Protein AF-A0A2U1NQT6-F1 (afdb_monomer)

pLDDT: mean 77.53, std 23.48, range [19.69, 98.75]

Nearest PDB structures (foldseek):
  3s27-assembly1_D  TM=9.593E-01  e=7.863E-44  Arabidopsis thaliana
  3s29-assembly1_B  TM=9.330E-01  e=1.779E-44  Arabidopsis thaliana
  1xg2-assembly1_A  TM=9.316E-01  e=9.799E-38  Solanum lycopersicum
  1gq8-assembly1_A  TM=9.457E-01  e=2.973E-36  Daucus carota
  4rbn-assembly1_B  TM=9.212E-01  e=1.684E-32  Nitrosomonas europaea

Structure (mmCIF, N/CA/C/O backbone):
data_AF-A0A2U1NQT6-F1
#
_entry.id   AF-A0A2U1NQT6-F1
#
loop_
_atom_site.group_PDB
_atom_site.id
_atom_site.type_symbol
_atom_site.label_atom_id
_atom_site.label_alt_id
_atom_site.label_comp_id
_atom_site.label_asym_id
_atom_site.label_entity_id
_atom_site.label_seq_id
_atom_site.pdbx_PDB_ins_code
_atom_site.Cartn_x
_atom_site.Cartn_y
_atom_site.Cartn_z
_atom_site.occupancy
_atom_site.B_iso_or_equiv
_atom_site.auth_seq_id
_atom_site.auth_comp_id
_atom_site.auth_asym_id
_atom_site.auth_atom_id
_atom_site.pdbx_PDB_model_num
ATOM 1 N N . MET A 1 1 ? 14.968 -29.527 42.000 1.00 35.34 1 MET A N 1
ATOM 2 C CA . MET A 1 1 ? 13.803 -28.907 41.319 1.00 35.34 1 MET A CA 1
ATOM 3 C C . MET A 1 1 ? 13.444 -27.503 41.826 1.00 35.34 1 MET A C 1
ATOM 5 O O . MET A 1 1 ? 13.201 -26.685 40.947 1.00 35.34 1 MET A O 1
ATOM 9 N N . PRO A 1 2 ? 13.442 -27.173 43.140 1.00 28.55 2 PRO A N 1
ATOM 10 C CA . PRO A 1 2 ? 12.952 -25.871 43.633 1.00 28.55 2 PRO A CA 1
ATOM 11 C C . PRO A 1 2 ? 13.546 -24.625 42.952 1.00 28.55 2 PRO A C 1
ATOM 13 O O . PRO A 1 2 ? 12.808 -23.712 42.595 1.00 28.55 2 PRO A O 1
ATOM 16 N N . GLU A 1 3 ? 14.855 -24.604 42.687 1.00 28.64 3 GLU A N 1
ATOM 17 C CA . GLU A 1 3 ? 15.552 -23.441 42.106 1.00 28.64 3 GLU A CA 1
ATOM 18 C C . GLU A 1 3 ? 15.001 -22.993 40.742 1.00 28.64 3 GLU A C 1
ATOM 20 O O . GLU A 1 3 ? 14.979 -21.797 40.454 1.00 28.64 3 GLU A O 1
ATOM 25 N N . ARG A 1 4 ? 14.514 -23.927 39.907 1.00 31.50 4 ARG A N 1
ATOM 26 C CA . ARG A 1 4 ? 13.898 -23.600 38.604 1.00 31.50 4 ARG A CA 1
ATOM 27 C C . ARG A 1 4 ? 12.522 -22.948 38.739 1.00 31.50 4 ARG A C 1
ATOM 29 O O . ARG A 1 4 ? 12.111 -22.231 37.832 1.00 31.50 4 ARG A O 1
ATOM 36 N N . VAL A 1 5 ? 11.824 -23.189 39.849 1.00 32.16 5 VAL A N 1
ATOM 37 C CA . VAL A 1 5 ? 10.565 -22.505 40.172 1.00 32.16 5 VAL A CA 1
ATOM 38 C C . VAL A 1 5 ? 10.881 -21.111 40.709 1.00 32.16 5 VAL A C 1
ATOM 40 O O . VAL A 1 5 ? 10.362 -20.135 40.188 1.00 32.16 5 VAL A O 1
ATOM 43 N N . LEU A 1 6 ? 11.825 -20.989 41.650 1.00 29.97 6 LEU A N 1
ATOM 44 C CA . LEU A 1 6 ? 12.269 -19.695 42.189 1.00 29.97 6 LEU A CA 1
ATOM 45 C C . LEU A 1 6 ? 12.824 -18.740 41.117 1.00 29.97 6 LEU A C 1
ATOM 47 O O . LEU A 1 6 ? 12.464 -17.565 41.115 1.00 29.97 6 LEU A O 1
ATOM 51 N N . THR A 1 7 ? 13.631 -19.223 40.164 1.00 37.00 7 THR A N 1
ATOM 52 C CA . THR A 1 7 ? 14.097 -18.385 39.035 1.00 37.00 7 THR A CA 1
ATOM 53 C C . THR A 1 7 ? 12.967 -17.979 38.090 1.00 37.00 7 THR A C 1
ATOM 55 O O . THR A 1 7 ? 12.980 -16.852 37.596 1.00 37.00 7 THR A O 1
ATOM 58 N N . ARG A 1 8 ? 11.957 -18.835 37.871 1.00 39.25 8 ARG A N 1
ATOM 59 C CA . ARG A 1 8 ? 10.746 -18.445 37.133 1.00 39.25 8 ARG A CA 1
ATOM 60 C C . ARG A 1 8 ? 9.930 -17.398 37.882 1.00 39.25 8 ARG A C 1
ATOM 62 O O . ARG A 1 8 ? 9.587 -16.400 37.269 1.00 39.25 8 ARG A O 1
ATOM 69 N N . VAL A 1 9 ? 9.677 -17.575 39.179 1.00 40.47 9 VAL A N 1
ATOM 70 C CA . VAL A 1 9 ? 8.894 -16.632 39.999 1.00 40.47 9 VAL A CA 1
ATOM 71 C C . VAL A 1 9 ? 9.579 -15.265 40.090 1.00 40.47 9 VAL A C 1
ATOM 73 O O . VAL A 1 9 ? 8.907 -14.249 39.936 1.00 40.47 9 VAL A O 1
ATOM 76 N N . HIS A 1 10 ? 10.908 -15.208 40.243 1.00 43.28 10 HIS A N 1
ATOM 77 C CA . HIS A 1 10 ? 11.642 -13.938 40.158 1.00 43.28 10 HIS A CA 1
ATOM 78 C C . HIS A 1 10 ? 11.542 -13.300 38.765 1.00 43.28 10 HIS A C 1
ATOM 80 O O . HIS A 1 10 ? 11.212 -12.121 38.669 1.00 43.28 10 HIS A O 1
ATOM 86 N N . SER A 1 11 ? 11.737 -14.072 37.690 1.00 47.19 11 SER A N 1
ATOM 87 C CA . SER A 1 11 ? 11.611 -13.559 36.318 1.00 47.19 11 SER A CA 1
ATOM 88 C C . SER A 1 11 ? 10.186 -13.089 35.988 1.00 47.19 11 SER A C 1
ATOM 90 O O . SER A 1 11 ? 10.019 -12.073 35.315 1.00 47.19 11 SER A O 1
ATOM 92 N N . LEU A 1 12 ? 9.159 -13.781 36.491 1.00 46.00 12 LEU A N 1
ATOM 93 C CA . LEU A 1 12 ? 7.757 -13.371 36.404 1.00 46.00 12 LEU A CA 1
ATOM 94 C C . LEU A 1 12 ? 7.505 -12.094 37.201 1.00 46.00 12 LEU A C 1
ATOM 96 O O . LEU A 1 12 ? 6.856 -11.200 36.676 1.00 46.00 12 LEU A O 1
ATOM 100 N N . ARG A 1 13 ? 8.051 -11.959 38.415 1.00 47.66 13 ARG A N 1
ATOM 101 C CA . ARG A 1 13 ? 7.907 -10.742 39.226 1.00 47.66 13 ARG A CA 1
ATOM 102 C C . ARG A 1 13 ? 8.559 -9.530 38.562 1.00 47.66 13 ARG A C 1
ATOM 104 O O . ARG A 1 13 ? 7.894 -8.517 38.397 1.00 47.66 13 ARG A O 1
ATOM 111 N N . GLU A 1 14 ? 9.802 -9.648 38.094 1.00 50.91 14 GLU A N 1
ATOM 112 C CA . GLU A 1 14 ? 10.485 -8.571 37.359 1.00 50.91 14 GLU A CA 1
ATOM 113 C C . GLU A 1 14 ? 9.750 -8.205 36.060 1.00 50.91 14 GLU A C 1
ATOM 115 O O . GLU A 1 14 ? 9.621 -7.025 35.723 1.00 50.91 14 GLU A O 1
ATOM 120 N N . ARG A 1 15 ? 9.206 -9.199 35.343 1.00 47.16 15 ARG A N 1
ATOM 121 C CA . ARG A 1 15 ? 8.334 -8.973 34.180 1.00 47.16 15 ARG A CA 1
ATOM 122 C C . ARG A 1 15 ? 7.023 -8.292 34.558 1.00 47.16 15 ARG A C 1
ATOM 124 O O . ARG A 1 15 ? 6.614 -7.385 33.847 1.00 47.16 15 ARG A O 1
ATOM 131 N N . LEU A 1 16 ? 6.369 -8.690 35.644 1.00 49.03 16 LEU A N 1
ATOM 132 C CA . LEU A 1 16 ? 5.108 -8.104 36.096 1.00 49.03 16 LEU A CA 1
ATOM 133 C C . LEU A 1 16 ? 5.315 -6.663 36.567 1.00 49.03 16 LEU A C 1
ATOM 135 O O . LEU A 1 16 ? 4.614 -5.784 36.079 1.00 49.03 16 LEU A O 1
ATOM 139 N N . ASP A 1 17 ? 6.318 -6.388 37.403 1.00 51.41 17 ASP A N 1
ATOM 140 C CA . ASP A 1 17 ? 6.624 -5.030 37.871 1.00 51.41 17 ASP A CA 1
ATOM 141 C C . ASP A 1 17 ? 7.023 -4.102 36.703 1.00 51.41 17 ASP A C 1
ATOM 143 O O . ASP A 1 17 ? 6.570 -2.960 36.636 1.00 51.41 17 ASP A O 1
ATOM 147 N N . SER A 1 18 ? 7.788 -4.583 35.713 1.00 44.28 18 SER A N 1
ATOM 148 C CA . SER A 1 18 ? 8.143 -3.776 34.530 1.00 44.28 18 SER A CA 1
ATOM 149 C C . SER A 1 18 ? 7.015 -3.641 33.493 1.00 44.28 18 SER A C 1
ATOM 151 O O . SER A 1 18 ? 6.881 -2.585 32.866 1.00 44.28 18 SER A O 1
ATOM 153 N N . THR A 1 19 ? 6.177 -4.667 33.310 1.00 44.12 19 THR A N 1
ATOM 154 C CA . THR A 1 19 ? 5.161 -4.716 32.237 1.00 44.12 19 THR A CA 1
ATOM 155 C C . THR A 1 19 ? 3.784 -4.229 32.700 1.00 44.12 19 THR A C 1
ATOM 157 O O . THR A 1 19 ? 3.111 -3.541 31.937 1.00 44.12 19 THR A O 1
ATOM 160 N N . LEU A 1 20 ? 3.365 -4.475 33.948 1.00 44.66 20 LEU A N 1
ATOM 161 C CA . LEU A 1 20 ? 2.114 -3.918 34.492 1.00 44.66 20 LEU A CA 1
ATOM 162 C C . LEU A 1 20 ? 2.206 -2.413 34.764 1.00 44.66 20 LEU A C 1
ATOM 164 O O . LEU A 1 20 ? 1.182 -1.738 34.733 1.00 44.66 20 LEU A O 1
ATOM 168 N N . VAL A 1 21 ? 3.401 -1.867 35.009 1.00 48.16 21 VAL A N 1
ATOM 169 C CA . VAL A 1 21 ? 3.589 -0.412 35.158 1.00 48.16 21 VAL A CA 1
ATOM 170 C C . VAL A 1 21 ? 3.580 0.304 33.799 1.00 48.16 21 VAL A C 1
ATOM 172 O O . VAL A 1 21 ? 3.215 1.475 33.736 1.00 48.16 21 VAL A O 1
ATOM 175 N N . SER A 1 22 ? 3.920 -0.389 32.704 1.00 42.38 22 SER A N 1
ATOM 176 C CA . SER A 1 22 ? 4.051 0.207 31.362 1.00 42.38 22 SER A CA 1
ATOM 177 C C . SER A 1 22 ? 2.904 -0.109 30.386 1.00 42.38 22 SER A C 1
ATOM 179 O O . SER A 1 22 ? 2.537 0.760 29.605 1.00 42.38 22 SER A O 1
ATOM 181 N N . HIS A 1 23 ? 2.309 -1.306 30.444 1.00 47.41 23 HIS A N 1
ATOM 182 C CA . HIS A 1 23 ? 1.305 -1.812 29.485 1.00 47.41 23 HIS A CA 1
ATOM 183 C C . HIS A 1 23 ? 0.052 -2.375 30.193 1.00 47.41 23 HIS A C 1
ATOM 185 O O . HIS A 1 23 ? -0.593 -3.314 29.717 1.00 47.41 23 HIS A O 1
ATOM 191 N N . ARG A 1 24 ? -0.294 -1.804 31.359 1.00 44.00 24 ARG A N 1
ATOM 192 C CA . ARG A 1 24 ? -1.281 -2.312 32.338 1.00 44.00 24 ARG A CA 1
ATOM 193 C C . ARG A 1 24 ? -2.619 -2.795 31.763 1.00 44.00 24 ARG A C 1
ATOM 195 O O . ARG A 1 24 ? -3.205 -3.727 32.305 1.00 44.00 24 ARG A O 1
ATOM 202 N N . ASN A 1 25 ? -3.086 -2.156 30.690 1.00 45.19 25 ASN A N 1
ATOM 203 C CA . ASN A 1 25 ? -4.418 -2.349 30.114 1.00 45.19 25 ASN A CA 1
ATOM 204 C C . ASN A 1 25 ? -4.404 -3.046 28.735 1.00 45.19 25 ASN A C 1
ATOM 206 O O . ASN A 1 25 ? -5.465 -3.213 28.145 1.00 45.19 25 ASN A O 1
ATOM 210 N N . GLU A 1 26 ? -3.236 -3.416 28.195 1.00 51.88 26 GLU A N 1
ATOM 211 C CA . GLU A 1 26 ? -3.122 -3.978 26.833 1.00 51.88 26 GLU A CA 1
ATOM 212 C C . GLU A 1 26 ? -3.009 -5.512 26.812 1.00 51.88 26 GLU A C 1
ATOM 214 O O . GLU A 1 26 ? -3.397 -6.154 25.837 1.00 51.88 26 GLU A O 1
ATOM 219 N N . ILE A 1 27 ? -2.482 -6.107 27.889 1.00 69.81 27 ILE A N 1
ATOM 220 C CA . ILE A 1 27 ? -2.144 -7.542 27.962 1.00 69.81 27 ILE A CA 1
ATOM 221 C C . ILE A 1 27 ? -3.093 -8.312 28.900 1.00 69.81 27 ILE A C 1
ATOM 223 O O . ILE A 1 27 ? -3.345 -9.503 28.705 1.00 69.81 27 ILE A O 1
ATOM 227 N N . LEU A 1 28 ? -3.648 -7.635 29.908 1.00 80.25 28 LEU A N 1
ATOM 228 C CA . LEU A 1 28 ? -4.664 -8.184 30.803 1.00 80.25 28 LEU A CA 1
ATOM 229 C C . LEU A 1 28 ? -6.007 -8.254 30.065 1.00 80.25 28 LEU A C 1
ATOM 231 O O . LEU A 1 28 ? -6.563 -7.219 29.707 1.00 80.25 28 LEU A O 1
ATOM 235 N N . MET A 1 29 ? -6.529 -9.462 29.841 1.00 85.25 29 MET A N 1
ATOM 236 C CA . MET A 1 29 ? -7.817 -9.647 29.154 1.00 85.25 29 MET A CA 1
ATOM 237 C C . MET A 1 29 ? -8.999 -9.616 30.129 1.00 85.25 29 MET A C 1
ATOM 239 O O . MET A 1 29 ? -10.067 -9.117 29.790 1.00 85.25 29 MET A O 1
ATOM 243 N N . GLU A 1 30 ? -8.814 -10.161 31.333 1.00 89.25 30 GLU A N 1
ATOM 244 C CA . GLU A 1 30 ? -9.848 -10.259 32.366 1.00 89.25 30 GLU A CA 1
ATOM 245 C C . GLU A 1 30 ? -9.229 -10.458 33.760 1.00 89.25 30 GLU A C 1
ATOM 247 O O . GLU A 1 30 ? -8.141 -11.026 33.904 1.00 89.25 30 GLU A O 1
ATOM 252 N N . ALA A 1 31 ? -9.938 -9.990 34.791 1.00 90.06 31 ALA A N 1
ATOM 253 C CA . ALA A 1 31 ? -9.549 -10.100 36.192 1.00 90.06 31 ALA A CA 1
ATOM 254 C C . ALA A 1 31 ? -10.746 -10.532 37.054 1.00 90.06 31 ALA A C 1
ATOM 256 O O . ALA A 1 31 ? -11.843 -9.991 36.922 1.00 90.06 31 ALA A O 1
ATOM 257 N N . ILE A 1 32 ? -10.514 -11.492 37.945 1.00 91.75 32 ILE A N 1
ATOM 258 C CA . ILE A 1 32 ? -11.479 -12.068 38.886 1.00 91.75 32 ILE A CA 1
ATOM 259 C C . ILE A 1 32 ? -11.093 -11.575 40.279 1.00 91.75 32 ILE A C 1
ATOM 261 O O . ILE A 1 32 ? -9.935 -11.716 40.669 1.00 91.75 32 ILE A O 1
ATOM 265 N N . VAL A 1 33 ? -12.034 -11.012 41.036 1.00 90.69 33 VAL A N 1
ATOM 266 C CA . VAL A 1 33 ? -11.774 -10.454 42.373 1.00 90.69 33 VAL A CA 1
ATOM 267 C C . VAL A 1 33 ? -12.539 -11.265 43.418 1.00 90.69 33 VAL A C 1
ATOM 269 O O . VAL A 1 33 ? -13.759 -11.158 43.508 1.00 90.69 33 VAL A O 1
ATOM 272 N N . LEU A 1 34 ? -11.813 -12.053 44.213 1.00 87.75 34 LEU A N 1
ATOM 273 C CA . LEU A 1 34 ? -12.336 -12.876 45.309 1.00 87.75 34 LEU A CA 1
ATOM 274 C C . LEU A 1 34 ? -11.468 -12.639 46.556 1.00 87.75 34 LEU A C 1
ATOM 276 O O . LEU A 1 34 ? -10.440 -13.300 46.720 1.00 87.75 34 LEU A O 1
ATOM 280 N N . PRO A 1 35 ? -11.812 -11.657 47.415 1.00 84.19 35 PRO A N 1
ATOM 281 C CA . PRO A 1 35 ? -10.960 -11.233 48.527 1.00 84.19 35 PRO A CA 1
ATOM 282 C C . PRO A 1 35 ? -10.528 -12.405 49.430 1.00 84.19 35 PRO A C 1
ATOM 284 O O . PRO A 1 35 ? -11.386 -13.163 49.877 1.00 84.19 35 PRO A O 1
ATOM 287 N N . PRO A 1 36 ? -9.224 -12.559 49.747 1.00 86.50 36 PRO A N 1
ATOM 288 C CA . PRO A 1 36 ? -8.132 -11.589 49.587 1.00 86.50 36 PRO A CA 1
ATOM 289 C C . PRO A 1 36 ? -7.351 -11.678 48.257 1.00 86.50 36 PRO A C 1
ATOM 291 O O . PRO A 1 36 ? -6.278 -11.083 48.153 1.00 86.50 36 PRO A O 1
ATOM 294 N N . TRP A 1 37 ? -7.835 -12.419 47.260 1.00 88.94 37 TRP A N 1
ATOM 295 C CA . TRP A 1 37 ? -7.129 -12.696 46.006 1.00 88.94 37 TRP A CA 1
ATOM 296 C C . TRP A 1 37 ? -7.721 -11.967 44.790 1.00 88.94 37 TRP A C 1
ATOM 298 O O . TRP A 1 37 ? -8.918 -11.689 44.706 1.00 88.94 37 TRP A O 1
ATOM 308 N N . VAL A 1 38 ? -6.864 -11.705 43.803 1.00 89.75 38 VAL A N 1
ATOM 309 C CA . VAL A 1 38 ? -7.251 -11.287 42.450 1.00 89.75 38 VAL A CA 1
ATOM 310 C C . VAL A 1 38 ? -6.568 -12.206 41.441 1.00 89.75 38 VAL A C 1
ATOM 312 O O . VAL A 1 38 ? -5.341 -12.219 41.376 1.00 89.75 38 VAL A O 1
ATOM 315 N N . ALA A 1 39 ? -7.336 -12.964 40.660 1.00 91.62 39 ALA A N 1
ATOM 316 C CA . ALA A 1 39 ? -6.810 -13.812 39.590 1.00 91.62 39 ALA A CA 1
ATOM 317 C C . ALA A 1 39 ? -6.874 -13.086 38.235 1.00 91.62 39 ALA A C 1
ATOM 319 O O . ALA A 1 39 ? -7.873 -12.450 37.906 1.00 91.62 39 ALA A O 1
ATOM 320 N N . LEU A 1 40 ? -5.805 -13.170 37.445 1.00 89.88 40 LEU A N 1
ATOM 321 C CA . LEU A 1 40 ? -5.577 -12.397 36.222 1.00 89.88 40 LEU A CA 1
ATOM 322 C C . LEU A 1 40 ? -5.326 -13.339 35.036 1.00 89.88 40 LEU A C 1
ATOM 324 O O . LEU A 1 40 ? -4.480 -14.228 35.140 1.00 89.88 40 LEU A O 1
ATOM 328 N N . ALA A 1 41 ? -5.998 -13.109 33.903 1.00 92.19 41 ALA A N 1
ATOM 329 C CA . ALA A 1 41 ? -5.672 -13.762 32.631 1.00 92.19 41 ALA A CA 1
ATOM 330 C C . ALA A 1 41 ? -4.833 -12.825 31.750 1.00 92.19 41 ALA A C 1
ATOM 332 O O . ALA A 1 41 ? -5.324 -11.815 31.231 1.00 92.19 41 ALA A O 1
ATOM 333 N N . ILE A 1 42 ? -3.558 -13.168 31.575 1.00 86.62 42 ILE A N 1
ATOM 334 C CA . ILE A 1 42 ? -2.557 -12.354 30.885 1.00 86.62 42 ILE A CA 1
ATOM 335 C C . ILE A 1 42 ? -2.284 -12.979 29.514 1.00 86.62 42 ILE A C 1
ATOM 337 O O . ILE A 1 42 ? -1.728 -14.069 29.398 1.00 86.62 42 ILE A O 1
ATOM 341 N N . ARG A 1 43 ? -2.662 -12.285 28.440 1.00 85.00 43 ARG A N 1
ATOM 342 C CA . ARG A 1 43 ? -2.527 -12.776 27.063 1.00 85.00 43 ARG A CA 1
ATOM 343 C C . ARG A 1 43 ? -1.336 -12.118 26.379 1.00 85.00 43 ARG A C 1
ATOM 345 O O . ARG A 1 43 ? -1.498 -11.194 25.585 1.00 85.00 43 ARG A O 1
ATOM 352 N N . LEU A 1 44 ? -0.134 -12.624 26.664 1.00 77.69 44 LEU A N 1
ATOM 353 C CA . LEU A 1 44 ? 1.136 -12.092 26.138 1.00 77.69 44 LEU A CA 1
ATOM 354 C C . LEU A 1 44 ? 1.167 -11.924 24.607 1.00 77.69 44 LEU A C 1
ATOM 356 O O . LEU A 1 44 ? 1.916 -11.097 24.091 1.00 77.69 44 LEU A O 1
ATOM 360 N N . ARG A 1 45 ? 0.414 -12.750 23.869 1.00 77.81 45 ARG A N 1
ATOM 361 C CA . ARG A 1 45 ? 0.241 -12.682 22.407 1.00 77.81 45 ARG A CA 1
ATOM 362 C C . ARG A 1 45 ? -0.929 -13.570 21.966 1.00 77.81 45 ARG A C 1
ATOM 364 O O . ARG A 1 45 ? -1.307 -14.484 22.700 1.00 77.81 45 ARG A O 1
ATOM 371 N N . PRO A 1 46 ? -1.500 -13.394 20.759 1.00 74.50 46 PRO A N 1
ATOM 372 C CA . PRO A 1 46 ? -2.561 -14.276 20.284 1.00 74.50 46 PRO A CA 1
ATOM 373 C C . PRO A 1 46 ? -2.088 -15.738 20.219 1.00 74.50 46 PRO A C 1
ATOM 375 O O . PRO A 1 46 ? -1.097 -16.050 19.550 1.00 74.50 46 PRO A O 1
ATOM 378 N N . GLY A 1 47 ? -2.802 -16.610 20.940 1.00 78.12 47 GLY A N 1
ATOM 379 C CA . GLY A 1 47 ? -2.486 -18.032 21.107 1.00 78.12 47 GLY A CA 1
ATOM 380 C C . GLY A 1 47 ? -1.645 -18.385 22.344 1.00 78.12 47 GLY A C 1
ATOM 381 O O . GLY A 1 47 ? -1.361 -19.561 22.529 1.00 78.12 47 GLY A O 1
ATOM 382 N N . VAL A 1 48 ? -1.248 -17.416 23.182 1.00 84.12 48 VAL A N 1
ATOM 383 C CA . VAL A 1 48 ? -0.479 -17.662 24.419 1.00 84.12 48 VAL A CA 1
ATOM 384 C C . VAL A 1 48 ? -1.116 -16.918 25.590 1.00 84.12 48 VAL A C 1
ATOM 386 O O . VAL A 1 48 ? -1.379 -15.717 25.498 1.00 84.12 48 VAL A O 1
ATOM 389 N N . TRP A 1 49 ? -1.328 -17.645 26.684 1.00 87.81 49 TRP A N 1
ATOM 390 C CA . TRP A 1 49 ? -1.932 -17.167 27.922 1.00 87.81 49 TRP A CA 1
ATOM 391 C C . TRP A 1 49 ? -1.074 -17.596 29.112 1.00 87.81 49 TRP A C 1
ATOM 393 O O . TRP A 1 49 ? -0.559 -18.713 29.127 1.00 87.81 49 TRP A O 1
ATOM 403 N N . GLU A 1 50 ? -0.950 -16.715 30.096 1.00 89.00 50 GLU A N 1
ATOM 404 C CA . GLU A 1 50 ? -0.408 -16.986 31.426 1.00 89.00 50 GLU A CA 1
ATOM 405 C C . GLU A 1 50 ? -1.477 -16.566 32.447 1.00 89.00 50 GLU A C 1
ATOM 407 O O . GLU A 1 50 ? -2.151 -15.547 32.265 1.00 89.00 50 GLU A O 1
ATOM 412 N N . TYR A 1 51 ? -1.659 -17.352 33.506 1.00 92.25 51 TYR A N 1
ATOM 413 C CA . TYR A 1 51 ? -2.644 -17.087 34.554 1.00 92.25 51 TYR A CA 1
ATOM 414 C C . TYR A 1 51 ? -1.918 -16.938 35.888 1.00 92.25 51 TYR A C 1
ATOM 416 O O . TYR A 1 51 ? -1.012 -17.712 36.196 1.00 92.25 51 TYR A O 1
ATOM 424 N N . VAL A 1 52 ? -2.289 -15.930 36.676 1.00 90.94 52 VAL A N 1
ATOM 425 C CA . VAL A 1 52 ? -1.674 -15.666 37.988 1.00 90.94 52 VAL A CA 1
ATOM 426 C C . VAL A 1 52 ? -2.725 -15.228 39.000 1.00 90.94 52 VAL A C 1
ATOM 428 O O . VAL A 1 52 ? -3.718 -14.608 38.618 1.00 90.94 52 VAL A O 1
ATOM 431 N N . ARG A 1 53 ? -2.498 -15.474 40.294 1.00 88.69 53 ARG A N 1
ATOM 432 C CA . ARG A 1 53 ? -3.240 -14.821 41.386 1.00 88.69 53 ARG A CA 1
ATOM 433 C C . ARG A 1 53 ? -2.343 -13.914 42.215 1.00 88.69 53 ARG A C 1
ATOM 435 O O . ARG A 1 53 ? -1.185 -14.234 42.465 1.00 88.69 53 ARG A O 1
ATOM 442 N N . VAL A 1 54 ? -2.902 -12.792 42.653 1.00 86.94 54 VAL A N 1
ATOM 443 C CA . VAL A 1 54 ? -2.246 -11.772 43.476 1.00 86.94 54 VAL A CA 1
ATOM 444 C C . VAL A 1 54 ? -2.981 -11.659 44.807 1.00 86.94 54 VAL A C 1
ATOM 446 O O . VAL A 1 54 ? -4.194 -11.456 44.823 1.00 86.94 54 VAL A O 1
ATOM 449 N N . ASN A 1 55 ? -2.268 -11.775 45.926 1.00 86.50 55 ASN A N 1
ATOM 450 C CA . ASN A 1 55 ? -2.839 -11.528 47.247 1.00 86.50 55 ASN A CA 1
ATOM 451 C C . ASN A 1 55 ? -2.836 -10.020 47.537 1.00 86.50 55 ASN A C 1
ATOM 453 O O . ASN A 1 55 ? -1.769 -9.410 47.615 1.00 86.50 55 ASN A O 1
ATOM 457 N N . VAL A 1 56 ? -4.011 -9.421 47.729 1.00 80.06 56 VAL A N 1
ATOM 458 C CA . VAL A 1 56 ? -4.171 -7.966 47.916 1.00 80.06 56 VAL A CA 1
ATOM 459 C C . VAL A 1 56 ? -3.513 -7.478 49.213 1.00 80.06 56 VAL A C 1
ATOM 461 O O . VAL A 1 56 ? -2.992 -6.367 49.252 1.00 80.06 56 VAL A O 1
ATOM 464 N N . ASN A 1 57 ? -3.486 -8.316 50.254 1.00 78.75 57 ASN A N 1
ATOM 465 C CA . ASN A 1 57 ? -2.961 -7.947 51.571 1.00 78.75 57 ASN A CA 1
ATOM 466 C C . ASN A 1 57 ? -1.450 -8.203 51.698 1.00 78.75 57 ASN A C 1
ATOM 468 O O . ASN A 1 57 ? -0.757 -7.458 52.386 1.00 78.75 57 ASN A O 1
ATOM 472 N N . ALA A 1 58 ? -0.942 -9.264 51.061 1.00 77.19 58 ALA A N 1
ATOM 473 C CA . ALA A 1 58 ? 0.452 -9.700 51.183 1.00 77.19 58 ALA A CA 1
ATOM 474 C C . ALA A 1 58 ? 1.345 -9.330 49.981 1.00 77.19 58 ALA A C 1
ATOM 476 O O . ALA A 1 58 ? 2.560 -9.505 50.057 1.00 77.19 58 ALA A O 1
ATOM 477 N N . LEU A 1 59 ? 0.765 -8.853 48.869 1.00 72.88 59 LEU A N 1
ATOM 478 C CA . LEU A 1 59 ? 1.456 -8.564 47.599 1.00 72.88 59 LEU A CA 1
ATOM 479 C C . LEU A 1 59 ? 2.300 -9.746 47.071 1.00 72.88 59 LEU A C 1
ATOM 481 O O . LEU A 1 59 ? 3.345 -9.572 46.440 1.00 72.88 59 LEU A O 1
ATOM 485 N N . VAL A 1 60 ? 1.824 -10.964 47.338 1.00 78.31 60 VAL A N 1
ATOM 486 C CA . VAL A 1 60 ? 2.362 -12.226 46.812 1.00 78.31 60 VAL A CA 1
ATOM 487 C C . VAL A 1 60 ? 1.693 -12.522 45.472 1.00 78.31 60 VAL A C 1
ATOM 489 O O . VAL A 1 60 ? 0.481 -12.347 45.348 1.00 78.31 60 VAL A O 1
ATOM 492 N N . VAL A 1 61 ? 2.472 -12.980 44.489 1.00 82.06 61 VAL A N 1
ATOM 493 C CA . VAL A 1 61 ? 1.979 -13.420 43.176 1.00 82.06 61 VAL A CA 1
ATOM 494 C C . VAL A 1 61 ? 2.326 -14.890 42.966 1.00 82.06 61 VAL A C 1
ATOM 496 O O . VAL A 1 61 ? 3.464 -15.293 43.203 1.00 82.06 61 VAL A O 1
ATOM 499 N N . GLU A 1 62 ? 1.355 -15.671 42.502 1.00 85.62 62 GLU A N 1
ATOM 500 C CA . GLU A 1 62 ? 1.471 -17.111 42.250 1.00 85.62 62 GLU A CA 1
ATOM 501 C C . GLU A 1 62 ? 0.981 -17.436 40.830 1.00 85.62 62 GLU A C 1
ATOM 503 O O . GLU A 1 62 ? -0.020 -16.879 40.381 1.00 85.62 62 GLU A O 1
ATOM 508 N N . GLU A 1 63 ? 1.689 -18.319 40.120 1.00 87.50 63 GLU A N 1
ATOM 509 C CA . GLU A 1 63 ? 1.295 -18.855 38.804 1.00 87.50 63 GLU A CA 1
ATOM 510 C C . GLU A 1 63 ? 0.143 -19.863 38.983 1.00 87.50 63 GLU A C 1
ATOM 512 O O . GLU A 1 63 ? 0.157 -20.644 39.934 1.00 87.50 63 GLU A O 1
ATOM 517 N N . LEU A 1 64 ? -0.853 -19.835 38.092 1.00 90.12 64 LEU A N 1
ATOM 518 C CA . LEU A 1 64 ? -2.007 -20.740 38.090 1.00 90.12 64 LEU A CA 1
ATOM 519 C C . LEU A 1 64 ? -2.041 -21.580 36.810 1.00 90.12 64 LEU A C 1
ATOM 521 O O . LEU A 1 64 ? -1.770 -21.083 35.714 1.00 90.12 64 LEU A O 1
ATOM 525 N N . SER A 1 65 ? -2.462 -22.837 36.934 1.00 92.19 65 SER A N 1
ATOM 526 C CA . SER A 1 65 ? -2.899 -23.638 35.790 1.00 92.19 65 SER A CA 1
ATOM 527 C C . SER A 1 65 ? -4.281 -23.198 35.279 1.00 92.19 65 SER A C 1
ATOM 529 O O . SER A 1 65 ? -5.013 -22.459 35.944 1.00 92.19 65 SER A O 1
ATOM 531 N N . VAL A 1 66 ? -4.662 -23.663 34.083 1.00 92.06 66 VAL A N 1
ATOM 532 C CA . VAL A 1 66 ? -5.970 -23.333 33.489 1.00 92.06 66 VAL A CA 1
ATOM 533 C C . VAL A 1 66 ? -7.142 -23.828 34.358 1.00 92.06 66 VAL A C 1
ATOM 535 O O . VAL A 1 66 ? -8.034 -23.015 34.602 1.00 92.06 66 VAL A O 1
ATOM 538 N N . PRO A 1 67 ? -7.154 -25.069 34.898 1.00 91.50 67 PRO A N 1
ATOM 539 C CA . PRO A 1 67 ? -8.215 -25.509 35.808 1.00 91.50 67 PRO A CA 1
ATOM 540 C C . PRO A 1 67 ? -8.307 -24.661 37.083 1.00 91.50 67 PRO A C 1
ATOM 542 O O . PRO A 1 67 ? -9.398 -24.247 37.458 1.00 91.50 67 PRO A O 1
ATOM 545 N N . GLU A 1 68 ? -7.180 -24.307 37.711 1.00 91.12 68 GLU A N 1
ATOM 546 C CA . GLU A 1 68 ? -7.180 -23.460 38.917 1.00 91.12 68 GLU A CA 1
ATOM 547 C C . GLU A 1 68 ? -7.715 -22.045 38.639 1.00 91.12 68 GLU A C 1
ATOM 549 O O . GLU A 1 68 ? -8.419 -21.470 39.472 1.00 91.12 68 GLU A O 1
ATOM 554 N N . TYR A 1 69 ? -7.427 -21.482 37.460 1.00 93.75 69 TYR A N 1
ATOM 555 C CA . TYR A 1 69 ? -7.991 -20.198 37.040 1.00 93.75 69 TYR A CA 1
ATOM 556 C C . TYR A 1 69 ? -9.497 -20.283 36.731 1.00 93.75 69 TYR A C 1
ATOM 558 O O . TYR A 1 69 ? -10.250 -19.364 37.062 1.00 93.75 69 TYR A O 1
ATOM 566 N N . LEU A 1 70 ? -9.959 -21.382 36.126 1.00 92.56 70 LEU A N 1
ATOM 567 C CA . LEU A 1 70 ? -11.387 -21.618 35.891 1.00 92.56 70 LEU A CA 1
ATOM 568 C C . LEU A 1 70 ? -12.146 -21.849 37.204 1.00 92.56 70 LEU A C 1
ATOM 570 O O . LEU A 1 70 ? -13.231 -21.298 37.370 1.00 92.56 70 LEU A O 1
ATOM 574 N N . HIS A 1 71 ? -11.544 -22.528 38.181 1.00 89.00 71 HIS A N 1
ATOM 575 C CA . HIS A 1 71 ? -12.124 -22.705 39.512 1.00 89.00 71 HIS A CA 1
ATOM 576 C C . HIS A 1 71 ? -12.388 -21.361 40.217 1.00 89.00 71 HIS A C 1
ATOM 578 O O . HIS A 1 71 ? -13.442 -21.173 40.819 1.00 89.00 71 HIS A O 1
ATOM 584 N N . PHE A 1 72 ? -11.500 -20.371 40.046 1.00 89.44 72 PHE A N 1
ATOM 585 C CA . PHE A 1 72 ? -11.731 -18.990 40.498 1.00 89.44 72 PHE A CA 1
ATOM 586 C C . PHE A 1 72 ? -12.956 -18.324 39.832 1.00 89.44 72 PHE A C 1
ATOM 588 O O . PHE A 1 72 ? -13.595 -17.466 40.442 1.00 89.44 72 PHE A O 1
ATOM 595 N N . LYS A 1 73 ? -13.315 -18.695 38.592 1.00 91.62 73 LYS A N 1
ATOM 596 C CA . LYS A 1 73 ? -14.556 -18.227 37.938 1.00 91.62 73 LYS A CA 1
ATOM 597 C C . LYS A 1 73 ? -15.791 -18.943 38.470 1.00 91.62 73 LYS A C 1
ATOM 599 O O . LYS A 1 73 ? -16.831 -18.313 38.630 1.00 91.62 73 LYS A O 1
ATOM 604 N N . GLU A 1 74 ? -15.676 -20.239 38.735 1.00 90.25 74 GLU A N 1
ATOM 605 C CA . GLU A 1 74 ? -16.752 -21.051 39.304 1.00 90.25 74 GLU A CA 1
ATOM 606 C C . GLU A 1 74 ? -17.094 -20.591 40.726 1.00 90.25 74 GLU A C 1
ATOM 608 O O . GLU A 1 74 ? -18.265 -20.375 41.026 1.00 90.25 74 GLU A O 1
ATOM 613 N N . GLU A 1 75 ? -16.088 -20.335 41.570 1.00 88.88 75 GLU A N 1
ATOM 614 C CA . GLU A 1 75 ? -16.266 -19.810 42.931 1.00 88.88 75 GLU A CA 1
ATOM 615 C C . GLU A 1 75 ? -16.955 -18.432 42.936 1.00 88.88 75 GLU A C 1
ATOM 617 O O . GLU A 1 75 ? -17.799 -18.171 43.792 1.00 88.88 75 GLU A O 1
ATOM 622 N N . LEU A 1 76 ? -16.688 -17.570 41.944 1.00 88.75 76 LEU A N 1
ATOM 623 C CA . LEU A 1 76 ? -17.357 -16.267 41.811 1.00 88.75 76 LEU A CA 1
ATOM 624 C C . LEU A 1 76 ? -18.870 -16.379 41.532 1.00 88.75 76 LEU A C 1
ATOM 626 O O . LEU A 1 76 ? -19.615 -15.457 41.863 1.00 88.75 76 LEU A O 1
ATOM 630 N N . VAL A 1 77 ? -19.329 -17.481 40.930 1.00 88.62 77 VAL A N 1
ATOM 631 C CA . VAL A 1 77 ? -20.742 -17.688 40.550 1.00 88.62 77 VAL A CA 1
ATOM 632 C C . VAL A 1 77 ? -21.473 -18.610 41.531 1.00 88.62 77 VAL A C 1
ATOM 634 O O . VAL A 1 77 ? -22.602 -18.318 41.923 1.00 88.62 77 VAL A O 1
ATOM 637 N N . ASN A 1 78 ? -20.830 -19.703 41.944 1.00 84.50 78 ASN A N 1
ATOM 638 C CA . ASN A 1 78 ? -21.410 -20.754 42.786 1.00 84.50 78 ASN A CA 1
ATOM 639 C C . ASN A 1 78 ? -21.094 -20.564 44.284 1.00 84.50 78 ASN A C 1
ATOM 641 O O . ASN A 1 78 ? -21.733 -21.182 45.137 1.00 84.50 78 ASN A O 1
ATOM 645 N N . GLY A 1 79 ? -20.104 -19.729 44.615 1.00 78.81 79 GLY A N 1
ATOM 646 C CA . GLY A 1 79 ? -19.528 -19.628 45.953 1.00 78.81 79 GLY A CA 1
ATOM 647 C C . GLY A 1 79 ? -18.677 -20.844 46.338 1.00 78.81 79 GLY A C 1
ATOM 648 O O . GLY A 1 79 ? -18.600 -21.849 45.633 1.00 78.81 79 GLY A O 1
ATOM 649 N N . THR A 1 80 ? -18.080 -20.784 47.528 1.00 68.12 80 THR A N 1
ATOM 650 C CA . THR A 1 80 ? -17.252 -21.860 48.112 1.00 68.12 80 THR A CA 1
ATOM 651 C C . THR A 1 80 ? -18.030 -23.129 48.493 1.00 68.12 80 THR A C 1
ATOM 653 O O . THR A 1 80 ? -17.436 -24.100 48.957 1.00 68.12 80 THR A O 1
ATOM 656 N N . ALA A 1 81 ? -19.358 -23.134 48.348 1.00 56.16 81 ALA A N 1
ATOM 657 C CA . ALA A 1 81 ? -20.238 -24.147 48.931 1.00 56.16 81 ALA A CA 1
ATOM 658 C C . ALA A 1 81 ? -20.490 -25.380 48.043 1.00 56.16 81 ALA A C 1
ATOM 660 O O . ALA A 1 81 ? -20.957 -26.399 48.556 1.00 56.16 81 ALA A O 1
ATOM 661 N N . SER A 1 82 ? -20.229 -25.312 46.732 1.00 52.69 82 SER A N 1
ATOM 662 C CA . SER A 1 82 ? -20.572 -26.411 45.820 1.00 52.69 82 SER A CA 1
ATOM 663 C C . SER A 1 82 ? -19.721 -26.463 44.547 1.00 52.69 82 SER A C 1
ATOM 665 O O . SER A 1 82 ? -20.136 -25.997 43.488 1.00 52.69 82 SER A O 1
ATOM 667 N N . ASN A 1 83 ? -18.583 -27.146 44.642 1.00 56.75 83 ASN A N 1
ATOM 668 C CA . ASN A 1 83 ? -17.964 -27.849 43.523 1.00 56.75 83 ASN A CA 1
ATOM 669 C C . ASN A 1 83 ? -17.581 -29.246 44.029 1.00 56.75 83 ASN A C 1
ATOM 671 O O . ASN A 1 83 ? -16.790 -29.376 44.960 1.00 56.75 83 ASN A O 1
ATOM 675 N N . GLY A 1 84 ? -18.199 -30.297 43.484 1.00 60.28 84 GLY A N 1
ATOM 676 C CA . GLY A 1 84 ? -17.851 -31.673 43.851 1.00 60.28 84 GLY A CA 1
ATOM 677 C C . GLY A 1 84 ? -16.511 -32.074 43.233 1.00 60.28 84 GLY A C 1
ATOM 678 O O . GLY A 1 84 ? -16.211 -31.648 42.125 1.00 60.28 84 GLY A O 1
ATOM 679 N N . ASN A 1 85 ? -15.737 -32.937 43.900 1.00 66.00 85 ASN A N 1
ATOM 680 C CA . ASN A 1 85 ? -14.356 -33.314 43.527 1.00 66.00 85 ASN A CA 1
ATOM 681 C C . ASN A 1 85 ? -14.164 -33.953 42.124 1.00 66.00 85 ASN A C 1
ATOM 683 O O . ASN A 1 85 ? -13.063 -34.396 41.810 1.00 66.00 85 ASN A O 1
ATOM 687 N N . PHE A 1 86 ? -15.216 -34.052 41.307 1.00 81.50 86 PHE A N 1
ATOM 688 C CA . PHE A 1 86 ? -15.240 -34.691 39.991 1.00 81.50 86 PHE A CA 1
ATOM 689 C C . PHE A 1 86 ? -16.095 -33.879 38.997 1.00 81.50 86 PHE A C 1
ATOM 691 O O . PHE A 1 86 ? -17.055 -34.394 38.420 1.00 81.50 86 PHE A O 1
ATOM 698 N N . VAL A 1 87 ? -15.778 -32.591 38.822 1.00 84.94 87 VAL A N 1
ATOM 699 C CA . VAL A 1 87 ? -16.292 -31.789 37.693 1.00 84.94 87 VAL A CA 1
ATOM 700 C C . VAL A 1 87 ? -15.721 -32.349 36.379 1.00 84.94 87 VAL A C 1
ATOM 702 O O . VAL A 1 87 ? -14.604 -32.863 36.348 1.00 84.94 87 VAL A O 1
ATOM 705 N N . LEU A 1 88 ? -16.494 -32.294 35.289 1.00 89.25 88 LEU A N 1
ATOM 706 C CA . LEU A 1 88 ? -16.051 -32.773 33.977 1.00 89.25 88 LEU A CA 1
ATOM 707 C C . LEU A 1 88 ? -15.150 -31.737 33.288 1.00 89.25 88 LEU A C 1
ATOM 709 O O . LEU A 1 88 ? -15.642 -30.794 32.670 1.00 89.25 88 LEU A O 1
ATOM 713 N N . GLU A 1 89 ? -13.839 -31.956 33.337 1.00 90.44 89 GLU A N 1
ATOM 714 C CA . GLU A 1 89 ? -12.870 -31.217 32.523 1.00 90.44 89 GLU A CA 1
ATOM 715 C C . GLU A 1 89 ? -12.808 -31.784 31.090 1.00 90.44 89 GLU A C 1
ATOM 717 O O . GLU A 1 89 ? -12.731 -32.997 30.885 1.00 90.44 89 GLU A O 1
ATOM 722 N N . LEU A 1 90 ? -12.841 -30.904 30.082 1.00 92.88 90 LEU A N 1
ATOM 723 C CA . LEU A 1 90 ? -12.796 -31.265 28.658 1.00 92.88 90 LEU A CA 1
ATOM 724 C C . LEU A 1 90 ? -11.448 -30.884 28.033 1.00 92.88 90 LEU A C 1
ATOM 726 O O . LEU A 1 90 ? -11.315 -29.837 27.398 1.00 92.88 90 LEU A O 1
ATOM 730 N N . ASP A 1 91 ? -10.453 -31.755 28.198 1.00 89.12 91 ASP A N 1
ATOM 731 C CA . ASP A 1 91 ? -9.123 -31.569 27.619 1.00 89.12 91 ASP A CA 1
ATOM 732 C C . ASP A 1 91 ? -8.980 -32.220 26.226 1.00 89.12 91 ASP A C 1
ATOM 734 O O . ASP A 1 91 ? -9.055 -33.440 26.064 1.00 89.12 91 ASP A O 1
ATOM 738 N N . PHE A 1 92 ? -8.725 -31.390 25.208 1.00 90.06 92 PHE A N 1
ATOM 739 C CA . PHE A 1 92 ? -8.457 -31.802 23.823 1.00 90.06 92 PHE A CA 1
ATOM 740 C C . PHE A 1 92 ? -6.959 -31.772 23.441 1.00 90.06 92 PHE A C 1
ATOM 742 O O . PHE A 1 92 ? -6.593 -32.124 22.311 1.00 90.06 92 PHE A O 1
ATOM 749 N N . GLU A 1 93 ? -6.064 -31.373 24.351 1.00 85.56 93 GLU A N 1
ATOM 750 C CA . GLU A 1 93 ? -4.620 -31.310 24.101 1.00 85.56 93 GLU A CA 1
ATOM 751 C C . GLU A 1 93 ? -4.003 -32.700 23.821 1.00 85.56 93 GLU A C 1
ATOM 753 O O . GLU A 1 93 ? -3.370 -32.843 22.765 1.00 85.56 93 GLU A O 1
ATOM 758 N N . PRO A 1 94 ? -4.235 -33.750 24.639 1.00 89.88 94 PRO A N 1
ATOM 759 C CA . PRO A 1 94 ? -3.696 -35.091 24.404 1.00 89.88 94 PRO A CA 1
ATOM 760 C C . PRO A 1 94 ? -4.131 -35.696 23.066 1.00 89.88 94 PRO A C 1
ATOM 762 O O . PRO A 1 94 ? -3.340 -36.350 22.385 1.00 89.88 94 PRO A O 1
ATOM 765 N N . PHE A 1 95 ? -5.375 -35.441 22.651 1.00 86.88 95 PHE A N 1
ATOM 766 C CA . PHE A 1 95 ? -5.952 -35.974 21.413 1.00 86.88 95 PHE A CA 1
ATOM 767 C C . PHE A 1 95 ? -5.363 -35.344 20.143 1.00 86.88 95 PHE A C 1
ATOM 769 O O . PHE A 1 95 ? -5.430 -35.945 19.072 1.00 86.88 95 PHE A O 1
ATOM 776 N N . THR A 1 96 ? -4.758 -34.157 20.256 1.00 81.69 96 THR A N 1
ATOM 777 C CA . THR A 1 96 ? -4.141 -33.429 19.134 1.00 81.69 96 THR A CA 1
ATOM 778 C C . THR A 1 96 ? -2.610 -33.486 19.133 1.00 81.69 96 THR A C 1
ATOM 780 O O . THR A 1 96 ? -1.992 -33.025 18.176 1.00 81.69 96 THR A O 1
ATOM 783 N N . ALA A 1 97 ? -1.983 -34.087 20.151 1.00 77.25 97 ALA A N 1
ATOM 784 C CA . ALA A 1 97 ? -0.525 -34.155 20.310 1.00 77.25 97 ALA A CA 1
ATOM 785 C C . ALA A 1 97 ? 0.215 -34.949 19.209 1.00 77.25 97 ALA A C 1
ATOM 787 O O . ALA A 1 97 ? 1.430 -34.821 19.063 1.00 77.25 97 ALA A O 1
ATOM 788 N N . SER A 1 98 ? -0.499 -35.757 18.419 1.00 74.88 98 SER A N 1
ATOM 789 C CA . SER A 1 98 ? 0.032 -36.445 17.233 1.00 74.88 98 SER A CA 1
ATOM 790 C C . SER A 1 98 ? 0.272 -35.518 16.035 1.00 74.88 98 SER A C 1
ATOM 792 O O . SER A 1 98 ? 1.025 -35.883 15.132 1.00 74.88 98 SER A O 1
ATOM 794 N N . PHE A 1 99 ? -0.342 -34.330 16.020 1.00 73.06 99 PHE A N 1
ATOM 795 C CA . PHE A 1 99 ? -0.161 -33.328 14.975 1.00 73.06 99 PHE A CA 1
ATOM 796 C C . PHE A 1 99 ? 0.788 -32.223 15.462 1.00 73.06 99 PHE A C 1
ATOM 798 O O . PHE A 1 99 ? 0.564 -31.646 16.530 1.00 73.06 99 PHE A O 1
ATOM 805 N N . PRO A 1 100 ? 1.836 -31.866 14.694 1.00 77.25 100 PRO A N 1
ATOM 806 C CA . PRO A 1 100 ? 2.679 -30.733 15.051 1.00 77.25 100 PRO A CA 1
ATOM 807 C C . PRO A 1 100 ? 1.845 -29.446 15.041 1.00 77.25 100 PRO A C 1
ATOM 809 O O . PRO A 1 100 ? 1.181 -29.137 14.054 1.00 77.25 100 PRO A O 1
ATOM 812 N N . ARG A 1 101 ? 1.885 -28.673 16.132 1.00 76.75 101 ARG A N 1
ATOM 813 C CA . ARG A 1 101 ? 1.182 -27.385 16.212 1.00 76.75 101 ARG A CA 1
ATOM 814 C C . ARG A 1 101 ? 2.111 -26.221 15.845 1.00 76.75 101 ARG A C 1
ATOM 816 O O . ARG A 1 101 ? 3.221 -26.146 16.379 1.00 76.75 101 ARG A O 1
ATOM 823 N N . PRO A 1 102 ? 1.687 -25.275 14.990 1.00 78.44 102 PRO A N 1
ATOM 824 C CA . PRO A 1 102 ? 2.491 -24.102 14.676 1.00 78.44 102 PRO A CA 1
ATOM 825 C C . PRO A 1 102 ? 2.512 -23.108 15.851 1.00 78.44 102 PRO A C 1
ATOM 827 O O . PRO A 1 102 ? 1.516 -22.468 16.170 1.00 78.44 102 PRO A O 1
ATOM 830 N N . THR A 1 103 ? 3.679 -22.908 16.467 1.00 73.88 103 THR A N 1
ATOM 831 C CA . THR A 1 103 ? 3.880 -21.995 17.617 1.00 73.88 103 THR A CA 1
ATOM 832 C C . THR A 1 103 ? 4.001 -20.507 17.237 1.00 73.88 103 THR A C 1
ATOM 834 O O . THR A 1 103 ? 4.362 -19.656 18.059 1.00 73.88 103 THR A O 1
ATOM 837 N N . LEU A 1 104 ? 3.712 -20.157 15.981 1.00 72.38 104 LEU A N 1
ATOM 838 C CA . LEU A 1 104 ? 3.867 -18.815 15.419 1.00 72.38 104 LEU A CA 1
ATOM 839 C C . LEU A 1 104 ? 2.501 -18.227 15.067 1.00 72.38 104 LEU A C 1
ATOM 841 O O . LEU A 1 104 ? 1.749 -18.807 14.297 1.00 72.38 104 LEU A O 1
ATOM 845 N N . THR A 1 105 ? 2.206 -17.041 15.599 1.00 70.19 105 THR A N 1
ATOM 846 C CA . THR A 1 105 ? 0.878 -16.408 15.501 1.00 70.19 105 THR A CA 1
ATOM 847 C C . THR A 1 105 ? 0.438 -16.143 14.050 1.00 70.19 105 THR A C 1
ATOM 849 O O . THR A 1 105 ? -0.714 -16.370 13.714 1.00 70.19 105 THR A O 1
ATOM 852 N N . LYS A 1 106 ? 1.376 -15.800 13.160 1.00 63.16 106 LYS A N 1
ATOM 853 C CA . LYS A 1 106 ? 1.218 -15.717 11.688 1.00 63.16 106 LYS A CA 1
ATOM 854 C C . LYS A 1 106 ? 0.761 -17.008 10.979 1.00 63.16 106 LYS A C 1
ATOM 856 O O . LYS A 1 106 ? 0.341 -16.963 9.829 1.00 63.16 106 LYS A O 1
ATOM 861 N N . SER A 1 107 ? 0.895 -18.166 11.624 1.00 69.75 107 SER A N 1
ATOM 862 C CA . SER A 1 107 ? 0.486 -19.466 11.075 1.00 69.75 107 SER A CA 1
ATOM 863 C C . SER A 1 107 ? -0.914 -19.886 11.536 1.00 69.75 107 SER A C 1
ATOM 865 O O . SER A 1 107 ? -1.407 -20.927 11.113 1.00 69.75 107 SER A O 1
ATOM 867 N N . ILE A 1 108 ? -1.572 -19.077 12.374 1.00 70.56 108 ILE A N 1
ATOM 868 C CA . ILE A 1 108 ? -3.012 -19.183 12.634 1.00 70.56 108 ILE A CA 1
ATOM 869 C C . ILE A 1 108 ? -3.746 -18.845 11.324 1.00 70.56 108 ILE A C 1
ATOM 871 O O . ILE A 1 108 ? -3.321 -17.957 10.589 1.00 70.56 108 ILE A O 1
ATOM 875 N N . GLY A 1 109 ? -4.793 -19.600 10.984 1.00 73.88 109 GLY A N 1
ATOM 876 C CA . GLY A 1 109 ? -5.455 -19.550 9.669 1.00 73.88 109 GLY A CA 1
ATOM 877 C C . GLY A 1 109 ? -4.713 -20.338 8.579 1.00 73.88 109 GLY A C 1
ATOM 878 O O . GLY A 1 109 ? -5.320 -21.152 7.889 1.00 73.88 109 GLY A O 1
ATOM 879 N N . ASN A 1 110 ? -3.386 -20.207 8.495 1.00 76.81 110 ASN A N 1
ATOM 880 C CA . ASN A 1 110 ? -2.532 -20.831 7.468 1.00 76.81 110 ASN A CA 1
ATOM 881 C C . ASN A 1 110 ? -2.213 -22.325 7.727 1.00 76.81 110 ASN A C 1
ATOM 883 O O . ASN A 1 110 ? -1.090 -22.792 7.521 1.00 76.81 110 ASN A O 1
ATOM 887 N N . GLY A 1 111 ? -3.202 -23.092 8.200 1.00 80.19 111 GLY A N 1
ATOM 888 C CA . GLY A 1 111 ? -3.031 -24.490 8.613 1.00 80.19 111 GLY A CA 1
ATOM 889 C C . GLY A 1 111 ? -2.657 -25.439 7.469 1.00 80.19 111 GLY A C 1
ATOM 890 O O . GLY A 1 111 ? -1.831 -26.330 7.667 1.00 80.19 111 GLY A O 1
ATOM 891 N N . VAL A 1 112 ? -3.208 -25.221 6.268 1.00 79.94 112 VAL A N 1
ATOM 892 C CA . VAL A 1 112 ? -2.926 -26.057 5.087 1.00 79.94 112 VAL A CA 1
ATOM 893 C C . VAL A 1 112 ? -1.477 -25.921 4.617 1.00 79.94 112 VAL A C 1
ATOM 895 O O . VAL A 1 112 ? -0.830 -26.932 4.373 1.00 79.94 112 VAL A O 1
ATOM 898 N N . GLU A 1 113 ? -0.906 -24.711 4.609 1.00 81.56 113 GLU A N 1
ATOM 899 C CA . GLU A 1 113 ? 0.497 -24.508 4.225 1.00 81.56 113 GLU A CA 1
ATOM 900 C C . GLU A 1 113 ? 1.448 -25.215 5.208 1.00 81.56 113 GLU A C 1
ATOM 902 O O . GLU A 1 113 ? 2.422 -25.862 4.812 1.00 81.56 113 GLU A O 1
ATOM 907 N N . PHE A 1 114 ? 1.150 -25.136 6.509 1.00 83.88 114 PHE A N 1
ATOM 908 C CA . PHE A 1 114 ? 1.921 -25.833 7.536 1.00 83.88 114 PHE A CA 1
ATOM 909 C C . PHE A 1 114 ? 1.814 -27.361 7.396 1.00 83.88 114 PHE A C 1
ATOM 911 O O . PHE A 1 114 ? 2.826 -28.057 7.510 1.00 83.88 114 PHE A O 1
ATOM 918 N N . LEU A 1 115 ? 0.619 -27.879 7.091 1.00 84.56 115 LEU A N 1
ATOM 919 C CA . LEU A 1 115 ? 0.397 -29.300 6.827 1.00 84.56 115 LEU A CA 1
ATOM 920 C C . LEU A 1 115 ? 1.132 -29.765 5.561 1.00 84.56 115 LEU A C 1
ATOM 922 O O . LEU A 1 115 ? 1.825 -30.776 5.621 1.00 84.56 115 LEU A O 1
ATOM 926 N N . ASN A 1 116 ? 1.075 -29.011 4.460 1.00 87.62 116 ASN A N 1
ATOM 927 C CA . ASN A 1 116 ? 1.762 -29.335 3.205 1.00 87.62 116 ASN A CA 1
ATOM 928 C C . ASN A 1 116 ? 3.286 -29.379 3.396 1.00 87.62 116 ASN A C 1
ATOM 930 O O . ASN A 1 116 ? 3.932 -30.333 2.964 1.00 87.62 116 ASN A O 1
ATOM 934 N N . ARG A 1 117 ? 3.855 -28.411 4.134 1.00 86.00 117 ARG A N 1
ATOM 935 C CA . ARG A 1 117 ? 5.276 -28.404 4.539 1.00 86.00 117 ARG A CA 1
ATOM 936 C C . ARG A 1 117 ? 5.644 -29.595 5.440 1.00 86.00 117 ARG A C 1
ATOM 938 O O . ARG A 1 117 ? 6.761 -30.099 5.347 1.00 86.00 117 ARG A O 1
ATOM 945 N N . HIS A 1 118 ? 4.742 -30.049 6.314 1.00 86.25 118 HIS A N 1
ATOM 946 C CA . HIS A 1 118 ? 4.978 -31.218 7.169 1.00 86.25 118 HIS A CA 1
ATOM 947 C C . HIS A 1 118 ? 4.883 -32.541 6.392 1.00 86.25 118 HIS A C 1
ATOM 949 O O . HIS A 1 118 ? 5.747 -33.404 6.548 1.00 86.25 118 HIS A O 1
ATOM 955 N N . LEU A 1 119 ? 3.869 -32.684 5.534 1.00 86.19 119 LEU A N 1
ATOM 956 C CA . LEU A 1 119 ? 3.670 -33.856 4.684 1.00 86.19 119 LEU A CA 1
ATOM 957 C C . LEU A 1 119 ? 4.818 -34.010 3.687 1.00 86.19 119 LEU A C 1
ATOM 959 O O . LEU A 1 119 ? 5.412 -35.082 3.649 1.00 86.19 119 LEU A O 1
ATOM 963 N N . SER A 1 120 ? 5.214 -32.950 2.971 1.00 88.38 120 SER A N 1
ATOM 964 C CA . SER A 1 120 ? 6.324 -33.032 2.013 1.00 88.38 120 SER A CA 1
ATOM 965 C C . SER A 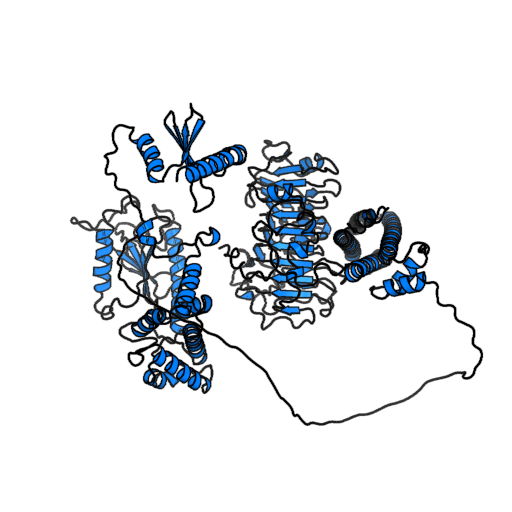1 120 ? 7.644 -33.419 2.696 1.00 88.38 120 SER A C 1
ATOM 967 O O . SER A 1 120 ? 8.368 -34.279 2.203 1.00 88.38 120 SER A O 1
ATOM 969 N N . ALA A 1 121 ? 7.928 -32.874 3.887 1.00 87.31 121 ALA A N 1
ATOM 970 C CA . ALA A 1 121 ? 9.099 -33.262 4.677 1.00 87.31 121 ALA A CA 1
ATOM 971 C C . ALA A 1 121 ? 9.043 -34.729 5.149 1.00 87.31 121 ALA A C 1
ATOM 973 O O . ALA A 1 121 ? 10.066 -35.413 5.154 1.00 87.31 121 ALA A O 1
ATOM 974 N N . LYS A 1 122 ? 7.858 -35.237 5.515 1.00 87.81 122 LYS A N 1
ATOM 975 C CA . LYS A 1 122 ? 7.660 -36.651 5.868 1.00 87.81 122 LYS A CA 1
ATOM 976 C C . LYS A 1 122 ? 7.887 -37.560 4.652 1.00 87.81 122 LYS A C 1
ATOM 978 O O . LYS A 1 122 ? 8.689 -38.483 4.739 1.00 87.81 122 LYS A O 1
ATOM 983 N N . MET A 1 123 ? 7.265 -37.227 3.522 1.00 85.31 123 MET A N 1
ATOM 984 C CA . MET A 1 123 ? 7.378 -37.920 2.231 1.00 85.31 123 MET A CA 1
ATOM 985 C C . MET A 1 123 ? 8.825 -37.953 1.708 1.00 85.31 123 MET A C 1
ATOM 987 O O . MET A 1 123 ? 9.256 -38.952 1.139 1.00 85.31 123 MET A O 1
ATOM 991 N N . PHE A 1 124 ? 9.606 -36.897 1.960 1.00 85.31 124 PHE A N 1
ATOM 992 C CA . PHE A 1 124 ? 11.030 -36.832 1.615 1.00 85.31 124 PHE A CA 1
ATOM 993 C C . PHE A 1 124 ? 11.922 -37.695 2.530 1.00 85.31 124 PHE A C 1
ATOM 995 O O . PHE A 1 124 ? 12.917 -38.261 2.078 1.00 85.31 124 PHE A O 1
ATOM 1002 N N . HIS A 1 125 ? 11.599 -37.794 3.825 1.00 78.25 125 HIS A N 1
ATOM 1003 C CA . HIS A 1 125 ? 12.396 -38.554 4.798 1.00 78.25 125 HIS A CA 1
ATOM 1004 C C . HIS A 1 125 ? 12.044 -40.045 4.883 1.00 78.25 125 HIS A C 1
ATOM 1006 O O . HIS A 1 125 ? 12.883 -40.837 5.316 1.00 78.25 125 HIS A O 1
ATOM 1012 N N . ASP A 1 126 ? 10.828 -40.420 4.498 1.00 80.38 126 ASP A N 1
ATOM 1013 C CA . ASP A 1 126 ? 10.280 -41.767 4.625 1.00 80.38 126 ASP A CA 1
ATOM 1014 C C . ASP A 1 126 ? 9.520 -42.139 3.344 1.00 80.38 126 ASP A C 1
ATOM 1016 O O . ASP A 1 126 ? 8.377 -41.720 3.139 1.00 80.38 126 ASP A O 1
ATOM 1020 N N . LYS A 1 127 ? 10.154 -42.946 2.481 1.00 71.12 127 LYS A N 1
ATOM 1021 C CA . LYS A 1 127 ? 9.536 -43.410 1.229 1.00 71.12 127 LYS A CA 1
ATOM 1022 C C . LYS A 1 127 ? 8.323 -44.307 1.461 1.00 71.12 127 LYS A C 1
ATOM 1024 O O . LYS A 1 127 ? 7.435 -44.316 0.611 1.00 71.12 127 LYS A O 1
ATOM 1029 N N . ASP A 1 128 ? 8.224 -44.997 2.597 1.00 79.69 128 ASP A N 1
ATOM 1030 C CA . ASP A 1 128 ? 7.044 -45.813 2.877 1.00 79.69 128 ASP A CA 1
ATOM 1031 C C . ASP A 1 128 ? 5.819 -44.938 3.174 1.00 79.69 128 ASP A C 1
ATOM 1033 O O . ASP A 1 128 ? 4.690 -45.336 2.877 1.00 79.69 128 ASP A O 1
ATOM 1037 N N . SER A 1 129 ? 6.030 -43.690 3.613 1.00 83.88 129 SER A N 1
ATOM 1038 C CA . SER A 1 129 ? 4.966 -42.691 3.762 1.00 83.88 129 SER A CA 1
ATOM 1039 C C . SER A 1 129 ? 4.372 -42.171 2.439 1.00 83.88 129 SER A C 1
ATOM 1041 O O . SER A 1 129 ? 3.383 -41.438 2.479 1.00 83.88 129 SER A O 1
ATOM 1043 N N . MET A 1 130 ? 4.894 -42.603 1.280 1.00 84.44 130 MET A N 1
ATOM 1044 C CA . MET A 1 130 ? 4.269 -42.400 -0.036 1.00 84.44 130 MET A CA 1
ATOM 1045 C C . MET A 1 130 ? 3.194 -43.446 -0.375 1.00 84.44 130 MET A C 1
ATOM 1047 O O . MET A 1 130 ? 2.354 -43.181 -1.237 1.00 84.44 130 MET A O 1
ATOM 1051 N N . HIS A 1 131 ? 3.165 -44.615 0.283 1.00 88.56 131 HIS A N 1
ATOM 1052 C CA . HIS A 1 131 ? 2.151 -45.644 0.001 1.00 88.56 131 HIS A CA 1
ATOM 1053 C C . HIS A 1 131 ? 0.703 -45.147 0.179 1.00 88.56 131 HIS A C 1
ATOM 1055 O O . HIS A 1 131 ? -0.089 -45.393 -0.726 1.00 88.56 131 HIS A O 1
ATOM 1061 N N . PRO A 1 132 ? 0.350 -44.347 1.210 1.00 90.38 132 PRO A N 1
ATOM 1062 C CA . PRO A 1 132 ? -0.980 -43.745 1.313 1.00 90.38 132 PRO A CA 1
ATOM 1063 C C . PRO A 1 132 ? -1.395 -42.889 0.107 1.00 90.38 132 PRO A C 1
ATOM 1065 O O . PRO A 1 132 ? -2.585 -42.809 -0.181 1.00 90.38 132 PRO A O 1
ATOM 1068 N N . LEU A 1 133 ? -0.451 -42.269 -0.619 1.00 89.38 133 LEU A N 1
ATOM 1069 C CA . LEU A 1 133 ? -0.761 -41.519 -1.843 1.00 89.38 133 LEU A CA 1
ATOM 1070 C C . LEU A 1 133 ? -1.034 -42.460 -3.027 1.00 89.38 133 LEU A C 1
ATOM 1072 O O . LEU A 1 133 ? -1.962 -42.217 -3.794 1.00 89.38 133 LEU A O 1
ATOM 1076 N N . LEU A 1 134 ? -0.270 -43.550 -3.153 1.00 90.69 134 LEU A N 1
ATOM 1077 C CA . LEU A 1 134 ? -0.524 -44.609 -4.136 1.00 90.69 134 LEU A CA 1
ATOM 1078 C C . LEU A 1 134 ? -1.873 -45.299 -3.880 1.00 90.69 134 LEU A C 1
ATOM 1080 O O . LEU A 1 134 ? -2.663 -45.463 -4.807 1.00 90.69 134 LEU A O 1
ATOM 1084 N N . ASP A 1 135 ? -2.153 -45.669 -2.630 1.00 90.44 135 ASP A N 1
ATOM 1085 C CA . ASP A 1 135 ? -3.417 -46.292 -2.238 1.00 90.44 135 ASP A CA 1
ATOM 1086 C C . ASP A 1 135 ? -4.601 -45.350 -2.453 1.00 90.44 135 ASP A C 1
ATOM 1088 O O . ASP A 1 135 ? -5.623 -45.775 -2.990 1.00 90.44 135 ASP A O 1
ATOM 1092 N N . PHE A 1 136 ? -4.454 -44.063 -2.125 1.00 90.62 136 PHE A N 1
ATOM 1093 C CA . PHE A 1 136 ? -5.452 -43.042 -2.440 1.00 90.62 136 PHE A CA 1
ATOM 1094 C C . PHE A 1 136 ? -5.716 -42.953 -3.950 1.00 90.62 136 PHE A C 1
ATOM 1096 O O . PHE A 1 136 ? -6.855 -43.119 -4.375 1.00 90.62 136 PHE A O 1
ATOM 1103 N N . LEU A 1 137 ? -4.677 -42.778 -4.774 1.00 91.06 137 LEU A N 1
ATOM 1104 C CA . LEU A 1 137 ? -4.812 -42.678 -6.234 1.00 91.06 137 LEU A CA 1
ATOM 1105 C C . LEU A 1 137 ? -5.378 -43.953 -6.890 1.00 91.06 137 LEU A C 1
ATOM 1107 O O . LEU A 1 137 ? -5.999 -43.855 -7.941 1.00 91.06 137 LEU A O 1
ATOM 1111 N N . ARG A 1 138 ? -5.182 -45.134 -6.289 1.00 91.38 138 ARG A N 1
ATOM 1112 C CA . ARG A 1 138 ? -5.722 -46.422 -6.767 1.00 91.38 138 ARG A CA 1
ATOM 1113 C C . ARG A 1 138 ? -7.159 -46.690 -6.311 1.00 91.38 138 ARG A C 1
ATOM 1115 O O . ARG A 1 138 ? -7.930 -47.304 -7.040 1.00 91.38 138 ARG A O 1
ATOM 1122 N N . THR A 1 139 ? -7.522 -46.262 -5.102 1.00 87.50 139 THR A N 1
ATOM 1123 C CA . THR A 1 139 ? -8.881 -46.439 -4.551 1.00 87.50 139 THR A CA 1
ATOM 1124 C C . THR A 1 139 ? -9.843 -45.317 -4.944 1.00 87.50 139 THR A C 1
ATOM 1126 O O . THR A 1 139 ? -11.039 -45.413 -4.668 1.00 87.50 139 THR A O 1
ATOM 1129 N N . HIS A 1 140 ? -9.356 -44.268 -5.614 1.00 84.69 140 HIS A N 1
ATOM 1130 C CA . HIS A 1 140 ? -10.166 -43.128 -6.033 1.00 84.69 140 HIS A CA 1
ATOM 1131 C C . HIS A 1 140 ? -11.138 -43.500 -7.161 1.00 84.69 140 HIS A C 1
ATOM 1133 O O . HIS A 1 140 ? -10.747 -43.728 -8.309 1.00 84.69 140 HIS A O 1
ATOM 1139 N N . GLN A 1 141 ? -12.430 -43.545 -6.835 1.00 82.88 141 GLN A N 1
ATOM 1140 C CA . GLN A 1 141 ? -13.499 -43.917 -7.762 1.00 82.88 141 GLN A CA 1
ATOM 1141 C C . GLN A 1 141 ? -14.634 -42.888 -7.777 1.00 82.88 141 GLN A C 1
ATOM 1143 O O . GLN A 1 141 ? -14.968 -42.256 -6.771 1.00 82.88 141 GLN A O 1
ATOM 1148 N N . SER A 1 142 ? -15.277 -42.742 -8.936 1.00 74.06 142 SER A N 1
ATOM 1149 C CA . SER A 1 142 ? -16.474 -41.914 -9.100 1.00 74.06 142 SER A CA 1
ATOM 1150 C C . SER A 1 142 ? -17.491 -42.638 -9.972 1.00 74.06 142 SER A C 1
ATOM 1152 O O . SER A 1 142 ? -17.184 -43.061 -11.087 1.00 74.06 142 SER A O 1
ATOM 1154 N N . LYS A 1 143 ? -18.714 -42.810 -9.454 1.00 72.12 143 LYS A N 1
ATOM 1155 C CA . LYS A 1 143 ? -19.818 -43.519 -10.134 1.00 72.12 143 LYS A CA 1
ATOM 1156 C C . LYS A 1 143 ? -19.434 -44.935 -10.615 1.00 72.12 143 LYS A C 1
ATOM 1158 O O . LYS A 1 143 ? -19.768 -45.327 -11.731 1.00 72.12 143 LYS A O 1
ATOM 1163 N N . GLY A 1 144 ? -18.681 -45.672 -9.790 1.00 74.06 144 GLY A N 1
ATOM 1164 C CA . GLY A 1 144 ? -18.202 -47.027 -10.099 1.00 74.06 144 GLY A CA 1
ATOM 1165 C C . GLY A 1 144 ? -17.139 -47.105 -11.203 1.00 74.06 144 GLY A C 1
ATOM 1166 O O . GLY A 1 144 ? -16.923 -48.177 -11.762 1.00 74.06 144 GLY A O 1
ATOM 1167 N N . LYS A 1 145 ? -16.497 -45.982 -11.556 1.00 79.75 145 LYS A N 1
ATOM 1168 C CA . LYS A 1 145 ? -15.339 -45.942 -12.458 1.00 79.75 145 LYS A CA 1
ATOM 1169 C C . LYS A 1 145 ? -14.078 -45.593 -11.677 1.00 79.75 145 LYS A C 1
ATOM 1171 O O . LYS A 1 145 ? -14.085 -44.619 -10.920 1.00 79.75 145 LYS A O 1
ATOM 1176 N N . ASN A 1 146 ? -13.007 -46.345 -11.920 1.00 85.56 146 ASN A N 1
ATOM 1177 C CA . ASN A 1 146 ? -11.664 -46.008 -11.454 1.00 85.56 146 ASN A CA 1
ATOM 1178 C C . ASN A 1 146 ? -11.188 -44.705 -12.108 1.00 85.56 146 ASN A C 1
ATOM 1180 O O . ASN A 1 146 ? -11.534 -44.402 -13.254 1.00 85.56 146 ASN A O 1
ATOM 1184 N N . MET A 1 147 ? -10.395 -43.938 -11.367 1.00 87.88 147 MET A N 1
ATOM 1185 C CA . MET A 1 147 ? -9.741 -42.716 -11.826 1.00 87.88 147 MET A CA 1
ATOM 1186 C C . MET A 1 147 ? -8.273 -42.755 -11.406 1.00 87.88 147 MET A C 1
ATOM 1188 O O . MET A 1 147 ? -7.919 -43.449 -10.461 1.00 87.88 147 MET A O 1
ATOM 1192 N N . MET A 1 148 ? -7.424 -41.982 -12.081 1.00 92.94 148 MET A N 1
ATOM 1193 C CA . MET A 1 148 ? -5.972 -41.934 -11.867 1.00 92.94 148 MET A CA 1
ATOM 1194 C C . MET A 1 148 ? -5.255 -43.269 -12.154 1.00 92.94 148 MET A C 1
ATOM 1196 O O . MET A 1 148 ? -4.626 -43.393 -13.206 1.00 92.94 148 MET A O 1
ATOM 1200 N N . LEU A 1 149 ? -5.336 -44.262 -11.262 1.00 94.44 149 LEU A N 1
ATOM 1201 C CA . LEU A 1 149 ? -4.613 -45.539 -11.342 1.00 94.44 149 LEU A CA 1
ATOM 1202 C C . LEU A 1 149 ? -5.575 -46.736 -11.283 1.00 94.44 149 LEU A C 1
ATOM 1204 O O . LEU A 1 149 ? -6.604 -46.683 -10.615 1.00 94.44 149 LEU A O 1
ATOM 1208 N N . ASN A 1 150 ? -5.208 -47.850 -11.922 1.00 91.94 150 ASN A N 1
ATOM 1209 C CA . ASN A 1 150 ? -5.882 -49.142 -11.743 1.00 91.94 150 ASN A CA 1
ATOM 1210 C C . ASN A 1 150 ? -4.973 -50.198 -11.085 1.00 91.94 150 ASN A C 1
ATOM 1212 O O . ASN A 1 150 ? -3.774 -49.993 -10.875 1.00 91.94 150 ASN A O 1
ATOM 1216 N N . ASP A 1 151 ? -5.549 -51.362 -10.776 1.00 88.69 151 ASP A N 1
ATOM 1217 C CA . ASP A 1 151 ? -4.911 -52.448 -10.018 1.00 88.69 151 ASP A CA 1
ATOM 1218 C C . ASP A 1 151 ? -3.679 -53.093 -10.679 1.00 88.69 151 ASP A C 1
ATOM 1220 O O . ASP A 1 151 ? -3.033 -53.949 -10.068 1.00 88.69 151 ASP A O 1
ATOM 1224 N N . ARG A 1 152 ? -3.287 -52.671 -11.890 1.00 90.44 152 ARG A N 1
ATOM 1225 C CA . ARG A 1 152 ? -1.980 -53.020 -12.477 1.00 90.44 152 ARG A CA 1
ATOM 1226 C C . ARG A 1 152 ? -0.816 -52.417 -11.681 1.00 90.44 152 ARG A C 1
ATOM 1228 O O . ARG A 1 152 ? 0.289 -52.959 -11.712 1.00 90.44 152 ARG A O 1
ATOM 1235 N N . ILE A 1 153 ? -1.045 -51.316 -10.960 1.00 92.56 153 ILE A N 1
ATOM 1236 C CA . ILE A 1 153 ? -0.011 -50.572 -10.232 1.00 92.56 153 ILE A CA 1
ATOM 1237 C C . ILE A 1 153 ? -0.129 -50.871 -8.732 1.00 92.56 153 ILE A C 1
ATOM 1239 O O . ILE A 1 153 ? -0.967 -50.325 -8.022 1.00 92.56 153 ILE A O 1
ATOM 1243 N N . GLN A 1 154 ? 0.728 -51.778 -8.257 1.00 89.19 154 GLN A N 1
ATOM 1244 C CA . GLN A 1 154 ? 0.686 -52.331 -6.893 1.00 89.19 154 GLN A CA 1
ATOM 1245 C C . GLN A 1 154 ? 1.774 -51.781 -5.951 1.00 89.19 154 GLN A C 1
ATOM 1247 O O . GLN A 1 154 ? 1.768 -52.094 -4.766 1.00 89.19 154 GLN A O 1
ATOM 1252 N N . ASN A 1 155 ? 2.741 -51.006 -6.455 1.00 91.19 155 ASN A N 1
ATOM 1253 C CA . ASN A 1 155 ? 3.820 -50.412 -5.655 1.00 91.19 155 ASN A CA 1
ATOM 1254 C C . ASN A 1 155 ? 4.428 -49.174 -6.339 1.00 91.19 155 ASN A C 1
ATOM 1256 O O . ASN A 1 155 ? 4.239 -48.946 -7.537 1.00 91.19 155 ASN A O 1
ATOM 1260 N N . LEU A 1 156 ? 5.196 -48.392 -5.573 1.00 89.62 156 LEU A N 1
ATOM 1261 C CA . LEU A 1 156 ? 5.782 -47.117 -6.007 1.00 89.62 156 LEU A CA 1
ATOM 1262 C C . LEU A 1 156 ? 6.782 -47.264 -7.171 1.00 89.62 156 LEU A C 1
ATOM 1264 O O . LEU A 1 156 ? 6.842 -46.392 -8.036 1.00 89.62 156 LEU A O 1
ATOM 1268 N N . ASN A 1 157 ? 7.518 -48.379 -7.248 1.00 89.81 157 ASN A N 1
ATOM 1269 C CA . ASN A 1 157 ? 8.465 -48.635 -8.341 1.00 89.81 157 ASN A CA 1
ATOM 1270 C C . ASN A 1 157 ? 7.730 -48.900 -9.668 1.00 89.81 157 ASN A C 1
ATOM 1272 O O . ASN A 1 157 ? 8.138 -48.405 -10.721 1.00 89.81 157 ASN A O 1
ATOM 1276 N N . ALA A 1 158 ? 6.619 -49.645 -9.617 1.00 92.31 158 ALA A N 1
ATOM 1277 C CA . ALA A 1 158 ? 5.737 -49.839 -10.764 1.00 92.31 158 ALA A CA 1
ATOM 1278 C C . ALA A 1 158 ? 5.123 -48.504 -11.218 1.00 92.31 158 ALA A C 1
ATOM 1280 O O . ALA A 1 158 ? 5.179 -48.191 -12.407 1.00 92.31 158 ALA A O 1
ATOM 1281 N N . LEU A 1 159 ? 4.634 -47.685 -10.276 1.00 93.69 159 LEU A N 1
ATOM 1282 C CA . LEU A 1 159 ? 4.099 -46.349 -10.559 1.00 93.69 159 LEU A CA 1
ATOM 1283 C C . LEU A 1 159 ? 5.136 -45.465 -11.273 1.00 93.69 159 LEU A C 1
ATOM 1285 O O . LEU A 1 159 ? 4.859 -44.955 -12.356 1.00 93.69 159 LEU A O 1
ATOM 1289 N N . GLN A 1 160 ? 6.352 -45.337 -10.728 1.00 92.56 160 GLN A N 1
ATOM 1290 C CA . GLN A 1 160 ? 7.400 -44.505 -11.330 1.00 92.56 160 GLN A CA 1
ATOM 1291 C C . GLN A 1 160 ? 7.817 -45.011 -12.728 1.00 92.56 160 GLN A C 1
ATOM 1293 O O . GLN A 1 160 ? 8.072 -44.204 -13.623 1.00 92.56 160 GLN A O 1
ATOM 1298 N N . SER A 1 161 ? 7.835 -46.333 -12.954 1.00 93.44 161 SER A N 1
ATOM 1299 C CA . SER A 1 161 ? 8.109 -46.915 -14.278 1.00 93.44 161 SER A CA 1
ATOM 1300 C C . SER A 1 161 ? 7.001 -46.619 -15.298 1.00 93.44 161 SER A C 1
ATOM 1302 O O . SER A 1 161 ? 7.303 -46.310 -16.452 1.00 93.44 161 SER A O 1
ATOM 1304 N N . VAL A 1 162 ? 5.730 -46.687 -14.887 1.00 96.25 162 VAL A N 1
ATOM 1305 C CA . VAL A 1 162 ? 4.580 -46.366 -15.748 1.00 96.25 162 VAL A CA 1
ATOM 1306 C C . VAL A 1 162 ? 4.556 -44.880 -16.099 1.00 96.25 162 VAL A C 1
ATOM 1308 O O . VAL A 1 162 ? 4.437 -44.543 -17.274 1.00 96.25 162 VAL A O 1
ATOM 1311 N N . LEU A 1 163 ? 4.744 -43.994 -15.117 1.00 96.19 163 LEU A N 1
ATOM 1312 C CA . LEU A 1 163 ? 4.748 -42.542 -15.327 1.00 96.19 163 LEU A CA 1
ATOM 1313 C C . LEU A 1 163 ? 5.866 -42.091 -16.282 1.00 96.19 163 LEU A C 1
ATOM 1315 O O . LEU A 1 163 ? 5.619 -41.262 -17.156 1.00 96.19 163 LEU A O 1
ATOM 1319 N N . ARG A 1 164 ? 7.072 -42.674 -16.185 1.00 94.56 164 ARG A N 1
ATOM 1320 C CA . ARG A 1 164 ? 8.169 -42.382 -17.129 1.00 94.56 164 ARG A CA 1
ATOM 1321 C C . ARG A 1 164 ? 7.824 -42.825 -18.560 1.00 94.56 164 ARG A C 1
ATOM 1323 O O . ARG A 1 164 ? 7.909 -42.007 -19.470 1.00 94.56 164 ARG A O 1
ATOM 1330 N N . LYS A 1 165 ? 7.307 -44.046 -18.752 1.00 94.38 165 LYS A N 1
ATOM 1331 C CA . LYS A 1 165 ? 6.830 -44.538 -20.067 1.00 94.38 165 LYS A CA 1
ATOM 1332 C C . LYS A 1 165 ? 5.683 -43.702 -20.645 1.00 94.38 165 LYS A C 1
ATOM 1334 O O . LYS A 1 165 ? 5.605 -43.512 -21.857 1.00 94.38 165 LYS A O 1
ATOM 1339 N N . ALA A 1 166 ? 4.785 -43.217 -19.789 1.00 95.12 166 ALA A N 1
ATOM 1340 C CA . ALA A 1 166 ? 3.696 -42.336 -20.188 1.00 95.12 166 ALA A CA 1
ATOM 1341 C C . ALA A 1 166 ? 4.230 -40.971 -20.653 1.00 95.12 166 ALA A C 1
ATOM 1343 O O . ALA A 1 166 ? 3.850 -40.520 -21.730 1.00 95.12 166 ALA A O 1
ATOM 1344 N N . SER A 1 167 ? 5.172 -40.365 -19.919 1.00 95.12 167 SER A N 1
ATOM 1345 C CA . SER A 1 167 ? 5.844 -39.122 -20.330 1.00 95.12 167 SER A CA 1
ATOM 1346 C C . SER A 1 167 ? 6.616 -39.276 -21.647 1.00 95.12 167 SER A C 1
ATOM 1348 O O . SER A 1 167 ? 6.511 -38.412 -22.515 1.00 95.12 167 SER A O 1
ATOM 1350 N N . GLU A 1 168 ? 7.370 -40.367 -21.817 1.00 94.25 168 GLU A N 1
ATOM 1351 C CA . GLU A 1 168 ? 8.088 -40.674 -23.064 1.00 94.25 168 GLU A CA 1
ATOM 1352 C C . GLU A 1 168 ? 7.117 -40.766 -24.250 1.00 94.25 168 GLU A C 1
ATOM 1354 O O . GLU A 1 168 ? 7.366 -40.178 -25.302 1.00 94.25 168 GLU A O 1
ATOM 1359 N N . TYR A 1 169 ? 5.970 -41.432 -24.076 1.00 94.62 169 TYR A N 1
ATOM 1360 C CA . TYR A 1 169 ? 4.963 -41.531 -25.130 1.00 94.62 169 TYR A CA 1
ATOM 1361 C C . TYR A 1 169 ? 4.253 -40.195 -25.410 1.00 94.62 169 TYR A C 1
ATOM 1363 O O . TYR A 1 169 ? 4.116 -39.831 -26.579 1.00 94.62 169 TYR A O 1
ATOM 1371 N N . LEU A 1 170 ? 3.850 -39.435 -24.386 1.00 94.69 170 LEU A N 1
ATOM 1372 C CA . LEU A 1 170 ? 3.210 -38.126 -24.579 1.00 94.69 170 LEU A CA 1
ATOM 1373 C C . LEU A 1 170 ? 4.110 -37.149 -25.348 1.00 94.69 170 LEU A C 1
ATOM 1375 O O . LEU A 1 170 ? 3.604 -36.394 -26.168 1.00 94.69 170 LEU A O 1
ATOM 1379 N N . SER A 1 171 ? 5.436 -37.218 -25.174 1.00 93.56 171 SER A N 1
ATOM 1380 C CA . SER A 1 171 ? 6.386 -36.384 -25.935 1.00 93.56 171 SER A CA 1
ATOM 1381 C C . SER A 1 171 ? 6.482 -36.712 -27.436 1.00 93.56 171 SER A C 1
ATOM 1383 O O . SER A 1 171 ? 7.213 -36.043 -28.162 1.00 93.56 171 SER A O 1
ATOM 1385 N N . THR A 1 172 ? 5.737 -37.718 -27.914 1.00 95.12 172 THR A N 1
ATOM 1386 C CA . THR A 1 172 ? 5.581 -38.042 -29.346 1.00 95.12 172 THR A CA 1
ATOM 1387 C C . THR A 1 172 ? 4.245 -37.580 -29.942 1.00 95.12 172 THR A C 1
ATOM 1389 O O . THR A 1 172 ? 4.015 -37.781 -31.134 1.00 95.12 172 THR A O 1
ATOM 1392 N N . LEU A 1 173 ? 3.364 -36.985 -29.130 1.00 94.25 173 LEU A N 1
ATOM 1393 C CA . LEU A 1 173 ? 2.055 -36.463 -29.533 1.00 94.25 173 LEU A CA 1
ATOM 1394 C C . LEU A 1 173 ? 2.081 -34.928 -29.601 1.00 94.25 173 LEU A C 1
ATOM 1396 O O . LEU A 1 173 ? 2.959 -34.287 -29.026 1.00 94.25 173 LEU A O 1
ATOM 1400 N N . ASP A 1 174 ? 1.098 -34.336 -30.281 1.00 95.12 174 ASP A N 1
ATOM 1401 C CA . ASP A 1 174 ? 0.886 -32.886 -30.230 1.00 95.12 174 ASP A CA 1
ATOM 1402 C C . ASP A 1 174 ? 0.260 -32.476 -28.883 1.00 95.12 174 ASP A C 1
ATOM 1404 O O . ASP A 1 174 ? -0.549 -33.223 -28.324 1.00 95.12 174 ASP A O 1
ATOM 1408 N N . ALA A 1 175 ? 0.604 -31.291 -28.373 1.00 91.75 175 ALA A N 1
ATOM 1409 C CA . ALA A 1 175 ? 0.123 -30.765 -27.093 1.00 91.75 175 ALA A CA 1
ATOM 1410 C C . ALA A 1 175 ? -1.416 -30.728 -26.983 1.00 91.75 175 ALA A C 1
ATOM 1412 O O . ALA A 1 175 ? -1.967 -31.041 -25.921 1.00 91.75 175 ALA A O 1
ATOM 1413 N N . GLU A 1 176 ? -2.107 -30.417 -28.086 1.00 94.31 176 GLU A N 1
ATOM 1414 C CA . GLU A 1 176 ? -3.569 -30.325 -28.158 1.00 94.31 176 GLU A CA 1
ATOM 1415 C C . GLU A 1 176 ? -4.268 -31.689 -28.330 1.00 94.31 176 GLU A C 1
ATOM 1417 O O . GLU A 1 176 ? -5.499 -31.747 -28.296 1.00 94.31 176 GLU A O 1
ATOM 1422 N N . THR A 1 177 ? -3.521 -32.794 -28.483 1.00 94.81 177 THR A N 1
ATOM 1423 C CA . THR A 1 177 ? -4.092 -34.142 -28.687 1.00 94.81 177 THR A CA 1
ATOM 1424 C C . THR A 1 177 ? -5.027 -34.510 -27.524 1.00 94.81 177 THR A C 1
ATOM 1426 O O . THR A 1 177 ? -4.573 -34.532 -26.375 1.00 94.81 177 THR A O 1
ATOM 1429 N N . PRO A 1 178 ? -6.313 -34.828 -27.763 1.00 95.56 178 PRO A N 1
ATOM 1430 C CA . PRO A 1 178 ? -7.270 -35.101 -26.696 1.00 95.56 178 PRO A CA 1
ATOM 1431 C C . PRO A 1 178 ? -7.062 -36.489 -26.071 1.00 95.56 178 PRO A C 1
ATOM 1433 O O . PRO A 1 178 ? -6.750 -37.461 -26.763 1.00 95.56 178 PRO A O 1
ATOM 1436 N N . TYR A 1 179 ? -7.333 -36.614 -24.765 1.00 94.25 179 TYR A N 1
ATOM 1437 C CA . TYR A 1 179 ? -7.164 -37.858 -23.993 1.00 94.25 179 TYR A CA 1
ATOM 1438 C C . TYR A 1 179 ? -7.825 -39.076 -24.659 1.00 94.25 179 TYR A C 1
ATOM 1440 O O . TYR A 1 179 ? -7.313 -40.191 -24.582 1.00 94.25 179 TYR A O 1
ATOM 1448 N N . SER A 1 180 ? -8.953 -38.878 -25.349 1.00 93.25 180 SER A N 1
ATOM 1449 C CA . SER A 1 180 ? -9.685 -39.928 -26.067 1.00 93.25 180 SER A CA 1
ATOM 1450 C C . SER A 1 180 ? -8.857 -40.710 -27.090 1.00 93.25 180 SER A C 1
ATOM 1452 O O . SER A 1 180 ? -9.177 -41.871 -27.331 1.00 93.25 180 SER A O 1
ATOM 1454 N N . GLU A 1 181 ? -7.813 -40.118 -27.676 1.00 94.31 181 GLU A N 1
ATOM 1455 C CA . GLU A 1 181 ? -6.988 -40.781 -28.697 1.00 94.31 181 GLU A CA 1
ATOM 1456 C C . GLU A 1 181 ? -5.932 -41.720 -28.093 1.00 94.31 181 GLU A C 1
ATOM 1458 O O . GLU A 1 181 ? -5.641 -42.769 -28.667 1.00 94.31 181 GLU A O 1
ATOM 1463 N N . PHE A 1 182 ? -5.406 -41.402 -26.903 1.00 94.50 182 PHE A N 1
ATOM 1464 C CA . PHE A 1 182 ? -4.391 -42.215 -26.216 1.00 94.50 182 PHE A CA 1
ATOM 1465 C C . PHE A 1 182 ? -4.913 -43.015 -25.006 1.00 94.50 182 PHE A C 1
ATOM 1467 O O . PHE A 1 182 ? -4.176 -43.840 -24.455 1.00 94.50 182 PHE A O 1
ATOM 1474 N N . ALA A 1 183 ? -6.188 -42.843 -24.633 1.00 92.94 183 ALA A N 1
ATOM 1475 C CA . ALA A 1 183 ? -6.845 -43.477 -23.484 1.00 92.94 183 ALA A CA 1
ATOM 1476 C C . ALA A 1 183 ? -6.596 -44.991 -23.359 1.00 92.94 183 ALA A C 1
ATOM 1478 O O . ALA A 1 183 ? -6.240 -45.469 -22.284 1.00 92.94 183 ALA A O 1
ATOM 1479 N N . ASN A 1 184 ? -6.745 -45.747 -24.453 1.00 92.88 184 ASN A N 1
ATOM 1480 C CA . ASN A 1 184 ? -6.599 -47.209 -24.433 1.00 92.88 184 ASN A CA 1
ATOM 1481 C C . ASN A 1 184 ? -5.180 -47.629 -24.010 1.00 92.88 184 ASN A C 1
ATOM 1483 O O . ASN A 1 184 ? -5.005 -48.473 -23.133 1.00 92.88 184 ASN A O 1
ATOM 1487 N N . LYS A 1 185 ? -4.160 -46.975 -24.580 1.00 93.12 185 LYS A N 1
ATOM 1488 C CA . LYS A 1 185 ? -2.745 -47.246 -24.289 1.00 93.12 185 LYS A CA 1
ATOM 1489 C C . LYS A 1 185 ? -2.346 -46.790 -22.880 1.00 93.12 185 LYS A C 1
ATOM 1491 O O . LYS A 1 185 ? -1.462 -47.388 -22.273 1.00 93.12 185 LYS A O 1
ATOM 1496 N N . PHE A 1 186 ? -3.017 -45.773 -22.337 1.00 94.88 186 PHE A N 1
ATOM 1497 C CA . PHE A 1 186 ? -2.898 -45.379 -20.930 1.00 94.88 186 PHE A CA 1
ATOM 1498 C C . PHE A 1 186 ? -3.488 -46.442 -19.988 1.00 94.88 186 PHE A C 1
ATOM 1500 O O . PHE A 1 186 ? -2.820 -46.869 -19.042 1.00 94.88 186 PHE A O 1
ATOM 1507 N N . GLN A 1 187 ? -4.680 -46.958 -20.295 1.00 93.19 187 GLN A N 1
ATOM 1508 C CA . GLN A 1 187 ? -5.337 -47.994 -19.495 1.00 93.19 187 GLN A CA 1
ATOM 1509 C C . GLN A 1 187 ? -4.554 -49.323 -19.485 1.00 93.19 187 GLN A C 1
ATOM 1511 O O . GLN A 1 187 ? -4.467 -49.984 -18.443 1.00 93.19 187 GLN A O 1
ATOM 1516 N N . GLU A 1 188 ? -3.919 -49.690 -20.605 1.00 92.75 188 GLU A N 1
ATOM 1517 C CA . GLU A 1 188 ? -3.020 -50.851 -20.715 1.00 92.75 188 GLU A CA 1
ATOM 1518 C C . GLU A 1 188 ? -1.831 -50.789 -19.741 1.00 92.75 188 GLU A C 1
ATOM 1520 O O . GLU A 1 188 ? -1.514 -51.798 -19.098 1.00 92.75 188 GLU A O 1
ATOM 1525 N N . ILE A 1 189 ? -1.196 -49.615 -19.606 1.00 93.56 189 ILE A N 1
ATOM 1526 C CA . ILE A 1 189 ? -0.058 -49.399 -18.695 1.00 93.56 189 ILE A CA 1
ATOM 1527 C C . ILE A 1 189 ? -0.480 -49.118 -17.243 1.00 93.56 189 ILE A C 1
ATOM 1529 O O . ILE A 1 189 ? 0.367 -49.172 -16.355 1.00 93.56 189 ILE A O 1
ATOM 1533 N N . GLY A 1 190 ? -1.772 -48.891 -16.984 1.00 93.06 190 GLY A N 1
ATOM 1534 C CA . GLY A 1 190 ? -2.347 -48.772 -15.637 1.00 93.06 190 GLY A CA 1
ATOM 1535 C C . GLY A 1 190 ? -2.863 -47.385 -15.244 1.00 93.06 190 GLY A C 1
ATOM 1536 O O . GLY A 1 190 ? -3.196 -47.183 -14.076 1.00 93.06 190 GLY A O 1
ATOM 1537 N N . LEU A 1 191 ? -2.925 -46.442 -16.188 1.00 95.88 191 LEU A N 1
ATOM 1538 C CA . LEU A 1 191 ? -3.420 -45.081 -15.976 1.00 95.88 191 LEU A CA 1
ATOM 1539 C C . LEU A 1 191 ? -4.870 -44.956 -16.472 1.00 95.88 191 LEU A C 1
ATOM 1541 O O . LEU A 1 191 ? -5.153 -45.168 -17.647 1.00 95.88 191 LEU A O 1
ATOM 1545 N N . GLU A 1 192 ? -5.781 -44.587 -15.577 1.00 94.19 192 GLU A N 1
ATOM 1546 C CA . GLU A 1 192 ? -7.194 -44.323 -15.886 1.00 94.19 192 GLU A CA 1
ATOM 1547 C C . GLU A 1 192 ? -7.432 -42.831 -16.184 1.00 94.19 192 GLU A C 1
ATOM 1549 O O . GLU A 1 192 ? -6.502 -42.023 -16.152 1.00 94.19 192 GLU A O 1
ATOM 1554 N N . ARG A 1 193 ? -8.678 -42.428 -16.475 1.00 92.12 193 ARG A N 1
ATOM 1555 C CA . ARG A 1 193 ? -9.024 -41.004 -16.668 1.00 92.12 193 ARG A CA 1
ATOM 1556 C C . ARG A 1 193 ? -8.815 -40.177 -15.389 1.00 92.12 193 ARG A C 1
ATOM 1558 O O . ARG A 1 193 ? -8.884 -40.706 -14.280 1.00 92.12 193 ARG A O 1
ATOM 1565 N N . GLY A 1 194 ? -8.638 -38.863 -15.551 1.00 91.19 194 GLY A N 1
ATOM 1566 C CA . GLY A 1 194 ? -8.511 -37.903 -14.445 1.00 91.19 194 GLY A CA 1
ATOM 1567 C C . GLY A 1 194 ? -7.186 -37.135 -14.378 1.00 91.19 194 GLY A C 1
ATOM 1568 O O . GLY A 1 194 ? -7.023 -36.348 -13.454 1.00 91.19 194 GLY A O 1
ATOM 1569 N N . TRP A 1 195 ? -6.262 -37.350 -15.324 1.00 94.31 195 TRP A N 1
ATOM 1570 C CA . TRP A 1 195 ? -4.962 -36.654 -15.391 1.00 94.31 195 TRP A CA 1
ATOM 1571 C C . TRP A 1 195 ? -4.980 -35.349 -16.203 1.00 94.31 195 TRP A C 1
ATOM 1573 O O . TRP A 1 195 ? -4.038 -34.572 -16.111 1.00 94.31 195 TRP A O 1
ATOM 1583 N N . GLY A 1 196 ? -5.979 -35.142 -17.063 1.00 93.94 196 GLY A N 1
ATOM 1584 C CA . GLY A 1 196 ? -5.994 -34.049 -18.037 1.00 93.94 196 GLY A CA 1
ATOM 1585 C C . GLY A 1 196 ? -6.960 -34.313 -19.196 1.00 93.94 196 GLY A C 1
ATOM 1586 O O . GLY A 1 196 ? -7.289 -35.470 -19.471 1.00 93.94 196 GLY A O 1
ATOM 1587 N N . ASP A 1 197 ? -7.412 -33.261 -19.881 1.00 93.50 197 ASP A N 1
ATOM 1588 C CA . ASP A 1 197 ? -8.231 -33.360 -21.099 1.00 93.50 197 ASP A CA 1
ATOM 1589 C C . ASP A 1 197 ? -7.403 -33.524 -22.386 1.00 93.50 197 ASP A C 1
ATOM 1591 O O . ASP A 1 197 ? -7.845 -34.218 -23.306 1.00 93.50 197 ASP A O 1
ATOM 1595 N N . LYS A 1 198 ? -6.192 -32.953 -22.426 1.00 95.44 198 LYS A N 1
ATOM 1596 C CA . LYS A 1 198 ? -5.227 -33.038 -23.539 1.00 95.44 198 LYS A CA 1
ATOM 1597 C C . LYS A 1 198 ? -3.850 -33.538 -23.095 1.00 95.44 198 LYS A C 1
ATOM 1599 O O . LYS A 1 198 ? -3.537 -33.540 -21.903 1.00 95.44 198 LYS A O 1
ATOM 1604 N N . ALA A 1 199 ? -3.011 -33.917 -24.059 1.00 94.94 199 ALA A N 1
ATOM 1605 C CA . ALA A 1 199 ? -1.650 -34.407 -23.837 1.00 94.94 199 ALA A CA 1
ATOM 1606 C C . ALA A 1 199 ? -0.793 -33.470 -22.964 1.00 94.94 199 ALA A C 1
ATOM 1608 O O . ALA A 1 199 ? -0.111 -33.961 -22.065 1.00 94.94 199 ALA A O 1
ATOM 1609 N N . GLU A 1 200 ? -0.870 -32.146 -23.159 1.00 93.94 200 GLU A N 1
ATOM 1610 C CA . GLU A 1 200 ? -0.164 -31.159 -22.322 1.00 93.94 200 GLU A CA 1
ATOM 1611 C C . GLU A 1 200 ? -0.586 -31.232 -20.842 1.00 93.94 200 GLU A C 1
ATOM 1613 O O . GLU A 1 200 ? 0.255 -31.421 -19.962 1.00 93.94 200 GLU A O 1
ATOM 1618 N N . GLY A 1 201 ? -1.892 -31.163 -20.559 1.00 92.56 201 GLY A N 1
ATOM 1619 C CA . GLY A 1 201 ? -2.413 -31.205 -19.188 1.00 92.56 201 GLY A CA 1
ATOM 1620 C C . GLY A 1 201 ? -2.070 -32.509 -18.462 1.00 92.56 201 GLY A C 1
ATOM 1621 O O . GLY A 1 201 ? -1.665 -32.480 -17.298 1.00 92.56 201 GLY A O 1
ATOM 1622 N N . VAL A 1 202 ? -2.149 -33.641 -19.174 1.00 96.50 202 VAL A N 1
ATOM 1623 C CA . VAL A 1 202 ? -1.731 -34.960 -18.666 1.00 96.50 202 VAL A CA 1
ATOM 1624 C C . VAL A 1 202 ? -0.224 -34.996 -18.390 1.00 96.50 202 VAL A C 1
ATOM 1626 O O . VAL A 1 202 ? 0.187 -35.541 -17.364 1.00 96.50 202 VAL A O 1
ATOM 1629 N N . MET A 1 203 ? 0.600 -34.400 -19.260 1.00 95.94 203 MET A N 1
ATOM 1630 C CA . MET A 1 203 ? 2.052 -34.321 -19.074 1.00 95.94 203 MET A CA 1
ATOM 1631 C C . MET A 1 203 ? 2.406 -33.558 -17.792 1.00 95.94 203 MET A C 1
ATOM 1633 O O . MET A 1 203 ? 3.155 -34.088 -16.972 1.00 95.94 203 MET A O 1
ATOM 1637 N N . GLU A 1 204 ? 1.825 -32.372 -17.563 1.00 95.12 204 GLU A N 1
ATOM 1638 C CA . GLU A 1 204 ? 2.054 -31.600 -16.330 1.00 95.12 204 GLU A CA 1
ATOM 1639 C C . GLU A 1 204 ? 1.700 -32.408 -15.067 1.00 95.12 204 GLU A C 1
ATOM 1641 O O . GLU A 1 204 ? 2.435 -32.401 -14.078 1.00 95.12 204 GLU A O 1
ATOM 1646 N N . MET A 1 205 ? 0.568 -33.117 -15.094 1.00 95.44 205 MET A N 1
ATOM 1647 C CA . MET A 1 205 ? 0.065 -33.922 -13.973 1.00 95.44 205 MET A CA 1
ATOM 1648 C C . MET A 1 205 ? 0.969 -35.136 -13.680 1.00 95.44 205 MET A C 1
ATOM 1650 O O . MET A 1 205 ? 1.224 -35.458 -12.517 1.00 95.44 205 MET A O 1
ATOM 1654 N N . ILE A 1 206 ? 1.514 -35.767 -14.727 1.00 96.00 206 ILE A N 1
ATOM 1655 C CA . ILE A 1 206 ? 2.509 -36.846 -14.623 1.00 96.00 206 ILE A CA 1
ATOM 1656 C C . ILE A 1 206 ? 3.855 -36.317 -14.114 1.00 96.00 206 ILE A C 1
ATOM 1658 O O . ILE A 1 206 ? 4.472 -36.962 -13.264 1.00 96.00 206 ILE A O 1
ATOM 1662 N N . HIS A 1 207 ? 4.307 -35.153 -14.590 1.00 95.06 207 HIS A N 1
ATOM 1663 C CA . HIS A 1 207 ? 5.559 -34.529 -14.147 1.00 95.06 207 HIS A CA 1
ATOM 1664 C C . HIS A 1 207 ? 5.502 -34.148 -12.669 1.00 95.06 207 HIS A C 1
ATOM 1666 O O . HIS A 1 207 ? 6.388 -34.560 -11.927 1.00 95.06 207 HIS A O 1
ATOM 1672 N N . MET A 1 208 ? 4.422 -33.512 -12.203 1.00 94.88 208 MET A N 1
ATOM 1673 C CA . MET A 1 208 ? 4.254 -33.209 -10.774 1.00 94.88 208 MET A CA 1
ATOM 1674 C C . MET A 1 208 ? 4.246 -34.471 -9.896 1.00 94.88 208 MET A C 1
ATOM 1676 O O . MET A 1 208 ? 4.812 -34.459 -8.804 1.00 94.88 208 MET A O 1
ATOM 1680 N N . LEU A 1 209 ? 3.655 -35.586 -10.347 1.00 94.88 209 LEU A N 1
ATOM 1681 C CA . LEU A 1 209 ? 3.712 -36.837 -9.580 1.00 94.88 209 LEU A CA 1
ATOM 1682 C C . LEU A 1 209 ? 5.108 -37.484 -9.607 1.00 94.88 209 LEU A C 1
ATOM 1684 O O . LEU A 1 209 ? 5.529 -38.055 -8.603 1.00 94.88 209 LEU A O 1
ATOM 1688 N N . LEU A 1 210 ? 5.849 -37.377 -10.714 1.00 93.44 210 LEU A N 1
ATOM 1689 C CA . LEU A 1 210 ? 7.250 -37.806 -10.777 1.00 93.44 210 LEU A CA 1
ATOM 1690 C C . LEU A 1 210 ? 8.141 -36.970 -9.846 1.00 93.44 210 LEU A C 1
ATOM 1692 O O . LEU A 1 210 ? 8.935 -37.547 -9.104 1.00 93.44 210 LEU A O 1
ATOM 1696 N N . GLU A 1 211 ? 7.958 -35.648 -9.813 1.00 91.81 211 GLU A N 1
ATOM 1697 C CA . GLU A 1 211 ? 8.627 -34.745 -8.867 1.00 91.81 211 GLU A CA 1
ATOM 1698 C C . GLU A 1 211 ? 8.298 -35.118 -7.411 1.00 91.81 211 GLU A C 1
ATOM 1700 O O . GLU A 1 211 ? 9.204 -35.228 -6.587 1.00 91.81 211 GLU A O 1
ATOM 1705 N N . LEU A 1 212 ? 7.034 -35.427 -7.093 1.00 91.56 212 LEU A N 1
ATOM 1706 C CA . LEU A 1 212 ? 6.633 -35.886 -5.755 1.00 91.56 212 LEU A CA 1
ATOM 1707 C C . LEU A 1 212 ? 7.172 -37.273 -5.369 1.00 91.56 212 LEU A C 1
ATOM 1709 O O . LEU A 1 212 ? 7.342 -37.545 -4.182 1.00 91.56 212 LEU A O 1
ATOM 1713 N N . LEU A 1 213 ? 7.450 -38.152 -6.335 1.00 89.00 213 LEU A N 1
ATOM 1714 C CA . LEU A 1 213 ? 8.074 -39.461 -6.093 1.00 89.00 213 LEU A CA 1
ATOM 1715 C C . LEU A 1 213 ? 9.606 -39.382 -5.953 1.00 89.00 213 LEU A C 1
ATOM 1717 O O . LEU A 1 213 ? 10.218 -40.318 -5.428 1.00 89.00 213 LEU A O 1
ATOM 1721 N N . GLU A 1 214 ? 10.227 -38.294 -6.417 1.00 87.56 214 GLU A N 1
ATOM 1722 C CA . GLU A 1 214 ? 11.685 -38.133 -6.466 1.00 87.56 214 GLU A CA 1
ATOM 1723 C C . GLU A 1 214 ? 12.216 -37.121 -5.431 1.00 87.56 214 GLU A C 1
ATOM 1725 O O . GLU A 1 214 ? 13.188 -37.422 -4.734 1.00 87.56 214 GLU A O 1
ATOM 1730 N N . ALA A 1 215 ? 11.560 -35.966 -5.271 1.00 88.00 215 ALA A N 1
ATOM 1731 C CA . ALA A 1 215 ? 11.926 -34.904 -4.329 1.00 88.00 215 ALA A CA 1
ATOM 1732 C C . ALA A 1 215 ? 10.699 -34.058 -3.886 1.00 88.00 215 ALA A C 1
ATOM 1734 O O . ALA A 1 215 ? 10.586 -32.892 -4.270 1.00 88.00 215 ALA A O 1
ATOM 1735 N N . PRO A 1 216 ? 9.774 -34.605 -3.070 1.00 88.38 216 PRO A N 1
ATOM 1736 C CA . PRO A 1 216 ? 8.507 -33.943 -2.753 1.00 88.38 216 PRO A CA 1
ATOM 1737 C C . PRO A 1 216 ? 8.654 -32.621 -1.984 1.00 88.38 216 PRO A C 1
ATOM 1739 O O . PRO A 1 216 ? 9.183 -32.577 -0.870 1.00 88.38 216 PRO A O 1
ATOM 1742 N N . ASP A 1 217 ? 8.081 -31.551 -2.541 1.00 89.12 217 ASP A N 1
ATOM 1743 C CA . ASP A 1 217 ? 7.967 -30.231 -1.919 1.00 89.12 217 ASP A CA 1
ATOM 1744 C C . ASP A 1 217 ? 6.501 -29.811 -1.692 1.00 89.12 217 ASP A C 1
ATOM 1746 O O . ASP A 1 217 ? 5.569 -30.332 -2.306 1.00 89.12 217 ASP A O 1
ATOM 1750 N N . ALA A 1 218 ? 6.290 -28.843 -0.797 1.00 87.50 218 ALA A N 1
ATOM 1751 C CA . ALA A 1 218 ? 4.958 -28.410 -0.380 1.00 87.50 218 ALA A CA 1
ATOM 1752 C C . ALA A 1 218 ? 4.124 -27.761 -1.502 1.00 87.50 218 ALA A C 1
ATOM 1754 O O . ALA A 1 218 ? 2.906 -27.909 -1.503 1.00 87.50 218 ALA A O 1
ATOM 1755 N N . CYS A 1 219 ? 4.750 -27.055 -2.450 1.00 89.06 219 CYS A N 1
ATOM 1756 C CA . CYS A 1 219 ? 4.049 -26.363 -3.532 1.00 89.06 219 CYS A CA 1
ATOM 1757 C C . CYS A 1 219 ? 3.570 -27.347 -4.603 1.00 89.06 219 CYS A C 1
ATOM 1759 O O . CYS A 1 219 ? 2.421 -27.267 -5.038 1.00 89.06 219 CYS A O 1
ATOM 1761 N N . THR A 1 220 ? 4.414 -28.302 -4.998 1.00 90.75 220 THR A N 1
ATOM 1762 C CA . THR A 1 220 ? 4.023 -29.356 -5.946 1.00 90.75 220 THR A CA 1
ATOM 1763 C C . THR A 1 220 ? 3.007 -30.307 -5.317 1.00 90.75 220 THR A C 1
ATOM 1765 O O . THR A 1 220 ? 2.055 -30.701 -5.986 1.00 90.75 220 THR A O 1
ATOM 1768 N N . LEU A 1 221 ? 3.115 -30.584 -4.010 1.00 90.38 221 LEU A N 1
ATOM 1769 C CA . LEU A 1 221 ? 2.125 -31.380 -3.276 1.00 90.38 221 LEU A CA 1
ATOM 1770 C C . LEU A 1 221 ? 0.745 -30.710 -3.278 1.00 90.38 221 LEU A C 1
ATOM 1772 O O . LEU A 1 221 ? -0.255 -31.357 -3.584 1.00 90.38 221 LEU A O 1
ATOM 1776 N N . GLU A 1 222 ? 0.697 -29.408 -2.994 1.00 90.06 222 GLU A N 1
ATOM 1777 C CA . GLU A 1 222 ? -0.537 -28.619 -2.996 1.00 90.06 222 GLU A CA 1
ATOM 1778 C C . GLU A 1 222 ? -1.161 -28.517 -4.396 1.00 90.06 222 GLU A C 1
ATOM 1780 O O . GLU A 1 222 ? -2.364 -28.734 -4.552 1.00 90.06 222 GLU A O 1
ATOM 1785 N N . LYS A 1 223 ? -0.346 -28.265 -5.432 1.00 90.81 223 LYS A N 1
ATOM 1786 C CA . LYS A 1 223 ? -0.794 -28.244 -6.835 1.00 90.81 223 LYS A CA 1
ATOM 1787 C C . LYS A 1 223 ? -1.343 -29.595 -7.284 1.00 90.81 223 LYS A C 1
ATOM 1789 O O . LYS A 1 223 ? -2.418 -29.637 -7.878 1.00 90.81 223 LYS A O 1
ATOM 1794 N N . PHE A 1 224 ? -0.620 -30.681 -7.007 1.00 93.50 224 PHE A N 1
ATOM 1795 C CA . PHE A 1 224 ? -1.015 -32.028 -7.405 1.00 93.50 224 PHE A CA 1
ATOM 1796 C C . PHE A 1 224 ? -2.327 -32.424 -6.723 1.00 93.50 224 PHE A C 1
ATOM 1798 O O . PHE A 1 224 ? -3.322 -32.647 -7.411 1.00 93.50 224 PHE A O 1
ATOM 1805 N N . LEU A 1 225 ? -2.379 -32.397 -5.384 1.00 89.94 225 LEU A N 1
ATOM 1806 C CA . LEU A 1 225 ? -3.596 -32.717 -4.629 1.00 89.94 225 LEU A CA 1
ATOM 1807 C C . LEU A 1 225 ? -4.768 -31.792 -4.999 1.00 89.94 225 LEU A C 1
ATOM 1809 O O . LEU A 1 225 ? -5.903 -32.251 -5.076 1.00 89.94 225 LEU A O 1
ATOM 1813 N N . GLY A 1 226 ? -4.504 -30.513 -5.287 1.00 87.69 226 GLY A N 1
ATOM 1814 C CA . GLY A 1 226 ? -5.513 -29.552 -5.736 1.00 87.69 226 GLY A CA 1
ATOM 1815 C C . GLY A 1 226 ? -6.059 -29.795 -7.151 1.00 87.69 226 GLY A C 1
ATOM 1816 O O . GLY A 1 226 ? -7.179 -29.359 -7.439 1.00 87.69 226 GLY A O 1
ATOM 1817 N N . ARG A 1 227 ? -5.310 -30.483 -8.028 1.00 89.94 227 ARG A N 1
ATOM 1818 C CA . ARG A 1 227 ? -5.769 -30.885 -9.370 1.00 89.94 227 ARG A CA 1
ATOM 1819 C C . ARG A 1 227 ? -6.466 -32.245 -9.405 1.00 89.94 227 ARG A C 1
ATOM 1821 O O . ARG A 1 227 ? -7.261 -32.453 -10.318 1.00 89.94 227 ARG A O 1
ATOM 1828 N N . ILE A 1 228 ? -6.220 -33.147 -8.447 1.00 88.81 228 ILE A N 1
ATOM 1829 C CA . ILE A 1 228 ? -6.918 -34.445 -8.404 1.00 88.81 228 ILE A CA 1
ATOM 1830 C C . ILE A 1 228 ? -8.440 -34.198 -8.364 1.00 88.81 228 ILE A C 1
ATOM 1832 O O . ILE A 1 228 ? -8.924 -33.463 -7.495 1.00 88.81 228 ILE A O 1
ATOM 1836 N N . PRO A 1 229 ? -9.228 -34.813 -9.264 1.00 81.75 229 PRO A N 1
ATOM 1837 C CA . PRO A 1 229 ? -10.665 -34.578 -9.340 1.00 81.75 229 PRO A CA 1
ATOM 1838 C C . PRO A 1 229 ? -11.385 -35.294 -8.186 1.00 81.75 229 PRO A C 1
ATOM 1840 O O . PRO A 1 229 ? -11.822 -36.434 -8.318 1.00 81.75 229 PRO A O 1
ATOM 1843 N N . MET A 1 230 ? -11.464 -34.649 -7.018 1.00 80.50 230 MET A N 1
ATOM 1844 C CA . MET A 1 230 ? -12.052 -35.224 -5.794 1.00 80.50 230 MET A CA 1
ATOM 1845 C C . MET A 1 230 ? -13.513 -34.817 -5.554 1.00 80.50 230 MET A C 1
ATOM 1847 O O . MET A 1 230 ? -14.316 -35.629 -5.096 1.00 80.50 230 MET A O 1
ATOM 1851 N N . VAL A 1 231 ? -13.859 -33.554 -5.823 1.00 77.69 231 VAL A N 1
ATOM 1852 C CA . VAL A 1 231 ? -15.108 -32.940 -5.342 1.00 77.69 231 VAL A CA 1
ATOM 1853 C C . VAL A 1 231 ? -16.138 -32.854 -6.471 1.00 77.69 231 VAL A C 1
ATOM 1855 O O . VAL A 1 231 ? -16.084 -31.961 -7.312 1.00 77.69 231 VAL A O 1
ATOM 1858 N N . PHE A 1 232 ? -17.104 -33.778 -6.472 1.00 81.94 232 PHE A N 1
ATOM 1859 C CA . PHE A 1 232 ? -18.200 -33.822 -7.459 1.00 81.94 232 PHE A CA 1
ATOM 1860 C C . PHE A 1 232 ? -19.576 -33.483 -6.865 1.00 81.94 232 PHE A C 1
ATOM 1862 O O . PHE A 1 232 ? -20.435 -32.942 -7.561 1.00 81.94 232 PHE A O 1
ATOM 1869 N N . ASN A 1 233 ? -19.791 -33.806 -5.585 1.00 81.81 233 ASN A N 1
ATOM 1870 C CA . ASN A 1 233 ? -21.054 -33.611 -4.873 1.00 81.81 233 ASN A CA 1
ATOM 1871 C C . ASN A 1 233 ? -20.788 -32.860 -3.560 1.00 81.81 233 ASN A C 1
ATOM 1873 O O . ASN A 1 233 ? -20.085 -33.379 -2.695 1.00 81.81 233 ASN A O 1
ATOM 1877 N N . VAL A 1 234 ? -21.367 -31.670 -3.397 1.00 82.69 234 VAL A N 1
ATOM 1878 C CA . VAL A 1 234 ? -21.194 -30.820 -2.203 1.00 82.69 234 VAL A CA 1
ATOM 1879 C C . VAL A 1 234 ? -22.520 -30.696 -1.455 1.00 82.69 234 VAL A C 1
ATOM 1881 O O . VAL A 1 234 ? -23.573 -30.521 -2.077 1.00 82.69 234 VAL A O 1
ATOM 1884 N N . VAL A 1 235 ? -22.487 -30.780 -0.120 1.00 83.81 235 VAL A N 1
ATOM 1885 C CA . VAL A 1 235 ? -23.687 -30.669 0.727 1.00 83.81 235 VAL A CA 1
ATOM 1886 C C . VAL A 1 235 ? -23.462 -29.639 1.834 1.00 83.81 235 VAL A C 1
ATOM 1888 O O . VAL A 1 235 ? -22.870 -29.941 2.867 1.00 83.81 235 VAL A O 1
ATOM 1891 N N . ILE A 1 236 ? -23.982 -28.430 1.628 1.00 83.00 236 ILE A N 1
ATOM 1892 C CA . ILE A 1 236 ? -23.905 -27.316 2.585 1.00 83.00 236 ILE A CA 1
ATOM 1893 C C . ILE A 1 236 ? -25.065 -27.434 3.579 1.00 83.00 236 ILE A C 1
ATOM 1895 O O . ILE A 1 236 ? -26.198 -27.709 3.175 1.00 83.00 236 ILE A O 1
ATOM 1899 N N . LEU A 1 237 ? -24.814 -27.220 4.873 1.00 85.94 237 LEU A N 1
ATOM 1900 C CA . LEU A 1 237 ? -25.861 -27.220 5.903 1.00 85.94 237 LEU A CA 1
ATOM 1901 C C . LEU A 1 237 ? -26.184 -25.797 6.381 1.00 85.94 237 LEU A C 1
ATOM 1903 O O . LEU A 1 237 ? -25.310 -25.084 6.867 1.00 85.94 237 LEU A O 1
ATOM 1907 N N . SER A 1 238 ? -27.464 -25.417 6.309 1.00 89.12 238 SER A N 1
ATOM 1908 C CA . SER A 1 238 ? -27.986 -24.157 6.866 1.00 89.12 238 SER A CA 1
ATOM 1909 C C . SER A 1 238 ? -29.387 -24.366 7.476 1.00 89.12 238 SER A C 1
ATOM 1911 O O . SER A 1 238 ? -30.387 -23.994 6.855 1.00 89.12 238 SER A O 1
ATOM 1913 N N . PRO A 1 239 ? -29.518 -25.016 8.655 1.00 89.06 239 PRO A N 1
ATOM 1914 C CA . PRO A 1 239 ? -30.809 -25.534 9.135 1.00 89.06 239 PRO A CA 1
ATOM 1915 C C . PRO A 1 239 ? -31.778 -24.505 9.741 1.00 89.06 239 PRO A C 1
ATOM 1917 O O . PRO A 1 239 ? -32.941 -24.844 9.952 1.00 89.06 239 PRO A O 1
ATOM 1920 N N . HIS A 1 240 ? -31.324 -23.292 10.068 1.00 88.75 240 HIS A N 1
ATOM 1921 C CA . HIS A 1 240 ? -32.136 -22.250 10.713 1.00 88.75 240 HIS A CA 1
ATOM 1922 C C . HIS A 1 240 ? -32.454 -21.081 9.761 1.00 88.75 240 HIS A C 1
ATOM 1924 O O . HIS A 1 240 ? -31.967 -21.042 8.632 1.00 88.75 240 HIS A O 1
ATOM 1930 N N . GLY A 1 241 ? -33.285 -20.139 10.225 1.00 91.00 241 GLY A N 1
ATOM 1931 C CA . GLY A 1 241 ? -33.714 -18.977 9.440 1.00 91.00 241 GLY A CA 1
ATOM 1932 C C . GLY A 1 241 ? -34.716 -19.296 8.326 1.00 91.00 241 GLY A C 1
ATOM 1933 O O . GLY A 1 241 ? -35.186 -20.426 8.167 1.00 91.00 241 GLY A O 1
ATOM 1934 N N . TYR A 1 242 ? -35.054 -18.269 7.552 1.00 94.38 242 TYR A N 1
ATOM 1935 C CA . TYR A 1 242 ? -35.886 -18.341 6.353 1.00 94.38 242 TYR A CA 1
ATOM 1936 C C . TYR A 1 242 ? -34.976 -18.370 5.117 1.00 94.38 242 TYR A C 1
ATOM 1938 O O . TYR A 1 242 ? -34.900 -17.408 4.364 1.00 94.38 242 TYR A O 1
ATOM 1946 N N . PHE A 1 243 ? -34.220 -19.454 4.922 1.00 93.69 243 PHE A N 1
ATOM 1947 C CA . PHE A 1 243 ? -33.251 -19.541 3.822 1.00 93.69 243 PHE A CA 1
ATOM 1948 C C . PHE A 1 243 ? -33.958 -19.547 2.453 1.00 93.69 243 PHE A C 1
ATOM 1950 O O . PHE A 1 243 ? -34.459 -20.586 2.036 1.00 93.69 243 PHE A O 1
ATOM 1957 N N . ALA A 1 244 ? -34.016 -18.432 1.733 1.00 93.44 244 ALA A N 1
ATOM 1958 C CA . ALA A 1 244 ? -34.605 -18.334 0.394 1.00 93.44 244 ALA A CA 1
ATOM 1959 C C . ALA A 1 244 ? -33.929 -17.223 -0.418 1.00 93.44 244 ALA A C 1
ATOM 1961 O O . ALA A 1 244 ? -33.145 -16.444 0.118 1.00 93.44 244 ALA A O 1
ATOM 1962 N N . GLN A 1 245 ? -34.234 -17.173 -1.714 1.00 93.19 245 GLN A N 1
ATOM 1963 C CA . GLN A 1 245 ? -33.600 -16.249 -2.660 1.00 93.19 245 GLN A CA 1
ATOM 1964 C C . GLN A 1 245 ? -34.270 -14.868 -2.693 1.00 93.19 245 GLN A C 1
ATOM 1966 O O . GLN A 1 245 ? -33.623 -13.877 -3.009 1.00 93.19 245 GLN A O 1
ATOM 1971 N N . GLU A 1 246 ? -35.551 -14.794 -2.327 1.00 90.88 246 GLU A N 1
ATOM 1972 C CA . GLU A 1 246 ? -36.365 -13.575 -2.335 1.00 90.88 246 GLU A CA 1
ATOM 1973 C C . GLU A 1 246 ? -37.245 -13.498 -1.076 1.00 90.88 246 GLU A C 1
ATOM 1975 O O . GLU A 1 246 ? -37.527 -14.514 -0.437 1.00 90.88 246 GLU A O 1
ATOM 1980 N N . ASN A 1 247 ? -37.708 -12.290 -0.737 1.00 89.81 247 ASN A N 1
ATOM 1981 C CA . ASN A 1 247 ? -38.723 -12.004 0.294 1.00 89.81 247 ASN A CA 1
ATOM 1982 C C . ASN A 1 247 ? -38.407 -12.458 1.737 1.00 89.81 247 ASN A C 1
ATOM 1984 O O . ASN A 1 247 ? -39.320 -12.577 2.553 1.00 89.81 247 ASN A O 1
ATOM 1988 N N . VAL A 1 248 ? -37.131 -12.686 2.072 1.00 88.19 248 VAL A N 1
ATOM 1989 C CA . VAL A 1 248 ? -36.708 -13.203 3.394 1.00 88.19 248 VAL A CA 1
ATOM 1990 C C . VAL A 1 248 ? -35.595 -12.420 4.098 1.00 88.19 248 VAL A C 1
ATOM 1992 O O . VAL A 1 248 ? -35.379 -12.613 5.293 1.00 88.19 248 VAL A O 1
ATOM 1995 N N . LEU A 1 249 ? -34.867 -11.538 3.409 1.00 82.75 249 LEU A N 1
ATOM 1996 C CA . LEU A 1 249 ? -33.788 -10.774 4.047 1.00 82.75 249 LEU A CA 1
ATOM 1997 C C . LEU A 1 249 ? -34.359 -9.819 5.107 1.00 82.75 249 LEU A C 1
ATOM 1999 O O . LEU A 1 249 ? -35.334 -9.114 4.858 1.00 82.75 249 LEU A O 1
ATOM 2003 N N . GLY A 1 250 ? -33.758 -9.821 6.301 1.00 80.56 250 GLY A N 1
ATOM 2004 C CA . GLY A 1 250 ? -34.247 -9.065 7.459 1.00 80.56 250 GLY A CA 1
ATOM 2005 C C . GLY A 1 250 ? -35.274 -9.809 8.321 1.00 80.56 250 GLY A C 1
ATOM 2006 O O . GLY A 1 250 ? -35.663 -9.296 9.369 1.00 80.56 250 GLY A O 1
ATOM 2007 N N . TYR A 1 251 ? -35.694 -11.023 7.941 1.00 86.69 251 TYR A N 1
ATOM 2008 C CA . TYR A 1 251 ? -36.498 -11.879 8.819 1.00 86.69 251 TYR A CA 1
ATOM 2009 C C . TYR A 1 251 ? -35.646 -12.411 9.992 1.00 86.69 251 TYR A C 1
ATOM 2011 O O . TYR A 1 251 ? -34.419 -12.499 9.883 1.00 86.69 251 TYR A O 1
ATOM 2019 N N . PRO A 1 252 ? -36.269 -12.832 11.112 1.00 82.06 252 PRO A N 1
ATOM 2020 C CA . PRO A 1 252 ? -35.570 -13.489 12.214 1.00 82.06 252 PRO A CA 1
ATOM 2021 C C . PRO A 1 252 ? -34.642 -14.619 11.742 1.00 82.06 252 PRO A C 1
ATOM 2023 O O . PRO A 1 252 ? -35.012 -15.445 10.904 1.00 82.06 252 PRO A O 1
ATOM 2026 N N . ASP A 1 253 ? -33.417 -14.624 12.269 1.00 83.19 253 ASP A N 1
ATOM 2027 C CA . ASP A 1 253 ? -32.318 -15.528 11.894 1.00 83.19 253 ASP A CA 1
ATOM 2028 C C . ASP A 1 253 ? -31.957 -15.536 10.392 1.00 83.19 253 ASP A C 1
ATOM 2030 O O . ASP A 1 253 ? -31.419 -16.522 9.893 1.00 83.19 253 ASP A O 1
ATOM 2034 N N . THR A 1 254 ? -32.259 -14.457 9.656 1.00 87.31 254 THR A N 1
ATOM 2035 C CA . THR A 1 254 ? -32.132 -14.416 8.189 1.00 87.31 254 THR A CA 1
ATOM 2036 C C . THR A 1 254 ? -31.419 -13.148 7.710 1.00 87.31 254 THR A C 1
ATOM 2038 O O . THR A 1 254 ? -32.004 -12.071 7.586 1.00 87.31 254 THR A O 1
ATOM 2041 N N . GLY A 1 255 ? -30.123 -13.284 7.426 1.00 82.00 255 GLY A N 1
ATOM 2042 C CA . GLY A 1 255 ? -29.248 -12.186 7.010 1.00 82.00 255 GLY A CA 1
ATOM 2043 C C . GLY A 1 255 ? -28.037 -12.680 6.218 1.00 82.00 255 GLY A C 1
ATOM 2044 O O . GLY A 1 255 ? -28.172 -13.565 5.375 1.00 82.00 255 GLY A O 1
ATOM 2045 N N . GLY A 1 256 ? -26.850 -12.136 6.509 1.00 74.19 256 GLY A N 1
ATOM 2046 C CA . GLY A 1 256 ? -25.629 -12.339 5.713 1.00 74.19 256 GLY A CA 1
ATOM 2047 C C . GLY A 1 256 ? -25.245 -13.796 5.415 1.00 74.19 256 GLY A C 1
ATOM 2048 O O . GLY A 1 256 ? -24.711 -14.056 4.347 1.00 74.19 256 GLY A O 1
ATOM 2049 N N . GLN A 1 257 ? -25.581 -14.758 6.281 1.00 78.75 257 GLN A N 1
ATOM 2050 C CA . GLN A 1 257 ? -25.353 -16.192 6.033 1.00 78.75 257 GLN A CA 1
ATOM 2051 C C . GLN A 1 257 ? -26.099 -16.723 4.794 1.00 78.75 257 GLN A C 1
ATOM 2053 O O . GLN A 1 257 ? -25.576 -17.578 4.081 1.00 78.75 257 GLN A O 1
ATOM 2058 N N . VAL A 1 258 ? -27.310 -16.220 4.522 1.00 82.62 258 VAL A N 1
ATOM 2059 C CA . VAL A 1 258 ? -28.103 -16.634 3.352 1.00 82.62 258 VAL A CA 1
ATOM 2060 C C . VAL A 1 258 ? -27.500 -16.056 2.076 1.00 82.62 258 VAL A C 1
ATOM 2062 O O . VAL A 1 258 ? -27.287 -16.795 1.122 1.00 82.62 258 VAL A O 1
ATOM 2065 N N . VAL A 1 259 ? -27.151 -14.764 2.101 1.00 80.62 259 VAL A N 1
ATOM 2066 C CA . VAL A 1 259 ? -26.465 -14.074 0.996 1.00 80.62 259 VAL A CA 1
ATOM 2067 C C . VAL A 1 259 ? -25.140 -14.773 0.675 1.00 80.62 259 VAL A C 1
ATOM 2069 O O . VAL A 1 259 ? -24.938 -15.204 -0.453 1.00 80.62 259 VAL A O 1
ATOM 2072 N N . TYR A 1 260 ? -24.305 -15.010 1.693 1.00 75.62 260 TYR A N 1
ATOM 2073 C CA . TYR A 1 260 ? -23.010 -15.679 1.558 1.00 75.62 260 TYR A CA 1
ATOM 2074 C C . TYR A 1 260 ? -23.117 -17.032 0.843 1.00 75.62 260 TYR A C 1
ATOM 2076 O O . TYR A 1 260 ? -22.398 -17.261 -0.123 1.00 75.62 260 TYR A O 1
ATOM 2084 N N . ILE A 1 261 ? -24.034 -17.917 1.260 1.00 83.12 261 ILE A N 1
ATOM 2085 C CA . ILE A 1 261 ? -24.194 -19.225 0.602 1.00 83.12 261 ILE A CA 1
ATOM 2086 C C . ILE A 1 261 ? -24.723 -19.069 -0.835 1.00 83.12 261 ILE A C 1
ATOM 2088 O O . ILE A 1 261 ? -24.285 -19.797 -1.728 1.00 83.12 261 ILE A O 1
ATOM 2092 N N . LEU A 1 262 ? -25.663 -18.149 -1.077 1.00 86.31 262 LEU A N 1
ATOM 2093 C CA . LEU A 1 262 ? -26.235 -17.939 -2.412 1.00 86.31 262 LEU A CA 1
ATOM 2094 C C . LEU A 1 262 ? -25.228 -17.337 -3.406 1.00 86.31 262 LEU A C 1
ATOM 2096 O O . LEU A 1 262 ? -25.279 -17.702 -4.578 1.00 86.31 262 LEU A O 1
ATOM 2100 N N . ASP A 1 263 ? -24.277 -16.519 -2.948 1.00 83.31 263 ASP A N 1
ATOM 2101 C CA . ASP A 1 263 ? -23.155 -16.025 -3.762 1.00 83.31 263 ASP A CA 1
ATOM 2102 C C . ASP A 1 263 ? -22.040 -17.079 -3.921 1.00 83.31 263 ASP A C 1
ATOM 2104 O O . ASP A 1 263 ? -21.403 -17.180 -4.977 1.00 83.31 263 ASP A O 1
ATOM 2108 N N . GLN A 1 264 ? -21.819 -17.911 -2.896 1.00 83.06 264 GLN A N 1
ATOM 2109 C CA . GLN A 1 264 ? -20.797 -18.960 -2.887 1.00 83.06 264 GLN A CA 1
ATOM 2110 C C . GLN A 1 264 ? -21.111 -20.089 -3.882 1.00 83.06 264 GLN A C 1
ATOM 2112 O O . GLN A 1 264 ? -20.233 -20.482 -4.657 1.00 83.06 264 GLN A O 1
ATOM 2117 N N . VAL A 1 265 ? -22.335 -20.639 -3.895 1.00 87.25 265 VAL A N 1
ATOM 2118 C CA . VAL A 1 265 ? -22.607 -21.864 -4.678 1.00 87.25 265 VAL A CA 1
ATOM 2119 C C . VAL A 1 265 ? -22.508 -21.710 -6.204 1.00 87.25 265 VAL A C 1
ATOM 2121 O O . VAL A 1 265 ? -22.032 -22.656 -6.832 1.00 87.25 265 VAL A O 1
ATOM 2124 N N . PRO A 1 266 ? -22.865 -20.581 -6.852 1.00 88.69 266 PRO A N 1
ATOM 2125 C CA . PRO A 1 266 ? -22.660 -20.415 -8.290 1.00 88.69 266 PRO A CA 1
ATOM 2126 C C . PRO A 1 266 ? -21.178 -20.238 -8.642 1.00 88.69 266 PRO A C 1
ATOM 2128 O O . PRO A 1 266 ? -20.747 -20.676 -9.708 1.00 88.69 266 PRO A O 1
ATOM 2131 N N . ALA A 1 267 ? -20.379 -19.626 -7.758 1.00 85.81 267 ALA A N 1
ATOM 2132 C CA . ALA A 1 267 ? -18.928 -19.550 -7.926 1.00 85.81 267 ALA A CA 1
ATOM 2133 C C . ALA A 1 267 ? -18.277 -20.936 -7.793 1.00 85.81 267 ALA A C 1
ATOM 2135 O O . ALA A 1 267 ? -17.479 -21.326 -8.648 1.00 85.81 267 ALA A O 1
ATOM 2136 N N . LEU A 1 268 ? -18.692 -21.708 -6.784 1.00 85.62 268 LEU A N 1
ATOM 2137 C CA . LEU A 1 268 ? -18.223 -23.072 -6.558 1.00 85.62 268 LEU A CA 1
ATOM 2138 C C . LEU A 1 268 ? -18.623 -24.020 -7.703 1.00 85.62 268 LEU A C 1
ATOM 2140 O O . LEU A 1 268 ? -17.780 -24.792 -8.153 1.00 85.62 268 LEU A O 1
ATOM 2144 N N . GLU A 1 269 ? -19.843 -23.925 -8.258 1.00 88.44 269 GLU A N 1
ATOM 2145 C CA . GLU A 1 269 ? -20.226 -24.743 -9.425 1.00 88.44 269 GLU A CA 1
ATOM 2146 C C . GLU A 1 269 ? -19.336 -24.442 -10.643 1.00 88.44 269 GLU A C 1
ATOM 2148 O O . GLU A 1 269 ? -18.910 -25.374 -11.329 1.00 88.44 269 GLU A O 1
ATOM 2153 N N . ARG A 1 270 ? -19.010 -23.167 -10.907 1.00 90.44 270 ARG A N 1
ATOM 2154 C CA . ARG A 1 270 ? -18.128 -22.785 -12.026 1.00 90.44 270 ARG A CA 1
ATOM 2155 C C . ARG A 1 270 ? -16.722 -23.370 -11.877 1.00 90.44 270 ARG A C 1
ATOM 2157 O O . ARG A 1 270 ? -16.214 -23.945 -12.838 1.00 90.44 270 ARG A O 1
ATOM 2164 N N . GLU A 1 271 ? -16.123 -23.280 -10.691 1.00 88.12 271 GLU A N 1
ATOM 2165 C CA . GLU A 1 271 ? -14.783 -23.831 -10.433 1.00 88.12 271 GLU A CA 1
ATOM 2166 C C . GLU A 1 271 ? -14.776 -25.371 -10.455 1.00 88.12 271 GLU A C 1
ATOM 2168 O O . GLU A 1 271 ? -13.886 -25.972 -11.059 1.00 88.12 271 GLU A O 1
ATOM 2173 N N . MET A 1 272 ? -15.801 -26.027 -9.892 1.00 86.00 272 MET A N 1
ATOM 2174 C CA . MET A 1 272 ? -15.966 -27.485 -9.995 1.00 86.00 272 MET A CA 1
ATOM 2175 C C . MET A 1 272 ? -16.060 -27.931 -11.460 1.00 86.00 272 MET A C 1
ATOM 2177 O O . MET A 1 272 ? -15.316 -28.814 -11.879 1.00 86.00 272 MET A O 1
ATOM 2181 N N . ARG A 1 273 ? -16.932 -27.298 -12.260 1.00 90.12 273 ARG A N 1
ATOM 2182 C CA . ARG A 1 273 ? -17.078 -27.580 -13.702 1.00 90.12 273 ARG A CA 1
ATOM 2183 C C . ARG A 1 273 ? -15.766 -27.416 -14.456 1.00 90.12 273 ARG A C 1
ATOM 2185 O O . ARG A 1 273 ? -15.432 -28.270 -15.273 1.00 90.12 273 ARG A O 1
ATOM 2192 N N . LYS A 1 274 ? -15.040 -26.330 -14.175 1.00 90.19 274 LYS A N 1
ATOM 2193 C CA . LYS A 1 274 ? -13.747 -26.028 -14.786 1.00 90.19 274 LYS A CA 1
ATOM 2194 C C . LYS A 1 274 ? -12.743 -27.151 -14.512 1.00 90.19 274 LYS A C 1
ATOM 2196 O O . LYS A 1 274 ? -12.301 -27.780 -15.468 1.00 90.19 274 LYS A O 1
ATOM 2201 N N . ARG A 1 275 ? -12.475 -27.481 -13.240 1.00 88.19 275 ARG A N 1
ATOM 2202 C CA . ARG A 1 275 ? -11.510 -28.542 -12.885 1.00 88.19 275 ARG A CA 1
ATOM 2203 C C . ARG A 1 275 ? -11.912 -29.907 -13.432 1.00 88.19 275 ARG A C 1
ATOM 2205 O O . ARG A 1 275 ? -11.070 -30.627 -13.953 1.00 88.19 275 ARG A O 1
ATOM 2212 N N . ILE A 1 276 ? -13.196 -30.260 -13.350 1.00 89.62 276 ILE A N 1
ATOM 2213 C CA . ILE A 1 276 ? -13.704 -31.533 -13.876 1.00 89.62 276 ILE A CA 1
ATOM 2214 C C . ILE A 1 276 ? -13.455 -31.638 -15.391 1.00 89.62 276 ILE A C 1
ATOM 2216 O O . ILE A 1 276 ? -12.976 -32.675 -15.855 1.00 89.62 276 ILE A O 1
ATOM 2220 N N . LYS A 1 277 ? -13.702 -30.557 -16.147 1.00 91.00 277 LYS A N 1
ATOM 2221 C CA . LYS A 1 277 ? -13.380 -30.497 -17.577 1.00 91.00 277 LYS A CA 1
ATOM 2222 C C . LYS A 1 277 ? -11.872 -30.601 -17.819 1.00 91.00 277 LYS A C 1
ATOM 2224 O O . LYS A 1 277 ? -11.468 -31.433 -18.619 1.00 91.00 277 LYS A O 1
ATOM 2229 N N . GLU A 1 278 ? -11.061 -29.808 -17.117 1.00 91.00 278 GLU A N 1
ATOM 2230 C CA . GLU A 1 278 ? -9.592 -29.784 -17.248 1.00 91.00 278 GLU A CA 1
ATOM 2231 C C . GLU A 1 278 ? -8.937 -31.146 -16.959 1.00 91.00 278 GLU A C 1
ATOM 2233 O O . GLU A 1 278 ? -7.868 -31.420 -17.486 1.00 91.00 278 GLU A O 1
ATOM 2238 N N . GLN A 1 279 ? -9.572 -32.022 -16.168 1.00 90.69 279 GLN A N 1
ATOM 2239 C CA . GLN A 1 279 ? -9.099 -33.392 -15.908 1.00 90.69 279 GLN A CA 1
ATOM 2240 C C . GLN A 1 279 ? -9.658 -34.461 -16.878 1.00 90.69 279 GLN A C 1
ATOM 2242 O O . GLN A 1 279 ? -9.466 -35.659 -16.651 1.00 90.69 279 GLN A O 1
ATOM 2247 N N . GLY A 1 280 ? -10.347 -34.062 -17.955 1.00 89.38 280 GLY A N 1
ATOM 2248 C CA . GLY A 1 280 ? -10.861 -34.979 -18.984 1.00 89.38 280 GLY A CA 1
ATOM 2249 C C . GLY A 1 280 ? -12.073 -35.816 -18.545 1.00 89.38 280 GLY A C 1
ATOM 2250 O O . GLY A 1 280 ? -12.241 -36.960 -18.990 1.00 89.38 280 GLY A O 1
ATOM 2251 N N . LEU A 1 281 ? -12.903 -35.286 -17.636 1.00 88.69 281 LEU A N 1
ATOM 2252 C CA . LEU A 1 281 ? -14.024 -36.008 -17.027 1.00 88.69 281 LEU A CA 1
ATOM 2253 C C . LEU A 1 281 ? -15.393 -35.411 -17.383 1.00 88.69 281 LEU A C 1
ATOM 2255 O O . LEU A 1 281 ? -15.694 -34.255 -17.108 1.00 88.69 281 LEU A O 1
ATOM 2259 N N . ASP A 1 282 ? -16.291 -36.258 -17.884 1.00 85.94 282 ASP A N 1
ATOM 2260 C CA . ASP A 1 282 ? -17.662 -35.901 -18.279 1.00 85.94 282 ASP A CA 1
ATOM 2261 C C . ASP A 1 282 ? -18.650 -35.902 -17.083 1.00 85.94 282 ASP A C 1
ATOM 2263 O O . ASP A 1 282 ? -19.763 -36.436 -17.156 1.00 85.94 282 ASP A O 1
ATOM 2267 N N . ILE A 1 283 ? -18.235 -35.382 -15.919 1.00 85.50 283 ILE A N 1
ATOM 2268 C CA . ILE A 1 283 ? -19.008 -35.476 -14.667 1.00 85.50 283 ILE A CA 1
ATOM 2269 C C . ILE A 1 283 ? -19.749 -34.167 -14.380 1.00 85.50 283 ILE A C 1
ATOM 2271 O O . ILE A 1 283 ? -19.168 -33.186 -13.940 1.00 85.50 283 ILE A O 1
ATOM 2275 N N . VAL A 1 284 ? -21.074 -34.169 -14.531 1.00 86.00 284 VAL A N 1
ATOM 2276 C CA . VAL A 1 284 ? -21.913 -33.053 -14.063 1.00 86.00 284 VAL A CA 1
ATOM 2277 C C . VAL A 1 284 ? -21.835 -32.955 -12.524 1.00 86.00 284 VAL A C 1
ATOM 2279 O O . VAL A 1 284 ? -22.209 -33.934 -11.863 1.00 86.00 284 VAL A O 1
ATOM 2282 N N . PRO A 1 285 ? -21.356 -31.832 -11.945 1.00 86.56 285 PRO A N 1
ATOM 2283 C CA . PRO A 1 285 ? -21.287 -31.640 -10.497 1.00 86.56 285 PRO A CA 1
ATOM 2284 C C . PRO A 1 285 ? -22.652 -31.269 -9.906 1.00 86.56 285 PRO A C 1
ATOM 2286 O O . PRO A 1 285 ? -23.540 -30.786 -10.610 1.00 86.56 285 PRO A O 1
ATOM 2289 N N . ARG A 1 286 ? -22.822 -31.456 -8.592 1.00 86.19 286 ARG A N 1
ATOM 2290 C CA . ARG A 1 286 ? -24.071 -31.132 -7.881 1.00 86.19 286 ARG A CA 1
ATOM 2291 C C . ARG A 1 286 ? -23.802 -30.497 -6.523 1.00 86.19 286 ARG A C 1
ATOM 2293 O O . ARG A 1 286 ? -23.019 -31.024 -5.736 1.00 86.19 286 ARG A O 1
ATOM 2300 N N . ILE A 1 287 ? -24.515 -29.415 -6.217 1.00 85.69 287 ILE A N 1
ATOM 2301 C CA . ILE A 1 287 ? -24.453 -28.742 -4.914 1.00 85.69 287 ILE A CA 1
ATOM 2302 C C . ILE A 1 287 ? -25.852 -28.725 -4.295 1.00 85.69 287 ILE A C 1
ATOM 2304 O O . ILE A 1 287 ? -26.821 -28.316 -4.940 1.00 85.69 287 ILE A O 1
ATOM 2308 N N . LEU A 1 288 ? -25.966 -29.188 -3.049 1.00 87.50 288 LEU A N 1
ATOM 2309 C CA . LEU A 1 288 ? -27.218 -29.221 -2.290 1.00 87.50 288 LEU A CA 1
ATOM 2310 C C . LEU A 1 288 ? -27.095 -28.382 -1.014 1.00 87.50 288 LEU A C 1
ATOM 2312 O O . LEU A 1 288 ? -26.368 -28.754 -0.095 1.00 87.50 288 LEU A O 1
ATOM 2316 N N . ILE A 1 289 ? -27.851 -27.288 -0.931 1.00 88.88 289 ILE A N 1
ATOM 2317 C CA . ILE A 1 289 ? -27.997 -26.501 0.300 1.00 88.88 289 ILE A CA 1
ATOM 2318 C C . ILE A 1 289 ? -29.139 -27.120 1.108 1.00 88.88 289 ILE A C 1
ATOM 2320 O O . ILE A 1 289 ? -30.309 -26.980 0.747 1.00 88.88 289 ILE A O 1
ATOM 2324 N N . VAL A 1 290 ? -28.826 -27.833 2.188 1.00 88.81 290 VAL A N 1
ATOM 2325 C CA . VAL A 1 290 ? -29.836 -28.488 3.026 1.00 88.81 290 VAL A CA 1
ATOM 2326 C C . VAL A 1 290 ? -30.257 -27.551 4.152 1.00 88.81 290 VAL A C 1
ATOM 2328 O O . VAL A 1 290 ? -29.478 -27.213 5.045 1.00 88.81 290 VAL A O 1
ATOM 2331 N N . THR A 1 291 ? -31.524 -27.155 4.111 1.00 92.62 291 THR A N 1
ATOM 2332 C CA . THR A 1 291 ? -32.144 -26.220 5.056 1.00 92.62 291 THR A CA 1
ATOM 2333 C C . THR A 1 291 ? -33.485 -26.762 5.556 1.00 92.62 291 THR A C 1
ATOM 2335 O O . THR A 1 291 ? -33.936 -27.844 5.159 1.00 92.62 291 THR A O 1
ATOM 2338 N N . ARG A 1 292 ? -34.144 -26.032 6.455 1.00 93.94 292 ARG A N 1
ATOM 2339 C CA . ARG A 1 292 ? -35.444 -26.417 6.996 1.00 93.94 292 ARG A CA 1
ATOM 2340 C C . ARG A 1 292 ? -36.583 -26.130 6.011 1.00 93.94 292 ARG A C 1
ATOM 2342 O O . ARG A 1 292 ? -36.596 -25.134 5.292 1.00 93.94 292 ARG A O 1
ATOM 2349 N N . LEU A 1 293 ? -37.574 -27.020 6.002 1.00 94.44 293 LEU A N 1
ATOM 2350 C CA . LEU A 1 293 ? -38.884 -26.771 5.393 1.00 94.44 293 LEU A CA 1
ATOM 2351 C C . LEU A 1 293 ? -39.780 -26.025 6.391 1.00 94.44 293 LEU A C 1
ATOM 2353 O O . LEU A 1 293 ? -39.992 -26.528 7.498 1.00 94.44 293 LEU A O 1
ATOM 2357 N N . LEU A 1 294 ? -40.336 -24.882 5.981 1.00 94.69 294 LEU A N 1
ATOM 2358 C CA . LEU A 1 294 ? -41.288 -24.072 6.751 1.00 94.69 294 LEU A CA 1
ATOM 2359 C C . LEU A 1 294 ? -42.618 -23.967 5.974 1.00 94.69 294 LEU A C 1
ATOM 2361 O O . LEU A 1 294 ? -42.817 -23.014 5.223 1.00 94.69 294 LEU A O 1
ATOM 2365 N N . PRO A 1 295 ? -43.540 -24.943 6.117 1.00 91.06 295 PRO A N 1
ATOM 2366 C CA . PRO A 1 295 ? -44.792 -24.994 5.354 1.00 91.06 295 PRO A CA 1
ATOM 2367 C C . PRO A 1 295 ? -45.750 -23.813 5.566 1.00 91.06 295 PRO A C 1
ATOM 2369 O O . PRO A 1 295 ? -46.654 -23.634 4.758 1.00 91.06 295 PRO A O 1
ATOM 2372 N N . ASP A 1 296 ? -45.582 -23.052 6.651 1.00 91.38 296 ASP A N 1
ATOM 2373 C CA . ASP A 1 296 ? -46.476 -21.949 7.036 1.00 91.38 296 ASP A CA 1
ATOM 2374 C C . ASP A 1 296 ? -45.897 -20.560 6.678 1.00 91.38 296 ASP A C 1
ATOM 2376 O O . ASP A 1 296 ? -46.499 -19.536 6.992 1.00 91.38 296 ASP A O 1
ATOM 2380 N N . ALA A 1 297 ? -44.725 -20.502 6.031 1.00 90.31 297 ALA A N 1
ATOM 2381 C CA . ALA A 1 297 ? -44.018 -19.263 5.689 1.00 90.31 297 ALA A CA 1
ATOM 2382 C C . ALA A 1 297 ? -44.536 -18.634 4.376 1.00 90.31 297 ALA A C 1
ATOM 2384 O O . ALA A 1 297 ? -43.869 -18.664 3.338 1.00 90.31 297 ALA A O 1
ATOM 2385 N N . VAL A 1 298 ? -45.753 -18.084 4.427 1.00 87.62 298 VAL A N 1
ATOM 2386 C CA . VAL A 1 298 ? -46.426 -17.407 3.301 1.00 87.62 298 VAL A CA 1
ATOM 2387 C C . VAL A 1 298 ? -45.576 -16.246 2.754 1.00 87.62 298 VAL A C 1
ATOM 2389 O O . VAL A 1 298 ? -44.891 -15.568 3.510 1.00 87.62 298 VAL A O 1
ATOM 2392 N N . GLY A 1 299 ? -45.614 -16.024 1.435 1.00 86.44 299 GLY A N 1
ATOM 2393 C CA . GLY A 1 299 ? -44.831 -14.982 0.745 1.00 86.44 299 GLY A CA 1
ATOM 2394 C C . GLY A 1 299 ? -43.393 -15.382 0.385 1.00 86.44 299 GLY A C 1
ATOM 2395 O O . GLY A 1 299 ? -42.706 -14.633 -0.306 1.00 86.44 299 GLY A O 1
ATOM 2396 N N . THR A 1 300 ? -42.948 -16.573 0.802 1.00 92.75 300 THR A N 1
ATOM 2397 C CA . THR A 1 300 ? -41.574 -17.068 0.616 1.00 92.75 300 THR A CA 1
ATOM 2398 C C . THR A 1 300 ? -41.559 -18.449 -0.048 1.00 92.75 300 THR A C 1
ATOM 2400 O O . THR A 1 300 ? -42.524 -19.211 0.052 1.00 92.75 300 THR A O 1
ATOM 2403 N N . THR A 1 301 ? -40.431 -18.840 -0.648 1.00 94.12 301 THR A N 1
ATOM 2404 C CA . THR A 1 301 ? -40.211 -20.214 -1.140 1.00 94.12 301 THR A CA 1
ATOM 2405 C C . THR A 1 301 ? -39.885 -21.219 -0.021 1.00 94.12 301 THR A C 1
ATOM 2407 O O . THR A 1 301 ? -39.655 -22.398 -0.293 1.00 94.12 301 THR A O 1
ATOM 2410 N N . CYS A 1 302 ? -39.929 -20.832 1.264 1.00 93.50 302 CYS A N 1
ATOM 2411 C CA . CYS A 1 302 ? -39.567 -21.707 2.391 1.00 93.50 302 CYS A CA 1
ATOM 2412 C C . CYS A 1 302 ? -40.475 -22.945 2.572 1.00 93.50 302 CYS A C 1
ATOM 2414 O O . CYS A 1 302 ? -40.083 -23.909 3.241 1.00 93.50 302 CYS A O 1
ATOM 2416 N N . GLY A 1 303 ? -41.653 -22.963 1.937 1.00 91.00 303 GLY A N 1
ATOM 2417 C CA . GLY A 1 303 ? -42.531 -24.136 1.825 1.00 91.00 303 GLY A CA 1
ATOM 2418 C C . GLY A 1 303 ? -42.210 -25.094 0.660 1.00 91.00 303 GLY A C 1
ATOM 2419 O O . GLY A 1 303 ? -42.774 -26.188 0.602 1.00 91.00 303 GLY A O 1
ATOM 2420 N N . GLN A 1 304 ? -41.312 -24.734 -0.263 1.00 91.81 304 GLN A N 1
ATOM 2421 C CA . GLN A 1 304 ? -40.989 -25.517 -1.462 1.00 91.81 304 GLN A CA 1
ATOM 2422 C C . GLN A 1 304 ? -39.877 -26.543 -1.190 1.00 91.81 304 GLN A C 1
ATOM 2424 O O . GLN A 1 304 ? -38.747 -26.183 -0.883 1.00 91.81 304 GLN A O 1
ATOM 2429 N N . ARG A 1 305 ? -40.161 -27.848 -1.334 1.00 89.62 305 ARG A N 1
ATOM 2430 C CA . ARG A 1 305 ? -39.207 -28.925 -0.979 1.00 89.62 305 ARG A CA 1
ATOM 2431 C C . ARG A 1 305 ? -37.857 -28.846 -1.712 1.00 89.62 305 ARG A C 1
ATOM 2433 O O . ARG A 1 305 ? -36.842 -29.200 -1.114 1.00 89.62 305 ARG A O 1
ATOM 2440 N N . LEU A 1 306 ? -37.865 -28.491 -2.994 1.00 92.75 306 LEU A N 1
ATOM 2441 C CA . LEU A 1 306 ? -36.671 -28.390 -3.832 1.00 92.75 306 LEU A CA 1
ATOM 2442 C C . LEU A 1 306 ? -36.791 -27.150 -4.716 1.00 92.75 306 LEU A C 1
ATOM 2444 O O . LEU A 1 306 ? -37.781 -26.994 -5.431 1.00 92.75 306 LEU A O 1
ATOM 2448 N N . GLU A 1 307 ? -35.788 -26.291 -4.660 1.00 93.25 307 GLU A N 1
ATOM 2449 C CA . GLU A 1 307 ? -35.734 -24.993 -5.331 1.00 93.25 307 GLU A CA 1
ATOM 2450 C C . GLU A 1 307 ? -34.364 -24.862 -6.004 1.00 93.25 307 GLU A C 1
ATOM 2452 O O . GLU A 1 307 ? -33.354 -25.250 -5.419 1.00 93.25 307 GLU A O 1
ATOM 2457 N N . LYS A 1 308 ? -34.317 -24.388 -7.251 1.00 95.25 308 LYS A N 1
ATOM 2458 C CA . LYS A 1 308 ? -33.059 -24.205 -7.989 1.00 95.25 308 LYS A CA 1
ATOM 2459 C C . LYS A 1 308 ? -32.485 -22.818 -7.698 1.00 95.25 308 LYS A C 1
ATOM 2461 O O . LYS A 1 308 ? -33.239 -21.847 -7.664 1.00 95.25 308 LYS A O 1
ATOM 2466 N N . VAL A 1 309 ? -31.167 -22.736 -7.518 1.00 94.50 309 VAL A N 1
ATOM 2467 C CA . VAL A 1 309 ? -30.478 -21.469 -7.242 1.00 94.50 309 VAL A CA 1
ATOM 2468 C C . VAL A 1 309 ? -30.289 -20.662 -8.534 1.00 94.50 309 VAL A C 1
ATOM 2470 O O . VAL A 1 309 ? -29.877 -21.209 -9.563 1.00 94.50 309 VAL A O 1
ATOM 2473 N N . PHE A 1 310 ? -30.586 -19.365 -8.496 1.00 91.44 310 PHE A N 1
ATOM 2474 C CA . PHE A 1 310 ? -30.385 -18.428 -9.599 1.00 91.44 310 PHE A CA 1
ATOM 2475 C C . PHE A 1 310 ? -28.900 -18.317 -9.982 1.00 91.44 310 PHE A C 1
ATOM 2477 O O . PHE A 1 310 ? -28.009 -18.529 -9.165 1.00 91.44 310 PHE A O 1
ATOM 2484 N N . GLY A 1 311 ? -28.616 -18.052 -11.261 1.00 86.75 311 GLY A N 1
ATOM 2485 C CA . GLY A 1 311 ? -27.239 -18.009 -11.778 1.00 86.75 311 GLY A CA 1
ATOM 2486 C C . GLY A 1 311 ? -26.476 -19.347 -11.741 1.00 86.75 311 GLY A C 1
ATOM 2487 O O . GLY A 1 311 ? -25.294 -19.371 -12.078 1.00 86.75 311 GLY A O 1
ATOM 2488 N N . SER A 1 312 ? -27.131 -20.448 -11.353 1.00 90.62 312 SER A N 1
ATOM 2489 C CA . SER A 1 312 ? -26.563 -21.800 -11.315 1.00 90.62 312 SER A CA 1
ATOM 2490 C C . SER A 1 312 ? -27.253 -22.746 -12.297 1.00 90.62 312 SER A C 1
ATOM 2492 O O . SER A 1 312 ? -28.374 -22.504 -12.763 1.00 90.62 312 SER A O 1
ATOM 2494 N N . GLU A 1 313 ? -26.615 -23.878 -12.576 1.00 88.69 313 GLU A N 1
ATOM 2495 C CA . GLU A 1 313 ? -27.210 -24.951 -13.364 1.00 88.69 313 GLU A CA 1
ATOM 2496 C C . GLU A 1 313 ? -27.667 -26.125 -12.490 1.00 88.69 313 GLU A C 1
ATOM 2498 O O . GLU A 1 313 ? -28.816 -26.555 -12.642 1.00 88.69 313 GLU A O 1
ATOM 2503 N N . ASN A 1 314 ? -26.823 -26.590 -11.558 1.00 89.00 314 ASN A N 1
ATOM 2504 C CA . ASN A 1 314 ? -27.081 -27.773 -10.721 1.00 89.00 314 ASN A CA 1
ATOM 2505 C C . ASN A 1 314 ? -27.191 -27.490 -9.212 1.00 89.00 314 ASN A C 1
ATOM 2507 O O . ASN A 1 314 ? -27.423 -28.430 -8.441 1.00 89.00 314 ASN A O 1
ATOM 2511 N N . CYS A 1 315 ? -27.055 -26.241 -8.760 1.00 91.75 315 CYS A N 1
ATOM 2512 C CA . CYS A 1 315 ? -27.201 -25.902 -7.342 1.00 91.75 315 CYS A CA 1
ATOM 2513 C C . CYS A 1 315 ? -28.682 -25.857 -6.936 1.00 91.75 315 CYS A C 1
ATOM 2515 O O . CYS A 1 315 ? -29.497 -25.174 -7.560 1.00 91.75 315 CYS A O 1
ATOM 2517 N N . HIS A 1 316 ? -29.040 -26.585 -5.876 1.00 93.38 316 HIS A N 1
ATOM 2518 C CA . HIS A 1 316 ? -30.420 -26.668 -5.392 1.00 93.38 316 HIS A CA 1
ATOM 2519 C C . HIS A 1 316 ? -30.513 -26.529 -3.869 1.00 93.38 316 HIS A C 1
ATOM 2521 O O . HIS A 1 316 ? -29.743 -27.134 -3.122 1.00 93.38 316 HIS A O 1
ATOM 2527 N N . ILE A 1 317 ? -31.524 -25.800 -3.403 1.00 93.50 317 ILE A N 1
ATOM 2528 C CA . ILE A 1 317 ? -31.940 -25.746 -2.002 1.00 93.50 317 ILE A CA 1
ATOM 2529 C C . ILE A 1 317 ? -32.866 -26.941 -1.742 1.00 93.50 317 ILE A C 1
ATOM 2531 O O . ILE A 1 317 ? -33.925 -27.069 -2.360 1.00 93.50 317 ILE A O 1
ATOM 2535 N N . LEU A 1 318 ? -32.471 -27.828 -0.827 1.00 92.31 318 LEU A N 1
ATOM 2536 C CA . LEU A 1 318 ? -33.225 -29.008 -0.406 1.00 92.31 318 LEU A CA 1
ATOM 2537 C C . LEU A 1 318 ? -33.787 -28.791 1.003 1.00 92.31 318 LEU A C 1
ATOM 2539 O O . LEU A 1 318 ? -33.056 -28.793 1.994 1.00 92.31 318 LEU A O 1
ATOM 2543 N N . ARG A 1 319 ? -35.110 -28.662 1.107 1.00 92.19 319 ARG A N 1
ATOM 2544 C CA . ARG A 1 319 ? -35.790 -28.392 2.378 1.00 92.19 319 ARG A CA 1
ATOM 2545 C C . ARG A 1 319 ? -36.246 -29.674 3.073 1.00 92.19 319 ARG A C 1
ATOM 2547 O O . ARG A 1 319 ? -37.045 -30.454 2.539 1.00 92.19 319 ARG A O 1
ATOM 2554 N N . VAL A 1 320 ? -35.785 -29.885 4.305 1.00 90.94 320 VAL A N 1
ATOM 2555 C CA . VAL A 1 320 ? -36.174 -31.015 5.162 1.00 90.94 320 VAL A CA 1
ATOM 2556 C C . VAL A 1 320 ? -36.966 -30.493 6.372 1.00 90.94 320 VAL A C 1
ATOM 2558 O O . VAL A 1 320 ? -36.495 -29.604 7.075 1.00 90.94 320 VAL A O 1
ATOM 2561 N N . PRO A 1 321 ? -38.187 -30.992 6.641 1.00 92.00 321 PRO A N 1
ATOM 2562 C CA . PRO A 1 321 ? -38.955 -30.562 7.804 1.00 92.00 321 PRO A CA 1
ATOM 2563 C C . PRO A 1 321 ? -38.369 -31.128 9.097 1.00 92.00 321 PRO A C 1
ATOM 2565 O O . PRO A 1 321 ? -38.112 -32.331 9.183 1.00 92.00 321 PRO A O 1
ATOM 2568 N N . PHE A 1 322 ? -38.269 -30.278 10.120 1.00 93.31 322 PHE A N 1
ATOM 2569 C CA . PHE A 1 322 ? -38.142 -30.730 11.505 1.00 93.31 322 PHE A CA 1
ATOM 2570 C C . PHE A 1 322 ? -39.384 -31.536 11.901 1.00 93.31 322 PHE A C 1
ATOM 2572 O O . PHE A 1 322 ? -40.500 -31.277 11.431 1.00 93.31 322 PHE A O 1
ATOM 2579 N N . ARG A 1 323 ? -39.192 -32.534 12.761 1.00 87.75 323 ARG A N 1
ATOM 2580 C CA . ARG A 1 323 ? -40.239 -33.471 13.160 1.00 87.75 323 ARG A CA 1
ATOM 2581 C C . ARG A 1 323 ? -39.996 -33.939 14.594 1.00 87.75 323 ARG A C 1
ATOM 2583 O O . ARG A 1 323 ? -38.851 -34.135 14.974 1.00 87.75 323 ARG A O 1
ATOM 2590 N N . THR A 1 324 ? -41.071 -34.180 15.333 1.00 89.00 324 THR A N 1
ATOM 2591 C CA . THR A 1 324 ? -41.078 -34.993 16.558 1.00 89.00 324 THR A CA 1
ATOM 2592 C C . THR A 1 324 ? -41.913 -36.257 16.325 1.00 89.00 324 THR A C 1
ATOM 2594 O O . THR A 1 324 ? -42.476 -36.461 15.241 1.00 89.00 324 THR A O 1
ATOM 2597 N N . GLU A 1 325 ? -42.055 -37.106 17.340 1.00 85.69 325 GLU A N 1
ATOM 2598 C CA . GLU A 1 325 ? -43.015 -38.222 17.342 1.00 85.69 325 GLU A CA 1
ATOM 2599 C C . GLU A 1 325 ? -44.412 -37.761 16.880 1.00 85.69 325 GLU A C 1
ATOM 2601 O O . GLU A 1 325 ? -45.006 -38.341 15.966 1.00 85.69 325 GLU A O 1
ATOM 2606 N N . LYS A 1 326 ? -44.863 -36.618 17.422 1.00 84.25 326 LYS A N 1
ATOM 2607 C CA . LYS A 1 326 ? -46.177 -35.995 17.189 1.00 84.25 326 LYS A CA 1
ATOM 2608 C C . LYS A 1 326 ? -46.384 -35.444 15.770 1.00 84.25 326 LYS A C 1
ATOM 2610 O O . LYS A 1 326 ? -47.514 -35.124 15.415 1.00 84.25 326 LYS A O 1
ATOM 2615 N N . GLY A 1 327 ? -45.339 -35.331 14.943 1.00 87.38 327 GLY A N 1
ATOM 2616 C CA . GLY A 1 327 ? -45.461 -34.885 13.550 1.00 87.38 327 GLY A CA 1
ATOM 2617 C C . GLY A 1 327 ? -44.495 -33.774 13.138 1.00 87.38 327 GLY A C 1
ATOM 2618 O O . GLY A 1 327 ? -43.506 -33.492 13.808 1.00 87.38 327 GLY A O 1
ATOM 2619 N N . ILE A 1 328 ? -44.750 -33.183 11.967 1.00 89.88 328 ILE A N 1
ATOM 2620 C CA . ILE A 1 328 ? -43.906 -32.130 11.379 1.00 89.88 328 ILE A CA 1
ATOM 2621 C C . ILE A 1 328 ? -44.108 -30.808 12.127 1.00 89.88 328 ILE A C 1
ATOM 2623 O O . ILE A 1 328 ? -45.238 -30.347 12.279 1.00 89.88 328 ILE A O 1
ATOM 2627 N N . LEU A 1 329 ? -43.007 -30.166 12.517 1.00 90.44 329 LEU A N 1
ATOM 2628 C CA . LEU A 1 329 ? -43.019 -28.836 13.122 1.00 90.44 329 LEU A CA 1
ATOM 2629 C C . LEU A 1 329 ? -43.076 -27.774 12.021 1.00 90.44 329 LEU A C 1
ATOM 2631 O O . LEU A 1 329 ? -42.081 -27.524 11.336 1.00 90.44 329 LEU A O 1
ATOM 2635 N N . ARG A 1 330 ? -44.262 -27.183 11.835 1.00 90.81 330 ARG A N 1
ATOM 2636 C CA . ARG A 1 330 ? -44.572 -26.315 10.688 1.00 90.81 330 ARG A CA 1
ATOM 2637 C C . ARG A 1 330 ? -44.157 -24.846 10.862 1.00 90.81 330 ARG A C 1
ATOM 2639 O O . ARG A 1 330 ? -43.602 -24.268 9.931 1.00 90.81 330 ARG A O 1
ATOM 2646 N N . LYS A 1 331 ? -44.384 -24.277 12.053 1.00 90.19 331 LYS A N 1
ATOM 2647 C CA . LYS A 1 331 ? -43.990 -22.903 12.420 1.00 90.19 331 LYS A CA 1
ATOM 2648 C C . LYS A 1 331 ? -42.469 -22.732 12.418 1.00 90.19 331 LYS A C 1
ATOM 2650 O O . LYS A 1 331 ? -41.751 -23.672 12.763 1.00 90.19 331 LYS A O 1
ATOM 2655 N N . TRP A 1 332 ? -41.983 -21.528 12.115 1.00 94.00 332 TRP A N 1
ATOM 2656 C CA . TRP A 1 332 ? -40.597 -21.133 12.397 1.00 94.00 332 TRP A CA 1
ATOM 2657 C C . TRP A 1 332 ? -40.254 -21.326 13.888 1.00 94.00 332 TRP A C 1
ATOM 2659 O O . TRP A 1 332 ? -41.138 -21.315 14.743 1.00 94.00 332 TRP A O 1
ATOM 2669 N N . ILE A 1 333 ? -38.975 -21.582 14.167 1.00 92.69 333 ILE A N 1
ATOM 2670 C CA . ILE A 1 333 ? -38.397 -21.797 15.503 1.00 92.69 333 ILE A CA 1
ATOM 2671 C C . ILE A 1 333 ? -37.069 -21.038 15.518 1.00 92.69 333 ILE A C 1
ATOM 2673 O O . ILE A 1 333 ? -36.336 -21.112 14.528 1.00 92.69 333 ILE A O 1
ATOM 2677 N N . SER A 1 334 ? -36.781 -20.345 16.618 1.00 91.56 334 SER A N 1
ATOM 2678 C CA . SER A 1 334 ? -35.556 -19.564 16.812 1.00 91.56 334 SER A CA 1
ATOM 2679 C C . SER A 1 334 ? -34.300 -20.433 16.709 1.00 91.56 334 SER A C 1
ATOM 2681 O O . SER A 1 334 ? -34.291 -21.572 17.179 1.00 91.56 334 SER A O 1
ATOM 2683 N N . ARG A 1 335 ? -33.197 -19.892 16.176 1.00 89.62 335 ARG A N 1
ATOM 2684 C CA . ARG A 1 335 ? -31.879 -20.557 16.123 1.00 89.62 335 ARG A CA 1
ATOM 2685 C C . ARG A 1 335 ? -31.364 -21.003 17.495 1.00 89.62 335 ARG A C 1
ATOM 2687 O O . ARG A 1 335 ? -30.560 -21.924 17.565 1.00 89.62 335 ARG A O 1
ATOM 2694 N N . PHE A 1 336 ? -31.849 -20.393 18.577 1.00 88.88 336 PHE A N 1
ATOM 2695 C CA . PHE A 1 336 ? -31.533 -20.789 19.954 1.00 88.88 336 PHE A CA 1
ATOM 2696 C C . PHE A 1 336 ? -32.333 -22.016 20.442 1.00 88.88 336 PHE A C 1
ATOM 2698 O O . PHE A 1 336 ? -31.966 -22.630 21.438 1.00 88.88 336 PHE A O 1
ATOM 2705 N N . GLU A 1 337 ? -33.394 -22.402 19.729 1.00 92.69 337 GLU A N 1
ATOM 2706 C CA . GLU A 1 337 ? -34.372 -23.437 20.105 1.00 92.69 337 GLU A CA 1
ATOM 2707 C C . GLU A 1 337 ? -34.356 -24.659 19.160 1.00 92.69 337 GLU A C 1
ATOM 2709 O O . GLU A 1 337 ? -35.114 -25.610 19.355 1.00 92.69 337 GLU A O 1
ATOM 2714 N N . VAL A 1 338 ? -33.515 -24.665 18.114 1.00 91.31 338 VAL A N 1
ATOM 2715 C CA . VAL A 1 338 ? -33.492 -25.749 17.106 1.00 91.31 338 VAL A CA 1
ATOM 2716 C C . VAL A 1 338 ? -32.881 -27.064 17.602 1.00 91.31 338 VAL A C 1
ATOM 2718 O O . VAL A 1 338 ? -33.111 -28.104 16.983 1.00 91.31 338 VAL A O 1
ATOM 2721 N N . TRP A 1 339 ? -32.107 -27.027 18.691 1.00 91.25 339 TRP A N 1
ATOM 2722 C CA . TRP A 1 339 ? -31.259 -28.132 19.161 1.00 91.25 339 TRP A CA 1
ATOM 2723 C C . TRP A 1 339 ? -31.960 -29.499 19.267 1.00 91.25 339 TRP A C 1
ATOM 2725 O O . TRP A 1 339 ? -31.406 -30.456 18.721 1.00 91.25 339 TRP A O 1
ATOM 2735 N N . PRO A 1 340 ? -33.185 -29.629 19.829 1.00 93.38 340 PRO A N 1
ATOM 2736 C CA . PRO A 1 340 ? -33.857 -30.928 19.980 1.00 93.38 340 PRO A CA 1
ATOM 2737 C C . PRO A 1 340 ? -34.242 -31.618 18.661 1.00 93.38 340 PRO A C 1
ATOM 2739 O O . PRO A 1 340 ? -34.755 -32.735 18.677 1.00 93.38 340 PRO A O 1
ATOM 2742 N N . TYR A 1 341 ? -34.055 -30.957 17.513 1.00 91.12 341 TYR A N 1
ATOM 2743 C CA . TYR A 1 341 ? -34.490 -31.446 16.202 1.00 91.12 341 TYR A CA 1
ATOM 2744 C C . TYR A 1 341 ? -33.327 -31.761 15.250 1.00 91.12 341 TYR A C 1
ATOM 2746 O O . TYR A 1 341 ? -33.564 -32.350 14.193 1.00 91.12 341 TYR A O 1
ATOM 2754 N N . ILE A 1 342 ? -32.088 -31.392 15.602 1.00 89.25 342 ILE A N 1
ATOM 2755 C CA . ILE A 1 342 ? -30.909 -31.516 14.726 1.00 89.25 342 ILE A CA 1
ATOM 2756 C C . ILE A 1 342 ? -30.559 -32.983 14.435 1.00 89.25 342 ILE A C 1
ATOM 2758 O O . ILE A 1 342 ? -30.273 -33.328 13.288 1.00 89.25 342 ILE A O 1
ATOM 2762 N N . GLU A 1 343 ? -30.666 -33.866 15.427 1.00 87.31 343 GLU A N 1
ATOM 2763 C CA . GLU A 1 343 ? -30.430 -35.309 15.273 1.00 87.31 343 GLU A CA 1
ATOM 2764 C C . GLU A 1 343 ? -31.425 -35.940 14.279 1.00 87.31 343 GLU A C 1
ATOM 2766 O O . GLU A 1 343 ? -31.039 -36.487 13.243 1.00 87.31 343 GLU A O 1
ATOM 2771 N N . THR A 1 344 ? -32.729 -35.749 14.515 1.00 87.25 344 THR A N 1
ATOM 2772 C CA . THR A 1 344 ? -33.802 -36.256 13.636 1.00 87.25 344 THR A CA 1
ATOM 2773 C C . THR A 1 344 ? -33.758 -35.627 12.233 1.00 87.25 344 THR A C 1
ATOM 2775 O O . THR A 1 344 ? -34.130 -36.269 11.247 1.00 87.25 344 THR A O 1
ATOM 2778 N N . PHE A 1 345 ? -33.305 -34.375 12.108 1.00 84.62 345 PHE A N 1
ATOM 2779 C CA . PHE A 1 345 ? -33.054 -33.721 10.820 1.00 84.62 345 PHE A CA 1
ATOM 2780 C C . PHE A 1 345 ? -31.888 -34.386 10.069 1.00 84.62 345 PHE A C 1
ATOM 2782 O O . PHE A 1 345 ? -32.002 -34.625 8.863 1.00 84.62 345 PHE A O 1
ATOM 2789 N N . THR A 1 346 ? -30.822 -34.755 10.785 1.00 80.12 346 THR A N 1
ATOM 2790 C CA . THR A 1 346 ? -29.612 -35.385 10.236 1.00 80.12 346 THR A CA 1
ATOM 2791 C C . THR A 1 346 ? -29.884 -36.807 9.744 1.00 80.12 346 THR A C 1
ATOM 2793 O O . THR A 1 346 ? -29.681 -37.065 8.556 1.00 80.12 346 THR A O 1
ATOM 2796 N N . GLU A 1 347 ? -30.487 -37.689 10.555 1.00 77.25 347 GLU A N 1
ATOM 2797 C CA . GLU A 1 347 ? -30.901 -39.029 10.084 1.00 77.25 347 GLU A CA 1
ATOM 2798 C C . GLU A 1 347 ? -31.772 -38.954 8.814 1.00 77.25 347 GLU A C 1
ATOM 2800 O O . GLU A 1 347 ? -31.694 -39.772 7.889 1.00 77.25 347 GLU A O 1
ATOM 2805 N N . ARG A 1 348 ? -32.688 -37.975 8.791 1.00 64.00 348 ARG A N 1
ATOM 2806 C CA . ARG A 1 348 ? -33.669 -37.817 7.718 1.00 64.00 348 ARG A CA 1
ATOM 2807 C C . ARG A 1 348 ? -33.057 -37.190 6.466 1.00 64.00 348 ARG A C 1
ATOM 2809 O O . ARG A 1 348 ? -33.689 -37.288 5.413 1.00 64.00 348 ARG A O 1
ATOM 2816 N N . ARG A 1 349 ? -31.853 -36.604 6.546 1.00 58.31 349 ARG A N 1
ATOM 2817 C CA . ARG A 1 349 ? -31.012 -36.254 5.390 1.00 58.31 349 ARG A CA 1
ATOM 2818 C C . ARG A 1 349 ? -30.570 -37.537 4.687 1.00 58.31 349 ARG A C 1
ATOM 2820 O O . ARG A 1 349 ? -30.902 -37.742 3.522 1.00 58.31 349 ARG A O 1
ATOM 2827 N N . GLU A 1 350 ? -29.914 -38.434 5.416 1.00 56.50 350 GLU A N 1
ATOM 2828 C CA . GLU A 1 350 ? -29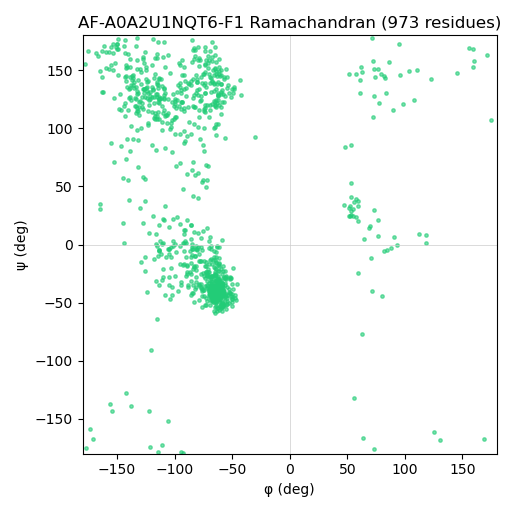.341 -39.685 4.895 1.00 56.50 350 GLU A CA 1
ATOM 2829 C C . GLU A 1 350 ? -30.416 -40.594 4.290 1.00 56.50 350 GLU A C 1
ATOM 2831 O O . GLU A 1 350 ? -30.380 -40.911 3.097 1.00 56.50 350 GLU A O 1
ATOM 2836 N N . LYS A 1 351 ? -31.473 -40.875 5.068 1.00 56.09 351 LYS A N 1
ATOM 2837 C CA . LYS A 1 351 ? -32.647 -41.670 4.656 1.00 56.09 351 LYS A CA 1
ATOM 2838 C C . LYS A 1 351 ? -33.459 -41.023 3.508 1.00 56.09 351 LYS A C 1
ATOM 2840 O O . LYS A 1 351 ? -34.463 -41.599 3.080 1.00 56.09 351 LYS A O 1
ATOM 2845 N N . ARG A 1 352 ? -33.073 -39.831 3.017 1.00 54.22 352 ARG A N 1
ATOM 2846 C CA . ARG A 1 352 ? -33.675 -39.136 1.861 1.00 54.22 352 ARG A CA 1
ATOM 2847 C C . ARG A 1 352 ? -32.744 -38.944 0.668 1.00 54.22 352 ARG A C 1
ATOM 2849 O O . ARG A 1 352 ? -33.268 -38.986 -0.442 1.00 54.22 352 ARG A O 1
ATOM 2856 N N . LEU A 1 353 ? -31.427 -38.785 0.847 1.00 52.41 353 LEU A N 1
ATOM 2857 C CA . LEU A 1 353 ? -30.491 -38.918 -0.281 1.00 52.41 353 LEU A CA 1
ATOM 2858 C C . LEU A 1 353 ? -30.578 -40.344 -0.848 1.00 52.41 353 LEU A C 1
ATOM 2860 O O . LEU A 1 353 ? -30.751 -40.512 -2.050 1.00 52.41 353 LEU A O 1
ATOM 2864 N N . GLY A 1 354 ? -30.618 -41.362 0.019 1.00 44.16 354 GLY A N 1
ATOM 2865 C CA . GLY A 1 354 ? -30.765 -42.771 -0.370 1.00 44.16 354 GLY A CA 1
ATOM 2866 C C . GLY A 1 354 ? -32.148 -43.199 -0.898 1.00 44.16 354 GLY A C 1
ATOM 2867 O O . GLY A 1 354 ? -32.422 -44.395 -0.930 1.00 44.16 354 GLY A O 1
ATOM 2868 N N . LYS A 1 355 ? -33.060 -42.274 -1.254 1.00 40.12 355 LYS A N 1
ATOM 2869 C CA . LYS A 1 355 ? -34.449 -42.605 -1.657 1.00 40.12 355 LYS A CA 1
ATOM 2870 C C . LYS A 1 355 ? -34.933 -42.027 -2.995 1.00 40.12 355 LYS A C 1
ATOM 2872 O O . LYS A 1 355 ? -36.137 -42.047 -3.243 1.00 40.12 355 LYS A O 1
ATOM 2877 N N . ASN A 1 356 ? -34.033 -41.595 -3.881 1.00 38.78 356 ASN A N 1
ATOM 2878 C CA . ASN A 1 356 ? -34.346 -41.352 -5.298 1.00 38.78 356 ASN A CA 1
ATOM 2879 C C . ASN A 1 356 ? -33.878 -42.561 -6.148 1.00 38.78 356 ASN A C 1
ATOM 2881 O O . ASN A 1 356 ? -32.716 -42.588 -6.556 1.00 38.78 356 ASN A O 1
ATOM 2885 N N . PRO A 1 357 ? -34.736 -43.559 -6.468 1.00 31.20 357 PRO A N 1
ATOM 2886 C CA . PRO A 1 357 ? -34.283 -44.892 -6.905 1.00 31.20 357 PRO A CA 1
ATOM 2887 C C . PRO A 1 357 ? -33.742 -44.989 -8.344 1.00 31.20 357 PRO A C 1
ATOM 2889 O O . PRO A 1 357 ? -33.573 -46.086 -8.864 1.00 31.20 357 PRO A O 1
ATOM 2892 N N . LYS A 1 358 ? -33.497 -43.850 -9.005 1.00 32.75 358 LYS A N 1
ATOM 2893 C CA . LYS A 1 358 ? -32.772 -43.754 -10.286 1.00 32.75 358 LYS A CA 1
ATOM 2894 C C . LYS A 1 358 ? -31.422 -43.029 -10.167 1.00 32.75 358 LYS A C 1
ATOM 2896 O O . LYS A 1 358 ? -30.695 -42.960 -11.148 1.00 32.75 358 LYS A O 1
ATOM 2901 N N . GLU A 1 359 ? -31.083 -42.496 -8.991 1.00 39.53 359 GLU A N 1
ATOM 2902 C CA . GLU A 1 359 ? -29.825 -41.771 -8.741 1.00 39.53 359 GLU A CA 1
ATOM 2903 C C . GLU A 1 359 ? -28.862 -42.554 -7.823 1.00 39.53 359 GLU A C 1
ATOM 2905 O O . GLU A 1 359 ? -27.655 -42.317 -7.841 1.00 39.53 359 GLU A O 1
ATOM 2910 N N . THR A 1 360 ? -29.381 -43.513 -7.046 1.00 31.20 360 THR A N 1
ATOM 2911 C CA . THR A 1 360 ? -28.695 -44.161 -5.912 1.00 31.20 360 THR A CA 1
ATOM 2912 C C . THR A 1 360 ? -28.048 -45.519 -6.222 1.00 31.20 360 THR A C 1
ATOM 2914 O O . THR A 1 360 ? -27.830 -46.305 -5.308 1.00 31.20 360 THR A O 1
ATOM 2917 N N . ASN A 1 361 ? -27.711 -45.794 -7.489 1.00 25.44 361 ASN A N 1
ATOM 2918 C CA . ASN A 1 361 ? -26.799 -46.895 -7.859 1.00 25.44 361 ASN A CA 1
ATOM 2919 C C . ASN A 1 361 ? -25.314 -46.480 -7.806 1.00 25.44 361 ASN A C 1
ATOM 2921 O O . ASN A 1 361 ? -24.444 -47.257 -8.180 1.00 25.44 361 ASN A O 1
ATOM 2925 N N . ASN A 1 362 ? -25.026 -45.255 -7.358 1.00 34.16 362 ASN A N 1
ATOM 2926 C CA . ASN A 1 362 ? -23.676 -44.791 -7.069 1.00 34.16 362 ASN A CA 1
ATOM 2927 C C . ASN A 1 362 ? -23.483 -44.823 -5.553 1.00 34.16 362 ASN A C 1
ATOM 2929 O O . ASN A 1 362 ? -24.253 -44.189 -4.827 1.00 34.16 362 ASN A O 1
ATOM 2933 N N . GLU A 1 363 ? -22.480 -45.562 -5.088 1.00 28.31 363 GLU A N 1
ATOM 2934 C CA . GLU A 1 363 ? -22.118 -45.618 -3.673 1.00 28.31 363 GLU A CA 1
ATOM 2935 C C . GLU A 1 363 ? -21.693 -44.245 -3.133 1.00 28.31 363 GLU A C 1
ATOM 2937 O O . GLU A 1 363 ? -21.264 -43.353 -3.870 1.00 28.31 363 GLU A O 1
ATOM 2942 N N . ILE A 1 364 ? -21.751 -44.096 -1.808 1.00 31.97 364 ILE A N 1
ATOM 2943 C CA . ILE A 1 364 ? -21.184 -42.944 -1.095 1.00 31.97 364 ILE A CA 1
ATOM 2944 C C . ILE A 1 364 ? -19.675 -43.191 -0.897 1.00 31.97 364 ILE A C 1
ATOM 2946 O O . ILE A 1 364 ? -19.185 -43.294 0.223 1.00 31.97 364 ILE A O 1
ATOM 2950 N N . THR A 1 365 ? -18.954 -43.354 -2.011 1.00 30.27 365 THR A N 1
ATOM 2951 C CA . THR A 1 365 ? -17.495 -43.569 -2.071 1.00 30.27 365 THR A CA 1
ATOM 2952 C C . THR A 1 365 ? -16.723 -42.313 -2.480 1.00 30.27 365 THR A C 1
ATOM 2954 O O . THR A 1 365 ? -15.546 -42.189 -2.158 1.00 30.27 365 THR A O 1
ATOM 2957 N N . SER A 1 366 ? -17.376 -41.332 -3.114 1.00 31.92 366 SER A N 1
ATOM 2958 C CA . SER A 1 366 ? -16.797 -39.995 -3.308 1.00 31.92 366 SER A CA 1
ATOM 2959 C C . SER A 1 366 ? -16.948 -39.140 -2.036 1.00 31.92 366 SER A C 1
ATOM 2961 O O . SER A 1 366 ? -18.023 -39.163 -1.426 1.00 31.92 366 SER A O 1
ATOM 2963 N N . PRO A 1 367 ? -15.936 -38.341 -1.642 1.00 32.78 367 PRO A N 1
ATOM 2964 C CA . PRO A 1 367 ? -15.992 -37.537 -0.424 1.00 32.78 367 PRO A CA 1
ATOM 2965 C C . PRO A 1 367 ? -17.079 -36.457 -0.516 1.00 32.78 367 PRO A C 1
ATOM 2967 O O . PRO A 1 367 ? -17.043 -35.582 -1.381 1.00 32.78 367 PRO A O 1
ATOM 2970 N N . VAL A 1 368 ? -18.048 -36.505 0.401 1.00 38.09 368 VAL A N 1
ATOM 2971 C CA . VAL A 1 368 ? -19.082 -35.470 0.534 1.00 38.09 368 VAL A CA 1
ATOM 2972 C C . VAL A 1 368 ? -18.540 -34.351 1.416 1.00 38.09 368 VAL A C 1
ATOM 2974 O O . VAL A 1 368 ? -18.636 -34.420 2.642 1.00 38.09 368 VAL A O 1
ATOM 2977 N N . THR A 1 369 ? -17.986 -33.306 0.801 1.00 39.12 369 THR A N 1
ATOM 2978 C CA . THR A 1 369 ? -17.583 -32.099 1.531 1.00 39.12 369 THR A CA 1
ATOM 2979 C C . THR A 1 369 ? -18.814 -31.464 2.179 1.00 39.12 369 THR A C 1
ATOM 2981 O O . THR A 1 369 ? -19.783 -31.111 1.496 1.00 39.12 369 THR A O 1
ATOM 2984 N N . MET A 1 370 ? -18.777 -31.348 3.507 1.00 38.00 370 MET A N 1
ATOM 2985 C CA . MET A 1 370 ? -19.828 -30.743 4.319 1.00 38.00 370 MET A CA 1
ATOM 2986 C C . MET A 1 370 ? -19.335 -29.433 4.916 1.00 38.00 370 MET A C 1
ATOM 2988 O O . MET A 1 370 ? -18.568 -29.432 5.873 1.00 38.00 370 MET A O 1
ATOM 2992 N N . GLU A 1 371 ? -19.811 -28.321 4.365 1.00 37.25 371 GLU A N 1
ATOM 2993 C CA . GLU A 1 371 ? -19.552 -26.994 4.916 1.00 37.25 371 GLU A CA 1
ATOM 2994 C C . GLU A 1 371 ? -20.697 -26.562 5.840 1.00 37.25 371 GLU A C 1
ATOM 2996 O O . GLU A 1 371 ? -21.882 -26.623 5.484 1.00 37.25 371 GLU A O 1
ATOM 3001 N N . SER A 1 372 ? -20.329 -26.114 7.040 1.00 34.91 372 SER A N 1
ATOM 3002 C CA . SER A 1 372 ? -21.220 -25.525 8.039 1.00 34.91 372 SER A CA 1
ATOM 3003 C C . SER A 1 372 ? -20.958 -24.024 8.142 1.00 34.91 372 SER A C 1
ATOM 3005 O O . SER A 1 372 ? -19.922 -23.600 8.655 1.00 34.91 372 SER A O 1
ATOM 3007 N N . SER A 1 373 ? -21.906 -23.209 7.684 1.00 33.50 373 SER A N 1
ATOM 3008 C CA . SER A 1 373 ? -21.807 -21.743 7.679 1.00 33.50 373 SER A CA 1
ATOM 3009 C C . SER A 1 373 ? -22.120 -21.129 9.053 1.00 33.50 373 SER A C 1
ATOM 3011 O O . SER A 1 373 ? -23.063 -20.361 9.216 1.00 33.50 373 SER A O 1
ATOM 3013 N N . SER A 1 374 ? -21.328 -21.467 10.071 1.00 27.06 374 SER A N 1
ATOM 3014 C CA . SER A 1 374 ? -21.473 -20.926 11.428 1.00 27.06 374 SER A CA 1
ATOM 3015 C C . SER A 1 374 ? -20.129 -20.502 12.006 1.00 27.06 374 SER A C 1
ATOM 3017 O O . SER A 1 374 ? -19.243 -21.334 12.202 1.00 27.06 374 SER A O 1
ATOM 3019 N N . ALA A 1 375 ? -19.998 -19.217 12.337 1.00 27.61 375 ALA A N 1
ATOM 3020 C CA . ALA A 1 375 ? -18.880 -18.733 13.134 1.00 27.61 375 ALA A CA 1
ATOM 3021 C C . ALA A 1 375 ? -18.887 -19.388 14.530 1.00 27.61 375 ALA A C 1
ATOM 3023 O O . ALA A 1 375 ? -19.943 -19.532 15.144 1.00 27.61 375 ALA A O 1
ATOM 3024 N N . SER A 1 376 ? -17.695 -19.750 15.017 1.00 26.20 376 SER A N 1
ATOM 3025 C CA . SER A 1 376 ? -17.408 -20.211 16.386 1.00 26.20 376 SER A CA 1
ATOM 3026 C C . SER A 1 376 ? -18.329 -21.304 16.962 1.00 26.20 376 SER A C 1
ATOM 3028 O O . SER A 1 376 ? -19.205 -21.024 17.777 1.00 26.20 376 SER A O 1
ATOM 3030 N N . ALA A 1 377 ? -18.032 -22.567 16.647 1.00 22.16 377 ALA A N 1
ATOM 3031 C CA . ALA A 1 377 ? -18.344 -23.704 17.515 1.00 22.16 377 ALA A CA 1
ATOM 3032 C C . ALA A 1 377 ? -17.269 -24.792 17.353 1.00 22.16 377 ALA A C 1
ATOM 3034 O O . ALA A 1 377 ? -16.941 -25.177 16.233 1.00 22.16 377 ALA A O 1
ATOM 3035 N N . SER A 1 378 ? -16.712 -25.283 18.461 1.00 23.95 378 SER A N 1
ATOM 3036 C CA . SER A 1 378 ? -15.783 -26.416 18.468 1.00 23.95 378 SER A CA 1
ATOM 3037 C C . SER A 1 378 ? -16.531 -27.717 18.743 1.00 23.95 378 SER A C 1
ATOM 3039 O O . SER A 1 378 ? -17.134 -27.861 19.804 1.00 23.95 378 SER A O 1
ATOM 3041 N N . ALA A 1 379 ? -16.420 -28.684 17.837 1.00 23.45 379 ALA A N 1
ATOM 3042 C CA . ALA A 1 379 ? -16.743 -30.079 18.105 1.00 23.45 379 ALA A CA 1
ATOM 3043 C C . ALA A 1 379 ? -15.699 -30.953 17.403 1.00 23.45 379 ALA A C 1
ATOM 3045 O O . ALA A 1 379 ? -15.579 -30.917 16.179 1.00 23.45 379 ALA A O 1
ATOM 3046 N N . ALA A 1 380 ? -14.919 -31.696 18.183 1.00 22.64 380 ALA A N 1
ATOM 3047 C CA . ALA A 1 380 ? -14.095 -32.778 17.666 1.00 22.64 380 ALA A CA 1
ATOM 3048 C C . ALA A 1 380 ? -14.899 -34.079 17.733 1.00 22.64 380 ALA A C 1
ATOM 3050 O O . ALA A 1 380 ? -15.641 -34.282 18.692 1.00 22.64 380 ALA A O 1
ATOM 3051 N N . ASP A 1 381 ? -14.697 -34.975 16.772 1.00 22.09 381 ASP A N 1
ATOM 3052 C CA . ASP A 1 381 ? -15.026 -36.387 16.958 1.00 22.09 381 ASP A CA 1
ATOM 3053 C C . ASP A 1 381 ? -13.969 -37.266 16.273 1.00 22.09 381 ASP A C 1
ATOM 3055 O O . ASP A 1 381 ? -13.273 -36.828 15.351 1.00 22.09 381 ASP A O 1
ATOM 3059 N N . ILE A 1 382 ? -13.764 -38.474 16.797 1.00 23.47 382 ILE A N 1
ATOM 3060 C CA . ILE A 1 382 ? -12.508 -39.220 16.658 1.00 23.47 382 ILE A CA 1
ATOM 3061 C C . ILE A 1 382 ? -12.759 -40.623 16.110 1.00 23.47 382 ILE A C 1
ATOM 3063 O O . ILE A 1 382 ? -13.529 -41.398 16.673 1.00 23.47 382 ILE A O 1
ATOM 3067 N N . ARG A 1 383 ? -11.953 -41.036 15.121 1.00 21.12 383 ARG A N 1
ATOM 3068 C CA . ARG A 1 383 ? -11.591 -42.453 14.958 1.00 21.12 383 ARG A CA 1
ATOM 3069 C C . ARG A 1 383 ? -10.144 -42.622 14.499 1.00 21.12 383 ARG A C 1
ATOM 3071 O O . ARG A 1 383 ? -9.737 -42.103 13.468 1.00 21.12 383 ARG A O 1
ATOM 3078 N N . MET A 1 384 ? -9.368 -43.355 15.295 1.00 21.81 384 MET A N 1
ATOM 3079 C CA . MET A 1 384 ? -7.978 -43.717 15.002 1.00 21.81 384 MET A CA 1
ATOM 3080 C C . MET A 1 384 ? -7.893 -44.972 14.126 1.00 21.81 384 MET A C 1
ATOM 3082 O O . MET A 1 384 ? -8.709 -45.879 14.284 1.00 21.81 384 MET A O 1
ATOM 3086 N N . ASN A 1 385 ? -6.775 -45.132 13.408 1.00 20.83 385 ASN A N 1
ATOM 3087 C CA . ASN A 1 385 ? -5.917 -46.284 13.707 1.00 20.83 385 ASN A CA 1
ATOM 3088 C C . ASN A 1 385 ? -4.420 -46.031 13.424 1.00 20.83 385 ASN A C 1
ATOM 3090 O O . ASN A 1 385 ? -4.047 -44.995 12.878 1.00 20.83 385 ASN A O 1
ATOM 3094 N N . LYS A 1 386 ? -3.569 -46.949 13.901 1.00 22.47 386 LYS A N 1
ATOM 3095 C CA . LYS A 1 386 ? -2.087 -46.910 13.857 1.00 22.47 386 LYS A CA 1
ATOM 3096 C C . LYS A 1 386 ? -1.567 -47.687 12.609 1.00 22.47 386 LYS A C 1
ATOM 3098 O O . LYS A 1 386 ? -2.395 -48.181 11.855 1.00 22.47 386 LYS A O 1
ATOM 3103 N N . SER A 1 387 ? -0.270 -47.854 12.303 1.00 21.20 387 SER A N 1
ATOM 3104 C CA . SER A 1 387 ? 0.989 -47.677 13.060 1.00 21.20 387 SER A CA 1
ATOM 3105 C C . SER A 1 387 ? 2.231 -47.555 12.141 1.00 21.20 387 SER A C 1
ATOM 3107 O O . SER A 1 387 ? 2.131 -47.872 10.968 1.00 21.20 387 SER A O 1
ATOM 3109 N N . SER A 1 388 ? 3.394 -47.201 12.731 1.00 21.53 388 SER A N 1
ATOM 3110 C CA . SER A 1 388 ? 4.773 -47.722 12.469 1.00 21.53 388 SER A CA 1
ATOM 3111 C C . SER A 1 388 ? 5.383 -47.795 11.043 1.00 21.53 388 SER A C 1
ATOM 3113 O O . SER A 1 388 ? 4.723 -48.283 10.143 1.00 21.53 388 SER A O 1
ATOM 3115 N N . SER A 1 389 ? 6.693 -47.627 10.777 1.00 21.66 389 SER A N 1
ATOM 3116 C CA . SER A 1 389 ? 7.841 -46.859 11.341 1.00 21.66 389 SER A CA 1
ATOM 3117 C C . SER A 1 389 ? 9.175 -47.498 10.887 1.00 21.66 389 SER A C 1
ATOM 3119 O O . SER A 1 389 ? 9.239 -48.722 10.855 1.00 21.66 389 SER A O 1
ATOM 3121 N N . SER A 1 390 ? 10.258 -46.701 10.802 1.00 21.30 390 SER A N 1
ATOM 3122 C CA . SER A 1 390 ? 11.695 -47.094 10.739 1.00 21.30 390 SER A CA 1
ATOM 3123 C C . SER A 1 390 ? 12.281 -47.518 9.376 1.00 21.30 390 SER A C 1
ATOM 3125 O O . SER A 1 390 ? 11.641 -48.268 8.663 1.00 21.30 390 SER A O 1
ATOM 3127 N N . SER A 1 391 ? 13.553 -47.237 9.023 1.00 22.97 391 SER A N 1
ATOM 3128 C CA . SER A 1 391 ? 14.488 -46.118 9.331 1.00 22.97 391 SER A CA 1
ATOM 3129 C C . SER A 1 391 ? 15.836 -46.305 8.588 1.00 22.97 391 SER A C 1
ATOM 3131 O O . SER A 1 391 ? 16.280 -47.434 8.401 1.00 22.97 391 SER A O 1
ATOM 3133 N N . SER A 1 392 ? 16.572 -45.201 8.343 1.00 21.73 392 SER A N 1
ATOM 3134 C CA . SER A 1 392 ? 18.036 -45.172 8.068 1.00 21.73 392 SER A CA 1
ATOM 3135 C C . SER A 1 392 ? 18.506 -45.706 6.678 1.00 21.73 392 SER A C 1
ATOM 3137 O O . SER A 1 392 ? 17.784 -46.459 6.046 1.00 21.73 392 SER A O 1
ATOM 3139 N N . ARG A 1 393 ? 19.682 -45.363 6.100 1.00 24.28 393 ARG A N 1
ATOM 3140 C CA . ARG A 1 393 ? 20.739 -44.383 6.464 1.00 24.28 393 ARG A CA 1
ATOM 3141 C C . ARG A 1 393 ? 21.700 -44.056 5.276 1.00 24.28 393 ARG A C 1
ATOM 3143 O O . ARG A 1 393 ? 22.327 -44.963 4.755 1.00 24.28 393 ARG A O 1
ATOM 3150 N N . TRP A 1 394 ? 21.945 -42.756 5.032 1.00 20.45 394 TRP A N 1
ATOM 3151 C CA . TRP A 1 394 ? 23.240 -42.113 4.654 1.00 20.45 394 TRP A CA 1
ATOM 3152 C C . TRP A 1 394 ? 23.921 -42.235 3.256 1.00 20.45 394 TRP A C 1
ATOM 3154 O O . TRP A 1 394 ? 23.901 -43.266 2.603 1.00 20.45 394 TRP A O 1
ATOM 3164 N N . SER A 1 395 ? 24.667 -41.150 2.945 1.00 19.69 395 SER A N 1
ATOM 3165 C CA . SER A 1 395 ? 25.756 -40.933 1.950 1.00 19.69 395 SER A CA 1
ATOM 3166 C C . SER A 1 395 ? 25.395 -40.855 0.443 1.00 19.69 395 SER A C 1
ATOM 3168 O O . SER A 1 395 ? 24.710 -41.745 -0.034 1.00 19.69 395 SER A O 1
ATOM 3170 N N . VAL A 1 396 ? 25.753 -39.864 -0.411 1.00 21.78 396 VAL A N 1
ATOM 3171 C CA . VAL A 1 396 ? 26.741 -38.729 -0.508 1.00 21.78 396 VAL A CA 1
ATOM 3172 C C . VAL A 1 396 ? 27.848 -38.968 -1.569 1.00 21.78 396 VAL A C 1
ATOM 3174 O O . VAL A 1 396 ? 28.242 -40.106 -1.781 1.00 21.78 396 VAL A O 1
ATOM 3177 N N . VAL A 1 397 ? 28.363 -37.869 -2.169 1.00 19.78 397 VAL A N 1
ATOM 3178 C CA . VAL A 1 397 ? 29.314 -37.715 -3.316 1.00 19.78 397 VAL A CA 1
ATOM 3179 C C . VAL A 1 397 ? 28.589 -37.650 -4.683 1.00 19.78 397 VAL A C 1
ATOM 3181 O O . VAL A 1 397 ? 27.872 -38.587 -4.997 1.00 19.78 397 VAL A O 1
ATOM 3184 N N . VAL A 1 398 ? 28.575 -36.587 -5.521 1.00 21.94 398 VAL A N 1
ATOM 3185 C CA . VAL A 1 398 ? 29.400 -35.366 -5.813 1.00 21.94 398 VAL A CA 1
ATOM 3186 C C . VAL A 1 398 ? 30.405 -35.541 -6.980 1.00 21.94 398 VAL A C 1
ATOM 3188 O O . VAL A 1 398 ? 30.988 -36.605 -7.130 1.00 21.94 398 VAL A O 1
ATOM 3191 N N . THR A 1 399 ? 30.638 -34.456 -7.747 1.00 21.36 399 THR A N 1
ATOM 3192 C CA . THR A 1 399 ? 31.513 -34.262 -8.946 1.00 21.36 399 THR A CA 1
ATOM 3193 C C . THR A 1 399 ? 30.909 -34.605 -10.331 1.00 21.36 399 THR A C 1
ATOM 3195 O O . THR A 1 399 ? 30.018 -35.439 -10.407 1.00 21.36 399 THR A O 1
ATOM 3198 N N . THR A 1 400 ? 31.398 -34.065 -11.469 1.00 24.81 400 THR A N 1
ATOM 3199 C CA . THR A 1 400 ? 31.321 -32.663 -12.006 1.00 24.81 400 THR A CA 1
ATOM 3200 C C . THR A 1 400 ? 31.943 -32.570 -13.429 1.00 24.81 400 THR A C 1
ATOM 3202 O O . THR A 1 400 ? 32.750 -33.425 -13.763 1.00 24.81 400 THR A O 1
ATOM 3205 N N . VAL A 1 401 ? 31.707 -31.460 -14.170 1.00 22.09 401 VAL A N 1
ATOM 3206 C CA . VAL A 1 401 ? 32.425 -30.990 -15.406 1.00 22.09 401 VAL A CA 1
ATOM 3207 C C . VAL A 1 401 ? 32.028 -31.759 -16.717 1.00 22.09 401 VAL A C 1
ATOM 3209 O O . VAL A 1 401 ? 32.054 -32.978 -16.689 1.00 22.09 401 VAL A O 1
ATOM 3212 N N . VAL A 1 402 ? 31.510 -31.230 -17.860 1.00 23.80 402 VAL A N 1
ATOM 3213 C CA . VAL A 1 402 ? 31.713 -30.003 -18.715 1.00 23.80 402 VAL A CA 1
ATOM 3214 C C . VAL A 1 402 ? 32.908 -30.165 -19.708 1.00 23.80 402 VAL A C 1
ATOM 3216 O O . VAL A 1 402 ? 33.923 -30.691 -19.271 1.00 23.80 402 VAL A O 1
ATOM 3219 N N . PRO A 1 403 ? 32.933 -29.672 -20.983 1.00 51.16 403 PRO A N 1
ATOM 3220 C CA . PRO A 1 403 ? 31.907 -29.389 -22.020 1.00 51.16 403 PRO A CA 1
ATOM 3221 C C . PRO A 1 403 ? 32.349 -29.840 -23.471 1.00 51.16 403 PRO A C 1
ATOM 3223 O O . PRO A 1 403 ? 33.030 -30.848 -23.609 1.00 51.16 403 PRO A O 1
ATOM 3226 N N . VAL A 1 404 ? 32.047 -29.011 -24.504 1.00 23.84 404 VAL A N 1
ATOM 3227 C CA . VAL A 1 404 ? 32.535 -28.907 -25.923 1.00 23.84 404 VAL A CA 1
ATOM 3228 C C . VAL A 1 404 ? 31.511 -29.375 -26.995 1.00 23.84 404 VAL A C 1
ATOM 3230 O O . VAL A 1 404 ? 31.056 -30.503 -26.878 1.00 23.84 404 VAL A O 1
ATOM 3233 N N . VAL A 1 405 ? 31.050 -28.663 -28.058 1.00 25.61 405 VAL A N 1
ATOM 3234 C CA . VAL A 1 405 ? 31.162 -27.293 -28.685 1.00 25.61 405 VAL A CA 1
ATOM 3235 C C . VAL A 1 405 ? 31.668 -27.317 -30.160 1.00 25.61 405 VAL A C 1
ATOM 3237 O O . VAL A 1 405 ? 32.613 -28.041 -30.444 1.00 25.61 405 VAL A O 1
ATOM 3240 N N . ILE A 1 406 ? 31.121 -26.427 -31.034 1.00 26.25 406 ILE A N 1
ATOM 3241 C CA . ILE A 1 406 ? 31.614 -26.010 -32.396 1.00 26.25 406 ILE A CA 1
ATOM 3242 C C . ILE A 1 406 ? 31.368 -27.023 -33.564 1.00 26.25 406 ILE A C 1
ATOM 3244 O O . ILE A 1 406 ? 31.293 -28.212 -33.287 1.00 26.25 406 ILE A O 1
ATOM 3248 N N . LEU A 1 407 ? 31.197 -26.718 -34.878 1.00 25.17 407 LEU A N 1
ATOM 3249 C CA . LEU A 1 407 ? 31.072 -25.519 -35.778 1.00 25.17 407 LEU A CA 1
ATOM 3250 C C . LEU A 1 407 ? 29.595 -25.408 -36.319 1.00 25.17 407 LEU A C 1
ATOM 3252 O O . LEU A 1 407 ? 28.854 -26.370 -36.164 1.00 25.17 407 LEU A O 1
ATOM 3256 N N . LEU A 1 408 ? 29.001 -24.310 -36.846 1.00 25.30 408 LEU A N 1
ATOM 3257 C CA . LEU A 1 408 ? 29.341 -23.358 -37.949 1.00 25.30 408 LEU A CA 1
ATOM 3258 C C . LEU A 1 408 ? 29.396 -24.038 -39.354 1.00 25.30 408 LEU A C 1
ATOM 3260 O O . LEU A 1 408 ? 29.783 -25.194 -39.432 1.00 25.30 408 LEU A O 1
ATOM 3264 N N . LEU A 1 409 ? 29.078 -23.446 -40.522 1.00 26.81 409 LEU A N 1
ATOM 3265 C CA . LEU A 1 409 ? 28.533 -22.139 -40.969 1.00 26.81 409 LEU A CA 1
ATOM 3266 C C . LEU A 1 409 ? 28.137 -22.254 -42.473 1.00 26.81 409 LEU A C 1
ATOM 3268 O O . LEU A 1 409 ? 28.670 -23.137 -43.139 1.00 26.81 409 LEU A O 1
ATOM 3272 N N . LEU A 1 410 ? 27.338 -21.326 -43.039 1.00 25.02 410 LEU A N 1
ATOM 3273 C CA . LEU A 1 410 ? 27.753 -20.407 -44.138 1.00 25.02 410 LEU A CA 1
ATOM 3274 C C . LEU A 1 410 ? 26.603 -19.580 -44.772 1.00 25.02 410 LEU A C 1
ATOM 3276 O O . LEU A 1 410 ? 25.423 -19.851 -44.576 1.00 25.02 410 LEU A O 1
ATOM 3280 N N . SER A 1 411 ? 26.997 -18.523 -45.493 1.00 30.38 411 SER A N 1
ATOM 3281 C CA . SER A 1 411 ? 26.188 -17.498 -46.194 1.00 30.38 411 SER A CA 1
ATOM 3282 C C . SER A 1 411 ? 26.586 -17.499 -47.714 1.00 30.38 411 SER A C 1
ATOM 3284 O O . SER A 1 411 ? 26.851 -18.624 -48.144 1.00 30.38 411 SER A O 1
ATOM 3286 N N . PRO A 1 412 ? 26.685 -16.434 -48.581 1.00 42.62 412 PRO A N 1
ATOM 3287 C CA . PRO A 1 412 ? 26.584 -14.967 -48.386 1.00 42.62 412 PRO A CA 1
ATOM 3288 C C . PRO A 1 412 ? 26.039 -14.047 -49.551 1.00 42.62 412 PRO A C 1
ATOM 3290 O O . PRO A 1 412 ? 25.976 -14.429 -50.711 1.00 42.62 412 PRO A O 1
ATOM 3293 N N . LEU A 1 413 ? 25.847 -12.752 -49.213 1.00 28.19 413 LEU A N 1
ATOM 3294 C CA . LEU A 1 413 ? 26.303 -11.511 -49.919 1.00 28.19 413 LEU A CA 1
ATOM 3295 C C . LEU A 1 413 ? 25.648 -10.841 -51.175 1.00 28.19 413 LEU A C 1
ATOM 3297 O O . LEU A 1 413 ? 25.285 -11.475 -52.155 1.00 28.19 413 LEU A O 1
ATOM 3301 N N . LEU A 1 414 ? 25.779 -9.488 -51.139 1.00 26.30 414 LEU A N 1
ATOM 3302 C CA . LEU A 1 414 ? 25.997 -8.449 -52.193 1.00 26.30 414 LEU A CA 1
ATOM 3303 C C . LEU A 1 414 ? 24.840 -7.604 -52.790 1.00 26.30 414 LEU A C 1
ATOM 3305 O O . LEU A 1 414 ? 23.986 -8.113 -53.501 1.00 26.30 414 LEU A O 1
ATOM 3309 N N . PHE A 1 415 ? 24.944 -6.263 -52.651 1.00 29.56 415 PHE A N 1
ATOM 3310 C CA . PHE A 1 415 ? 25.398 -5.334 -53.723 1.00 29.56 415 PHE A CA 1
ATOM 3311 C C . PHE A 1 415 ? 25.807 -3.932 -53.177 1.00 29.56 415 PHE A C 1
ATOM 3313 O O . PHE A 1 415 ? 25.570 -3.648 -52.004 1.00 29.56 415 PHE A O 1
ATOM 3320 N N . HIS A 1 416 ? 26.493 -3.085 -53.975 1.00 26.94 416 HIS A N 1
ATOM 3321 C CA . HIS A 1 416 ? 27.176 -1.853 -53.502 1.00 26.94 416 HIS A CA 1
ATOM 3322 C C . HIS A 1 416 ? 27.535 -0.822 -54.617 1.00 26.94 416 HIS A C 1
ATOM 3324 O O . HIS A 1 416 ? 28.187 -1.206 -55.588 1.00 26.94 416 HIS A O 1
ATOM 3330 N N . HIS A 1 417 ? 27.220 0.481 -54.447 1.00 29.08 417 HIS A N 1
ATOM 3331 C CA . HIS A 1 417 ? 27.861 1.660 -55.105 1.00 29.08 417 HIS A CA 1
ATOM 3332 C C . HIS A 1 417 ? 27.515 2.973 -54.331 1.00 29.08 417 HIS A C 1
ATOM 3334 O O . HIS A 1 417 ? 26.455 2.993 -53.715 1.00 29.08 417 HIS A O 1
ATOM 3340 N N . HIS A 1 418 ? 28.316 4.049 -54.142 1.00 30.80 418 HIS A N 1
ATOM 3341 C CA . HIS A 1 418 ? 29.302 4.852 -54.928 1.00 30.80 418 HIS A CA 1
ATOM 3342 C C . HIS A 1 418 ? 28.658 5.949 -55.826 1.00 30.80 418 HIS A C 1
ATOM 3344 O O . HIS A 1 418 ? 27.737 5.623 -56.563 1.00 30.80 418 HIS A O 1
ATOM 3350 N N . HIS A 1 419 ? 29.066 7.241 -55.857 1.00 28.25 419 HIS A N 1
ATOM 3351 C CA . HIS A 1 419 ? 30.062 8.026 -55.070 1.00 28.25 419 HIS A CA 1
ATOM 3352 C C . HIS A 1 419 ? 29.553 9.496 -54.801 1.00 28.25 419 HIS A C 1
ATOM 3354 O O . HIS A 1 419 ? 28.450 9.563 -54.277 1.00 28.25 419 HIS A O 1
ATOM 3360 N N . HIS A 1 420 ? 30.137 10.705 -55.024 1.00 27.00 420 HIS A N 1
ATOM 3361 C CA . HIS A 1 420 ? 31.421 11.284 -55.525 1.00 27.00 420 HIS A CA 1
ATOM 3362 C C . HIS A 1 420 ? 31.534 12.809 -55.137 1.00 27.00 420 HIS A C 1
ATOM 3364 O O . HIS A 1 420 ? 30.509 13.477 -55.157 1.00 27.00 420 HIS A O 1
ATOM 3370 N N . HIS A 1 421 ? 32.750 13.369 -54.910 1.00 24.56 421 HIS A N 1
ATOM 3371 C CA . HIS A 1 421 ? 33.173 14.815 -55.023 1.00 24.56 421 HIS A CA 1
ATOM 3372 C C . HIS A 1 421 ? 32.540 15.953 -54.143 1.00 24.56 421 HIS A C 1
ATOM 3374 O O . HIS A 1 421 ? 31.378 15.880 -53.776 1.00 24.56 421 HIS A O 1
ATOM 3380 N N . HIS A 1 422 ? 33.199 17.092 -53.807 1.00 25.70 422 HIS A N 1
ATOM 3381 C CA . HIS A 1 422 ? 34.636 17.475 -53.691 1.00 25.70 422 HIS A CA 1
ATOM 3382 C C . HIS A 1 422 ? 34.854 18.748 -52.796 1.00 25.70 422 HIS A C 1
ATOM 3384 O O . HIS A 1 422 ? 33.881 19.449 -52.524 1.00 25.70 422 HIS A O 1
ATOM 3390 N N . PRO A 1 423 ? 36.097 19.074 -52.344 1.00 31.67 423 PRO A N 1
ATOM 3391 C CA . PRO A 1 423 ? 36.403 20.191 -51.423 1.00 31.67 423 PRO A CA 1
ATOM 3392 C C . PRO A 1 423 ? 37.344 21.300 -51.977 1.00 31.67 423 PRO A C 1
ATOM 3394 O O . PRO A 1 423 ? 37.956 21.146 -53.028 1.00 31.67 423 PRO A O 1
ATOM 3397 N N . HIS A 1 424 ? 37.569 22.352 -51.173 1.00 23.64 424 HIS A N 1
ATOM 3398 C CA . HIS A 1 424 ? 38.696 23.311 -51.247 1.00 23.64 424 HIS A CA 1
ATOM 3399 C C . HIS A 1 424 ? 39.258 23.507 -49.817 1.00 23.64 424 HIS A C 1
ATOM 3401 O O . HIS A 1 424 ? 38.478 23.706 -48.892 1.00 23.64 424 HIS A O 1
ATOM 3407 N N . SER A 1 425 ? 40.528 23.194 -49.506 1.00 22.72 425 SER A N 1
ATOM 3408 C CA . SER A 1 425 ? 41.773 23.982 -49.706 1.00 22.72 425 SER A CA 1
ATOM 3409 C C . SER A 1 425 ? 41.780 25.326 -48.948 1.00 22.72 425 SER A C 1
ATOM 3411 O O . SER A 1 425 ? 40.831 26.083 -49.088 1.00 22.72 425 SER A O 1
ATOM 3413 N N . SER A 1 426 ? 42.815 25.704 -48.181 1.00 22.41 426 SER A N 1
ATOM 3414 C CA . SER A 1 426 ? 44.254 25.541 -48.479 1.00 22.41 426 SER A CA 1
ATOM 3415 C C . SER A 1 426 ? 45.208 25.540 -47.261 1.00 22.41 426 SER A C 1
ATOM 3417 O O . SER A 1 426 ? 44.989 26.312 -46.336 1.00 22.41 426 SER A O 1
ATOM 3419 N N . SER A 1 427 ? 46.345 24.824 -47.391 1.00 21.59 427 SER A N 1
ATOM 3420 C CA . SER A 1 427 ? 47.696 25.087 -46.804 1.00 21.59 427 SER A CA 1
ATOM 3421 C C . SER A 1 427 ? 47.877 25.218 -45.269 1.00 21.59 427 SER A C 1
ATOM 3423 O O . SER A 1 427 ? 47.040 25.781 -44.584 1.00 21.59 427 SER A O 1
ATOM 3425 N N . SER A 1 428 ? 48.991 24.802 -44.651 1.00 22.33 428 SER A N 1
ATOM 3426 C CA . SER A 1 428 ? 50.300 24.327 -45.153 1.00 22.33 428 SER A CA 1
ATOM 3427 C C . SER A 1 428 ? 50.876 23.187 -44.281 1.00 22.33 428 SER A C 1
ATOM 3429 O O . SER A 1 428 ? 50.291 22.807 -43.269 1.00 22.33 428 SER A O 1
ATOM 3431 N N . SER A 1 429 ? 52.019 22.615 -44.679 1.00 20.31 429 SER A N 1
ATOM 3432 C CA . SER A 1 429 ? 52.661 21.454 -44.039 1.00 20.31 429 SER A CA 1
ATOM 3433 C C . SER A 1 429 ? 54.131 21.708 -43.678 1.00 20.31 429 SER A C 1
ATOM 3435 O O . SER A 1 429 ? 54.786 22.460 -44.391 1.00 20.31 429 SER A O 1
ATOM 3437 N N . THR A 1 430 ? 54.656 20.948 -42.694 1.00 21.69 430 THR A N 1
ATOM 3438 C CA . THR A 1 430 ? 56.092 20.572 -42.491 1.00 21.69 430 THR A CA 1
ATOM 3439 C C . THR A 1 430 ? 57.128 21.701 -42.270 1.00 21.69 430 THR A C 1
ATOM 3441 O O . THR A 1 430 ? 57.107 22.697 -42.970 1.00 21.69 430 THR A O 1
ATOM 3444 N N . GLN A 1 431 ? 58.153 21.612 -41.405 1.00 21.97 431 GLN A N 1
ATOM 3445 C CA . GLN A 1 431 ? 58.563 20.719 -40.291 1.00 21.97 431 GLN A CA 1
ATOM 3446 C C . GLN A 1 431 ? 59.799 21.396 -39.593 1.00 21.97 431 GLN A C 1
ATOM 3448 O O . GLN A 1 431 ? 60.136 22.516 -39.968 1.00 21.97 431 GLN A O 1
ATOM 3453 N N . PRO A 1 432 ? 60.567 20.731 -38.702 1.00 34.50 432 PRO A N 1
ATOM 3454 C CA . PRO A 1 432 ? 60.363 20.473 -37.273 1.00 34.50 432 PRO A CA 1
ATOM 3455 C C . PRO A 1 432 ? 61.287 21.361 -36.378 1.00 34.50 432 PRO A C 1
ATOM 3457 O O . PRO A 1 432 ? 61.726 22.420 -36.805 1.00 34.50 432 PRO A O 1
ATOM 3460 N N . LEU A 1 433 ? 61.636 20.875 -35.170 1.00 22.78 433 LEU A N 1
ATOM 3461 C CA . LEU A 1 433 ? 62.444 21.511 -34.100 1.00 22.78 433 LEU A CA 1
ATOM 3462 C C . LEU A 1 433 ? 61.700 22.628 -33.327 1.00 22.78 433 LEU A C 1
ATOM 3464 O O . LEU A 1 433 ? 60.891 23.349 -33.892 1.00 22.78 433 LEU A O 1
ATOM 3468 N N . SER A 1 434 ? 61.900 22.811 -32.017 1.00 23.30 434 SER A N 1
ATOM 3469 C CA . SER A 1 434 ? 62.768 22.109 -31.052 1.00 23.30 434 SER A CA 1
ATOM 3470 C C . SER A 1 434 ? 62.013 21.767 -29.752 1.00 23.30 434 SER A C 1
ATOM 3472 O O . SER A 1 434 ? 60.873 22.181 -29.544 1.00 23.30 434 SER A O 1
ATOM 3474 N N . ALA A 1 435 ? 62.629 20.968 -28.875 1.00 33.19 435 ALA A N 1
ATOM 3475 C CA . ALA A 1 435 ? 62.011 20.549 -27.619 1.00 33.19 435 ALA A CA 1
ATOM 3476 C C . ALA A 1 435 ? 61.985 21.690 -26.583 1.00 33.19 435 ALA A C 1
ATOM 3478 O O . ALA A 1 435 ? 62.970 21.926 -25.885 1.00 33.19 435 ALA A O 1
ATOM 3479 N N . LEU A 1 436 ? 60.832 22.346 -26.436 1.00 27.19 436 LEU A N 1
ATOM 3480 C CA . LEU A 1 436 ? 60.500 23.119 -25.239 1.00 27.19 436 LEU A CA 1
ATOM 3481 C C . LEU A 1 436 ? 59.630 22.271 -24.312 1.00 27.19 436 LEU A C 1
ATOM 3483 O O . LEU A 1 436 ? 58.583 21.751 -24.701 1.00 27.19 436 LEU A O 1
ATOM 3487 N N . THR A 1 437 ? 60.089 22.118 -23.073 1.00 28.86 437 THR A N 1
ATOM 3488 C CA . THR A 1 437 ? 59.427 21.344 -22.025 1.00 28.86 437 THR A CA 1
ATOM 3489 C C . THR A 1 437 ? 58.079 21.960 -21.666 1.00 28.86 437 THR A C 1
ATOM 3491 O O . THR A 1 437 ? 57.999 22.938 -20.925 1.00 28.86 437 THR A O 1
ATOM 3494 N N . VAL A 1 438 ? 56.994 21.344 -22.147 1.00 29.48 438 VAL A N 1
ATOM 3495 C CA . VAL A 1 438 ? 55.650 21.599 -21.617 1.00 29.48 438 VAL A CA 1
ATOM 3496 C C . VAL A 1 438 ? 55.653 21.172 -20.154 1.00 29.48 438 VAL A C 1
ATOM 3498 O O . VAL A 1 438 ? 55.633 19.980 -19.840 1.00 29.48 438 VAL A O 1
ATOM 3501 N N . THR A 1 439 ? 55.713 22.147 -19.251 1.00 29.80 439 THR A N 1
ATOM 3502 C CA . THR A 1 439 ? 55.570 21.897 -17.820 1.00 29.80 439 THR A CA 1
ATOM 3503 C C . THR A 1 439 ? 54.207 21.246 -17.571 1.00 29.80 439 THR A C 1
ATOM 3505 O O . THR A 1 439 ? 53.200 21.695 -18.129 1.00 29.80 439 THR A O 1
ATOM 3508 N N . PRO A 1 440 ? 54.135 20.162 -16.775 1.00 34.03 440 PRO A N 1
ATOM 3509 C CA . PRO A 1 440 ? 52.859 19.522 -16.500 1.00 34.03 440 PRO A CA 1
ATOM 3510 C C . PRO A 1 440 ? 51.924 20.539 -15.828 1.00 34.03 440 PRO A C 1
ATOM 3512 O O . PRO A 1 440 ? 52.374 21.291 -14.956 1.00 34.03 440 PRO A O 1
ATOM 3515 N N . PRO A 1 441 ? 50.632 20.592 -16.207 1.00 34.66 441 PRO A N 1
ATOM 3516 C CA . PRO A 1 441 ? 49.693 21.516 -15.587 1.00 34.66 441 PRO A CA 1
ATOM 3517 C C . PRO A 1 441 ? 49.655 21.262 -14.072 1.00 34.66 441 PRO A C 1
ATOM 3519 O O . PRO A 1 441 ? 49.735 20.101 -13.654 1.00 34.66 441 PRO A O 1
ATOM 3522 N N . PRO A 1 442 ? 49.536 22.314 -13.239 1.00 45.06 442 PRO A N 1
ATOM 3523 C CA . PRO A 1 442 ? 49.683 22.191 -11.792 1.00 45.06 442 PRO A CA 1
ATOM 3524 C C . PRO A 1 442 ? 48.730 21.123 -11.230 1.00 45.06 442 PRO A C 1
ATOM 3526 O O . PRO A 1 442 ? 47.602 21.006 -11.716 1.00 45.06 442 PRO A O 1
ATOM 3529 N N . PRO A 1 443 ? 49.130 20.354 -10.199 1.00 50.59 443 PRO A N 1
ATOM 3530 C CA . PRO A 1 443 ? 48.441 19.120 -9.792 1.00 50.59 443 PRO A CA 1
ATOM 3531 C C . PRO A 1 443 ? 46.999 19.311 -9.285 1.00 50.59 443 PRO A C 1
ATOM 3533 O O . PRO A 1 443 ? 46.254 18.343 -9.148 1.00 50.59 443 PRO A O 1
ATOM 3536 N N . SER A 1 444 ? 46.566 20.550 -9.043 1.00 55.03 444 SER A N 1
ATOM 3537 C CA . SER A 1 444 ? 45.158 20.903 -8.835 1.00 55.03 444 SER A CA 1
ATOM 3538 C C . SER A 1 444 ? 44.305 20.761 -10.107 1.00 55.03 444 SER A C 1
ATOM 3540 O O . SER A 1 444 ? 43.148 20.353 -10.030 1.00 55.03 444 SER A O 1
ATOM 3542 N N . HIS A 1 445 ? 44.859 21.067 -11.281 1.00 64.06 445 HIS A N 1
ATOM 3543 C CA . HIS A 1 445 ? 44.140 21.118 -12.555 1.00 64.06 445 HIS A CA 1
ATOM 3544 C C . HIS A 1 445 ? 43.858 19.723 -13.135 1.00 64.06 445 HIS A C 1
ATOM 3546 O O . HIS A 1 445 ? 42.784 19.494 -13.691 1.00 64.06 445 HIS A O 1
ATOM 3552 N N . SER A 1 446 ? 44.777 18.765 -12.972 1.00 69.81 446 SER A N 1
ATOM 3553 C CA . SER A 1 446 ? 44.546 17.357 -13.337 1.00 69.81 446 SER A CA 1
ATOM 3554 C C . SER A 1 446 ? 43.488 16.705 -12.439 1.00 69.81 446 SER A C 1
ATOM 3556 O O . SER A 1 446 ? 42.570 16.057 -12.938 1.00 69.81 446 SER A O 1
ATOM 3558 N N . PHE A 1 447 ? 43.551 16.953 -11.129 1.00 76.94 447 PHE A N 1
ATOM 3559 C CA . PHE A 1 447 ? 42.564 16.478 -10.156 1.00 76.94 447 PHE A CA 1
ATOM 3560 C C . PHE A 1 447 ? 41.147 17.013 -10.439 1.00 76.94 447 PHE A C 1
ATOM 3562 O O . PHE A 1 447 ? 40.184 16.242 -10.482 1.00 76.94 447 PHE A O 1
ATOM 3569 N N . ILE A 1 448 ? 41.016 18.321 -10.698 1.00 79.06 448 ILE A N 1
ATOM 3570 C CA . ILE A 1 448 ? 39.738 18.945 -11.079 1.00 79.06 448 ILE A CA 1
ATOM 3571 C C . ILE A 1 448 ? 39.238 18.392 -12.423 1.00 79.06 448 ILE A C 1
ATOM 3573 O O . ILE A 1 448 ? 38.049 18.105 -12.547 1.00 79.06 448 ILE A O 1
ATOM 3577 N N . LYS A 1 449 ? 40.128 18.172 -13.405 1.00 80.94 449 LYS A N 1
ATOM 3578 C CA . LYS A 1 449 ? 39.757 17.553 -14.688 1.00 80.94 449 LYS A CA 1
ATOM 3579 C C . LYS A 1 449 ? 39.146 16.168 -14.485 1.00 80.94 449 LYS A C 1
ATOM 3581 O O . LYS A 1 449 ? 38.030 15.957 -14.944 1.00 80.94 449 LYS A O 1
ATOM 3586 N N . ASN A 1 450 ? 39.823 15.281 -13.754 1.00 80.94 450 ASN A N 1
ATOM 3587 C CA . ASN A 1 450 ? 39.335 13.924 -13.491 1.00 80.94 450 ASN A CA 1
ATOM 3588 C C . ASN A 1 450 ? 37.980 13.936 -12.765 1.00 80.94 450 ASN A C 1
ATOM 3590 O O . ASN A 1 450 ? 37.068 13.223 -13.170 1.00 80.94 450 ASN A O 1
ATOM 3594 N N . THR A 1 451 ? 37.824 14.805 -11.760 1.00 81.38 451 THR A N 1
ATOM 3595 C CA . THR A 1 451 ? 36.564 14.958 -11.008 1.00 81.38 451 THR A CA 1
ATOM 3596 C C . THR A 1 451 ? 35.400 15.410 -11.904 1.00 81.38 451 THR A C 1
ATOM 3598 O O . THR A 1 451 ? 34.264 14.992 -11.703 1.00 81.38 451 THR A O 1
ATOM 3601 N N . CYS A 1 452 ? 35.665 16.238 -12.921 1.00 87.25 452 CYS A N 1
ATOM 3602 C CA . CYS A 1 452 ? 34.641 16.708 -13.856 1.00 87.25 452 CYS A CA 1
ATOM 3603 C C . CYS A 1 452 ? 34.316 15.738 -15.005 1.00 87.25 452 CYS A C 1
ATOM 3605 O O . CYS A 1 452 ? 33.267 15.912 -15.631 1.00 87.25 452 CYS A O 1
ATOM 3607 N N . THR A 1 453 ? 35.177 14.757 -15.308 1.00 86.56 453 THR A N 1
ATOM 3608 C CA . THR A 1 453 ? 35.025 13.861 -16.473 1.00 86.56 453 THR A CA 1
ATOM 3609 C C . THR A 1 453 ? 33.699 13.100 -16.462 1.00 86.56 453 THR A C 1
ATOM 3611 O O . THR A 1 453 ? 33.054 13.005 -17.501 1.00 86.56 453 THR A O 1
ATOM 3614 N N . ASN A 1 454 ? 33.260 12.624 -15.293 1.00 80.06 454 ASN A N 1
ATOM 3615 C CA . ASN A 1 454 ? 32.081 11.758 -15.155 1.00 80.06 454 ASN A CA 1
ATOM 3616 C C . ASN A 1 454 ? 30.772 12.539 -14.906 1.00 80.06 454 ASN A C 1
ATOM 3618 O O . ASN A 1 454 ? 29.767 11.959 -14.504 1.00 80.06 454 ASN A O 1
ATOM 3622 N N . THR A 1 455 ? 30.774 13.862 -15.100 1.00 89.12 455 THR A N 1
ATOM 3623 C CA . THR A 1 455 ? 29.586 14.715 -14.915 1.00 89.12 455 THR A CA 1
ATOM 3624 C C . THR A 1 455 ? 28.813 14.876 -16.228 1.00 89.12 455 THR A C 1
ATOM 3626 O O . THR A 1 455 ? 29.417 14.849 -17.298 1.00 89.12 455 THR A O 1
ATOM 3629 N N . LEU A 1 456 ? 27.493 15.112 -16.185 1.00 90.25 456 LEU A N 1
ATOM 3630 C CA . LEU A 1 456 ? 26.718 15.388 -17.410 1.00 90.25 456 LEU A CA 1
ATOM 3631 C C . LEU A 1 456 ? 27.109 16.717 -18.084 1.00 90.25 456 LEU A C 1
ATOM 3633 O O . LEU A 1 456 ? 26.854 16.904 -19.275 1.00 90.25 456 LEU A O 1
ATOM 3637 N N . TYR A 1 457 ? 27.755 17.641 -17.358 1.00 92.88 457 TYR A N 1
ATOM 3638 C CA . TYR A 1 457 ? 28.178 18.937 -17.895 1.00 92.88 457 TYR A CA 1
ATOM 3639 C C . TYR A 1 457 ? 29.651 19.268 -17.559 1.00 92.88 457 TYR A C 1
ATOM 3641 O O . TYR A 1 457 ? 29.909 20.262 -16.861 1.00 92.88 457 TYR A O 1
ATOM 3649 N N . PRO A 1 458 ? 30.648 18.524 -18.099 1.00 90.38 458 PRO A N 1
ATOM 3650 C CA . PRO A 1 458 ? 32.061 18.660 -17.716 1.00 90.38 458 PRO A CA 1
ATOM 3651 C C . PRO A 1 458 ? 32.631 20.059 -17.961 1.00 90.38 458 PRO A C 1
ATOM 3653 O O . PRO A 1 458 ? 33.354 20.601 -17.128 1.00 90.38 458 PRO A O 1
ATOM 3656 N N . SER A 1 459 ? 32.255 20.700 -19.071 1.00 89.00 459 SER A N 1
ATOM 3657 C CA . SER A 1 459 ? 32.698 22.061 -19.409 1.00 89.00 459 SER A CA 1
ATOM 3658 C C . SER A 1 459 ? 32.143 23.133 -18.458 1.00 89.00 459 SER A C 1
ATOM 3660 O O . SER A 1 459 ? 32.788 24.164 -18.247 1.00 89.00 459 SER A O 1
ATOM 3662 N N . LEU A 1 460 ? 30.982 22.889 -17.839 1.00 90.19 460 LEU A N 1
ATOM 3663 C CA . LEU A 1 460 ? 30.411 23.733 -16.787 1.00 90.19 460 LEU A CA 1
ATOM 3664 C C . LEU A 1 460 ? 31.041 23.430 -15.420 1.00 90.19 460 LEU A C 1
ATOM 3666 O O . LEU A 1 460 ? 31.283 24.363 -14.652 1.00 90.19 460 LEU A O 1
ATOM 3670 N N . CYS A 1 461 ? 31.354 22.161 -15.139 1.00 89.62 461 CYS A N 1
ATOM 3671 C CA . CYS A 1 461 ? 32.080 21.734 -13.942 1.00 89.62 461 CYS A CA 1
ATOM 3672 C C . CYS A 1 461 ? 33.468 22.396 -13.889 1.00 89.62 461 CYS A C 1
ATOM 3674 O O . CYS A 1 461 ? 33.754 23.164 -12.968 1.00 89.62 461 CYS A O 1
ATOM 3676 N N . LEU A 1 462 ? 34.269 22.237 -14.952 1.00 89.19 462 LEU A N 1
ATOM 3677 C CA . LEU A 1 462 ? 35.586 22.866 -15.108 1.00 89.19 462 LEU A CA 1
ATOM 3678 C C . LEU A 1 462 ? 35.516 24.392 -14.952 1.00 89.19 462 LEU A C 1
ATOM 3680 O O . LEU A 1 462 ? 36.298 24.987 -14.211 1.00 89.19 462 LEU A O 1
ATOM 3684 N N . ARG A 1 463 ? 34.541 25.042 -15.603 1.00 87.00 463 ARG A N 1
ATOM 3685 C CA . ARG A 1 463 ? 34.353 26.499 -15.512 1.00 87.00 463 ARG A CA 1
ATOM 3686 C C . ARG A 1 463 ? 34.000 26.950 -14.094 1.00 87.00 463 ARG A C 1
ATOM 3688 O O . ARG A 1 463 ? 34.509 27.976 -13.648 1.00 87.00 463 ARG A O 1
ATOM 3695 N N . THR A 1 464 ? 33.173 26.188 -13.381 1.00 85.94 464 THR A N 1
ATOM 3696 C CA . THR A 1 464 ? 32.781 26.478 -11.992 1.00 85.94 464 THR A CA 1
ATOM 3697 C C . THR A 1 464 ? 33.963 26.324 -11.033 1.00 85.94 464 THR A C 1
ATOM 3699 O O . THR A 1 464 ? 34.162 27.189 -10.177 1.00 85.94 464 THR A O 1
ATOM 3702 N N . LEU A 1 465 ? 34.777 25.278 -11.218 1.00 85.75 465 LEU A N 1
ATOM 3703 C CA . LEU A 1 465 ? 35.913 24.930 -10.355 1.00 85.75 465 LEU A CA 1
ATOM 3704 C C . LEU A 1 465 ? 37.229 25.649 -10.700 1.00 85.75 465 LEU A C 1
ATOM 3706 O O . LEU A 1 465 ? 38.148 25.647 -9.887 1.00 85.75 465 LEU A O 1
ATOM 3710 N N . SER A 1 466 ? 37.304 26.337 -11.842 1.00 79.38 466 SER A N 1
ATOM 3711 C CA . SER A 1 466 ? 38.467 27.124 -12.307 1.00 79.38 466 SER A CA 1
ATOM 3712 C C . SER A 1 466 ? 39.067 28.114 -11.292 1.00 79.38 466 SER A C 1
ATOM 3714 O O . SER A 1 466 ? 40.211 28.531 -11.438 1.00 79.38 466 SER A O 1
ATOM 3716 N N . SER A 1 467 ? 38.298 28.506 -10.270 1.00 74.81 467 SER A N 1
ATOM 3717 C CA . SER A 1 467 ? 38.688 29.461 -9.222 1.00 74.81 467 SER A CA 1
ATOM 3718 C C . SER A 1 467 ? 38.801 28.833 -7.818 1.00 74.81 467 SER A C 1
ATOM 3720 O O . SER A 1 467 ? 38.816 29.556 -6.818 1.00 74.81 467 SER A O 1
ATOM 3722 N N . VAL A 1 468 ? 38.890 27.499 -7.720 1.00 77.81 468 VAL A N 1
ATOM 3723 C CA . VAL A 1 468 ? 39.196 26.781 -6.469 1.00 77.81 468 VAL A CA 1
ATOM 3724 C C . VAL A 1 468 ? 40.692 26.857 -6.172 1.00 77.81 468 VAL A C 1
ATOM 3726 O O . VAL A 1 468 ? 41.520 26.397 -6.956 1.00 77.81 468 VAL A O 1
ATOM 3729 N N . ARG A 1 469 ? 41.049 27.367 -4.989 1.00 68.81 469 ARG A N 1
ATOM 3730 C CA . ARG A 1 469 ? 42.403 27.240 -4.435 1.00 68.81 469 ARG A CA 1
ATOM 3731 C C . ARG A 1 469 ? 42.466 25.986 -3.560 1.00 68.81 469 ARG A C 1
ATOM 3733 O O . ARG A 1 469 ? 42.050 26.013 -2.407 1.00 68.81 469 ARG A O 1
ATOM 3740 N N . LEU A 1 470 ? 42.961 24.880 -4.116 1.00 65.88 470 LEU A N 1
ATOM 3741 C CA . LEU A 1 470 ? 43.294 23.685 -3.335 1.00 65.88 470 LEU A CA 1
ATOM 3742 C C . LEU A 1 470 ? 44.650 23.906 -2.649 1.00 65.88 470 LEU A C 1
ATOM 3744 O O . LEU A 1 470 ? 45.663 24.025 -3.335 1.00 65.88 470 LEU A O 1
ATOM 3748 N N . ASN A 1 471 ? 44.682 23.951 -1.314 1.00 55.12 471 ASN A N 1
ATOM 3749 C CA . ASN A 1 471 ? 45.938 24.043 -0.564 1.00 55.12 471 ASN A CA 1
ATOM 3750 C C . ASN A 1 471 ? 46.721 22.727 -0.695 1.00 55.12 471 ASN A C 1
ATOM 3752 O O . ASN A 1 471 ? 46.274 21.683 -0.227 1.00 55.12 471 ASN A O 1
ATOM 3756 N N . LEU A 1 472 ? 47.897 22.784 -1.325 1.00 48.44 472 LEU A N 1
ATOM 3757 C CA . LEU A 1 472 ? 48.726 21.611 -1.639 1.00 48.44 472 LEU A CA 1
ATOM 3758 C C . LEU A 1 472 ? 49.658 21.168 -0.492 1.00 48.44 472 LEU A C 1
ATOM 3760 O O . LEU A 1 472 ? 50.353 20.170 -0.638 1.00 48.44 472 LEU A O 1
ATOM 3764 N N . HIS A 1 473 ? 49.675 21.883 0.639 1.00 45.41 473 HIS A N 1
ATOM 3765 C CA . HIS A 1 473 ? 50.630 21.668 1.738 1.00 45.41 473 HIS A CA 1
ATOM 3766 C C . HIS A 1 473 ? 50.175 20.692 2.842 1.00 45.41 473 HIS A C 1
ATOM 3768 O O . HIS A 1 473 ? 50.929 20.471 3.783 1.00 45.41 473 HIS A O 1
ATOM 3774 N N . HIS A 1 474 ? 48.987 20.082 2.743 1.00 42.25 474 HIS A N 1
ATOM 3775 C CA . HIS A 1 474 ? 48.610 18.952 3.608 1.00 42.25 474 HIS A CA 1
ATOM 3776 C C . HIS A 1 474 ? 48.893 17.612 2.904 1.00 42.25 474 HIS A C 1
ATOM 3778 O O . HIS A 1 474 ? 48.620 17.495 1.704 1.00 42.25 474 HIS A O 1
ATOM 3784 N N . PRO A 1 475 ? 49.414 16.595 3.620 1.00 44.75 475 PRO A N 1
ATOM 3785 C CA . PRO A 1 475 ? 49.794 15.320 3.021 1.00 44.75 475 PRO A CA 1
ATOM 3786 C C . PRO A 1 475 ? 48.595 14.573 2.425 1.00 44.75 475 PRO A C 1
ATOM 3788 O O . PRO A 1 475 ? 47.477 14.627 2.931 1.00 44.75 475 PRO A O 1
ATOM 3791 N N . ASN A 1 476 ? 48.874 13.880 1.321 1.00 52.25 476 ASN A N 1
ATOM 3792 C CA . ASN A 1 476 ? 47.965 13.138 0.447 1.00 52.25 476 ASN A CA 1
ATOM 3793 C C . ASN A 1 476 ? 46.708 12.527 1.099 1.00 52.25 476 ASN A C 1
ATOM 3795 O O . ASN A 1 476 ? 46.689 11.349 1.444 1.00 52.25 476 ASN A O 1
ATOM 3799 N N . ASN A 1 477 ? 45.599 13.272 1.082 1.00 64.69 477 ASN A N 1
ATOM 3800 C CA . ASN A 1 477 ? 44.267 12.674 1.067 1.00 64.69 477 ASN A CA 1
ATOM 3801 C C . ASN A 1 477 ? 43.400 13.290 -0.047 1.00 64.69 477 ASN A C 1
ATOM 3803 O O . ASN A 1 477 ? 43.218 14.508 -0.125 1.00 64.69 477 ASN A O 1
ATOM 3807 N N . ASN A 1 478 ? 42.875 12.444 -0.938 1.00 70.31 478 ASN A N 1
ATOM 3808 C CA . ASN A 1 478 ? 41.968 12.864 -2.010 1.00 70.31 478 ASN A CA 1
ATOM 3809 C C . ASN A 1 478 ? 40.553 13.159 -1.487 1.00 70.31 478 ASN A C 1
ATOM 3811 O O . ASN A 1 478 ? 39.863 13.993 -2.071 1.00 70.31 478 ASN A O 1
ATOM 3815 N N . HIS A 1 479 ? 40.164 12.564 -0.353 1.00 70.94 479 HIS A N 1
ATOM 3816 C CA . HIS A 1 479 ? 38.903 12.808 0.350 1.00 70.94 479 HIS A CA 1
ATOM 3817 C C . HIS A 1 479 ? 38.704 14.295 0.674 1.00 70.94 479 HIS A C 1
ATOM 3819 O O . HIS A 1 479 ? 37.752 14.915 0.205 1.00 70.94 479 HIS A O 1
ATOM 3825 N N . THR A 1 480 ? 39.659 14.917 1.373 1.00 73.69 480 THR A N 1
ATOM 3826 C CA . THR A 1 480 ? 39.594 16.338 1.762 1.00 73.69 480 THR A CA 1
ATOM 3827 C C . THR A 1 480 ? 39.561 17.277 0.548 1.00 73.69 480 THR A C 1
ATOM 3829 O O . THR A 1 480 ? 38.896 18.313 0.573 1.00 73.69 480 THR A O 1
ATOM 3832 N N . LYS A 1 481 ? 40.236 16.904 -0.549 1.00 76.50 481 LYS A N 1
ATOM 3833 C CA . LYS A 1 481 ? 40.214 17.659 -1.813 1.00 76.50 481 LYS A CA 1
ATOM 3834 C C . LYS A 1 481 ? 38.850 17.554 -2.512 1.00 76.50 481 LYS A C 1
ATOM 3836 O O . LYS A 1 481 ? 38.342 18.571 -2.980 1.00 76.50 481 LYS A O 1
ATOM 3841 N N . LEU A 1 482 ? 38.244 16.361 -2.552 1.00 80.38 482 LEU A N 1
ATOM 3842 C CA . LEU A 1 482 ? 36.905 16.143 -3.112 1.00 80.38 482 LEU A CA 1
ATOM 3843 C C . LEU A 1 482 ? 35.814 16.839 -2.278 1.00 80.38 482 LEU A C 1
ATOM 3845 O O . LEU A 1 482 ? 34.947 17.492 -2.855 1.00 80.38 482 LEU A O 1
ATOM 3849 N N . HIS A 1 483 ? 35.910 16.809 -0.943 1.00 80.19 483 HIS A N 1
ATOM 3850 C CA . HIS A 1 483 ? 35.038 17.582 -0.047 1.00 80.19 483 HIS A CA 1
ATOM 3851 C C . HIS A 1 483 ? 35.037 19.076 -0.382 1.00 80.19 483 HIS A C 1
ATOM 3853 O O . HIS A 1 483 ? 33.973 19.659 -0.588 1.00 80.19 483 HIS A O 1
ATOM 3859 N N . HIS A 1 484 ? 36.221 19.687 -0.494 1.00 80.88 484 HIS A N 1
ATOM 3860 C CA . HIS A 1 484 ? 36.343 21.108 -0.820 1.00 80.88 484 HIS A CA 1
ATOM 3861 C C . HIS A 1 484 ? 35.804 21.423 -2.232 1.00 80.88 484 HIS A C 1
ATOM 3863 O O . HIS A 1 484 ? 35.178 22.462 -2.438 1.00 80.88 484 HIS A O 1
ATOM 3869 N N . VAL A 1 485 ? 35.967 20.510 -3.200 1.00 86.50 485 VAL A N 1
ATOM 3870 C CA . VAL A 1 485 ? 35.379 20.634 -4.547 1.00 86.50 485 VAL A CA 1
ATOM 3871 C C . VAL A 1 485 ? 33.843 20.576 -4.523 1.00 86.50 485 VAL A C 1
ATOM 3873 O O . VAL A 1 485 ? 33.200 21.415 -5.163 1.00 86.50 485 VAL A O 1
ATOM 3876 N N . LEU A 1 486 ? 33.240 19.653 -3.765 1.00 88.81 486 LEU A N 1
ATOM 3877 C CA . LEU A 1 486 ? 31.783 19.564 -3.600 1.00 88.81 486 LEU A CA 1
ATOM 3878 C C . LEU A 1 486 ? 31.227 20.816 -2.903 1.00 88.81 486 LEU A C 1
ATOM 3880 O O . LEU A 1 486 ? 30.366 21.502 -3.451 1.00 88.81 486 LEU A O 1
ATOM 3884 N N . GLN A 1 487 ? 31.792 21.168 -1.746 1.00 87.69 487 GLN A N 1
ATOM 3885 C CA . GLN A 1 487 ? 31.473 22.367 -0.965 1.00 87.69 487 GLN A CA 1
ATOM 3886 C C . GLN A 1 487 ? 31.497 23.637 -1.828 1.00 87.69 487 GLN A C 1
ATOM 3888 O O . GLN A 1 487 ? 30.546 24.420 -1.842 1.00 87.69 487 GLN A O 1
ATOM 3893 N N . TYR A 1 488 ? 32.563 23.830 -2.606 1.00 89.06 488 TYR A N 1
ATOM 3894 C CA . TYR A 1 488 ? 32.707 24.990 -3.479 1.00 89.06 488 TYR A CA 1
ATOM 3895 C C . TYR A 1 488 ? 31.692 24.988 -4.635 1.00 89.06 488 TYR A C 1
ATOM 3897 O O . TYR A 1 488 ? 31.175 26.048 -5.000 1.00 89.06 488 TYR A O 1
ATOM 3905 N N . SER A 1 489 ? 31.360 23.812 -5.180 1.00 91.94 489 SER A N 1
ATOM 3906 C CA . SER A 1 489 ? 30.325 23.656 -6.214 1.00 91.94 489 SER A CA 1
ATOM 3907 C C . SER A 1 489 ? 28.941 24.041 -5.687 1.00 91.94 489 SER A C 1
ATOM 3909 O O . SER A 1 489 ? 28.252 24.856 -6.309 1.00 91.94 489 SER A O 1
ATOM 3911 N N . ILE A 1 490 ? 28.570 23.561 -4.496 1.00 93.81 490 ILE A N 1
ATOM 3912 C CA . ILE A 1 490 ? 27.316 23.923 -3.820 1.00 93.81 490 ILE A CA 1
ATOM 3913 C C . ILE A 1 490 ? 27.299 25.433 -3.526 1.00 93.81 490 ILE A C 1
ATOM 3915 O O . ILE A 1 490 ? 26.346 26.122 -3.886 1.00 93.81 490 ILE A O 1
ATOM 3919 N N . HIS A 1 491 ? 28.389 26.000 -2.997 1.00 93.00 491 HIS A N 1
ATOM 3920 C CA . HIS A 1 491 ? 28.492 27.436 -2.702 1.00 93.00 491 HIS A CA 1
ATOM 3921 C C . HIS A 1 491 ? 28.347 28.336 -3.948 1.00 93.00 491 HIS A C 1
ATOM 3923 O O . HIS A 1 491 ? 27.690 29.383 -3.902 1.00 93.00 491 HIS A O 1
ATOM 3929 N N . LYS A 1 492 ? 28.928 27.938 -5.090 1.00 93.75 492 LYS A N 1
ATOM 3930 C CA . LYS A 1 492 ? 28.725 28.619 -6.384 1.00 93.75 492 LYS A CA 1
ATOM 3931 C C . LYS A 1 492 ? 27.281 28.478 -6.871 1.00 93.75 492 LYS A C 1
ATOM 3933 O O . LYS A 1 492 ? 26.747 29.438 -7.428 1.00 93.75 492 LYS A O 1
ATOM 3938 N N . THR A 1 493 ? 26.656 27.324 -6.641 1.00 95.44 493 THR A N 1
ATOM 3939 C CA . THR A 1 493 ? 25.258 27.052 -7.007 1.00 95.44 493 THR A CA 1
ATOM 3940 C C . THR A 1 493 ? 24.302 27.923 -6.197 1.00 95.44 493 THR A C 1
ATOM 3942 O O . THR A 1 493 ? 23.539 28.664 -6.808 1.00 95.44 493 THR A O 1
ATOM 3945 N N . ILE A 1 494 ? 24.438 27.989 -4.865 1.00 96.25 494 ILE A N 1
ATOM 3946 C CA . ILE A 1 494 ? 23.681 28.912 -3.994 1.00 96.25 494 ILE A CA 1
ATOM 3947 C C . ILE A 1 494 ? 23.758 30.347 -4.539 1.00 96.25 494 ILE A C 1
ATOM 3949 O O . ILE A 1 494 ? 22.733 30.962 -4.825 1.00 96.25 494 ILE A O 1
ATOM 3953 N N . LYS A 1 495 ? 24.971 30.860 -4.800 1.00 95.06 495 LYS A N 1
ATOM 3954 C CA . LYS A 1 495 ? 25.169 32.211 -5.366 1.00 95.06 495 LYS A CA 1
ATOM 3955 C C . LYS A 1 495 ? 24.504 32.401 -6.738 1.00 95.06 495 LYS A C 1
ATOM 3957 O O . LYS A 1 495 ? 24.077 33.513 -7.060 1.00 95.06 495 LYS A O 1
ATOM 3962 N N . ARG A 1 496 ? 24.405 31.346 -7.554 1.00 94.25 496 ARG A N 1
ATOM 3963 C CA . ARG A 1 496 ? 23.719 31.370 -8.854 1.00 94.25 496 ARG A CA 1
ATOM 3964 C C . ARG A 1 496 ? 22.193 31.368 -8.698 1.00 94.25 496 ARG A C 1
ATOM 3966 O O . ARG A 1 496 ? 21.558 32.121 -9.442 1.00 94.25 496 ARG A O 1
ATOM 3973 N N . VAL A 1 497 ? 21.652 30.603 -7.743 1.00 95.19 497 VAL A N 1
ATOM 3974 C CA . VAL A 1 497 ? 20.222 30.549 -7.382 1.00 95.19 497 VAL A CA 1
ATOM 3975 C C . VAL A 1 497 ? 19.766 31.885 -6.811 1.00 95.19 497 VAL A C 1
ATOM 3977 O O . VAL A 1 497 ? 18.866 32.496 -7.381 1.00 95.19 497 VAL A O 1
ATOM 3980 N N . THR A 1 498 ? 20.437 32.421 -5.780 1.00 95.50 498 THR A N 1
ATOM 3981 C CA . THR A 1 498 ? 20.079 33.718 -5.172 1.00 95.50 498 THR A CA 1
ATOM 3982 C C . THR A 1 498 ? 20.007 34.820 -6.232 1.00 95.50 498 THR A C 1
ATOM 3984 O O . THR A 1 498 ? 19.038 35.574 -6.286 1.00 95.50 498 THR A O 1
ATOM 3987 N N . LYS A 1 499 ? 20.983 34.861 -7.154 1.00 93.44 499 LYS A N 1
ATOM 3988 C CA . LYS A 1 499 ? 21.011 35.833 -8.258 1.00 93.44 499 LYS A CA 1
ATOM 3989 C C . LYS A 1 499 ? 19.909 35.614 -9.306 1.00 93.44 499 LYS A C 1
ATOM 3991 O O . LYS A 1 499 ? 19.484 36.594 -9.916 1.00 93.44 499 LYS A O 1
ATOM 3996 N N . SER A 1 500 ? 19.444 34.381 -9.535 1.00 90.88 500 SER A N 1
ATOM 3997 C CA . SER A 1 500 ? 18.241 34.124 -10.347 1.00 90.88 500 SER A CA 1
ATOM 3998 C C . SER A 1 500 ? 16.974 34.553 -9.612 1.00 90.88 500 SER A C 1
ATOM 4000 O O . SER A 1 500 ? 16.189 35.308 -10.178 1.00 90.88 500 SER A O 1
ATOM 4002 N N . ARG A 1 501 ? 16.805 34.156 -8.345 1.00 91.81 501 ARG A N 1
ATOM 4003 C CA . ARG A 1 501 ? 15.633 34.480 -7.522 1.00 91.81 501 ARG A CA 1
ATOM 4004 C C . ARG A 1 501 ? 15.403 35.988 -7.416 1.00 91.81 501 ARG A C 1
ATOM 4006 O O . ARG A 1 501 ? 14.305 36.445 -7.707 1.00 91.81 501 ARG A O 1
ATOM 4013 N N . SER A 1 502 ? 16.434 36.783 -7.112 1.00 90.38 502 SER A N 1
ATOM 4014 C CA . SER A 1 502 ? 16.303 38.251 -7.066 1.00 90.38 502 SER A CA 1
ATOM 4015 C C . SER A 1 502 ? 15.862 38.861 -8.404 1.00 90.38 502 SER A C 1
ATOM 4017 O O . SER A 1 502 ? 15.103 39.823 -8.413 1.00 90.38 502 SER A O 1
ATOM 4019 N N . ARG A 1 503 ? 16.298 38.298 -9.541 1.00 87.25 503 ARG A N 1
ATOM 4020 C CA . ARG A 1 503 ? 15.853 38.736 -10.877 1.00 87.25 503 ARG A CA 1
ATOM 4021 C C . ARG A 1 503 ? 14.412 38.328 -11.173 1.00 87.25 503 ARG A C 1
ATOM 4023 O O . ARG A 1 503 ? 13.693 39.091 -11.801 1.00 87.25 503 ARG A O 1
ATOM 4030 N N . ILE A 1 504 ? 14.007 37.142 -10.733 1.00 85.25 504 ILE A N 1
ATOM 4031 C CA . ILE A 1 504 ? 12.655 36.606 -10.912 1.00 85.25 504 ILE A CA 1
ATOM 4032 C C . ILE A 1 504 ? 11.642 37.419 -10.096 1.00 85.25 504 ILE A C 1
ATOM 4034 O O . ILE A 1 504 ? 10.638 37.858 -10.646 1.00 85.25 504 ILE A O 1
ATOM 4038 N N . ILE A 1 505 ? 11.968 37.744 -8.842 1.00 87.06 505 ILE A N 1
ATOM 4039 C CA . ILE A 1 505 ? 11.185 38.669 -8.005 1.00 87.06 505 ILE A CA 1
ATOM 4040 C C . ILE A 1 505 ? 11.084 40.052 -8.670 1.00 87.06 505 ILE A C 1
ATOM 4042 O O . ILE A 1 505 ? 10.002 40.626 -8.720 1.00 87.06 505 ILE A O 1
ATOM 4046 N N . ALA A 1 506 ? 12.168 40.552 -9.271 1.00 84.50 506 ALA A N 1
ATOM 4047 C CA . ALA A 1 506 ? 12.160 41.799 -10.045 1.00 84.50 506 ALA A CA 1
ATOM 4048 C C . ALA A 1 506 ? 11.395 41.726 -11.391 1.00 84.50 506 ALA A C 1
ATOM 4050 O O . ALA A 1 506 ? 11.397 42.700 -12.134 1.00 84.50 506 ALA A O 1
ATOM 4051 N N . ASN A 1 507 ? 10.759 40.595 -11.723 1.00 74.62 507 ASN A N 1
ATOM 4052 C CA . ASN A 1 507 ? 9.814 40.454 -12.840 1.00 74.62 507 ASN A CA 1
ATOM 4053 C C . ASN A 1 507 ? 8.384 40.103 -12.359 1.00 74.62 507 ASN A C 1
ATOM 4055 O O . ASN A 1 507 ? 7.514 39.814 -13.182 1.00 74.62 507 ASN A O 1
ATOM 4059 N N . ARG A 1 508 ? 8.109 40.149 -11.044 1.00 78.75 508 ARG A N 1
ATOM 4060 C CA . ARG A 1 508 ? 6.796 39.876 -10.424 1.00 78.75 508 ARG A CA 1
ATOM 4061 C C . ARG A 1 508 ? 5.819 41.056 -10.599 1.00 78.75 508 ARG A C 1
ATOM 4063 O O . ARG A 1 508 ? 5.295 41.593 -9.629 1.00 78.75 508 ARG A O 1
ATOM 4070 N N . HIS A 1 509 ? 5.620 41.497 -11.842 1.00 64.69 509 HIS A N 1
ATOM 4071 C CA . HIS A 1 509 ? 4.764 42.642 -12.189 1.00 64.69 509 HIS A CA 1
ATOM 4072 C C . HIS A 1 509 ? 3.309 42.265 -12.502 1.00 64.69 509 HIS A C 1
ATOM 4074 O O . HIS A 1 509 ? 2.437 43.127 -12.454 1.00 64.69 509 HIS A O 1
ATOM 4080 N N . ASN A 1 510 ? 3.044 40.985 -12.771 1.00 62.09 510 ASN A N 1
ATOM 4081 C CA . ASN A 1 510 ? 1.704 40.445 -12.990 1.00 62.09 510 ASN A CA 1
ATOM 4082 C C . ASN A 1 510 ? 1.403 39.425 -11.880 1.00 62.09 510 ASN A C 1
ATOM 4084 O O . ASN A 1 510 ? 2.313 38.694 -11.482 1.00 62.09 510 ASN A O 1
ATOM 4088 N N . ASN A 1 511 ? 0.141 39.313 -11.445 1.00 63.59 511 ASN A N 1
ATOM 4089 C CA . ASN A 1 511 ? -0.328 38.287 -10.497 1.00 63.59 511 ASN A CA 1
ATOM 4090 C C . ASN A 1 511 ? -0.351 36.893 -11.156 1.00 63.59 511 ASN A C 1
ATOM 4092 O O . ASN A 1 511 ? -1.406 36.329 -11.437 1.00 63.59 511 ASN A O 1
ATOM 4096 N N . ASN A 1 512 ? 0.830 36.362 -11.463 1.00 75.81 512 ASN A N 1
ATOM 4097 C CA . ASN A 1 512 ? 1.020 35.090 -12.140 1.00 75.81 512 ASN A CA 1
ATOM 4098 C C . ASN A 1 512 ? 1.420 34.020 -11.114 1.00 75.81 512 ASN A C 1
ATOM 4100 O O . ASN A 1 512 ? 2.557 33.998 -10.638 1.00 75.81 512 ASN A O 1
ATOM 4104 N N . THR A 1 513 ? 0.494 33.111 -10.809 1.00 81.50 513 THR A N 1
ATOM 4105 C CA . THR A 1 513 ? 0.688 31.999 -9.865 1.00 81.50 513 THR A CA 1
ATOM 4106 C C . THR A 1 513 ? 1.891 31.117 -10.203 1.00 81.50 513 THR A C 1
ATOM 4108 O O . THR A 1 513 ? 2.536 30.614 -9.290 1.00 81.50 513 THR A O 1
ATOM 4111 N N . TRP A 1 514 ? 2.277 30.978 -11.476 1.00 80.44 514 TRP A N 1
ATOM 4112 C CA . TRP A 1 514 ? 3.484 30.237 -11.868 1.00 80.44 514 TRP A CA 1
ATOM 4113 C C . TRP A 1 514 ? 4.783 30.937 -11.439 1.00 80.44 514 TRP A C 1
ATOM 4115 O O . TRP A 1 514 ? 5.752 30.271 -11.074 1.00 80.44 514 TRP A O 1
ATOM 4125 N N . VAL A 1 515 ? 4.804 32.276 -11.418 1.00 85.69 515 VAL A N 1
ATOM 4126 C CA . VAL A 1 515 ? 5.944 33.062 -10.908 1.00 85.69 515 VAL A CA 1
ATOM 4127 C C . VAL A 1 515 ? 6.059 32.915 -9.394 1.00 85.69 515 VAL A C 1
ATOM 4129 O O . VAL A 1 515 ? 7.160 32.693 -8.894 1.00 85.69 515 VAL A O 1
ATOM 4132 N N . ASP A 1 516 ? 4.937 32.956 -8.680 1.00 87.12 516 ASP A N 1
ATOM 4133 C CA . ASP A 1 516 ? 4.914 32.811 -7.221 1.00 87.12 516 ASP A CA 1
ATOM 4134 C C . ASP A 1 516 ? 5.275 31.385 -6.777 1.00 87.12 516 ASP A C 1
ATOM 4136 O O . ASP A 1 516 ? 6.145 31.221 -5.920 1.00 87.12 516 ASP A O 1
ATOM 4140 N N . ASN A 1 517 ? 4.728 30.359 -7.444 1.00 88.38 517 ASN A N 1
ATOM 4141 C CA . ASN A 1 517 ? 5.132 28.959 -7.264 1.00 88.38 517 ASN A CA 1
ATOM 4142 C C . ASN A 1 517 ? 6.642 28.782 -7.504 1.00 88.38 517 ASN A C 1
ATOM 4144 O O . ASN A 1 517 ? 7.324 28.103 -6.739 1.00 88.38 517 ASN A O 1
ATOM 4148 N N . CYS A 1 518 ? 7.198 29.422 -8.540 1.00 90.44 518 CYS A N 1
ATOM 4149 C CA . CYS A 1 518 ? 8.636 29.369 -8.787 1.00 90.44 518 CYS A CA 1
ATOM 4150 C C . CYS A 1 518 ? 9.455 30.071 -7.692 1.00 90.44 518 CYS A C 1
ATOM 4152 O O . CYS A 1 518 ? 10.542 29.605 -7.356 1.00 90.44 518 CYS A O 1
ATOM 4154 N N . ILE A 1 519 ? 8.964 31.173 -7.113 1.00 91.12 519 ILE A N 1
ATOM 4155 C CA . ILE A 1 519 ? 9.644 31.847 -5.997 1.00 91.12 519 ILE A CA 1
ATOM 4156 C C . ILE A 1 519 ? 9.657 30.939 -4.753 1.00 91.12 519 ILE A C 1
ATOM 4158 O O . ILE A 1 519 ? 10.728 30.790 -4.164 1.00 91.12 519 ILE A O 1
ATOM 4162 N N . GLU A 1 520 ? 8.546 30.262 -4.418 1.00 91.12 520 GLU A N 1
ATOM 4163 C CA . GLU A 1 520 ? 8.508 29.223 -3.365 1.00 91.12 520 GLU A CA 1
ATOM 4164 C C . GLU A 1 520 ? 9.553 28.132 -3.636 1.00 91.12 520 GLU A C 1
ATOM 4166 O O . GLU A 1 520 ? 10.392 27.844 -2.782 1.00 91.12 520 GLU A O 1
ATOM 4171 N N . LEU A 1 521 ? 9.554 27.560 -4.844 1.00 93.69 521 LEU A N 1
ATOM 4172 C CA . LEU A 1 521 ? 10.476 26.491 -5.239 1.00 93.69 521 LEU A CA 1
ATOM 4173 C C . LEU A 1 521 ? 11.949 26.930 -5.211 1.00 93.69 521 LEU A C 1
ATOM 4175 O O . LEU A 1 521 ? 12.818 26.148 -4.820 1.00 93.69 521 LEU A O 1
ATOM 4179 N N . LEU A 1 522 ? 12.247 28.183 -5.560 1.00 94.38 522 LEU A N 1
ATOM 4180 C CA . LEU A 1 522 ? 13.589 28.766 -5.456 1.00 94.38 522 LEU A CA 1
ATOM 4181 C C . LEU A 1 522 ? 14.019 28.996 -4.001 1.00 94.38 522 LEU A C 1
ATOM 4183 O O . LEU A 1 522 ? 15.203 28.848 -3.699 1.00 94.38 522 LEU A O 1
ATOM 4187 N N . ASP A 1 523 ? 13.093 29.326 -3.099 1.00 94.19 523 ASP A N 1
ATOM 4188 C CA . ASP A 1 523 ? 13.373 29.389 -1.661 1.00 94.19 523 ASP A CA 1
ATOM 4189 C C . ASP A 1 523 ? 13.621 27.998 -1.065 1.00 94.19 523 ASP A C 1
ATOM 4191 O O . ASP A 1 523 ? 14.594 27.837 -0.327 1.00 94.19 523 ASP A O 1
ATOM 4195 N N . GLN A 1 524 ? 12.846 26.973 -1.449 1.00 93.31 524 GLN A N 1
ATOM 4196 C CA . GLN A 1 524 ? 13.153 25.592 -1.048 1.00 93.31 524 GLN A CA 1
ATOM 4197 C C . GLN A 1 524 ? 14.503 25.137 -1.630 1.00 93.31 524 GLN A C 1
ATOM 4199 O O . GLN A 1 524 ? 15.335 24.599 -0.913 1.00 93.31 524 GLN A O 1
ATOM 4204 N N . THR A 1 525 ? 14.799 25.433 -2.901 1.00 96.00 525 THR A N 1
ATOM 4205 C CA . THR A 1 525 ? 16.111 25.136 -3.520 1.00 96.00 525 THR A CA 1
ATOM 4206 C C . THR A 1 525 ? 17.267 25.798 -2.765 1.00 96.00 525 THR A C 1
ATOM 4208 O O . THR A 1 525 ? 18.300 25.166 -2.542 1.00 96.00 525 THR A O 1
ATOM 4211 N N . LEU A 1 526 ? 17.111 27.057 -2.338 1.00 96.62 526 LEU A N 1
ATOM 4212 C CA . LEU A 1 526 ? 18.100 27.726 -1.488 1.00 96.62 526 LEU A CA 1
ATOM 4213 C C . LEU A 1 526 ? 18.234 27.049 -0.124 1.00 96.62 526 LEU A C 1
ATOM 4215 O O . LEU A 1 526 ? 19.362 26.912 0.348 1.00 96.62 526 LEU A O 1
ATOM 4219 N N . TYR A 1 527 ? 17.123 26.623 0.480 1.00 94.81 527 TYR A N 1
ATOM 4220 C CA . TYR A 1 527 ? 17.116 25.910 1.752 1.00 94.81 527 TYR A CA 1
ATOM 4221 C C . TYR A 1 527 ? 17.845 24.563 1.650 1.00 94.81 527 TYR A C 1
ATOM 4223 O O . TYR A 1 527 ? 18.835 24.372 2.355 1.00 94.81 527 TYR A O 1
ATOM 4231 N N . GLU A 1 528 ? 17.472 23.685 0.711 1.00 95.50 528 GLU A N 1
ATOM 4232 C CA . GLU A 1 528 ? 18.098 22.358 0.605 1.00 95.50 528 GLU A CA 1
ATOM 4233 C C . GLU A 1 528 ? 19.598 22.471 0.274 1.00 95.50 528 GLU A C 1
ATOM 4235 O O . GLU A 1 528 ? 20.421 21.750 0.839 1.00 95.50 528 GLU A O 1
ATOM 4240 N N . LEU A 1 529 ? 19.992 23.427 -0.582 1.00 96.31 529 LEU A N 1
ATOM 4241 C CA . LEU A 1 529 ? 21.407 23.695 -0.860 1.00 96.31 529 LEU A CA 1
ATOM 4242 C C . LEU A 1 529 ? 22.158 24.209 0.380 1.00 96.31 529 LEU A C 1
ATOM 4244 O O . LEU A 1 529 ? 23.314 23.833 0.582 1.00 96.31 529 LEU A O 1
ATOM 4248 N N . GLN A 1 530 ? 21.531 25.044 1.215 1.00 95.00 530 GLN A N 1
ATOM 4249 C CA . GLN A 1 530 ? 22.125 25.529 2.465 1.00 95.00 530 GLN A CA 1
ATOM 4250 C C . GLN A 1 530 ? 22.240 24.424 3.520 1.00 95.00 530 GLN A C 1
ATOM 4252 O O . GLN A 1 530 ? 23.275 24.342 4.174 1.00 95.00 530 GLN A O 1
ATOM 4257 N N . GLU A 1 531 ? 21.248 23.547 3.663 1.00 90.00 531 GLU A N 1
ATOM 4258 C CA . GLU A 1 531 ? 21.358 22.374 4.538 1.00 90.00 531 GLU A CA 1
ATOM 4259 C C . GLU A 1 531 ? 22.446 21.412 4.025 1.00 90.00 531 GLU A C 1
ATOM 4261 O O . GLU A 1 531 ? 23.317 21.004 4.794 1.00 90.00 531 GLU A O 1
ATOM 4266 N N . SER A 1 532 ? 22.503 21.159 2.709 1.00 91.38 532 SER A N 1
ATOM 4267 C CA . SER A 1 532 ? 23.489 20.258 2.084 1.00 91.38 532 SER A CA 1
ATOM 4268 C C . SER A 1 532 ? 24.949 20.703 2.266 1.00 91.38 532 SER A C 1
ATOM 4270 O O . SER A 1 532 ? 25.859 19.877 2.193 1.00 91.38 532 SER A O 1
ATOM 4272 N N . ILE A 1 533 ? 25.190 21.998 2.520 1.00 90.00 533 ILE A N 1
ATOM 4273 C CA . ILE A 1 533 ? 26.540 22.544 2.702 1.00 90.00 533 ILE A CA 1
ATOM 4274 C C . ILE A 1 533 ? 27.000 22.569 4.168 1.00 90.00 533 ILE A C 1
ATOM 4276 O O . ILE A 1 533 ? 28.205 22.667 4.407 1.00 90.00 533 ILE A O 1
ATOM 4280 N N . LYS A 1 534 ? 26.091 22.468 5.154 1.00 87.19 534 LYS A N 1
ATOM 4281 C CA . LYS A 1 534 ? 26.455 22.525 6.585 1.00 87.19 534 LYS A CA 1
ATOM 4282 C C . LYS A 1 534 ? 27.443 21.425 7.003 1.00 87.19 534 LYS A C 1
ATOM 4284 O O . LYS A 1 534 ? 28.436 21.787 7.629 1.00 87.19 534 LYS A O 1
ATOM 4289 N N . PRO A 1 535 ? 27.289 20.140 6.612 1.00 81.12 535 PRO A N 1
ATOM 4290 C CA . PRO A 1 535 ? 28.228 19.079 7.002 1.00 81.12 535 PRO A CA 1
ATOM 4291 C C . PRO A 1 535 ? 29.625 19.181 6.358 1.00 81.12 535 PRO A C 1
ATOM 4293 O O . PRO A 1 535 ? 30.427 18.258 6.478 1.00 81.12 535 PRO A O 1
ATOM 4296 N N . LEU A 1 536 ? 29.915 20.266 5.629 1.00 79.88 536 LEU A N 1
ATOM 4297 C CA . LEU A 1 536 ? 31.175 20.497 4.916 1.00 79.88 536 LEU A CA 1
ATOM 4298 C C . LEU A 1 536 ? 32.028 21.621 5.551 1.00 79.88 536 LEU A C 1
ATOM 4300 O O . LEU A 1 536 ? 33.100 21.931 5.035 1.00 79.88 536 LEU A O 1
ATOM 4304 N N . TYR A 1 537 ? 31.584 22.241 6.653 1.00 71.75 537 TYR A N 1
ATOM 4305 C CA . TYR A 1 537 ? 32.296 23.311 7.373 1.00 71.75 537 TYR A CA 1
ATOM 4306 C C . TYR A 1 537 ? 32.258 23.095 8.902 1.00 71.75 537 TYR A C 1
ATOM 4308 O O . TYR A 1 537 ? 31.158 22.962 9.434 1.00 71.75 537 TYR A O 1
ATOM 4316 N N . PRO A 1 538 ? 33.363 23.296 9.650 1.00 62.75 538 PRO A N 1
ATOM 4317 C CA . PRO A 1 538 ? 34.779 23.002 9.393 1.00 62.75 538 PRO A CA 1
ATOM 4318 C C . PRO A 1 538 ? 35.288 21.849 10.331 1.00 62.75 538 PRO A C 1
ATOM 4320 O O . PRO A 1 538 ? 34.466 21.220 10.992 1.00 62.75 538 PRO A O 1
ATOM 4323 N N . PRO A 1 539 ? 36.600 21.506 10.384 1.00 57.44 539 PRO A N 1
ATOM 4324 C CA . PRO A 1 539 ? 37.131 20.357 11.158 1.00 57.44 539 PRO A CA 1
ATOM 4325 C C . PRO A 1 539 ? 36.968 20.463 12.700 1.00 57.44 539 PRO A C 1
ATOM 4327 O O . PRO A 1 539 ? 36.680 21.556 13.190 1.00 57.44 539 PRO A O 1
ATOM 4330 N N . PRO A 1 540 ? 37.227 19.392 13.492 1.00 49.41 540 PRO A N 1
ATOM 4331 C CA . PRO A 1 540 ? 37.980 18.177 13.152 1.00 49.41 540 PRO A CA 1
ATOM 4332 C C . PRO A 1 540 ? 37.204 17.167 12.298 1.00 49.41 540 PRO A C 1
ATOM 4334 O O . PRO A 1 540 ? 36.161 16.658 12.692 1.00 49.41 540 PRO A O 1
ATOM 4337 N N . TYR A 1 541 ? 37.781 16.809 11.148 1.00 53.69 541 TYR A N 1
ATOM 4338 C CA . TYR A 1 541 ? 37.407 15.596 10.427 1.00 53.69 541 TYR A CA 1
ATOM 4339 C C . TYR A 1 541 ? 38.070 14.403 11.129 1.00 53.69 541 TYR A C 1
ATOM 4341 O O . TYR A 1 541 ? 39.201 14.047 10.791 1.00 53.69 541 TYR A O 1
ATOM 4349 N N . ASN A 1 542 ? 37.390 13.786 12.099 1.00 45.91 542 ASN A N 1
ATOM 4350 C CA . ASN A 1 542 ? 37.748 12.422 12.487 1.00 45.91 542 ASN A CA 1
ATOM 4351 C C . ASN A 1 542 ? 37.514 11.525 11.265 1.00 45.91 542 ASN A C 1
ATOM 4353 O O . ASN A 1 542 ? 36.409 11.502 10.723 1.00 45.91 542 ASN A O 1
ATOM 4357 N N . LEU A 1 543 ? 38.539 10.787 10.829 1.00 49.12 543 LEU A N 1
ATOM 4358 C CA . LEU A 1 543 ? 38.403 9.837 9.715 1.00 49.12 543 LEU A CA 1
ATOM 4359 C C . LEU A 1 543 ? 37.397 8.713 10.034 1.00 49.12 543 LEU A C 1
ATOM 4361 O O . LEU A 1 543 ? 36.890 8.069 9.120 1.00 49.12 543 LEU A O 1
ATOM 4365 N N . ASP A 1 544 ? 37.085 8.529 11.316 1.00 45.19 544 ASP A N 1
ATOM 4366 C CA . ASP A 1 544 ? 36.132 7.558 11.856 1.00 45.19 544 ASP A CA 1
ATOM 4367 C C . ASP A 1 544 ? 34.653 7.939 11.623 1.00 45.19 544 ASP A C 1
ATOM 4369 O O . ASP A 1 544 ? 33.775 7.088 11.771 1.00 45.19 544 ASP A O 1
ATOM 4373 N N . SER A 1 545 ? 34.372 9.196 11.241 1.00 52.50 545 SER A N 1
ATOM 4374 C CA . SER A 1 545 ? 33.017 9.736 11.032 1.00 52.50 545 SER A CA 1
ATOM 4375 C C . SER A 1 545 ? 32.947 10.626 9.774 1.00 52.50 545 SER A C 1
ATOM 4377 O O . SER A 1 545 ? 33.005 11.855 9.884 1.00 52.50 545 SER A O 1
ATOM 4379 N N . PRO A 1 546 ? 32.829 10.050 8.560 1.00 58.44 546 PRO A N 1
ATOM 4380 C CA . PRO A 1 546 ? 32.662 10.830 7.333 1.00 58.44 546 PRO A CA 1
ATOM 4381 C C . PRO A 1 546 ? 31.308 11.574 7.311 1.00 58.44 546 PRO A C 1
ATOM 4383 O O . PRO A 1 546 ? 30.327 11.070 7.857 1.00 58.44 546 PRO A O 1
ATOM 4386 N N . PRO A 1 547 ? 31.202 12.747 6.651 1.00 62.91 547 PRO A N 1
ATOM 4387 C CA . PRO A 1 547 ? 29.929 13.461 6.531 1.00 62.91 547 PRO A CA 1
ATOM 4388 C C . PRO A 1 547 ? 28.830 12.641 5.825 1.00 62.91 547 PRO A C 1
ATOM 4390 O O . PRO A 1 547 ? 29.142 11.852 4.929 1.00 62.91 547 PRO A O 1
ATOM 4393 N N . PRO A 1 548 ? 27.540 12.851 6.161 1.00 74.94 548 PRO A N 1
ATOM 4394 C CA . PRO A 1 548 ? 26.428 12.017 5.699 1.00 74.94 548 PRO A CA 1
ATOM 4395 C C . PRO A 1 548 ? 26.084 12.278 4.223 1.00 74.94 548 PRO A C 1
ATOM 4397 O O . PRO A 1 548 ? 25.143 13.007 3.895 1.00 74.94 548 PRO A O 1
ATOM 4400 N N . TYR A 1 549 ? 26.859 11.683 3.311 1.00 80.88 549 TYR A N 1
ATOM 4401 C CA . TYR A 1 549 ? 26.731 11.904 1.868 1.00 80.88 549 TYR A CA 1
ATOM 4402 C C . TYR A 1 549 ? 25.332 11.584 1.332 1.00 80.88 549 TYR A C 1
ATOM 4404 O O . TYR A 1 549 ? 24.796 12.380 0.568 1.00 80.88 549 TYR A O 1
ATOM 4412 N N . ALA A 1 550 ? 24.700 10.506 1.807 1.00 78.50 550 ALA A N 1
ATOM 4413 C CA . ALA A 1 550 ? 23.331 10.142 1.444 1.00 78.50 550 ALA A CA 1
ATOM 4414 C C . ALA A 1 550 ? 22.326 11.282 1.714 1.00 78.50 550 ALA A C 1
ATOM 4416 O O . ALA A 1 550 ? 21.524 11.630 0.849 1.00 78.50 550 ALA A O 1
ATOM 4417 N N . THR A 1 551 ? 22.420 11.941 2.873 1.00 82.25 551 THR A N 1
ATOM 4418 C CA . THR A 1 551 ? 21.574 13.093 3.227 1.00 82.25 551 THR A CA 1
ATOM 4419 C C . THR A 1 551 ? 21.862 14.298 2.330 1.00 82.25 551 THR A C 1
ATOM 4421 O O . THR A 1 551 ? 20.940 14.953 1.847 1.00 82.25 551 THR A O 1
ATOM 4424 N N . ILE A 1 552 ? 23.138 14.566 2.030 1.00 88.44 552 ILE A N 1
ATOM 4425 C CA . ILE A 1 552 ? 23.540 15.620 1.082 1.00 88.44 552 ILE A CA 1
ATOM 4426 C C . ILE A 1 552 ? 22.997 15.305 -0.330 1.00 88.44 552 ILE A C 1
ATOM 4428 O O . ILE A 1 552 ? 22.532 16.209 -1.023 1.00 88.44 552 ILE A O 1
ATOM 4432 N N . LYS A 1 553 ? 22.978 14.031 -0.742 1.00 90.00 553 LYS A N 1
ATOM 4433 C CA . LYS A 1 553 ? 22.447 13.548 -2.029 1.00 90.00 553 LYS A CA 1
ATOM 4434 C C . LYS A 1 553 ? 20.919 13.637 -2.107 1.00 90.00 553 LYS A C 1
ATOM 4436 O O . LYS A 1 553 ? 20.411 14.061 -3.146 1.00 90.00 553 LYS A O 1
ATOM 4441 N N . ASN A 1 554 ? 20.200 13.355 -1.015 1.00 89.38 554 ASN A N 1
ATOM 4442 C CA . ASN A 1 554 ? 18.755 13.603 -0.895 1.00 89.38 554 ASN A CA 1
ATOM 4443 C C . ASN A 1 554 ? 18.438 15.094 -1.087 1.00 89.38 554 ASN A C 1
ATOM 4445 O O . ASN A 1 554 ? 17.611 15.450 -1.927 1.00 89.38 554 ASN A O 1
ATOM 4449 N N . LEU A 1 555 ? 19.140 15.972 -0.360 1.00 93.75 555 LEU A N 1
ATOM 4450 C CA . LEU A 1 555 ? 18.949 17.426 -0.420 1.00 93.75 555 LEU A CA 1
ATOM 4451 C C . LEU A 1 555 ? 19.281 17.998 -1.809 1.00 93.75 555 LEU A C 1
ATOM 4453 O O . LEU A 1 555 ? 18.513 18.790 -2.354 1.00 93.75 555 LEU A O 1
ATOM 4457 N N . LEU A 1 556 ? 20.377 17.553 -2.435 1.00 95.94 556 LEU A N 1
ATOM 4458 C CA . LEU A 1 556 ? 20.719 17.928 -3.813 1.00 95.94 556 LEU A CA 1
ATOM 4459 C C . LEU A 1 556 ? 19.703 17.393 -4.836 1.00 95.94 556 LEU A C 1
ATOM 4461 O O . LEU A 1 556 ? 19.380 18.091 -5.799 1.00 95.94 556 LEU A O 1
ATOM 4465 N N . SER A 1 557 ? 19.161 16.190 -4.625 1.00 95.75 557 SER A N 1
ATOM 4466 C CA . SER A 1 557 ? 18.120 15.629 -5.492 1.00 95.75 557 SER A CA 1
ATOM 4467 C C . SER A 1 557 ? 16.818 16.423 -5.380 1.00 95.75 557 SER A C 1
ATOM 4469 O O . SER A 1 557 ? 16.223 16.742 -6.407 1.00 95.75 557 SER A O 1
ATOM 4471 N N . ALA A 1 558 ? 16.424 16.823 -4.167 1.00 95.62 558 ALA A N 1
ATOM 4472 C CA . ALA A 1 558 ? 15.269 17.684 -3.927 1.00 95.62 558 ALA A CA 1
ATOM 4473 C C . ALA A 1 558 ? 15.455 19.096 -4.513 1.00 95.62 558 ALA A C 1
ATOM 4475 O O . ALA A 1 558 ? 14.548 19.602 -5.172 1.00 95.62 558 ALA A O 1
ATOM 4476 N N . ALA A 1 559 ? 16.643 19.694 -4.367 1.00 97.06 559 ALA A N 1
ATOM 4477 C CA . ALA A 1 559 ? 16.994 20.966 -5.001 1.00 97.06 559 ALA A CA 1
ATOM 4478 C C . ALA A 1 559 ? 16.865 20.907 -6.536 1.00 97.06 559 ALA A C 1
ATOM 4480 O O . ALA A 1 559 ? 16.349 21.839 -7.152 1.00 97.06 559 ALA A O 1
ATOM 4481 N N . MET A 1 560 ? 17.290 19.801 -7.163 1.00 95.31 560 MET A N 1
ATOM 4482 C CA . MET A 1 560 ? 17.131 19.604 -8.608 1.00 95.31 560 MET A CA 1
ATOM 4483 C C . MET A 1 560 ? 15.661 19.437 -9.020 1.00 95.31 560 MET A C 1
ATOM 4485 O O . MET A 1 560 ? 15.256 19.996 -10.040 1.00 95.31 560 MET A O 1
ATOM 4489 N N . THR A 1 561 ? 14.858 18.718 -8.231 1.00 95.50 561 THR A N 1
ATOM 4490 C CA . THR A 1 561 ? 13.414 18.588 -8.476 1.00 95.50 561 THR A CA 1
ATOM 4491 C C . THR A 1 561 ? 12.703 19.937 -8.392 1.00 95.50 561 THR A C 1
ATOM 4493 O O . THR A 1 561 ? 11.961 20.279 -9.308 1.00 95.50 561 THR A O 1
ATOM 4496 N N . ASN A 1 562 ? 12.982 20.736 -7.358 1.00 94.62 562 ASN A N 1
ATOM 4497 C CA . ASN A 1 562 ? 12.353 22.044 -7.170 1.00 94.62 562 ASN A CA 1
ATOM 4498 C C . ASN A 1 562 ? 12.610 22.990 -8.368 1.00 94.62 562 ASN A C 1
ATOM 4500 O O . ASN A 1 562 ? 11.686 23.632 -8.871 1.00 94.62 562 ASN A O 1
ATOM 4504 N N . GLU A 1 563 ? 13.852 23.042 -8.869 1.00 91.19 563 GLU A N 1
ATOM 4505 C CA . GLU A 1 563 ? 14.210 23.798 -10.083 1.00 91.19 563 GLU A CA 1
ATOM 4506 C C . GLU A 1 563 ? 13.483 23.269 -11.332 1.00 91.19 563 GLU A C 1
ATOM 4508 O O . GLU A 1 563 ? 12.970 24.062 -12.125 1.00 91.19 563 GLU A O 1
ATOM 4513 N N . ASN A 1 564 ? 13.393 21.943 -11.502 1.00 89.62 564 ASN A N 1
ATOM 4514 C CA . ASN A 1 564 ? 12.670 21.332 -12.619 1.00 89.62 564 ASN A CA 1
ATOM 4515 C C . ASN A 1 564 ? 11.172 21.683 -12.592 1.00 89.62 564 ASN A C 1
ATOM 4517 O O . ASN A 1 564 ? 10.638 22.122 -13.608 1.00 89.62 564 ASN A O 1
ATOM 4521 N N . THR A 1 565 ? 10.514 21.587 -11.435 1.00 90.94 565 THR A N 1
ATOM 4522 C CA . THR A 1 565 ? 9.083 21.900 -11.297 1.00 90.94 565 THR A CA 1
ATOM 4523 C C . THR A 1 565 ? 8.779 23.394 -11.470 1.00 90.94 565 THR A C 1
ATOM 4525 O O . THR A 1 565 ? 7.724 23.739 -12.004 1.00 90.94 565 THR A O 1
ATOM 4528 N N . CYS A 1 566 ? 9.720 24.302 -11.168 1.00 89.81 566 CYS A N 1
ATOM 4529 C CA . CYS A 1 566 ? 9.581 25.692 -11.622 1.00 89.81 566 CYS A CA 1
ATOM 4530 C C . CYS A 1 566 ? 9.661 25.796 -13.159 1.00 89.81 566 CYS A C 1
ATOM 4532 O O . CYS A 1 566 ? 8.822 26.460 -13.768 1.00 89.81 566 CYS A O 1
ATOM 4534 N N . ILE A 1 567 ? 10.646 25.156 -13.804 1.00 86.50 567 ILE A N 1
ATOM 4535 C CA . ILE A 1 567 ? 10.804 25.201 -15.272 1.00 86.50 567 ILE A CA 1
ATOM 4536 C C . ILE A 1 567 ? 9.564 24.621 -15.981 1.00 86.50 567 ILE A C 1
ATOM 4538 O O . ILE A 1 567 ? 9.125 25.166 -16.996 1.00 86.50 567 ILE A O 1
ATOM 4542 N N . GLU A 1 568 ? 8.970 23.562 -15.428 1.00 81.50 568 GLU A N 1
ATOM 4543 C CA . GLU A 1 568 ? 7.732 22.935 -15.909 1.00 81.50 568 GLU A CA 1
ATOM 4544 C C . GLU A 1 568 ? 6.549 23.904 -15.940 1.00 81.50 568 GLU A C 1
ATOM 4546 O O . GLU A 1 568 ? 5.850 23.958 -16.953 1.00 81.50 568 GLU A O 1
ATOM 4551 N N . GLY A 1 569 ? 6.389 24.739 -14.907 1.00 78.25 569 GLY A N 1
ATOM 4552 C CA . GLY A 1 569 ? 5.324 25.746 -14.823 1.00 78.25 569 GLY A CA 1
ATOM 4553 C C . GLY A 1 569 ? 5.343 26.823 -15.919 1.00 78.25 569 GLY A C 1
ATOM 4554 O O . GLY A 1 569 ? 4.367 27.548 -16.096 1.00 78.25 569 GLY A O 1
ATOM 4555 N N . PHE A 1 570 ? 6.427 26.913 -16.696 1.00 75.62 570 PHE A N 1
ATOM 4556 C CA . PHE A 1 570 ? 6.528 27.786 -17.869 1.00 75.62 570 PHE A CA 1
ATOM 4557 C C . PHE A 1 570 ? 6.628 27.019 -19.197 1.00 75.62 570 PHE A C 1
ATOM 4559 O O . PHE A 1 570 ? 6.793 27.643 -20.245 1.00 75.62 570 PHE A O 1
ATOM 4566 N N . SER A 1 571 ? 6.547 25.683 -19.182 1.00 63.78 571 SER A N 1
ATOM 4567 C CA . SER A 1 571 ? 6.885 24.851 -20.344 1.00 63.78 571 SER A CA 1
ATOM 4568 C C . SER A 1 571 ? 5.831 24.875 -21.459 1.00 63.78 571 SER A C 1
ATOM 4570 O O . SER A 1 571 ? 6.202 25.021 -22.624 1.00 63.78 571 SER A O 1
ATOM 4572 N N . ASP A 1 572 ? 4.538 24.877 -21.124 1.00 52.94 572 ASP A N 1
ATOM 4573 C CA . ASP A 1 572 ? 3.457 25.133 -22.094 1.00 52.94 572 ASP A CA 1
ATOM 4574 C C . ASP A 1 572 ? 3.257 26.647 -22.373 1.00 52.94 572 ASP A C 1
ATOM 4576 O O . ASP A 1 572 ? 2.510 27.029 -23.264 1.00 52.94 572 ASP A O 1
ATOM 4580 N N . ASN A 1 573 ? 3.993 27.524 -21.671 1.00 52.25 573 ASN A N 1
ATOM 4581 C CA . ASN A 1 573 ? 4.076 28.974 -21.916 1.00 52.25 573 ASN A CA 1
ATOM 4582 C C . ASN A 1 573 ? 5.370 29.376 -22.664 1.00 52.25 573 ASN A C 1
ATOM 4584 O O . ASN A 1 573 ? 5.815 30.527 -22.577 1.00 52.25 573 ASN A O 1
ATOM 4588 N N . THR A 1 574 ? 6.014 28.446 -23.377 1.00 50.19 574 THR A N 1
ATOM 4589 C CA . THR A 1 574 ? 7.333 28.657 -24.008 1.00 50.19 574 THR A CA 1
ATOM 4590 C C . THR A 1 574 ? 7.335 29.703 -25.122 1.00 50.19 574 THR A C 1
ATOM 4592 O O . THR A 1 574 ? 8.332 30.406 -25.271 1.00 50.19 574 THR A O 1
ATOM 4595 N N . GLU A 1 575 ? 6.216 29.892 -25.827 1.00 50.88 575 GLU A N 1
ATOM 4596 C CA . GLU A 1 575 ? 6.044 30.972 -26.814 1.00 50.88 575 GLU A CA 1
ATOM 4597 C C . GLU A 1 575 ? 6.081 32.373 -26.176 1.00 50.88 575 GLU A C 1
ATOM 4599 O O . GLU A 1 575 ? 6.373 33.372 -26.837 1.00 50.88 575 GLU A O 1
ATOM 4604 N N . THR A 1 576 ? 5.840 32.475 -24.864 1.00 64.81 576 THR A N 1
ATOM 4605 C CA . THR A 1 576 ? 5.945 33.753 -24.161 1.00 64.81 576 THR A CA 1
ATOM 4606 C C . THR A 1 576 ? 7.412 34.145 -23.954 1.00 64.81 576 THR A C 1
ATOM 4608 O O . THR A 1 576 ? 8.251 33.372 -23.478 1.00 64.81 576 THR A O 1
ATOM 4611 N N . ARG A 1 577 ? 7.715 35.429 -24.189 1.00 69.81 577 ARG A N 1
ATOM 4612 C CA . ARG A 1 577 ? 9.014 36.052 -23.854 1.00 69.81 577 ARG A CA 1
ATOM 4613 C C . ARG A 1 577 ? 9.428 35.809 -22.393 1.00 69.81 577 ARG A C 1
ATOM 4615 O O . ARG A 1 577 ? 10.620 35.793 -22.086 1.00 69.81 577 ARG A O 1
ATOM 4622 N N . LEU A 1 578 ? 8.445 35.625 -21.508 1.00 71.44 578 LEU A N 1
ATOM 4623 C CA . LEU A 1 578 ? 8.629 35.325 -20.094 1.00 71.44 578 LEU A CA 1
ATOM 4624 C C . LEU A 1 578 ? 9.112 33.878 -19.882 1.00 71.44 578 LEU A C 1
ATOM 4626 O O . LEU A 1 578 ? 10.155 33.684 -19.263 1.00 71.44 578 LEU A O 1
ATOM 4630 N N . GLY A 1 579 ? 8.437 32.875 -20.453 1.00 71.88 579 GLY A N 1
ATOM 4631 C CA . GLY A 1 579 ? 8.821 31.463 -20.321 1.00 71.88 579 GLY A CA 1
ATOM 4632 C C . GLY A 1 579 ? 10.242 31.182 -20.819 1.00 71.88 579 GLY A C 1
ATOM 4633 O O . GLY A 1 579 ? 11.059 30.605 -20.095 1.00 71.88 579 GLY A O 1
ATOM 4634 N N . HIS A 1 580 ? 10.603 31.713 -21.992 1.00 76.56 580 HIS A N 1
ATOM 4635 C CA . HIS A 1 580 ? 11.980 31.649 -22.496 1.00 76.56 580 HIS A CA 1
ATOM 4636 C C . HIS A 1 580 ? 13.006 32.347 -21.579 1.00 76.56 580 HIS A C 1
ATOM 4638 O O . HIS A 1 580 ? 14.142 31.874 -21.457 1.00 76.56 580 HIS A O 1
ATOM 4644 N N . TYR A 1 581 ? 12.642 33.449 -20.909 1.00 79.31 581 TYR A N 1
ATOM 4645 C CA . TYR A 1 581 ? 13.512 34.107 -19.925 1.00 79.31 581 TYR A CA 1
ATOM 4646 C C . TYR A 1 581 ? 13.743 33.221 -18.693 1.00 79.31 581 TYR A C 1
ATOM 4648 O O . TYR A 1 581 ? 14.895 33.037 -18.286 1.00 79.31 581 TYR A O 1
ATOM 4656 N N . PHE A 1 582 ? 12.679 32.635 -18.133 1.00 79.31 582 PHE A N 1
ATOM 4657 C CA . PHE A 1 582 ? 12.757 31.715 -16.993 1.00 79.31 582 PHE A CA 1
ATOM 4658 C C . PHE A 1 582 ? 13.630 30.500 -17.316 1.00 79.31 582 PHE A C 1
ATOM 4660 O O . PHE A 1 582 ? 14.636 30.276 -16.640 1.00 79.31 582 PHE A O 1
ATOM 4667 N N . GLN A 1 583 ? 13.338 29.790 -18.408 1.00 81.19 583 GLN A N 1
ATOM 4668 C CA . GLN A 1 583 ? 14.106 28.621 -18.845 1.00 81.19 583 GLN A CA 1
ATOM 4669 C C . GLN A 1 583 ? 15.604 28.955 -19.005 1.00 81.19 583 GLN A C 1
ATOM 4671 O O . GLN A 1 583 ? 16.467 28.300 -18.417 1.00 81.19 583 GLN A O 1
ATOM 4676 N N . LYS A 1 584 ? 15.933 30.060 -19.693 1.00 84.25 584 LYS A N 1
ATOM 4677 C CA . LYS A 1 584 ? 17.318 30.541 -19.872 1.00 84.25 584 LYS A CA 1
ATOM 4678 C C . LYS A 1 584 ? 18.001 30.951 -18.556 1.00 84.25 584 LYS A C 1
ATOM 4680 O O . LYS A 1 584 ? 19.227 30.860 -18.445 1.00 84.25 584 LYS A O 1
ATOM 4685 N N . SER A 1 585 ? 17.237 31.405 -17.563 1.00 84.69 585 SER A N 1
ATOM 4686 C CA . SER A 1 585 ? 17.740 31.796 -16.242 1.00 84.69 585 SER A CA 1
ATOM 4687 C C . SER A 1 585 ? 18.021 30.595 -15.329 1.00 84.69 585 SER A C 1
ATOM 4689 O O . SER A 1 585 ? 18.990 30.643 -14.560 1.00 84.69 585 SER A O 1
ATOM 4691 N N . LEU A 1 586 ? 17.217 29.531 -15.437 1.00 88.00 586 LEU A N 1
ATOM 4692 C CA . LEU A 1 586 ? 17.173 28.397 -14.503 1.00 88.00 586 LEU A CA 1
ATOM 4693 C C . LEU A 1 586 ? 17.892 27.138 -15.003 1.00 88.00 586 LEU A C 1
ATOM 4695 O O . LEU A 1 586 ? 18.608 26.509 -14.230 1.00 88.00 586 LEU A O 1
ATOM 4699 N N . THR A 1 587 ? 17.851 26.814 -16.304 1.00 89.00 587 THR A N 1
ATOM 4700 C CA . THR A 1 587 ? 18.611 25.670 -16.855 1.00 89.00 587 THR A CA 1
ATOM 4701 C C . THR A 1 587 ? 20.097 25.659 -16.437 1.00 89.00 587 THR A C 1
ATOM 4703 O O . THR A 1 587 ? 20.609 24.583 -16.128 1.00 89.00 587 THR A O 1
ATOM 4706 N N . PRO A 1 588 ? 20.826 26.796 -16.344 1.00 91.31 588 PRO A N 1
ATOM 4707 C CA . PRO A 1 588 ? 22.192 26.797 -15.819 1.00 91.31 588 PRO A CA 1
ATOM 4708 C C . PRO A 1 588 ? 22.325 26.348 -14.355 1.00 91.31 588 PRO A C 1
ATOM 4710 O O . PRO A 1 588 ? 23.377 25.826 -14.006 1.00 91.31 588 PRO A O 1
ATOM 4713 N N . ILE A 1 589 ? 21.308 26.548 -13.509 1.00 92.88 589 ILE A N 1
ATOM 4714 C CA . ILE A 1 589 ? 21.299 26.090 -12.110 1.00 92.88 589 ILE A CA 1
ATOM 4715 C C . ILE A 1 589 ? 21.104 24.579 -12.060 1.00 92.88 589 ILE A C 1
ATOM 4717 O O . ILE A 1 589 ? 21.933 23.894 -11.472 1.00 92.88 589 ILE A O 1
ATOM 4721 N N . MET A 1 590 ? 20.075 24.058 -12.733 1.00 92.56 590 MET A N 1
ATOM 4722 C CA . MET A 1 590 ? 19.812 22.617 -12.829 1.00 92.56 590 MET A CA 1
ATOM 4723 C C . MET A 1 590 ? 21.075 21.842 -13.256 1.00 92.56 590 MET A C 1
ATOM 4725 O O . MET A 1 590 ? 21.439 20.840 -12.645 1.00 92.56 590 MET A O 1
ATOM 4729 N N . ARG A 1 591 ? 21.827 22.373 -14.234 1.00 93.81 591 ARG A N 1
ATOM 4730 C CA . ARG A 1 591 ? 23.117 21.811 -14.682 1.00 93.81 591 ARG A CA 1
ATOM 4731 C C . ARG A 1 591 ? 24.254 21.929 -13.654 1.00 93.81 591 ARG A C 1
ATOM 4733 O O . ARG A 1 591 ? 25.176 21.119 -13.674 1.00 93.81 591 ARG A O 1
ATOM 4740 N N . MET A 1 592 ? 24.222 22.919 -12.760 1.00 94.94 592 MET A N 1
ATOM 4741 C CA . MET A 1 592 ? 25.168 23.020 -11.639 1.00 94.94 592 MET A CA 1
ATOM 4742 C C . MET A 1 592 ? 24.816 22.047 -10.503 1.00 94.94 592 MET A C 1
ATOM 4744 O O . MET A 1 592 ? 25.732 21.448 -9.942 1.00 94.94 592 MET A O 1
ATOM 4748 N N . ILE A 1 593 ? 23.528 21.824 -10.211 1.00 96.25 593 ILE A N 1
ATOM 4749 C CA . ILE A 1 593 ? 23.084 20.822 -9.223 1.00 96.25 593 ILE A CA 1
ATOM 4750 C C . ILE A 1 593 ? 23.390 19.403 -9.727 1.00 96.25 593 ILE A C 1
ATOM 4752 O O . ILE A 1 593 ? 23.986 18.627 -8.988 1.00 96.25 593 ILE A O 1
ATOM 4756 N N . SER A 1 594 ? 23.112 19.105 -11.002 1.00 95.88 594 SER A N 1
ATOM 4757 C CA . SER A 1 594 ? 23.534 17.871 -11.691 1.00 95.88 594 SER A CA 1
ATOM 4758 C C . SER A 1 594 ? 25.037 17.593 -11.527 1.00 95.88 594 SER A C 1
ATOM 4760 O O . SER A 1 594 ? 25.438 16.508 -11.108 1.00 95.88 594 SER A O 1
ATOM 4762 N N . ASN A 1 595 ? 25.891 18.604 -11.733 1.00 95.06 595 ASN A N 1
ATOM 4763 C CA . ASN A 1 595 ? 27.327 18.460 -11.483 1.00 95.06 595 ASN A CA 1
ATOM 4764 C C . ASN A 1 595 ? 27.653 18.201 -9.997 1.00 95.06 595 ASN A C 1
ATOM 4766 O O . ASN A 1 595 ? 28.564 17.429 -9.717 1.00 95.06 595 ASN A O 1
ATOM 4770 N N . CYS A 1 596 ? 26.920 18.785 -9.040 1.00 94.94 596 CYS A N 1
ATOM 4771 C CA . CYS A 1 596 ? 27.095 18.477 -7.612 1.00 94.94 596 CYS A CA 1
ATOM 4772 C C . CYS A 1 596 ? 26.680 17.030 -7.283 1.00 94.94 596 CYS A C 1
ATOM 4774 O O . CYS A 1 596 ? 27.401 16.350 -6.553 1.00 94.94 596 CYS A O 1
ATOM 4776 N N . LEU A 1 597 ? 25.573 16.546 -7.860 1.00 94.25 597 LEU A N 1
ATOM 4777 C CA . LEU A 1 597 ? 25.100 15.162 -7.734 1.00 94.25 597 LEU A CA 1
ATOM 4778 C C . LEU A 1 597 ? 26.115 14.160 -8.307 1.00 94.25 597 LEU A C 1
ATOM 4780 O O . LEU A 1 597 ? 26.432 13.164 -7.663 1.00 94.25 597 LEU A O 1
ATOM 4784 N N . ALA A 1 598 ? 26.694 14.448 -9.473 1.00 92.88 598 ALA A N 1
ATOM 4785 C CA . ALA A 1 598 ? 27.750 13.620 -10.053 1.00 92.88 598 ALA A CA 1
ATOM 4786 C C . ALA A 1 598 ? 29.049 13.635 -9.218 1.00 92.88 598 ALA A C 1
ATOM 4788 O O . ALA A 1 598 ? 29.682 12.593 -9.056 1.00 92.88 598 ALA A O 1
ATOM 4789 N N . ILE A 1 599 ? 29.425 14.778 -8.625 1.00 90.06 599 ILE A N 1
ATOM 4790 C CA . ILE A 1 599 ? 30.593 14.873 -7.728 1.00 90.06 599 ILE A CA 1
ATOM 4791 C C . ILE A 1 599 ? 30.382 14.057 -6.443 1.00 90.06 599 ILE A C 1
ATOM 4793 O O . ILE A 1 599 ? 31.304 13.358 -6.025 1.00 90.06 599 ILE A O 1
ATOM 4797 N N . ILE A 1 600 ? 29.195 14.097 -5.821 1.00 88.94 600 ILE A N 1
ATOM 4798 C CA . ILE A 1 600 ? 28.936 13.291 -4.615 1.00 88.94 600 ILE A CA 1
ATOM 4799 C C . ILE A 1 600 ? 28.804 11.793 -4.928 1.00 88.94 600 ILE A C 1
ATOM 4801 O O . ILE A 1 600 ? 29.340 10.972 -4.193 1.00 88.94 600 ILE A O 1
ATOM 4805 N N . ASN A 1 601 ? 28.224 11.430 -6.074 1.00 88.06 601 ASN A N 1
ATOM 4806 C CA . ASN A 1 601 ? 28.180 10.043 -6.546 1.00 88.06 601 ASN A CA 1
ATOM 4807 C C . ASN A 1 601 ? 29.598 9.495 -6.847 1.00 88.06 601 ASN A C 1
ATOM 4809 O O . ASN A 1 601 ? 29.917 8.348 -6.530 1.00 88.06 601 ASN A O 1
ATOM 4813 N N . TYR A 1 602 ? 30.492 10.333 -7.392 1.00 85.69 602 TYR A N 1
ATOM 4814 C CA . TYR A 1 602 ? 31.917 10.014 -7.558 1.00 85.69 602 TYR A CA 1
ATOM 4815 C C . TYR A 1 602 ? 32.644 9.860 -6.211 1.00 85.69 602 TYR A C 1
ATOM 4817 O O . TYR A 1 602 ? 33.485 8.976 -6.062 1.00 85.69 602 TYR A O 1
ATOM 4825 N N . ILE A 1 603 ? 32.302 10.679 -5.211 1.00 82.25 603 ILE A N 1
ATOM 4826 C CA . ILE A 1 603 ? 32.806 10.547 -3.836 1.00 82.25 603 ILE A CA 1
ATOM 4827 C C . ILE A 1 603 ? 32.395 9.195 -3.239 1.00 82.25 603 ILE A C 1
ATOM 4829 O O . ILE A 1 603 ? 33.268 8.407 -2.883 1.00 82.25 603 ILE A O 1
ATOM 4833 N N . GLU A 1 604 ? 31.099 8.881 -3.205 1.00 78.25 604 GLU A N 1
ATOM 4834 C CA . GLU A 1 604 ? 30.567 7.636 -2.626 1.00 78.25 604 GLU A CA 1
ATOM 4835 C C . GLU A 1 604 ? 31.191 6.376 -3.253 1.00 78.25 604 GLU A C 1
ATOM 4837 O O . GLU A 1 604 ? 31.452 5.399 -2.552 1.00 78.25 604 GLU A O 1
ATOM 4842 N N . THR A 1 605 ? 31.497 6.416 -4.554 1.00 74.94 605 THR A N 1
ATOM 4843 C CA . THR A 1 605 ? 32.099 5.294 -5.297 1.00 74.94 605 THR A CA 1
ATOM 4844 C C . THR A 1 605 ? 33.626 5.180 -5.190 1.00 74.94 605 THR A C 1
ATOM 4846 O O . THR A 1 605 ? 34.146 4.093 -5.422 1.00 74.94 605 THR A O 1
ATOM 4849 N N . ASN A 1 606 ? 34.358 6.251 -4.844 1.00 67.25 606 ASN A N 1
ATOM 4850 C CA . ASN A 1 606 ? 35.837 6.265 -4.854 1.00 67.25 606 ASN A CA 1
ATOM 4851 C C . ASN A 1 606 ? 36.493 6.498 -3.478 1.00 67.25 606 ASN A C 1
ATOM 4853 O O . ASN A 1 606 ? 37.708 6.344 -3.355 1.00 67.25 606 ASN A O 1
ATOM 4857 N N . ILE A 1 607 ? 35.733 6.913 -2.459 1.00 60.22 607 ILE A N 1
ATOM 4858 C CA . ILE A 1 607 ? 36.235 7.183 -1.095 1.00 60.22 607 ILE A CA 1
ATOM 4859 C C . ILE A 1 607 ? 35.852 6.088 -0.101 1.00 60.22 607 ILE A C 1
ATOM 4861 O O . ILE A 1 607 ? 36.582 5.881 0.868 1.00 60.22 607 ILE A O 1
ATOM 4865 N N . SER A 1 608 ? 34.735 5.394 -0.327 1.00 47.12 608 SER A N 1
ATOM 4866 C CA . SER A 1 608 ? 34.292 4.294 0.529 1.00 47.12 608 SER A CA 1
ATOM 4867 C C . SER A 1 608 ? 35.355 3.196 0.557 1.00 47.12 608 SER A C 1
ATOM 4869 O O . SER A 1 608 ? 35.610 2.536 -0.451 1.00 47.12 608 SER A O 1
ATOM 4871 N N . THR A 1 609 ? 35.995 3.005 1.710 1.00 31.20 609 THR A N 1
ATOM 4872 C CA . THR A 1 609 ? 36.875 1.856 1.940 1.00 31.20 609 THR A CA 1
ATOM 4873 C C . THR A 1 609 ? 36.069 0.557 1.819 1.00 31.20 609 THR A C 1
ATOM 4875 O O . THR A 1 609 ? 34.866 0.566 2.086 1.00 31.20 609 THR A O 1
ATOM 4878 N N . PRO A 1 610 ? 36.689 -0.579 1.441 1.00 29.75 610 PRO A N 1
ATOM 4879 C CA . PRO A 1 610 ? 35.993 -1.857 1.262 1.00 29.75 610 PRO A CA 1
ATOM 4880 C C . PRO A 1 610 ? 35.628 -2.537 2.599 1.00 29.75 610 PRO A C 1
ATOM 4882 O O . PRO A 1 610 ? 35.957 -3.696 2.850 1.00 29.75 610 PRO A O 1
ATOM 4885 N N . ALA A 1 611 ? 34.910 -1.817 3.459 1.00 29.97 611 ALA A N 1
ATOM 4886 C CA . ALA A 1 611 ? 34.038 -2.395 4.466 1.00 29.97 611 ALA A CA 1
ATOM 4887 C C . ALA A 1 611 ? 32.640 -2.554 3.840 1.00 29.97 611 ALA A C 1
ATOM 4889 O O . ALA A 1 611 ? 32.084 -1.599 3.309 1.00 29.97 611 ALA A O 1
ATOM 4890 N N . SER A 1 612 ? 32.064 -3.758 3.920 1.00 28.83 612 SER A N 1
ATOM 4891 C CA . SER A 1 612 ? 30.735 -4.110 3.378 1.00 28.83 612 SER A CA 1
ATOM 4892 C C . SER A 1 612 ? 30.596 -4.336 1.854 1.00 28.83 612 SER A C 1
ATOM 4894 O O . SER A 1 612 ? 29.473 -4.357 1.352 1.00 28.83 612 SER A O 1
ATOM 4896 N N . THR A 1 613 ? 31.681 -4.629 1.126 1.00 26.98 613 THR A N 1
ATOM 4897 C CA . THR A 1 613 ? 31.625 -5.218 -0.242 1.00 26.98 613 THR A CA 1
ATOM 4898 C C . THR A 1 613 ? 32.301 -6.591 -0.366 1.00 26.98 613 THR A C 1
ATOM 4900 O O . THR A 1 613 ? 32.656 -7.026 -1.457 1.00 26.98 613 THR A O 1
ATOM 4903 N N . THR A 1 614 ? 32.399 -7.321 0.750 1.00 23.91 614 THR A N 1
ATOM 4904 C CA . THR A 1 614 ? 32.724 -8.758 0.781 1.00 23.91 614 THR A CA 1
ATOM 4905 C C . THR A 1 614 ? 31.812 -9.467 1.777 1.00 23.91 614 THR A C 1
ATOM 4907 O O . THR A 1 614 ? 31.487 -8.921 2.831 1.00 23.91 614 THR A O 1
ATOM 4910 N N . THR A 1 615 ? 31.442 -10.707 1.461 1.00 30.08 615 THR A N 1
ATOM 4911 C CA . THR A 1 615 ? 30.703 -11.650 2.311 1.00 30.08 615 THR A CA 1
ATOM 4912 C C . THR A 1 615 ? 31.391 -11.905 3.661 1.00 30.08 615 THR A C 1
ATOM 4914 O O . THR A 1 615 ? 32.194 -12.829 3.812 1.00 30.08 615 THR A O 1
ATOM 4917 N N . GLN A 1 616 ? 31.048 -11.125 4.690 1.00 23.86 616 GLN A N 1
ATOM 4918 C CA . GLN A 1 616 ? 31.376 -11.495 6.068 1.00 23.86 616 GLN A CA 1
ATOM 4919 C C . GLN A 1 616 ? 30.468 -12.643 6.533 1.00 23.86 616 GLN A C 1
ATOM 4921 O O . GLN A 1 616 ? 29.252 -12.623 6.352 1.00 23.86 616 GLN A O 1
ATOM 4926 N N . ARG A 1 617 ? 31.086 -13.686 7.096 1.00 23.98 617 ARG A N 1
ATOM 4927 C CA . ARG A 1 617 ? 30.407 -14.910 7.548 1.00 23.98 617 ARG A CA 1
ATOM 4928 C C . ARG A 1 617 ? 29.437 -14.609 8.695 1.00 23.98 617 ARG A C 1
ATOM 4930 O O . ARG A 1 617 ? 29.840 -13.999 9.681 1.00 23.98 617 ARG A O 1
ATOM 4937 N N . LEU A 1 618 ? 28.218 -15.149 8.621 1.00 30.23 618 LEU A N 1
ATOM 4938 C CA . LEU A 1 618 ? 27.280 -15.184 9.748 1.00 30.23 618 LEU A CA 1
ATOM 4939 C C . LEU A 1 618 ? 27.847 -16.056 10.886 1.00 30.23 618 LEU A C 1
ATOM 4941 O O . LEU A 1 618 ? 27.663 -17.271 10.871 1.00 30.23 618 LEU A O 1
ATOM 4945 N N . LEU A 1 619 ? 28.527 -15.454 11.869 1.00 26.45 619 LEU A N 1
ATOM 4946 C CA . LEU A 1 619 ? 28.948 -16.113 13.117 1.00 26.45 619 LEU A CA 1
ATOM 4947 C C . LEU A 1 619 ? 28.912 -15.168 14.338 1.00 26.45 619 LEU A C 1
ATOM 4949 O O . LEU A 1 619 ? 29.885 -15.025 15.074 1.00 26.45 619 LEU A O 1
ATOM 4953 N N . SER A 1 620 ? 27.746 -14.588 14.616 1.00 22.89 620 SER A N 1
ATOM 4954 C CA . SER A 1 620 ? 27.362 -14.154 15.967 1.00 22.89 620 SER A CA 1
ATOM 4955 C C . SER A 1 620 ? 25.889 -14.508 16.210 1.00 22.89 620 SER A C 1
ATOM 4957 O O . SER A 1 620 ? 25.088 -14.561 15.277 1.00 22.89 620 SER A O 1
ATOM 4959 N N . LYS A 1 621 ? 25.538 -14.890 17.445 1.00 25.88 621 LYS A N 1
ATOM 4960 C CA . LYS A 1 621 ? 24.243 -15.522 17.747 1.00 25.88 621 LYS A CA 1
ATOM 4961 C C . LYS A 1 621 ? 23.188 -14.509 18.201 1.00 25.88 621 LYS A C 1
ATOM 4963 O O . LYS A 1 621 ? 23.284 -14.011 19.312 1.00 25.88 621 LYS A O 1
ATOM 4968 N N . GLY A 1 622 ? 22.132 -14.384 17.397 1.00 25.80 622 GLY A N 1
ATOM 4969 C CA . GLY A 1 622 ? 20.735 -14.346 17.847 1.00 25.80 622 GLY A CA 1
ATOM 4970 C C . GLY A 1 622 ? 20.215 -13.096 18.563 1.00 25.80 622 GLY A C 1
ATOM 4971 O O . GLY A 1 622 ? 20.427 -12.932 19.757 1.00 25.80 622 GLY A O 1
ATOM 4972 N N . ALA A 1 623 ? 19.348 -12.349 17.875 1.00 25.23 623 ALA A N 1
ATOM 4973 C CA . ALA A 1 623 ? 17.892 -12.340 18.119 1.00 25.23 623 ALA A CA 1
ATOM 4974 C C . ALA A 1 623 ? 17.204 -11.468 17.023 1.00 25.23 623 ALA A C 1
ATOM 4976 O O . ALA A 1 623 ? 17.792 -11.341 15.952 1.00 25.23 623 ALA A O 1
ATOM 4977 N N . PHE A 1 624 ? 15.979 -10.945 17.218 1.00 30.53 624 PHE A N 1
ATOM 4978 C CA . PHE A 1 624 ? 15.153 -10.357 16.138 1.00 30.53 624 PHE A CA 1
ATOM 4979 C C . PHE A 1 624 ? 14.339 -9.101 16.540 1.00 30.53 624 PHE A C 1
ATOM 4981 O O . PHE A 1 624 ? 13.713 -9.110 17.602 1.00 30.53 624 PHE A O 1
ATOM 4988 N N . GLY A 1 625 ? 14.234 -8.091 15.652 1.00 26.09 625 GLY A N 1
ATOM 4989 C CA . GLY A 1 625 ? 13.283 -6.968 15.773 1.00 26.09 625 GLY A CA 1
ATOM 4990 C C . GLY A 1 625 ? 13.373 -5.817 14.736 1.00 26.09 625 GLY A C 1
ATOM 4991 O O . GLY A 1 625 ? 14.212 -4.941 14.874 1.00 26.09 625 GLY A O 1
ATOM 4992 N N . LEU A 1 626 ? 12.399 -5.754 13.808 1.00 34.22 626 LEU A N 1
ATOM 4993 C CA . LEU A 1 626 ? 11.902 -4.566 13.057 1.00 34.22 626 LEU A CA 1
ATOM 4994 C C . LEU A 1 626 ? 12.901 -3.659 12.277 1.00 34.22 626 LEU A C 1
ATOM 4996 O O . LEU A 1 626 ? 13.222 -2.552 12.709 1.00 34.22 626 LEU A O 1
ATOM 5000 N N . ASP A 1 627 ? 13.211 -4.032 11.026 1.00 40.38 627 ASP A N 1
ATOM 5001 C CA . ASP A 1 627 ? 14.117 -3.315 10.094 1.00 40.38 627 ASP A CA 1
ATOM 5002 C C . ASP A 1 627 ? 13.420 -2.591 8.901 1.00 40.38 627 ASP A C 1
ATOM 5004 O O . ASP A 1 627 ? 13.949 -2.529 7.789 1.00 40.38 627 ASP A O 1
ATOM 5008 N N . HIS A 1 628 ? 12.201 -2.054 9.067 1.00 52.47 628 HIS A N 1
ATOM 5009 C CA . HIS A 1 628 ? 11.418 -1.425 7.971 1.00 52.47 628 HIS A CA 1
ATOM 5010 C C . HIS A 1 628 ? 10.960 0.011 8.292 1.00 52.47 628 HIS A C 1
ATOM 5012 O O . HIS A 1 628 ? 9.766 0.311 8.282 1.00 52.47 628 HIS A O 1
ATOM 5018 N N . VAL A 1 629 ? 11.899 0.910 8.617 1.00 54.41 629 VAL A N 1
ATOM 5019 C CA . VAL A 1 629 ? 11.601 2.316 8.964 1.00 54.41 629 VAL A CA 1
ATOM 5020 C C . VAL A 1 629 ? 12.692 3.266 8.418 1.00 54.41 629 VAL A C 1
ATOM 5022 O O . VAL A 1 629 ? 13.859 2.873 8.432 1.00 54.41 629 VAL A O 1
ATOM 5025 N N . PRO A 1 630 ? 12.374 4.497 7.949 1.00 57.62 630 PRO A N 1
ATOM 5026 C CA . PRO A 1 630 ? 13.364 5.408 7.367 1.00 57.62 630 PRO A CA 1
ATOM 5027 C C . PRO A 1 630 ? 14.430 5.871 8.369 1.00 57.62 630 PRO A C 1
ATOM 5029 O O . PRO A 1 630 ? 14.159 6.038 9.561 1.00 57.62 630 PRO A O 1
ATOM 5032 N N . SER A 1 631 ? 15.628 6.161 7.858 1.00 57.56 631 SER A N 1
ATOM 5033 C CA . SER A 1 631 ? 16.790 6.618 8.634 1.00 57.56 631 SER A CA 1
ATOM 5034 C C . SER A 1 631 ? 16.527 7.866 9.486 1.00 57.56 631 SER A C 1
ATOM 5036 O O . SER A 1 631 ? 16.914 7.905 10.652 1.00 57.56 631 SER A O 1
ATOM 5038 N N . TRP A 1 632 ? 15.817 8.853 8.932 1.00 66.31 632 TRP A N 1
ATOM 5039 C CA . TRP A 1 632 ? 15.484 10.119 9.595 1.00 66.31 632 TRP A CA 1
ATOM 5040 C C . TRP A 1 632 ? 14.463 9.982 10.739 1.00 66.31 632 TRP A C 1
ATOM 5042 O O . TRP A 1 632 ? 14.341 10.892 11.559 1.00 66.31 632 TRP A O 1
ATOM 5052 N N . MET A 1 633 ? 13.720 8.870 10.821 1.00 69.69 633 MET A N 1
ATOM 5053 C CA . MET A 1 633 ? 12.659 8.700 11.817 1.00 69.69 633 MET A CA 1
ATOM 5054 C C . MET A 1 633 ? 13.235 8.233 13.160 1.00 69.69 633 MET A C 1
ATOM 5056 O O . MET A 1 633 ? 13.789 7.130 13.266 1.00 69.69 633 MET A O 1
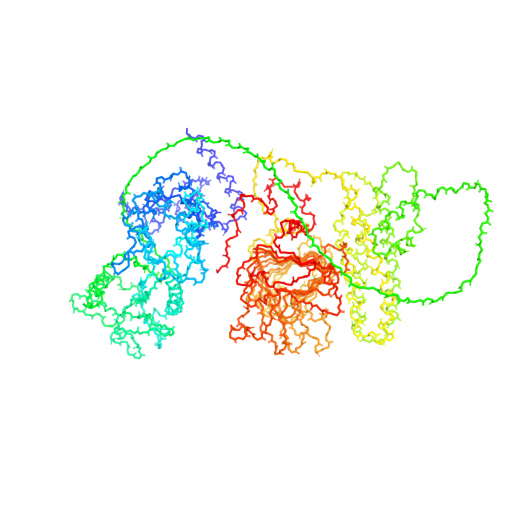ATOM 5060 N N . THR A 1 634 ? 13.059 9.053 14.201 1.00 71.88 634 THR A N 1
ATOM 5061 C CA . THR A 1 634 ? 13.591 8.792 15.548 1.00 71.88 634 THR A CA 1
ATOM 5062 C C . THR A 1 634 ? 12.952 7.558 16.185 1.00 71.88 634 THR A C 1
ATOM 5064 O O . THR A 1 634 ? 11.796 7.246 15.915 1.00 71.88 634 THR A O 1
ATOM 5067 N N . ALA A 1 635 ? 13.662 6.869 17.086 1.00 68.12 635 ALA A N 1
ATOM 5068 C CA . ALA A 1 635 ? 13.142 5.680 17.775 1.00 68.12 635 ALA A CA 1
ATOM 5069 C C . ALA A 1 635 ? 11.831 5.930 18.556 1.00 68.12 635 ALA A C 1
ATOM 5071 O O . ALA A 1 635 ? 11.025 5.012 18.704 1.00 68.12 635 ALA A O 1
ATOM 5072 N N . ALA A 1 636 ? 11.601 7.163 19.026 1.00 70.19 636 ALA A N 1
ATOM 5073 C CA . ALA A 1 636 ? 10.340 7.569 19.643 1.00 70.19 636 ALA A CA 1
ATOM 5074 C C . ALA A 1 636 ? 9.205 7.625 18.607 1.00 70.19 636 ALA A C 1
ATOM 5076 O O . ALA A 1 636 ? 8.159 7.015 18.816 1.00 70.19 636 ALA A O 1
ATOM 5077 N N . ASP A 1 637 ? 9.442 8.260 17.457 1.00 72.06 637 ASP A N 1
ATOM 5078 C CA . ASP A 1 637 ? 8.476 8.334 16.356 1.00 72.06 637 ASP A CA 1
ATOM 5079 C C . ASP A 1 637 ? 8.057 6.942 15.857 1.00 72.06 637 ASP A C 1
ATOM 5081 O O . ASP A 1 637 ? 6.872 6.706 15.627 1.00 72.06 637 ASP A O 1
ATOM 5085 N N . ARG A 1 638 ? 8.992 5.979 15.777 1.00 71.94 638 ARG A N 1
ATOM 5086 C CA . ARG A 1 638 ? 8.669 4.590 15.373 1.00 71.94 638 ARG A CA 1
ATOM 5087 C C . ARG A 1 638 ? 7.638 3.953 16.306 1.00 71.94 638 ARG A C 1
ATOM 5089 O O . ARG A 1 638 ? 6.740 3.267 15.831 1.00 71.94 638 ARG A O 1
ATOM 5096 N N . ARG A 1 639 ? 7.734 4.216 17.617 1.00 70.94 639 ARG A N 1
ATOM 5097 C CA . ARG A 1 639 ? 6.764 3.738 18.619 1.00 70.94 639 ARG A CA 1
ATOM 5098 C C . ARG A 1 639 ? 5.406 4.421 18.450 1.00 70.94 639 ARG A C 1
ATOM 5100 O O . ARG A 1 639 ? 4.389 3.738 18.490 1.00 70.94 639 ARG A O 1
ATOM 5107 N N . LEU A 1 640 ? 5.374 5.729 18.177 1.00 71.19 640 LEU A N 1
ATOM 5108 C CA . LEU A 1 640 ? 4.128 6.472 17.912 1.00 71.19 640 LEU A CA 1
ATOM 5109 C C . LEU A 1 640 ? 3.397 5.996 16.643 1.00 71.19 640 LEU A C 1
ATOM 5111 O O . LEU A 1 640 ? 2.174 6.094 16.564 1.00 71.19 640 LEU A O 1
ATOM 5115 N N . MET A 1 641 ? 4.121 5.432 15.673 1.00 68.25 641 MET A N 1
ATOM 5116 C CA . MET A 1 641 ? 3.544 4.788 14.483 1.00 68.25 641 MET A CA 1
ATOM 5117 C C . MET A 1 641 ? 3.140 3.315 14.715 1.00 68.25 641 MET A C 1
ATOM 5119 O O . MET A 1 641 ? 2.570 2.704 13.820 1.00 68.25 641 MET A O 1
ATOM 5123 N N . GLN A 1 642 ? 3.411 2.741 15.896 1.00 64.62 642 GLN A N 1
ATOM 5124 C CA . GLN A 1 642 ? 3.130 1.334 16.233 1.00 64.62 642 GLN A CA 1
ATOM 5125 C C . GLN A 1 642 ? 2.054 1.163 17.317 1.00 64.62 642 GLN A C 1
ATOM 5127 O O . GLN A 1 642 ? 1.273 0.218 17.243 1.00 64.62 642 GLN A O 1
ATOM 5132 N N . ILE A 1 643 ? 1.971 2.066 18.301 1.00 67.62 643 ILE A N 1
ATOM 5133 C CA . ILE A 1 643 ? 0.922 2.023 19.338 1.00 67.62 643 ILE A CA 1
ATOM 5134 C C . ILE A 1 643 ? -0.465 2.391 18.767 1.00 67.62 643 ILE A C 1
ATOM 5136 O O . ILE A 1 643 ? -0.534 3.083 17.748 1.00 67.62 643 ILE A O 1
ATOM 5140 N N . PRO A 1 644 ? -1.587 1.967 19.382 1.00 64.94 644 PRO A N 1
ATOM 5141 C CA . PRO A 1 644 ? -2.929 2.370 18.951 1.00 64.94 644 PRO A CA 1
ATOM 5142 C C . PRO A 1 644 ? -3.143 3.896 19.034 1.00 64.94 644 PRO A C 1
ATOM 5144 O O . PRO A 1 644 ? -2.675 4.518 19.991 1.00 64.94 644 PRO A O 1
ATOM 5147 N N . PRO A 1 645 ? -3.903 4.523 18.111 1.00 60.16 645 PRO A N 1
ATOM 5148 C CA . PRO A 1 645 ? -4.034 5.984 18.055 1.00 60.16 645 PRO A CA 1
ATOM 5149 C C . PRO A 1 645 ? -4.654 6.588 19.325 1.00 60.16 645 PRO A C 1
ATOM 5151 O O . PRO A 1 645 ? -4.263 7.672 19.739 1.00 60.16 645 PRO A O 1
ATOM 5154 N N . LYS A 1 646 ? -5.537 5.847 20.014 1.00 64.19 646 LYS A N 1
ATOM 5155 C CA . LYS A 1 646 ? -6.148 6.237 21.303 1.00 64.19 646 LYS A CA 1
ATOM 5156 C C . LYS A 1 646 ? -5.165 6.331 22.484 1.00 64.19 646 LYS A C 1
ATOM 5158 O O . LYS A 1 646 ? -5.567 6.772 23.555 1.00 64.19 646 LYS A O 1
ATOM 5163 N N . ILE A 1 647 ? -3.928 5.862 22.315 1.00 68.75 647 ILE A N 1
ATOM 5164 C CA . ILE A 1 647 ? -2.896 5.774 23.364 1.00 68.75 647 ILE A CA 1
ATOM 5165 C C . ILE A 1 647 ? -1.744 6.760 23.080 1.00 68.75 647 ILE A C 1
ATOM 5167 O O . ILE A 1 647 ? -0.896 7.006 23.936 1.00 68.75 647 ILE A O 1
ATOM 5171 N N . ILE A 1 648 ? -1.739 7.402 21.905 1.00 72.88 648 ILE A N 1
ATOM 5172 C CA . ILE A 1 648 ? -0.825 8.502 21.594 1.00 72.88 648 ILE A CA 1
ATOM 5173 C C . ILE A 1 648 ? -1.262 9.737 22.402 1.00 72.88 648 ILE A C 1
ATOM 5175 O O . ILE A 1 648 ? -2.384 10.203 22.206 1.00 72.88 648 ILE A O 1
ATOM 5179 N N . PRO A 1 649 ? -0.415 10.308 23.280 1.00 78.19 649 PRO A N 1
ATOM 5180 C CA . PRO A 1 649 ? -0.770 11.520 24.008 1.00 78.19 649 PRO A CA 1
ATOM 5181 C C . PRO A 1 649 ? -0.819 12.721 23.042 1.00 78.19 649 PRO A C 1
ATOM 5183 O O . PRO A 1 649 ? 0.204 13.035 22.421 1.00 78.19 649 PRO A O 1
ATOM 5186 N N . PRO A 1 650 ? -1.966 13.411 22.891 1.00 87.06 650 PRO A N 1
ATOM 5187 C CA . PRO A 1 650 ? -2.047 14.609 22.066 1.00 87.06 650 PRO A CA 1
ATOM 5188 C C . PRO A 1 650 ? -1.281 15.765 22.715 1.00 87.06 650 PRO A C 1
ATOM 5190 O O . PRO A 1 650 ? -1.261 15.909 23.937 1.00 87.06 650 PRO A O 1
ATOM 5193 N N . THR A 1 651 ? -0.692 16.634 21.894 1.00 91.12 651 THR A N 1
ATOM 5194 C CA . THR A 1 651 ? -0.258 17.965 22.343 1.00 91.12 651 THR A CA 1
ATOM 5195 C C . THR A 1 651 ? -1.434 18.936 22.288 1.00 91.12 651 THR A C 1
ATOM 5197 O O . THR A 1 651 ? -1.638 19.700 23.226 1.00 91.12 651 THR A O 1
ATOM 5200 N N . VAL A 1 652 ? -2.238 18.852 21.222 1.00 95.88 652 VAL A N 1
ATOM 5201 C CA . VAL A 1 652 ? -3.524 19.547 21.070 1.00 95.88 652 VAL A CA 1
ATOM 5202 C C . VAL A 1 652 ? -4.540 18.653 20.354 1.00 95.88 652 VAL A C 1
ATOM 5204 O O . VAL A 1 652 ? -4.174 17.766 19.577 1.00 95.88 652 VAL A O 1
ATOM 5207 N N . VAL A 1 653 ? -5.823 18.899 20.608 1.00 96.88 653 VAL A N 1
ATOM 5208 C CA . VAL A 1 653 ? -6.957 18.189 20.002 1.00 96.88 653 VAL A CA 1
ATOM 5209 C C . VAL A 1 653 ? -7.757 19.145 19.117 1.00 96.88 653 VAL A C 1
ATOM 5211 O O . VAL A 1 653 ? -8.074 20.258 19.535 1.00 96.88 653 VAL A O 1
ATOM 5214 N N . VAL A 1 654 ? -8.122 18.702 17.917 1.00 97.62 654 VAL A N 1
ATOM 5215 C CA . VAL A 1 654 ? -9.019 19.399 16.987 1.00 97.62 654 VAL A CA 1
ATOM 5216 C C . VAL A 1 654 ? -10.350 18.653 16.934 1.00 97.62 654 VAL A C 1
ATOM 5218 O O . VAL A 1 654 ? -10.360 17.427 16.786 1.00 97.62 654 VAL A O 1
ATOM 5221 N N . ALA A 1 655 ? -11.463 19.371 17.091 1.00 96.75 655 ALA A N 1
ATOM 5222 C CA . ALA A 1 655 ? -12.803 18.794 17.072 1.00 96.75 655 ALA A CA 1
ATOM 5223 C C . ALA A 1 655 ? -13.867 19.810 16.617 1.00 96.75 655 ALA A C 1
ATOM 5225 O O . ALA A 1 655 ? -14.011 20.881 17.208 1.00 96.75 655 ALA A O 1
ATOM 5226 N N . LEU A 1 656 ? -14.654 19.440 15.601 1.00 93.62 656 LEU A N 1
ATOM 5227 C CA . LEU A 1 656 ? -15.709 20.284 15.012 1.00 93.62 656 LEU A CA 1
ATOM 5228 C C . LEU A 1 656 ? -16.861 20.620 15.979 1.00 93.62 656 LEU A C 1
ATOM 5230 O O . LEU A 1 656 ? -17.582 21.588 15.761 1.00 93.62 656 LEU A O 1
ATOM 5234 N N . ASP A 1 657 ? -17.041 19.833 17.041 1.00 92.25 657 ASP A N 1
ATOM 5235 C CA . ASP A 1 657 ? -18.057 20.036 18.083 1.00 92.25 657 ASP A CA 1
ATOM 5236 C C . ASP A 1 657 ? -17.617 21.015 19.193 1.00 92.25 657 ASP A C 1
ATOM 5238 O O . ASP A 1 657 ? -18.363 21.249 20.143 1.00 92.25 657 ASP A O 1
ATOM 5242 N N . GLY A 1 658 ? -16.401 21.569 19.103 1.00 91.38 658 GLY A N 1
ATOM 5243 C CA . GLY A 1 658 ? -15.824 22.446 20.124 1.00 91.38 658 GLY A CA 1
ATOM 5244 C C . GLY A 1 658 ? -15.294 21.721 21.369 1.00 91.38 658 GLY A C 1
ATOM 5245 O O . GLY A 1 658 ? -14.879 22.380 22.318 1.00 91.38 658 GLY A O 1
ATOM 5246 N N . SER A 1 659 ? -15.254 20.382 21.385 1.00 93.44 659 SER A N 1
ATOM 5247 C CA . SER A 1 659 ? -14.729 19.579 22.507 1.00 93.44 659 SER A CA 1
ATOM 5248 C C . SER A 1 659 ? -13.204 19.345 22.461 1.00 93.44 659 SER A C 1
ATOM 5250 O O . SER A 1 659 ? -12.683 18.420 23.098 1.00 93.44 659 SER A O 1
ATOM 5252 N N . GLY A 1 660 ? -12.492 20.146 21.665 1.00 92.75 660 GLY A N 1
ATOM 5253 C CA . GLY A 1 660 ? -11.035 20.162 21.524 1.00 92.75 660 GLY A CA 1
ATOM 5254 C C . GLY A 1 660 ? -10.444 21.535 21.862 1.00 92.75 660 GLY A C 1
ATOM 5255 O O . GLY A 1 660 ? -11.148 22.445 22.287 1.00 92.75 660 GLY A O 1
ATOM 5256 N N . ASN A 1 661 ? -9.140 21.698 21.648 1.00 97.06 661 ASN A N 1
ATOM 5257 C CA . ASN A 1 661 ? -8.460 22.993 21.746 1.00 97.06 661 ASN A CA 1
ATOM 5258 C C . ASN A 1 661 ? -8.794 23.915 20.559 1.00 97.06 661 ASN A C 1
ATOM 5260 O O . ASN A 1 661 ? -8.771 25.133 20.711 1.00 97.06 661 ASN A O 1
ATOM 5264 N N . TYR A 1 662 ? -9.092 23.332 19.392 1.00 97.00 662 TYR A N 1
ATOM 5265 C CA . TYR A 1 662 ? -9.410 24.044 18.152 1.00 97.00 662 TYR A CA 1
ATOM 5266 C C . TYR A 1 662 ? -10.567 23.368 17.408 1.00 97.00 662 TYR A C 1
ATOM 5268 O O . TYR A 1 662 ? -10.742 22.152 17.490 1.00 97.00 662 TYR A O 1
ATOM 5276 N N . THR A 1 663 ? -11.313 24.149 16.632 1.00 95.19 663 THR A N 1
ATOM 5277 C CA . THR A 1 663 ? -12.264 23.664 15.618 1.00 95.19 663 THR A CA 1
ATOM 5278 C C . THR A 1 663 ? -11.566 23.311 14.305 1.00 95.19 663 THR A C 1
ATOM 5280 O O . THR A 1 663 ? -11.900 22.307 13.682 1.00 95.19 663 THR A O 1
ATOM 5283 N N . ASP A 1 664 ? -10.563 24.105 13.924 1.00 95.00 664 ASP A N 1
ATOM 5284 C CA . ASP A 1 664 ? -9.895 24.069 12.622 1.00 95.00 664 ASP A CA 1
ATOM 5285 C C . ASP A 1 664 ? -8.455 23.549 12.748 1.00 95.00 664 ASP A C 1
ATOM 5287 O O . ASP A 1 664 ? -7.686 23.972 13.621 1.00 95.00 664 ASP A O 1
ATOM 5291 N N . ILE A 1 665 ? -8.044 22.663 11.841 1.00 97.69 665 ILE A N 1
ATOM 5292 C CA . ILE A 1 665 ? -6.716 22.037 11.855 1.00 97.69 665 ILE A CA 1
ATOM 5293 C C . ILE A 1 665 ? -5.639 23.083 11.529 1.00 97.69 665 ILE A C 1
ATOM 5295 O O . ILE A 1 665 ? -4.562 23.085 12.135 1.00 97.69 665 ILE A O 1
ATOM 5299 N N . THR A 1 666 ? -5.940 24.034 10.640 1.00 97.38 666 THR A N 1
ATOM 5300 C CA . THR A 1 666 ? -5.067 25.177 10.324 1.00 97.38 666 THR A CA 1
ATOM 5301 C C . THR A 1 666 ? -4.739 26.012 11.566 1.00 97.38 666 THR A C 1
ATOM 5303 O O . THR A 1 666 ? -3.594 26.443 11.716 1.00 97.38 666 THR A O 1
ATOM 5306 N N . ALA A 1 667 ? -5.680 26.189 12.502 1.00 96.31 667 ALA A N 1
ATOM 5307 C CA . ALA A 1 667 ? -5.422 26.917 13.747 1.00 96.31 667 ALA A CA 1
ATOM 5308 C C . ALA A 1 667 ? -4.433 26.161 14.657 1.00 96.31 667 ALA A C 1
ATOM 5310 O O . ALA A 1 667 ? -3.454 26.748 15.122 1.00 96.31 667 ALA A O 1
ATOM 5311 N N . ALA A 1 668 ? -4.612 24.844 14.816 1.00 96.75 668 ALA A N 1
ATOM 5312 C CA . ALA A 1 668 ? -3.699 23.992 15.585 1.00 96.75 668 ALA A CA 1
ATOM 5313 C C . ALA A 1 668 ? -2.270 23.951 15.001 1.00 96.75 668 ALA A C 1
ATOM 5315 O O . ALA A 1 668 ? -1.287 23.917 15.746 1.00 96.75 668 ALA A O 1
ATOM 5316 N N . ILE A 1 669 ? -2.132 23.999 13.668 1.00 96.88 669 ILE A N 1
ATOM 5317 C CA . ILE A 1 669 ? -0.826 24.124 12.999 1.00 96.88 669 ILE A CA 1
ATOM 5318 C C . ILE A 1 669 ? -0.210 25.501 13.257 1.00 96.88 669 ILE A C 1
ATOM 5320 O O . ILE A 1 669 ? 1.003 25.596 13.450 1.00 96.88 669 ILE A O 1
ATOM 5324 N N . LEU A 1 670 ? -1.005 26.577 13.245 1.00 94.94 670 LEU A N 1
ATOM 5325 C CA . LEU A 1 670 ? -0.518 27.942 13.459 1.00 94.94 670 LEU A CA 1
ATOM 5326 C C . LEU A 1 670 ? -0.023 28.181 14.892 1.00 94.94 670 LEU A C 1
ATOM 5328 O O . LEU A 1 670 ? 0.970 28.897 15.040 1.00 94.94 670 LEU A O 1
ATOM 5332 N N . ASP A 1 671 ? -0.597 27.509 15.890 1.00 94.12 671 ASP A N 1
ATOM 5333 C CA . ASP A 1 671 ? -0.114 27.512 17.280 1.00 94.12 671 ASP A CA 1
ATOM 5334 C C . ASP A 1 671 ? 1.242 26.794 17.451 1.00 94.12 671 ASP A C 1
ATOM 5336 O O . ASP A 1 671 ? 2.174 27.340 18.043 1.00 94.12 671 ASP A O 1
ATOM 5340 N N . ALA A 1 672 ? 1.404 25.618 16.829 1.00 94.19 672 ALA A N 1
ATOM 5341 C CA . ALA A 1 672 ? 2.548 24.723 17.041 1.00 94.19 672 ALA A CA 1
ATOM 5342 C C . ALA A 1 672 ? 3.938 25.413 16.969 1.00 94.19 672 ALA A C 1
ATOM 5344 O O . ALA A 1 672 ? 4.205 26.173 16.032 1.00 94.19 672 ALA A O 1
ATOM 5345 N N . PRO A 1 673 ? 4.890 25.138 17.880 1.00 93.06 673 PRO A N 1
ATOM 5346 C CA . PRO A 1 673 ? 6.144 25.887 17.952 1.00 93.06 673 PRO A CA 1
ATOM 5347 C C . PRO A 1 673 ? 7.003 25.769 16.679 1.00 93.06 673 PRO A C 1
ATOM 5349 O O . PRO A 1 673 ? 7.330 24.681 16.199 1.00 93.06 673 PRO A O 1
ATOM 5352 N N . ASN A 1 674 ? 7.415 26.921 16.138 1.00 92.94 674 ASN A N 1
ATOM 5353 C CA . ASN A 1 674 ? 8.293 26.986 14.968 1.00 92.94 674 ASN A CA 1
ATOM 5354 C C . ASN A 1 674 ? 9.654 26.335 15.265 1.00 92.94 674 ASN A C 1
ATOM 5356 O O . ASN A 1 674 ? 10.322 26.689 16.234 1.00 92.94 674 ASN A O 1
ATOM 5360 N N . ARG A 1 675 ? 10.092 25.435 14.375 1.00 83.31 675 ARG A N 1
ATOM 5361 C CA . ARG A 1 675 ? 11.329 24.640 14.472 1.00 83.31 675 ARG A CA 1
ATOM 5362 C C . ARG A 1 675 ? 11.426 23.813 15.762 1.00 83.31 675 ARG A C 1
ATOM 5364 O O . ARG A 1 675 ? 12.518 23.644 16.298 1.00 83.31 675 ARG A O 1
ATOM 5371 N N . SER A 1 676 ? 10.293 23.284 16.231 1.00 85.50 676 SER A N 1
ATOM 5372 C CA . SER A 1 676 ? 10.247 22.338 17.350 1.00 85.50 676 SER A CA 1
ATOM 5373 C C . SER A 1 676 ? 11.252 21.197 17.175 1.00 85.50 676 SER A C 1
ATOM 5375 O O . SER A 1 676 ? 11.282 20.544 16.131 1.00 85.50 676 SER A O 1
ATOM 5377 N N . THR A 1 677 ? 12.044 20.923 18.211 1.00 79.81 677 THR A N 1
ATOM 5378 C CA . THR A 1 677 ? 12.878 19.714 18.312 1.00 79.81 677 THR A CA 1
ATOM 5379 C C . THR A 1 677 ? 12.081 18.500 18.791 1.00 79.81 677 THR A C 1
ATOM 5381 O O . THR A 1 677 ? 12.490 17.370 18.543 1.00 79.81 677 THR A O 1
ATOM 5384 N N . GLY A 1 678 ? 10.947 18.727 19.462 1.00 82.38 678 GLY A N 1
ATOM 5385 C CA . GLY A 1 678 ? 10.022 17.691 19.915 1.00 82.38 678 GLY A CA 1
ATOM 5386 C C . GLY A 1 678 ? 8.875 17.449 18.932 1.00 82.38 678 GLY A C 1
ATOM 5387 O O . GLY A 1 678 ? 8.476 18.340 18.178 1.00 82.38 678 GLY A O 1
ATOM 5388 N N . ARG A 1 679 ? 8.321 16.238 18.984 1.00 90.88 679 ARG A N 1
ATOM 5389 C CA . ARG A 1 679 ? 7.103 15.830 18.277 1.00 90.88 679 ARG A CA 1
ATOM 5390 C C . ARG A 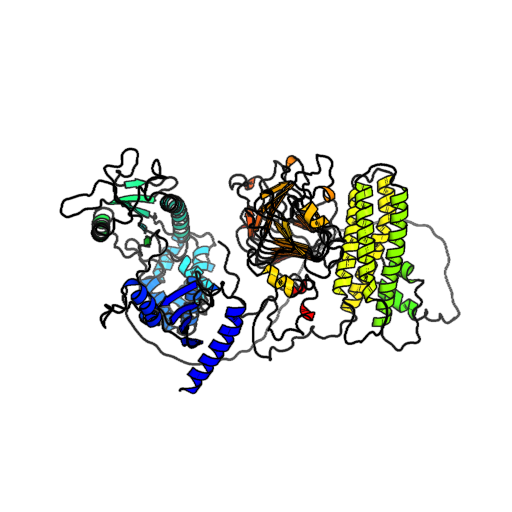1 679 ? 5.895 16.614 18.805 1.00 90.88 679 ARG A C 1
ATOM 5392 O O . ARG A 1 679 ? 5.611 16.546 19.996 1.00 90.88 679 ARG A O 1
ATOM 5399 N N . TYR A 1 680 ? 5.186 17.324 17.930 1.00 93.31 680 TYR A N 1
ATOM 5400 C CA . TYR A 1 680 ? 3.943 18.030 18.265 1.00 93.31 680 TYR A CA 1
ATOM 5401 C C . TYR A 1 680 ? 2.762 17.269 17.656 1.00 93.31 680 TYR A C 1
ATOM 5403 O O . TYR A 1 680 ? 2.637 17.189 16.431 1.00 93.31 680 TYR A O 1
ATOM 5411 N N . VAL A 1 681 ? 1.937 16.659 18.508 1.00 94.44 681 VAL A N 1
ATOM 5412 C CA . VAL A 1 681 ? 0.837 15.777 18.098 1.00 94.44 681 VAL A CA 1
ATOM 5413 C C . VAL A 1 681 ? -0.470 16.561 18.053 1.00 94.44 681 VAL A C 1
ATOM 5415 O O . VAL A 1 681 ? -0.942 17.060 19.074 1.00 94.44 681 VAL A O 1
ATOM 5418 N N . ILE A 1 682 ? -1.066 16.614 16.866 1.00 96.94 682 ILE A N 1
ATOM 5419 C CA . ILE A 1 682 ? -2.401 17.147 16.608 1.00 96.94 682 ILE A CA 1
ATOM 5420 C C . ILE A 1 682 ? -3.331 15.943 16.430 1.00 96.94 682 ILE A C 1
ATOM 5422 O O . ILE A 1 682 ? -3.293 15.264 15.400 1.00 96.94 682 ILE A O 1
ATOM 5426 N N . GLN A 1 683 ? -4.142 15.654 17.447 1.00 96.44 683 GLN A N 1
ATOM 5427 C CA . GLN A 1 683 ? -5.201 14.649 17.341 1.00 96.44 683 GLN A CA 1
ATOM 5428 C C . GLN A 1 683 ? -6.433 15.291 16.701 1.00 96.44 683 GLN A C 1
ATOM 5430 O O . GLN A 1 683 ? -6.881 16.340 17.152 1.00 96.44 683 GLN A O 1
ATOM 5435 N N . ILE A 1 684 ? -6.984 14.670 15.663 1.00 97.44 684 ILE A N 1
ATOM 5436 C CA . ILE A 1 684 ? -8.095 15.198 14.869 1.00 97.44 684 ILE A CA 1
ATOM 5437 C C . ILE A 1 684 ? -9.279 14.240 15.031 1.00 97.44 684 ILE A C 1
ATOM 5439 O O . ILE A 1 684 ? -9.253 13.119 14.513 1.00 97.44 684 ILE A O 1
ATOM 5443 N N . LYS A 1 685 ? -10.311 14.660 15.772 1.00 96.25 685 LYS A N 1
ATOM 5444 C CA . LYS A 1 685 ? -11.488 13.816 16.030 1.00 96.25 685 LYS A CA 1
ATOM 5445 C C . LYS A 1 685 ? -12.269 13.508 14.752 1.00 96.25 685 LYS A C 1
ATOM 5447 O O . LYS A 1 685 ? -12.125 14.201 13.743 1.00 96.25 685 LYS A O 1
ATOM 5452 N N . THR A 1 686 ? -13.120 12.491 14.834 1.00 96.31 686 THR A N 1
ATOM 5453 C CA . THR A 1 686 ? -14.133 12.124 13.836 1.00 96.31 686 THR A CA 1
ATOM 5454 C C . THR A 1 686 ? -14.851 13.363 13.288 1.00 96.31 686 THR A C 1
ATOM 5456 O O . THR A 1 686 ? -15.329 14.201 14.054 1.00 96.31 686 THR A O 1
ATOM 5459 N N . GLY A 1 687 ? -14.922 13.493 11.962 1.00 95.94 687 GLY A N 1
ATOM 5460 C CA . GLY A 1 687 ? -15.466 14.671 11.289 1.00 95.94 687 GLY A CA 1
ATOM 5461 C C . GLY A 1 687 ? -15.000 14.813 9.838 1.00 95.94 687 GLY A C 1
ATOM 5462 O O . GLY A 1 687 ? -14.072 14.130 9.399 1.00 95.94 687 GLY A O 1
ATOM 5463 N N . ILE A 1 688 ? -15.644 15.726 9.104 1.00 97.62 688 ILE A N 1
ATOM 5464 C CA . ILE A 1 688 ? -15.275 16.109 7.734 1.00 97.62 688 ILE A CA 1
ATOM 5465 C C . ILE A 1 688 ? -14.796 17.566 7.752 1.00 97.62 688 ILE A C 1
ATOM 5467 O O . ILE A 1 688 ? -15.593 18.488 7.918 1.00 97.62 688 ILE A O 1
ATOM 5471 N N . TYR A 1 689 ? -13.490 17.763 7.590 1.00 97.88 689 TYR A N 1
ATOM 5472 C CA . TYR A 1 689 ? -12.804 19.051 7.691 1.00 97.88 689 TYR A CA 1
ATOM 5473 C C . TYR A 1 689 ? -12.574 19.630 6.291 1.00 97.88 689 TYR A C 1
ATOM 5475 O O . TYR A 1 689 ? -11.768 19.111 5.516 1.00 97.88 689 TYR A O 1
ATOM 5483 N N . TYR A 1 690 ? -13.294 20.700 5.953 1.00 97.69 690 TYR A N 1
ATOM 5484 C CA . TYR A 1 690 ? -13.244 21.358 4.642 1.00 97.69 690 TYR A CA 1
ATOM 5485 C C . TYR A 1 690 ? -12.089 22.375 4.562 1.00 97.69 690 TYR A C 1
ATOM 5487 O O . TYR A 1 690 ? -12.305 23.579 4.436 1.00 97.69 690 TYR A O 1
ATOM 5495 N N . GLU A 1 691 ? -10.849 21.888 4.657 1.00 96.38 691 GLU A N 1
ATOM 5496 C CA . GLU A 1 691 ? -9.633 22.709 4.711 1.00 96.38 691 GLU A CA 1
ATOM 5497 C C . GLU A 1 691 ? -8.608 22.332 3.625 1.00 96.38 691 GLU A C 1
ATOM 5499 O O . GLU A 1 691 ? -8.253 21.167 3.452 1.00 96.38 691 GLU A O 1
ATOM 5504 N N . ASN A 1 692 ? -8.039 23.341 2.951 1.00 96.94 692 ASN A N 1
ATOM 5505 C CA . ASN A 1 692 ? -6.814 23.190 2.157 1.00 96.94 692 ASN A CA 1
ATOM 5506 C C . ASN A 1 692 ? -5.593 23.497 3.038 1.00 96.94 692 ASN A C 1
ATOM 5508 O O . ASN A 1 692 ? -5.142 24.642 3.120 1.00 96.94 692 ASN A O 1
ATOM 5512 N N . ILE A 1 693 ? -5.075 22.467 3.696 1.00 98.00 693 ILE A N 1
ATOM 5513 C CA . ILE A 1 693 ? -4.054 22.559 4.738 1.00 98.00 693 ILE A CA 1
ATOM 5514 C C . ILE A 1 693 ? -2.648 22.701 4.145 1.00 98.00 693 ILE A C 1
ATOM 5516 O O . ILE A 1 693 ? -2.263 21.991 3.214 1.00 98.00 693 ILE A O 1
ATOM 5520 N N . VAL A 1 694 ? -1.832 23.557 4.766 1.00 97.56 694 VAL A N 1
ATOM 5521 C CA . VAL A 1 694 ? -0.387 23.649 4.520 1.00 97.56 694 VAL A CA 1
ATOM 5522 C C . VAL A 1 694 ? 0.368 23.455 5.836 1.00 97.56 694 VAL A C 1
ATOM 5524 O O . VAL A 1 694 ? 0.142 24.188 6.794 1.00 97.56 694 VAL A O 1
ATOM 5527 N N . ILE A 1 695 ? 1.313 22.513 5.865 1.00 97.69 695 ILE A N 1
ATOM 5528 C CA . ILE A 1 695 ? 2.344 22.390 6.904 1.00 97.69 695 ILE A CA 1
ATOM 5529 C C . ILE A 1 695 ? 3.596 23.118 6.385 1.00 97.69 695 ILE A C 1
ATOM 5531 O O . ILE A 1 695 ? 4.351 22.522 5.612 1.00 97.69 695 ILE A O 1
ATOM 5535 N N . PRO A 1 696 ? 3.831 24.401 6.716 1.00 94.94 696 PRO A N 1
ATOM 5536 C CA . PRO A 1 696 ? 4.938 25.165 6.143 1.00 94.94 696 PRO A CA 1
ATOM 5537 C C . PRO A 1 696 ? 6.295 24.706 6.704 1.00 94.94 696 PRO A C 1
ATOM 5539 O O . PRO A 1 696 ? 6.365 24.136 7.792 1.00 94.94 696 PRO A O 1
ATOM 5542 N N . ARG A 1 697 ? 7.398 24.991 5.989 1.00 91.19 697 ARG A N 1
ATOM 5543 C CA . ARG A 1 697 ? 8.772 24.521 6.305 1.00 91.19 697 ARG A CA 1
ATOM 5544 C C . ARG A 1 697 ? 9.211 24.792 7.757 1.00 91.19 697 ARG A C 1
ATOM 5546 O O . ARG A 1 697 ? 10.023 24.056 8.307 1.00 91.19 697 ARG A O 1
ATOM 5553 N N . GLN A 1 698 ? 8.681 25.840 8.389 1.00 92.25 698 GLN A N 1
ATOM 5554 C CA . GLN A 1 698 ? 8.961 26.223 9.776 1.00 92.25 698 GLN A CA 1
ATOM 5555 C C . GLN A 1 698 ? 8.322 25.283 10.814 1.00 92.25 698 GLN A C 1
ATOM 5557 O O . GLN A 1 698 ? 8.819 25.209 11.935 1.00 92.25 698 GLN A O 1
ATOM 5562 N N . LYS A 1 699 ? 7.252 24.562 10.466 1.00 94.88 699 LYS A N 1
ATOM 5563 C CA . LYS A 1 699 ? 6.493 23.669 11.355 1.00 94.88 699 LYS A CA 1
ATOM 5564 C C . LYS A 1 699 ? 7.009 22.231 11.195 1.00 94.88 699 LYS A C 1
ATOM 5566 O O . LYS A 1 699 ? 6.367 21.382 10.585 1.00 94.88 699 LYS A O 1
ATOM 5571 N N . ALA A 1 700 ? 8.227 21.989 11.677 1.00 91.00 700 ALA A N 1
ATOM 5572 C CA . ALA A 1 700 ? 8.852 20.664 11.689 1.00 91.00 700 ALA A CA 1
ATOM 5573 C C . ALA A 1 700 ? 8.305 19.782 12.829 1.00 91.00 700 ALA A C 1
ATOM 5575 O O . ALA A 1 700 ? 7.791 20.299 13.820 1.00 91.00 700 ALA A O 1
ATOM 5576 N N . ASN A 1 701 ? 8.452 18.459 12.700 1.00 90.38 701 ASN A N 1
ATOM 5577 C CA . ASN A 1 701 ? 8.040 17.455 13.694 1.00 90.38 701 ASN A CA 1
ATOM 5578 C C . ASN A 1 701 ? 6.536 17.476 14.074 1.00 90.38 701 ASN A C 1
ATOM 5580 O O . ASN A 1 701 ? 6.153 16.962 15.127 1.00 90.38 701 ASN A O 1
ATOM 5584 N N . ILE A 1 702 ? 5.662 18.005 13.208 1.00 95.56 702 ILE A N 1
ATOM 5585 C CA . ILE A 1 702 ? 4.200 17.866 13.342 1.00 95.56 702 ILE A CA 1
ATOM 5586 C C . ILE A 1 702 ? 3.789 16.405 13.104 1.00 95.56 702 ILE A C 1
ATOM 5588 O O . ILE A 1 702 ? 4.361 15.722 12.249 1.00 95.56 702 ILE A O 1
ATOM 5592 N N . MET A 1 703 ? 2.796 15.924 13.849 1.00 94.88 703 MET A N 1
ATOM 5593 C CA . MET A 1 703 ? 2.133 14.643 13.613 1.00 94.88 703 MET A CA 1
ATOM 5594 C C . MET A 1 703 ? 0.615 14.788 13.663 1.00 94.88 703 MET A C 1
ATOM 5596 O O . MET A 1 703 ? 0.091 15.365 14.612 1.00 94.88 703 MET A O 1
ATOM 5600 N N . PHE A 1 704 ? -0.080 14.235 12.671 1.00 97.31 704 PHE A N 1
ATOM 5601 C CA . PHE A 1 704 ? -1.535 14.080 12.683 1.00 97.31 704 PHE A CA 1
ATOM 5602 C C . PHE A 1 704 ? -1.932 12.675 13.149 1.00 97.31 704 PHE A C 1
ATOM 5604 O O . PHE A 1 704 ? -1.361 11.680 12.693 1.00 97.31 704 PHE A O 1
ATOM 5611 N N . VAL A 1 705 ? -2.948 12.595 14.008 1.00 95.38 705 VAL A N 1
ATOM 5612 C CA . VAL A 1 705 ? -3.567 11.335 14.450 1.00 95.38 705 VAL A CA 1
ATOM 5613 C C . VAL A 1 705 ? -5.080 11.462 14.312 1.00 95.38 705 VAL A C 1
ATOM 5615 O O . VAL A 1 705 ? -5.691 12.244 15.038 1.00 95.38 705 VAL A O 1
ATOM 5618 N N . GLY A 1 706 ? -5.681 10.724 13.381 1.00 94.00 706 GLY A N 1
ATOM 5619 C CA . GLY A 1 706 ? -7.136 10.609 13.289 1.00 94.00 706 GLY A CA 1
ATOM 5620 C C . GLY A 1 706 ? -7.710 9.529 14.210 1.00 94.00 706 GLY A C 1
ATOM 5621 O O . GLY A 1 706 ? -6.982 8.782 14.865 1.00 94.00 706 GLY A O 1
ATOM 5622 N N . GLU A 1 707 ? -9.038 9.429 14.246 1.00 91.56 707 GLU A N 1
ATOM 5623 C CA . GLU A 1 707 ? -9.761 8.370 14.970 1.00 91.56 707 GLU A CA 1
ATOM 5624 C C . GLU A 1 707 ? -10.078 7.146 14.084 1.00 91.56 707 GLU A C 1
ATOM 5626 O O . GLU A 1 707 ? -10.678 6.178 14.555 1.00 91.56 707 GLU A O 1
ATOM 5631 N N . GLY A 1 708 ? -9.654 7.171 12.815 1.00 86.00 708 GLY A N 1
ATOM 5632 C CA . GLY A 1 708 ? -9.797 6.101 11.827 1.00 86.00 708 GLY A CA 1
ATOM 5633 C C . GLY A 1 708 ? -10.020 6.652 10.414 1.00 86.00 708 GLY A C 1
ATOM 5634 O O . GLY A 1 708 ? -10.685 7.675 10.241 1.00 86.00 708 GLY A O 1
ATOM 5635 N N . MET A 1 709 ? -9.525 5.946 9.387 1.00 87.06 709 MET A N 1
ATOM 5636 C CA . MET A 1 709 ? -9.667 6.334 7.967 1.00 87.06 709 MET A CA 1
ATOM 5637 C C . MET A 1 709 ? -11.128 6.615 7.564 1.00 87.06 709 MET A C 1
ATOM 5639 O O . MET A 1 709 ? -11.406 7.574 6.851 1.00 87.06 709 MET A O 1
ATOM 5643 N N . ASN A 1 710 ? -12.079 5.829 8.074 1.00 84.50 710 ASN A N 1
ATOM 5644 C CA . ASN A 1 710 ? -13.506 5.988 7.763 1.00 84.50 710 ASN A CA 1
ATOM 5645 C C . ASN A 1 710 ? -14.208 7.088 8.593 1.00 84.50 710 ASN A C 1
ATOM 5647 O O . ASN A 1 710 ? -15.404 7.305 8.407 1.00 84.50 710 ASN A O 1
ATOM 5651 N N . SER A 1 711 ? -13.494 7.753 9.510 1.00 93.00 711 SER A N 1
ATOM 5652 C CA . SER A 1 711 ? -14.063 8.648 10.532 1.00 93.00 711 SER A CA 1
ATOM 5653 C C . SER A 1 711 ? -13.482 10.064 10.494 1.00 93.00 711 SER A C 1
ATOM 5655 O O . SER A 1 711 ? -14.225 11.032 10.649 1.00 93.00 711 SER A O 1
ATOM 5657 N N . THR A 1 712 ? -12.169 10.208 10.286 1.00 96.94 712 THR A N 1
ATOM 5658 C CA . THR A 1 712 ? -11.474 11.506 10.223 1.00 96.94 712 THR A CA 1
ATOM 5659 C C . THR A 1 712 ? -11.096 11.817 8.774 1.00 96.94 712 THR A C 1
ATOM 5661 O O . THR A 1 712 ? -10.145 11.244 8.236 1.00 96.94 712 THR A O 1
ATOM 5664 N N . ILE A 1 713 ? -11.833 12.734 8.140 1.00 98.31 713 ILE A N 1
ATOM 5665 C CA . ILE A 1 713 ? -11.706 13.068 6.714 1.00 98.31 713 ILE A CA 1
ATOM 5666 C C . ILE A 1 713 ? -11.333 14.546 6.549 1.00 98.31 713 ILE A C 1
ATOM 5668 O O . ILE A 1 713 ? -12.034 15.423 7.040 1.00 98.31 713 ILE A O 1
ATOM 5672 N N . ILE A 1 714 ? -10.271 14.835 5.799 1.00 98.56 714 ILE A N 1
ATOM 5673 C CA . ILE A 1 714 ? -9.865 16.187 5.391 1.00 98.56 714 ILE A CA 1
ATOM 5674 C C . ILE A 1 714 ? -10.123 16.318 3.887 1.00 98.56 714 ILE A C 1
ATOM 5676 O O . ILE A 1 714 ? -9.675 15.474 3.108 1.00 98.56 714 ILE A O 1
ATOM 5680 N N . THR A 1 715 ? -10.863 17.340 3.461 1.00 98.06 715 THR A N 1
ATOM 5681 C CA . THR A 1 715 ? -11.404 17.424 2.097 1.00 98.06 715 THR A CA 1
ATOM 5682 C C . THR A 1 715 ? -11.252 18.807 1.460 1.00 98.06 715 THR A C 1
ATOM 5684 O O . THR A 1 715 ? -11.426 19.838 2.104 1.00 98.06 715 THR A O 1
ATOM 5687 N N . GLY A 1 716 ? -10.982 18.819 0.154 1.00 97.19 716 GLY A N 1
ATOM 5688 C CA . GLY A 1 716 ? -10.879 20.015 -0.686 1.00 97.19 716 GLY A CA 1
ATOM 5689 C C . GLY A 1 716 ? -11.301 19.724 -2.130 1.00 97.19 716 GLY A C 1
ATOM 5690 O O . GLY A 1 716 ? -11.634 18.588 -2.460 1.00 97.19 716 GLY A O 1
ATOM 5691 N N . SER A 1 717 ? -11.323 20.747 -2.987 1.00 97.25 717 SER A N 1
ATOM 5692 C CA . SER A 1 717 ? -11.891 20.663 -4.350 1.00 97.25 717 SER A CA 1
ATOM 5693 C C . SER A 1 717 ? -11.149 21.502 -5.406 1.00 97.25 717 SER A C 1
ATOM 5695 O O . SER A 1 717 ? -11.691 21.818 -6.466 1.00 97.25 717 SER A O 1
ATOM 5697 N N . LYS A 1 718 ? -9.902 21.904 -5.128 1.00 96.88 718 LYS A N 1
ATOM 5698 C CA . LYS A 1 718 ? -9.092 22.696 -6.068 1.00 96.88 718 LYS A CA 1
ATOM 5699 C C . LYS A 1 718 ? -8.561 21.810 -7.193 1.00 96.88 718 LYS A C 1
ATOM 5701 O O . LYS A 1 718 ? -8.108 20.698 -6.939 1.00 96.88 718 LYS A O 1
ATOM 5706 N N . ASN A 1 719 ? -8.574 22.320 -8.418 1.00 96.25 719 ASN A N 1
ATOM 5707 C CA . ASN A 1 719 ? -8.227 21.561 -9.619 1.00 96.25 719 ASN A CA 1
ATOM 5708 C C . ASN A 1 719 ? -7.743 22.473 -10.759 1.00 96.25 719 ASN A C 1
ATOM 5710 O O . ASN A 1 719 ? -7.858 23.699 -10.678 1.00 96.25 719 ASN A O 1
ATOM 5714 N N . PHE A 1 720 ? -7.212 21.864 -11.819 1.00 92.69 720 PHE A N 1
ATOM 5715 C CA . PHE A 1 720 ? -6.658 22.574 -12.972 1.00 92.69 720 PHE A CA 1
ATOM 5716 C C . PHE A 1 720 ? -7.692 23.377 -13.774 1.00 92.69 720 PHE A C 1
ATOM 5718 O O . PHE A 1 720 ? -7.434 24.531 -14.118 1.00 92.69 720 PHE A O 1
ATOM 5725 N N . VAL A 1 721 ? -8.868 22.800 -14.050 1.00 92.25 721 VAL A N 1
ATOM 5726 C CA . VAL A 1 721 ? -9.917 23.456 -14.858 1.00 92.25 721 VAL A CA 1
ATOM 5727 C C . VAL A 1 721 ? -10.426 24.744 -14.201 1.00 92.25 721 VAL A C 1
ATOM 5729 O O . VAL A 1 721 ? -10.662 25.732 -14.893 1.00 92.25 721 VAL A O 1
ATOM 5732 N N . ASP A 1 722 ? -10.506 24.773 -12.870 1.00 92.75 722 ASP A N 1
ATOM 5733 C CA . ASP A 1 722 ? -10.924 25.946 -12.092 1.00 92.75 722 ASP A CA 1
ATOM 5734 C C . ASP A 1 722 ? -9.761 26.924 -11.788 1.00 92.75 722 ASP A C 1
ATOM 5736 O O . ASP A 1 722 ? -9.870 27.789 -10.918 1.00 92.75 722 ASP A O 1
ATOM 5740 N N . GLY A 1 723 ? -8.642 26.816 -12.517 1.00 87.81 723 GLY A N 1
ATOM 5741 C CA . GLY A 1 723 ? -7.565 27.814 -12.545 1.00 87.81 723 GLY A CA 1
ATOM 5742 C C . GLY A 1 723 ? -6.440 27.630 -11.520 1.00 87.81 723 GLY A C 1
ATOM 5743 O O . GLY A 1 723 ? -5.556 28.488 -11.429 1.00 87.81 723 GLY A O 1
ATOM 5744 N N . TYR A 1 724 ? -6.424 26.530 -10.762 1.00 90.81 724 TYR A N 1
ATOM 5745 C CA . TYR A 1 724 ? -5.274 26.172 -9.925 1.00 90.81 724 TYR A CA 1
ATOM 5746 C C . TYR A 1 724 ? -4.197 25.455 -10.752 1.00 90.81 724 TYR A C 1
ATOM 5748 O O . TYR A 1 724 ? -4.444 24.951 -11.843 1.00 90.81 724 TYR A O 1
ATOM 5756 N N . THR A 1 725 ? -2.970 25.391 -10.238 1.00 89.19 725 THR A N 1
ATOM 5757 C CA . THR A 1 725 ? -1.930 24.532 -10.825 1.00 89.19 725 THR A CA 1
ATOM 5758 C C . THR A 1 725 ? -1.947 23.188 -10.099 1.00 89.19 725 THR A C 1
ATOM 5760 O O . THR A 1 725 ? -2.373 23.134 -8.944 1.00 89.19 725 THR A O 1
ATOM 5763 N N . THR A 1 726 ? -1.420 22.109 -10.691 1.00 89.88 726 THR A N 1
ATOM 5764 C CA . THR A 1 726 ? -1.225 20.832 -9.969 1.00 89.88 726 THR A CA 1
ATOM 5765 C C . THR A 1 726 ? -0.559 21.066 -8.604 1.00 89.88 726 THR A C 1
ATOM 5767 O O . THR A 1 726 ? -1.025 20.577 -7.579 1.00 89.88 726 THR A O 1
ATOM 5770 N N . PHE A 1 727 ? 0.460 21.931 -8.567 1.00 88.94 727 PHE A N 1
ATOM 5771 C CA . PHE A 1 727 ? 1.216 22.297 -7.367 1.00 88.94 727 PHE A CA 1
ATOM 5772 C C . PHE A 1 727 ? 0.390 23.010 -6.272 1.00 88.94 727 PHE A C 1
ATOM 5774 O O . PHE A 1 727 ? 0.691 22.842 -5.086 1.00 88.94 727 PHE A O 1
ATOM 5781 N N . THR A 1 728 ? -0.648 23.777 -6.641 1.00 91.75 728 THR A N 1
ATOM 5782 C CA . THR A 1 728 ? -1.532 24.513 -5.707 1.00 91.75 728 THR A CA 1
ATOM 5783 C C . THR A 1 728 ? -2.920 23.889 -5.515 1.00 91.75 728 THR A C 1
ATOM 5785 O O . THR A 1 728 ? -3.687 24.360 -4.673 1.00 91.75 728 THR A O 1
ATOM 5788 N N . SER A 1 729 ? -3.233 22.812 -6.243 1.00 95.69 729 SER A N 1
ATOM 5789 C CA . SER A 1 729 ? -4.493 22.058 -6.140 1.00 95.69 729 SER A CA 1
ATOM 5790 C C . SER A 1 729 ? -4.621 21.201 -4.867 1.00 95.69 729 SER A C 1
ATOM 5792 O O . SER A 1 729 ? -5.718 20.778 -4.519 1.00 95.69 729 SER A O 1
ATOM 5794 N N . ALA A 1 730 ? -3.516 20.969 -4.153 1.00 97.38 730 ALA A N 1
ATOM 5795 C CA . ALA A 1 730 ? -3.434 20.032 -3.033 1.00 97.38 730 ALA A CA 1
ATOM 5796 C C . ALA A 1 730 ? -4.389 20.341 -1.858 1.00 97.38 730 ALA A C 1
ATOM 5798 O O . ALA A 1 730 ? -4.383 21.451 -1.314 1.00 97.38 730 ALA A O 1
ATOM 5799 N N . THR A 1 731 ? -5.146 19.333 -1.404 1.00 98.44 731 THR A N 1
ATOM 5800 C CA . THR A 1 731 ? -5.919 19.391 -0.144 1.00 98.44 731 THR A CA 1
ATOM 5801 C C . THR A 1 731 ? -4.995 19.412 1.078 1.00 98.44 731 THR A C 1
ATOM 5803 O O . THR A 1 731 ? -5.165 20.268 1.939 1.00 98.44 731 THR A O 1
ATOM 5806 N N . LEU A 1 732 ? -3.967 18.556 1.135 1.00 98.62 732 LEU A N 1
ATOM 5807 C CA . LEU A 1 732 ? -2.899 18.621 2.141 1.00 98.62 732 LEU A CA 1
ATOM 5808 C C . LEU A 1 732 ? -1.540 18.854 1.466 1.00 98.62 732 LEU A C 1
ATOM 5810 O O . LEU A 1 732 ? -1.096 18.062 0.637 1.00 98.62 732 LEU A O 1
ATOM 5814 N N . THR A 1 733 ? -0.860 19.935 1.845 1.00 98.31 733 THR A N 1
ATOM 5815 C CA . THR A 1 733 ? 0.510 20.261 1.425 1.00 98.31 733 THR A CA 1
ATOM 5816 C C . THR A 1 733 ? 1.468 20.128 2.605 1.00 98.31 733 THR A C 1
ATOM 5818 O O . THR A 1 733 ? 1.352 20.856 3.588 1.00 98.31 733 THR A O 1
ATOM 5821 N N . VAL A 1 734 ? 2.456 19.241 2.499 1.00 98.00 734 VAL A N 1
ATOM 5822 C CA . VAL A 1 734 ? 3.463 18.990 3.536 1.00 98.00 734 VAL A CA 1
ATOM 5823 C C . VAL A 1 734 ? 4.828 19.526 3.098 1.00 98.00 734 VAL A C 1
ATOM 5825 O O . VAL A 1 734 ? 5.410 19.058 2.118 1.00 98.00 734 VAL A O 1
ATOM 5828 N N . ILE A 1 735 ? 5.334 20.518 3.835 1.00 96.00 735 ILE A N 1
ATOM 5829 C CA . ILE A 1 735 ? 6.665 21.130 3.665 1.00 96.00 735 ILE A CA 1
ATOM 5830 C C . ILE A 1 735 ? 7.451 21.094 4.995 1.00 96.00 735 ILE A C 1
ATOM 5832 O O . ILE A 1 735 ? 8.677 21.125 4.994 1.00 96.00 735 ILE A O 1
ATOM 5836 N N . GLY A 1 736 ? 6.790 20.993 6.151 1.00 92.56 736 GLY A N 1
ATOM 5837 C CA . GLY A 1 736 ? 7.457 20.734 7.432 1.00 92.56 736 GLY A CA 1
ATOM 5838 C C . GLY A 1 736 ? 8.171 19.377 7.451 1.00 92.56 736 GLY A C 1
ATOM 5839 O O . GLY A 1 736 ? 7.568 18.356 7.134 1.00 92.56 736 GLY A O 1
ATOM 5840 N N . ASN A 1 737 ? 9.454 19.353 7.824 1.00 89.44 737 ASN A N 1
ATOM 5841 C CA . ASN A 1 737 ? 10.249 18.118 7.850 1.00 89.44 737 ASN A CA 1
ATOM 5842 C C . ASN A 1 737 ? 9.875 17.197 9.022 1.00 89.44 737 ASN A C 1
ATOM 5844 O O . ASN A 1 737 ? 9.401 17.655 10.067 1.00 89.44 737 ASN A O 1
ATOM 5848 N N . ASN A 1 738 ? 10.136 15.899 8.836 1.00 88.44 738 ASN A N 1
ATOM 5849 C CA . ASN A 1 738 ? 9.801 14.799 9.743 1.00 88.44 738 ASN A CA 1
ATOM 5850 C C . ASN A 1 738 ? 8.291 14.680 10.018 1.00 88.44 738 ASN A C 1
ATOM 5852 O O . ASN A 1 738 ? 7.890 14.342 11.136 1.00 88.44 738 ASN A O 1
ATOM 5856 N N . PHE A 1 739 ? 7.447 15.009 9.037 1.00 94.75 739 PHE A N 1
ATOM 5857 C CA . PHE A 1 739 ? 5.992 14.967 9.191 1.00 94.75 739 PHE A CA 1
ATOM 5858 C C . PHE A 1 739 ? 5.483 13.526 9.307 1.00 94.75 739 PHE A C 1
ATOM 5860 O O . PHE A 1 739 ? 5.932 12.642 8.577 1.00 94.75 739 PHE A O 1
ATOM 5867 N N . LEU A 1 740 ? 4.523 13.300 10.203 1.00 94.25 740 LEU A N 1
ATOM 5868 C CA . LEU A 1 740 ? 3.854 12.010 10.370 1.00 94.25 740 LEU A CA 1
ATOM 5869 C C . LEU A 1 740 ? 2.337 12.183 10.241 1.00 94.25 740 LEU A C 1
ATOM 5871 O O . LEU A 1 740 ? 1.781 13.154 10.751 1.00 94.25 740 LEU A O 1
ATOM 5875 N N . ALA A 1 741 ? 1.651 11.224 9.631 1.00 95.19 741 ALA A N 1
ATOM 5876 C CA . ALA A 1 741 ? 0.193 11.142 9.697 1.00 95.19 741 ALA A CA 1
ATOM 5877 C C . ALA A 1 741 ? -0.275 9.691 9.795 1.00 95.19 741 ALA A C 1
ATOM 5879 O O . ALA A 1 741 ? 0.325 8.798 9.190 1.00 95.19 741 ALA A O 1
ATOM 5880 N N . ARG A 1 742 ? -1.356 9.469 10.546 1.00 92.75 742 ARG A N 1
ATOM 5881 C CA . ARG A 1 742 ? -1.974 8.150 10.686 1.00 92.75 742 ARG A CA 1
ATOM 5882 C C . ARG A 1 742 ? -3.472 8.193 10.968 1.00 92.75 742 ARG A C 1
ATOM 5884 O O . ARG A 1 742 ? -3.970 9.174 11.524 1.00 92.75 742 ARG A O 1
ATOM 5891 N N . ASP A 1 743 ? -4.146 7.096 10.627 1.00 91.75 743 ASP A N 1
ATOM 5892 C CA . ASP A 1 743 ? -5.550 6.811 10.954 1.00 91.75 743 ASP A CA 1
ATOM 5893 C C . ASP A 1 743 ? -6.541 7.880 10.441 1.00 91.75 743 ASP A C 1
ATOM 5895 O O . ASP A 1 743 ? -7.500 8.237 11.126 1.00 91.75 743 ASP A O 1
ATOM 5899 N N . LEU A 1 744 ? -6.306 8.414 9.235 1.00 96.56 744 LEU A N 1
ATOM 5900 C CA . LEU A 1 744 ? -7.097 9.499 8.630 1.00 96.56 744 LEU A CA 1
ATOM 5901 C C . LEU A 1 744 ? -7.148 9.438 7.095 1.00 96.56 744 LEU A C 1
ATOM 5903 O O . LEU A 1 744 ? -6.366 8.731 6.456 1.00 96.56 744 LEU A O 1
ATOM 5907 N N . THR A 1 745 ? -8.036 10.231 6.499 1.00 98.56 745 THR A N 1
ATOM 5908 C CA . THR A 1 745 ? -8.298 10.249 5.053 1.00 98.56 745 THR A CA 1
ATOM 5909 C C . THR A 1 745 ? -8.182 11.655 4.471 1.00 98.56 745 THR A C 1
ATOM 5911 O O . THR A 1 745 ? -8.734 12.602 5.027 1.00 98.56 745 THR A O 1
ATOM 5914 N N . ILE A 1 746 ? -7.492 11.798 3.334 1.00 98.69 746 ILE A N 1
ATOM 5915 C CA . ILE A 1 746 ? -7.380 13.049 2.568 1.00 98.69 746 ILE A CA 1
ATOM 5916 C C . ILE A 1 746 ? -8.085 12.890 1.216 1.00 98.69 746 ILE A C 1
ATOM 5918 O O . ILE A 1 746 ? -7.773 11.972 0.452 1.00 98.69 746 ILE A O 1
ATOM 5922 N N . ILE A 1 747 ? -9.000 13.805 0.892 1.00 98.25 747 ILE A N 1
ATOM 5923 C CA . ILE A 1 747 ? -9.804 13.771 -0.337 1.00 98.25 747 ILE A CA 1
ATOM 5924 C C . ILE A 1 747 ? -9.629 15.069 -1.136 1.00 98.25 747 ILE A C 1
ATOM 5926 O O . ILE A 1 747 ? -9.703 16.174 -0.591 1.00 98.25 747 ILE A O 1
ATOM 5930 N N . ASN A 1 748 ? -9.453 14.946 -2.450 1.00 97.94 748 ASN A N 1
ATOM 5931 C CA . ASN A 1 748 ? -9.811 16.004 -3.390 1.00 97.94 748 ASN A CA 1
ATOM 5932 C C . ASN A 1 748 ? -11.028 15.545 -4.207 1.00 97.94 748 ASN A C 1
ATOM 5934 O O . ASN A 1 748 ? -10.943 14.575 -4.962 1.00 97.94 748 ASN A O 1
ATOM 5938 N N . THR A 1 749 ? -12.168 16.213 -4.012 1.00 96.69 749 THR A N 1
ATOM 5939 C CA . THR A 1 749 ? -13.488 15.798 -4.525 1.00 96.69 749 THR A CA 1
ATOM 5940 C C . THR A 1 749 ? -13.729 16.143 -5.993 1.00 96.69 749 THR A C 1
ATOM 5942 O O . THR A 1 749 ? -14.779 15.795 -6.531 1.00 96.69 749 THR A O 1
ATOM 5945 N N . SER A 1 750 ? -12.776 16.805 -6.652 1.00 95.44 750 SER A N 1
ATOM 5946 C CA . SER A 1 750 ? -12.866 17.171 -8.070 1.00 95.44 750 SER A CA 1
ATOM 5947 C C . SER A 1 750 ? -13.024 15.931 -8.957 1.00 95.44 750 SER A C 1
ATOM 5949 O O . SER A 1 750 ? -12.271 14.967 -8.808 1.00 95.44 750 SER A O 1
ATOM 5951 N N . GLY A 1 751 ? -13.991 15.947 -9.880 1.00 90.81 751 GLY A N 1
ATOM 5952 C CA . GLY A 1 751 ? -14.239 14.851 -10.819 1.00 90.81 751 GLY A CA 1
ATOM 5953 C C . GLY A 1 751 ? -13.135 14.686 -11.877 1.00 90.81 751 GLY A C 1
ATOM 5954 O O . GLY A 1 751 ? -12.289 15.569 -12.036 1.00 90.81 751 GLY A O 1
ATOM 5955 N N . PRO A 1 752 ? -13.101 13.563 -12.617 1.00 90.81 752 PRO A N 1
ATOM 5956 C CA . PRO A 1 752 ? -12.084 13.318 -13.646 1.00 90.81 752 PRO A CA 1
ATOM 5957 C C . PRO A 1 752 ? -12.133 14.338 -14.801 1.00 90.81 752 PRO A C 1
ATOM 5959 O O . PRO A 1 752 ? -11.118 14.575 -15.458 1.00 90.81 752 PRO A O 1
ATOM 5962 N N . GLU A 1 753 ? -13.280 14.986 -15.021 1.00 91.50 753 GLU A N 1
ATOM 5963 C CA . GLU A 1 753 ? -13.471 16.094 -15.965 1.00 91.50 753 GLU A CA 1
ATOM 5964 C C . GLU A 1 753 ? -12.770 17.401 -15.552 1.00 91.50 753 GLU A C 1
ATOM 5966 O O . GLU A 1 753 ? -12.620 18.300 -16.376 1.00 91.50 753 GLU A O 1
ATOM 5971 N N . LYS A 1 754 ? -12.310 17.509 -14.297 1.00 92.50 754 LYS A N 1
ATOM 5972 C CA . LYS A 1 754 ? -11.547 18.657 -13.776 1.00 92.50 754 LYS A CA 1
ATOM 5973 C C . LYS A 1 754 ? -10.026 18.520 -13.945 1.00 92.50 754 LYS A C 1
ATOM 5975 O O . LYS A 1 754 ? -9.283 19.424 -13.554 1.00 92.50 754 LYS A O 1
ATOM 5980 N N . HIS A 1 755 ? -9.571 17.421 -14.552 1.00 90.75 755 HIS A N 1
ATOM 5981 C CA . HIS A 1 755 ? -8.162 17.060 -14.730 1.00 90.75 755 HIS A CA 1
ATOM 5982 C C . HIS A 1 755 ? -7.387 17.018 -13.396 1.00 90.75 755 HIS A C 1
ATOM 5984 O O . HIS A 1 755 ? -7.840 16.368 -12.456 1.00 90.75 755 HIS A O 1
ATOM 5990 N N . GLN A 1 756 ? -6.201 17.633 -13.312 1.00 94.31 756 GLN A N 1
ATOM 5991 C CA . GLN A 1 756 ? -5.287 17.494 -12.174 1.00 94.31 756 GLN A CA 1
ATOM 5992 C C . GLN A 1 756 ? -5.895 18.042 -10.875 1.00 94.31 756 GLN A C 1
ATOM 5994 O O . GLN A 1 756 ? -6.224 19.230 -10.791 1.00 94.31 756 GLN A O 1
ATOM 5999 N N . ALA A 1 757 ? -6.000 17.186 -9.855 1.00 96.38 757 ALA A N 1
ATOM 6000 C CA . ALA A 1 757 ? -6.637 17.501 -8.580 1.00 96.38 757 ALA A CA 1
ATOM 6001 C C . ALA A 1 757 ? -5.936 16.768 -7.420 1.00 96.38 757 ALA A C 1
ATOM 6003 O O . ALA A 1 757 ? -6.333 15.687 -6.991 1.00 96.38 757 ALA A O 1
ATOM 6004 N N . VAL A 1 758 ? -4.861 17.359 -6.893 1.00 98.19 758 VAL A N 1
ATOM 6005 C CA . VAL A 1 758 ? -4.032 16.709 -5.868 1.00 98.19 758 VAL A CA 1
ATOM 6006 C C . VAL A 1 758 ? -4.792 16.582 -4.541 1.00 98.19 758 VAL A C 1
ATOM 6008 O O . VAL A 1 758 ? -5.329 17.559 -4.017 1.00 98.19 758 VAL A O 1
ATOM 6011 N N . ALA A 1 759 ? -4.786 15.391 -3.940 1.00 98.50 759 ALA A N 1
ATOM 6012 C CA . ALA A 1 759 ? -5.198 15.190 -2.551 1.00 98.50 759 ALA A CA 1
ATOM 6013 C C . ALA A 1 759 ? -4.032 15.502 -1.596 1.00 98.50 759 ALA A C 1
ATOM 6015 O O . ALA A 1 759 ? -4.188 16.300 -0.672 1.00 98.50 759 ALA A O 1
ATOM 6016 N N . LEU A 1 760 ? -2.843 14.945 -1.860 1.00 98.69 760 LEU A N 1
ATOM 6017 C CA . LEU A 1 760 ? -1.641 15.117 -1.035 1.00 98.69 760 LEU A CA 1
ATOM 6018 C C . LEU A 1 760 ? -0.425 15.571 -1.867 1.00 98.69 760 LEU A C 1
ATOM 6020 O O . LEU A 1 760 ? -0.038 14.880 -2.806 1.00 98.69 760 LEU A O 1
ATOM 6024 N N . ARG A 1 761 ? 0.240 16.667 -1.468 1.00 98.31 761 ARG A N 1
ATOM 6025 C CA . ARG A 1 761 ? 1.582 17.072 -1.945 1.00 98.31 761 ARG A CA 1
ATOM 6026 C C . ARG A 1 761 ? 2.601 16.975 -0.810 1.00 98.31 761 ARG A C 1
ATOM 6028 O O . ARG A 1 761 ? 2.429 17.639 0.207 1.00 98.31 761 ARG A O 1
ATOM 6035 N N . VAL A 1 762 ? 3.700 16.240 -1.002 1.00 98.19 762 VAL A N 1
ATOM 6036 C CA . VAL A 1 762 ? 4.775 16.098 0.005 1.00 98.19 762 VAL A CA 1
ATOM 6037 C C . VAL A 1 762 ? 6.122 16.557 -0.548 1.00 98.19 762 VAL A C 1
ATOM 6039 O O . VAL A 1 762 ? 6.618 16.028 -1.540 1.00 98.19 762 VAL A O 1
ATOM 6042 N N . THR A 1 763 ? 6.707 17.566 0.099 1.00 96.00 763 THR A N 1
ATOM 6043 C CA . THR A 1 763 ? 7.986 18.229 -0.238 1.00 96.00 763 THR A CA 1
ATOM 6044 C C . THR A 1 763 ? 8.920 18.215 0.987 1.00 96.00 763 THR A C 1
ATOM 6046 O O . THR A 1 763 ? 9.601 19.194 1.296 1.00 96.00 763 THR A O 1
ATOM 6049 N N . SER A 1 764 ? 8.900 17.120 1.747 1.00 93.12 764 SER A N 1
ATOM 6050 C CA . SER A 1 764 ? 9.633 16.934 3.002 1.00 93.12 764 SER A CA 1
ATOM 6051 C C . SER A 1 764 ? 9.924 15.453 3.248 1.00 93.12 764 SER A C 1
ATOM 6053 O O . SER A 1 764 ? 9.286 14.585 2.651 1.00 93.12 764 SER A O 1
ATOM 6055 N N . ASP A 1 765 ? 10.841 15.159 4.169 1.00 90.38 765 ASP A N 1
ATOM 6056 C CA . ASP A 1 765 ? 10.936 13.822 4.755 1.00 90.38 765 ASP A CA 1
ATOM 6057 C C . ASP A 1 765 ? 9.678 13.561 5.604 1.00 90.38 765 ASP A C 1
ATOM 6059 O O . ASP A 1 765 ? 9.347 14.365 6.487 1.00 90.38 765 ASP A O 1
ATOM 6063 N N . ALA A 1 766 ? 8.921 12.509 5.277 1.00 92.44 766 ALA A N 1
ATOM 6064 C CA . ALA A 1 766 ? 7.596 12.259 5.855 1.00 92.44 766 ALA A CA 1
ATOM 6065 C C . ALA A 1 766 ? 7.175 10.779 5.818 1.00 92.44 766 ALA A C 1
ATOM 6067 O O . ALA A 1 766 ? 7.607 10.018 4.947 1.00 92.44 766 ALA A O 1
ATOM 6068 N N . ALA A 1 767 ? 6.295 10.377 6.739 1.00 92.38 767 ALA A N 1
ATOM 6069 C CA . ALA A 1 767 ? 5.720 9.033 6.759 1.00 92.38 767 ALA A CA 1
ATOM 6070 C C . ALA A 1 767 ? 4.213 9.014 7.057 1.00 92.38 767 ALA A C 1
ATOM 6072 O O . ALA A 1 767 ? 3.715 9.753 7.907 1.00 92.38 767 ALA A O 1
ATOM 6073 N N . PHE A 1 768 ? 3.504 8.118 6.377 1.00 94.50 768 PHE A N 1
ATOM 6074 C CA . PHE A 1 768 ? 2.059 7.932 6.458 1.00 94.50 768 PHE A CA 1
ATOM 6075 C C . PHE A 1 768 ? 1.765 6.461 6.756 1.00 94.50 768 PHE A C 1
ATOM 6077 O O . PHE A 1 768 ? 2.313 5.586 6.082 1.00 94.50 768 PHE A O 1
ATOM 6084 N N . TYR A 1 769 ? 0.920 6.190 7.749 1.00 90.00 769 TYR A N 1
ATOM 6085 C CA . TYR A 1 769 ? 0.567 4.830 8.162 1.00 90.00 769 TYR A CA 1
ATOM 6086 C C . TYR A 1 769 ? -0.937 4.690 8.366 1.00 90.00 769 TYR A C 1
ATOM 6088 O O . TYR A 1 769 ? -1.510 5.456 9.136 1.00 90.00 769 TYR A O 1
ATOM 6096 N N . HIS A 1 770 ? -1.570 3.714 7.710 1.00 91.00 770 HIS A N 1
ATOM 6097 C CA . HIS A 1 770 ? -3.023 3.517 7.796 1.00 91.00 770 HIS A CA 1
ATOM 6098 C C . HIS A 1 770 ? -3.791 4.818 7.463 1.00 91.00 770 HIS A C 1
ATOM 6100 O O . HIS A 1 770 ? -4.597 5.327 8.243 1.00 91.00 770 HIS A O 1
ATOM 6106 N N . CYS A 1 771 ? -3.462 5.405 6.305 1.00 96.50 771 CYS A N 1
ATOM 6107 C CA . CYS A 1 771 ? -4.109 6.599 5.754 1.00 96.50 771 CYS A CA 1
ATOM 6108 C C . CYS A 1 771 ? -4.741 6.318 4.387 1.00 96.50 771 CYS A C 1
ATOM 6110 O O . CYS A 1 771 ? -4.263 5.462 3.641 1.00 96.50 771 CYS A O 1
ATOM 6112 N N . GLN A 1 772 ? -5.762 7.092 4.015 1.00 98.31 772 GLN A N 1
ATOM 6113 C CA . GLN A 1 772 ? -6.387 7.028 2.690 1.00 98.31 772 GLN A CA 1
ATOM 6114 C C . GLN A 1 772 ? -6.160 8.318 1.891 1.00 98.31 772 GLN A C 1
ATOM 6116 O O . GLN A 1 772 ? -6.220 9.417 2.443 1.00 98.31 772 GLN A O 1
ATOM 6121 N N . PHE A 1 773 ? -5.941 8.191 0.582 1.00 98.56 773 PHE A N 1
ATOM 6122 C CA . PHE A 1 773 ? -5.763 9.311 -0.346 1.00 98.56 773 PHE A CA 1
ATOM 6123 C C . PHE A 1 773 ? -6.663 9.107 -1.565 1.00 98.56 773 PHE A C 1
ATOM 6125 O O . PHE A 1 773 ? -6.515 8.112 -2.279 1.00 98.56 773 PHE A O 1
ATOM 6132 N N . ILE A 1 774 ? -7.608 10.023 -1.789 1.00 98.25 774 ILE A N 1
ATOM 6133 C CA . ILE A 1 774 ? -8.656 9.869 -2.808 1.00 98.25 774 ILE A CA 1
ATOM 6134 C C . ILE A 1 774 ? -8.715 11.096 -3.718 1.00 98.25 774 ILE A C 1
ATOM 6136 O O . ILE A 1 774 ? -8.985 12.205 -3.255 1.00 98.25 774 ILE A O 1
ATOM 6140 N N . SER A 1 775 ? -8.539 10.883 -5.021 1.00 97.38 775 SER A N 1
ATOM 6141 C CA . SER A 1 775 ? -9.027 11.791 -6.063 1.00 97.38 775 SER A CA 1
ATOM 6142 C C . SER A 1 775 ? -9.247 11.013 -7.373 1.00 97.38 775 SER A C 1
ATOM 6144 O O . SER A 1 775 ? -9.723 9.872 -7.336 1.00 97.38 775 SER A O 1
ATOM 6146 N N . HIS A 1 776 ? -8.952 11.621 -8.524 1.00 94.81 776 HIS A N 1
ATOM 6147 C CA . HIS A 1 776 ? -8.923 10.984 -9.839 1.00 94.81 776 HIS A CA 1
ATOM 6148 C C . HIS A 1 776 ? -7.518 11.134 -10.444 1.00 94.81 776 HIS A C 1
ATOM 6150 O O . HIS A 1 776 ? -6.646 10.300 -10.189 1.00 94.81 776 HIS A O 1
ATOM 6156 N N . GLN A 1 777 ? -7.274 12.201 -11.205 1.00 95.50 777 GLN A N 1
ATOM 6157 C CA . GLN A 1 777 ? -5.979 12.483 -11.820 1.00 95.50 777 GLN A CA 1
ATOM 6158 C C . GLN A 1 777 ? -5.044 13.236 -10.849 1.00 95.50 777 GLN A C 1
ATOM 6160 O O . GLN A 1 777 ? -5.482 14.138 -10.137 1.00 95.50 777 GLN A O 1
ATOM 6165 N N . ASP A 1 778 ? -3.750 12.889 -10.861 1.00 96.25 778 ASP A N 1
ATOM 6166 C CA . ASP A 1 778 ? -2.686 13.513 -10.054 1.00 96.25 778 ASP A CA 1
ATOM 6167 C C . ASP A 1 778 ? -2.946 13.422 -8.522 1.00 96.25 778 ASP A C 1
ATOM 6169 O O . ASP A 1 778 ? -2.650 14.346 -7.771 1.00 96.25 778 ASP A O 1
ATOM 6173 N N . THR A 1 779 ? -3.510 12.315 -8.015 1.00 98.44 779 THR A N 1
ATOM 6174 C CA . THR A 1 779 ? -3.968 12.215 -6.605 1.00 98.44 779 THR A CA 1
ATOM 6175 C C . THR A 1 779 ? -2.868 12.453 -5.552 1.00 98.44 779 THR A C 1
ATOM 6177 O O . THR A 1 779 ? -3.077 13.219 -4.605 1.00 98.44 779 THR A O 1
ATOM 6180 N N . LEU A 1 780 ? -1.714 11.787 -5.671 1.00 98.69 780 LEU A N 1
ATOM 6181 C CA . LEU A 1 780 ? -0.641 11.792 -4.671 1.00 98.69 780 LEU A CA 1
ATOM 6182 C C . LEU A 1 780 ? 0.671 12.267 -5.307 1.00 98.69 780 LEU A C 1
ATOM 6184 O O . LEU A 1 780 ? 1.348 11.528 -6.025 1.00 98.69 780 LEU A O 1
ATOM 6188 N N . TYR A 1 781 ? 1.042 13.511 -4.999 1.00 98.44 781 TYR A N 1
ATOM 6189 C CA . TYR A 1 781 ? 2.260 14.159 -5.473 1.00 98.44 781 TYR A CA 1
ATOM 6190 C C . TYR A 1 781 ? 3.409 13.944 -4.476 1.00 98.44 781 TYR A C 1
ATOM 6192 O O . TYR A 1 781 ? 3.682 14.768 -3.591 1.00 98.44 781 TYR A O 1
ATOM 6200 N N . ALA A 1 782 ? 4.117 12.830 -4.653 1.00 98.00 782 ALA A N 1
ATOM 6201 C CA . ALA A 1 782 ? 5.380 12.510 -3.996 1.00 98.00 782 ALA A CA 1
ATOM 6202 C C . ALA A 1 782 ? 6.512 13.372 -4.594 1.00 98.00 782 ALA A C 1
ATOM 6204 O O . ALA A 1 782 ? 7.381 12.900 -5.332 1.00 98.00 782 ALA A O 1
ATOM 6205 N N . HIS A 1 783 ? 6.449 14.682 -4.336 1.00 97.19 783 HIS A N 1
ATOM 6206 C CA . HIS A 1 783 ? 7.233 15.698 -5.036 1.00 97.19 783 HIS A CA 1
ATOM 6207 C C . HIS A 1 783 ? 8.742 15.553 -4.787 1.00 97.19 783 HIS A C 1
ATOM 6209 O O . HIS A 1 783 ? 9.468 15.339 -5.754 1.00 97.19 783 HIS A O 1
ATOM 6215 N N . SER A 1 784 ? 9.226 15.614 -3.539 1.00 95.50 784 SER A N 1
ATOM 6216 C CA . SER A 1 784 ? 10.667 15.509 -3.231 1.00 95.50 784 SER A CA 1
ATOM 6217 C C . SER A 1 784 ? 10.970 14.965 -1.820 1.00 95.50 784 SER A C 1
ATOM 6219 O O . SER A 1 784 ? 10.057 14.808 -1.009 1.00 95.50 784 SER A O 1
ATOM 6221 N N . LEU A 1 785 ? 12.257 14.700 -1.534 1.00 92.44 785 LEU A N 1
ATOM 6222 C CA . LEU A 1 785 ? 12.784 14.118 -0.279 1.00 92.44 785 LEU A CA 1
ATOM 6223 C C . LEU A 1 785 ? 12.297 12.674 -0.006 1.00 92.44 785 LEU A C 1
ATOM 6225 O O . LEU A 1 785 ? 11.873 11.993 -0.945 1.00 92.44 785 LEU A O 1
ATOM 6229 N N . SER A 1 786 ? 12.484 12.151 1.213 1.00 90.88 786 SER A N 1
ATOM 6230 C CA . SER A 1 786 ? 12.365 10.714 1.532 1.00 90.88 786 SER A CA 1
ATOM 6231 C C . SER A 1 786 ? 11.001 10.379 2.146 1.00 90.88 786 SER A C 1
ATOM 6233 O O . SER A 1 786 ? 10.677 10.846 3.239 1.00 90.88 786 SER A O 1
ATOM 6235 N N . GLN A 1 787 ? 10.206 9.543 1.479 1.00 93.38 787 GLN A N 1
ATOM 6236 C CA . GLN A 1 787 ? 8.792 9.342 1.816 1.00 93.38 787 GLN A CA 1
ATOM 6237 C C . GLN A 1 787 ? 8.448 7.861 2.007 1.00 93.38 787 GLN A C 1
ATOM 6239 O O . GLN A 1 787 ? 8.804 7.023 1.176 1.00 93.38 787 GLN A O 1
ATOM 6244 N N . LEU A 1 788 ? 7.715 7.545 3.078 1.00 92.44 788 LEU A N 1
ATOM 6245 C CA . LEU A 1 788 ? 7.164 6.209 3.326 1.00 92.44 788 LEU A CA 1
ATOM 6246 C C . LEU A 1 788 ? 5.641 6.269 3.471 1.00 92.44 788 LEU A C 1
ATOM 6248 O O . LEU A 1 788 ? 5.116 6.955 4.343 1.00 92.44 788 LEU A O 1
ATOM 6252 N N . TYR A 1 789 ? 4.946 5.488 2.660 1.00 95.06 789 TYR A N 1
ATOM 6253 C CA . TYR A 1 789 ? 3.523 5.204 2.771 1.00 95.06 789 TYR A CA 1
ATOM 6254 C C . TYR A 1 789 ? 3.400 3.723 3.121 1.00 95.06 789 TYR A C 1
ATOM 6256 O O . TYR A 1 789 ? 3.927 2.881 2.394 1.00 95.06 789 TYR A O 1
ATOM 6264 N N . ARG A 1 790 ? 2.760 3.391 4.241 1.00 90.00 790 ARG A N 1
ATOM 6265 C CA . ARG A 1 790 ? 2.678 2.011 4.726 1.00 90.00 790 ARG A CA 1
ATOM 6266 C C . ARG A 1 790 ? 1.253 1.661 5.129 1.00 90.00 790 ARG A C 1
ATOM 6268 O O . ARG A 1 790 ? 0.646 2.382 5.914 1.00 90.00 790 ARG A O 1
ATOM 6275 N N . GLU A 1 791 ? 0.743 0.542 4.621 1.00 89.56 791 GLU A N 1
ATOM 6276 C CA . GLU A 1 791 ? -0.618 0.062 4.923 1.00 89.56 791 GLU A CA 1
ATOM 6277 C C . GLU A 1 791 ? -1.690 1.140 4.621 1.00 89.56 791 GLU A C 1
ATOM 6279 O O . GLU A 1 791 ? -2.729 1.229 5.267 1.00 89.56 791 GLU A O 1
ATOM 6284 N N . CYS A 1 792 ? -1.410 1.986 3.620 1.00 95.69 792 CYS A N 1
ATOM 6285 C CA . CYS A 1 792 ? -2.270 3.073 3.150 1.00 95.69 792 CYS A CA 1
ATOM 6286 C C . CYS A 1 792 ? -3.110 2.643 1.939 1.00 95.69 792 CYS A C 1
ATOM 6288 O O . CYS A 1 792 ? -2.698 1.775 1.168 1.00 95.69 792 CYS A O 1
ATOM 6290 N N . ALA A 1 793 ? -4.240 3.314 1.714 1.00 98.25 793 ALA A N 1
ATOM 6291 C CA . ALA A 1 793 ? -5.082 3.136 0.531 1.00 98.25 793 ALA A CA 1
ATOM 6292 C C . ALA A 1 793 ? -4.996 4.357 -0.407 1.00 98.25 793 ALA A C 1
ATOM 6294 O O . ALA A 1 793 ? -5.226 5.488 0.017 1.00 98.25 793 ALA A O 1
ATOM 6295 N N . ILE A 1 794 ? -4.661 4.149 -1.684 1.00 98.69 794 ILE A N 1
ATOM 6296 C CA . ILE A 1 794 ? -4.501 5.215 -2.688 1.00 98.69 794 ILE A CA 1
ATOM 6297 C C . ILE A 1 794 ? -5.473 4.967 -3.844 1.00 98.69 794 ILE A C 1
ATOM 6299 O O . ILE A 1 794 ? -5.439 3.896 -4.449 1.00 98.69 794 ILE A O 1
ATOM 6303 N N . HIS A 1 795 ? -6.308 5.955 -4.172 1.00 98.31 795 HIS A N 1
ATOM 6304 C CA . HIS A 1 795 ? -7.318 5.859 -5.226 1.00 98.31 795 HIS A CA 1
ATOM 6305 C C . HIS A 1 795 ? -7.121 6.927 -6.307 1.00 98.31 795 HIS A C 1
ATOM 6307 O O . HIS A 1 795 ? -7.057 8.111 -5.981 1.00 98.31 795 HIS A O 1
ATOM 6313 N N . GLY A 1 796 ? -7.135 6.541 -7.584 1.00 97.38 796 GLY A N 1
ATOM 6314 C CA . GLY A 1 796 ? -7.105 7.495 -8.697 1.00 97.38 796 GLY A CA 1
ATOM 6315 C C . GLY A 1 796 ? -7.203 6.846 -10.079 1.00 97.38 796 GLY A C 1
ATOM 6316 O O . GLY A 1 796 ? -7.418 5.640 -10.188 1.00 97.38 796 GLY A O 1
ATOM 6317 N N . THR A 1 797 ? -7.071 7.657 -11.131 1.00 96.12 797 THR A N 1
ATOM 6318 C CA . THR A 1 797 ? -7.168 7.242 -12.543 1.00 96.12 797 THR A CA 1
ATOM 6319 C C . THR A 1 797 ? -5.839 7.416 -13.280 1.00 96.12 797 THR A C 1
ATOM 6321 O O . THR A 1 797 ? -5.219 6.434 -13.687 1.00 96.12 797 THR A O 1
ATOM 6324 N N . VAL A 1 798 ? -5.356 8.656 -13.415 1.00 95.62 798 VAL A N 1
ATOM 6325 C CA . VAL A 1 798 ? -4.178 9.014 -14.229 1.00 95.62 798 VAL A CA 1
ATOM 6326 C C . VAL A 1 798 ? -3.080 9.626 -13.372 1.00 95.62 798 VAL A C 1
ATOM 6328 O O . VAL A 1 798 ? -3.348 10.527 -12.581 1.00 95.62 798 VAL A O 1
ATOM 6331 N N . ASP A 1 799 ? -1.849 9.145 -13.564 1.00 95.25 799 ASP A N 1
ATOM 6332 C CA . ASP A 1 799 ? -0.622 9.595 -12.893 1.00 95.25 799 ASP A CA 1
ATOM 6333 C C . ASP A 1 799 ? -0.796 9.724 -11.371 1.00 95.25 799 ASP A C 1
ATOM 6335 O O . ASP A 1 799 ? -0.253 10.619 -10.729 1.00 95.25 799 ASP A O 1
ATOM 6339 N N . PHE A 1 800 ? -1.617 8.858 -10.772 1.00 97.69 800 PHE A N 1
ATOM 6340 C CA . PHE A 1 800 ? -2.180 9.158 -9.458 1.00 97.69 800 PHE A CA 1
ATOM 6341 C C . PHE A 1 800 ? -1.209 8.923 -8.289 1.00 97.69 800 PHE A C 1
ATOM 6343 O O . PHE A 1 800 ? -1.492 9.360 -7.174 1.00 97.69 800 PHE A O 1
ATOM 6350 N N . ILE A 1 801 ? -0.045 8.321 -8.555 1.00 98.75 801 ILE A N 1
ATOM 6351 C CA . ILE A 1 801 ? 1.158 8.355 -7.715 1.00 98.75 801 ILE A CA 1
ATOM 6352 C C . ILE A 1 801 ? 2.315 8.919 -8.562 1.00 98.75 801 ILE A C 1
ATOM 6354 O O . ILE A 1 801 ? 2.889 8.218 -9.398 1.00 98.75 801 ILE A O 1
ATOM 6358 N N . PHE A 1 802 ? 2.685 10.185 -8.367 1.00 97.94 802 PHE A N 1
ATOM 6359 C CA . PHE A 1 802 ? 3.646 10.871 -9.245 1.00 97.94 802 PHE A CA 1
ATOM 6360 C C . PHE A 1 802 ? 4.630 11.773 -8.500 1.00 97.94 802 PHE A C 1
ATOM 6362 O O . PHE A 1 802 ? 4.423 12.135 -7.343 1.00 97.94 802 PHE A O 1
ATOM 6369 N N . GLY A 1 803 ? 5.715 12.150 -9.181 1.00 96.62 803 GLY A N 1
ATOM 6370 C CA . GLY A 1 803 ? 6.727 13.073 -8.662 1.00 96.62 803 GLY A CA 1
ATOM 6371 C C . GLY A 1 803 ? 8.152 12.524 -8.700 1.00 96.62 803 GLY A C 1
ATOM 6372 O O . GLY A 1 803 ? 8.465 11.601 -9.454 1.00 96.62 803 GLY A O 1
ATOM 6373 N N . ASN A 1 804 ? 9.046 13.134 -7.917 1.00 96.88 804 ASN A N 1
ATOM 6374 C CA . ASN A 1 804 ? 10.473 12.811 -7.897 1.00 96.88 804 ASN A CA 1
ATOM 6375 C C . ASN A 1 804 ? 11.063 12.804 -6.471 1.00 96.88 804 ASN A C 1
ATOM 6377 O O . ASN A 1 804 ? 12.188 13.251 -6.241 1.00 96.88 804 ASN A O 1
ATOM 6381 N N . ALA A 1 805 ? 10.293 12.300 -5.509 1.00 96.06 805 ALA A N 1
ATOM 6382 C CA . ALA A 1 805 ? 10.780 11.859 -4.206 1.00 96.06 805 ALA A CA 1
ATOM 6383 C C . ALA A 1 805 ? 11.556 10.530 -4.303 1.00 96.06 805 ALA A C 1
ATOM 6385 O O . ALA A 1 805 ? 11.528 9.844 -5.329 1.00 96.06 805 ALA A O 1
ATOM 6386 N N . ALA A 1 806 ? 12.222 10.144 -3.214 1.00 94.44 806 ALA A N 1
ATOM 6387 C CA . ALA A 1 806 ? 12.525 8.743 -2.932 1.00 94.44 806 ALA A CA 1
ATOM 6388 C C . ALA A 1 806 ? 11.338 8.187 -2.130 1.00 94.44 806 ALA A C 1
ATOM 6390 O O . ALA A 1 806 ? 11.261 8.392 -0.919 1.00 94.44 806 ALA A O 1
ATOM 6391 N N . ALA A 1 807 ? 10.365 7.582 -2.817 1.00 95.88 807 ALA A N 1
ATOM 6392 C CA . ALA A 1 807 ? 9.076 7.206 -2.239 1.00 95.88 807 ALA A CA 1
ATOM 6393 C C . ALA A 1 807 ? 8.865 5.688 -2.222 1.00 95.88 807 ALA A C 1
ATOM 6395 O O . ALA A 1 807 ? 8.996 5.0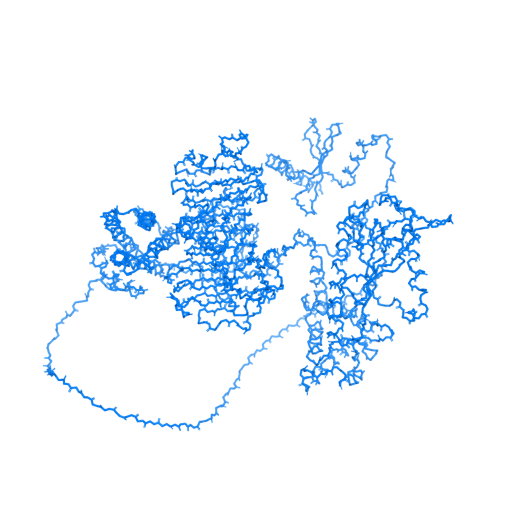20 -3.251 1.00 95.88 807 ALA A O 1
ATOM 6396 N N . ILE A 1 808 ? 8.488 5.158 -1.058 1.00 94.31 808 ILE A N 1
ATOM 6397 C CA . ILE A 1 808 ? 8.120 3.752 -0.869 1.00 94.31 808 ILE A CA 1
ATOM 6398 C C . ILE A 1 808 ? 6.652 3.637 -0.480 1.00 94.31 808 ILE A C 1
ATOM 6400 O O . ILE A 1 808 ? 6.172 4.376 0.377 1.00 94.31 808 ILE A O 1
ATOM 6404 N N . PHE A 1 809 ? 5.987 2.654 -1.074 1.00 96.94 809 PHE A N 1
ATOM 6405 C CA . PHE A 1 809 ? 4.655 2.187 -0.731 1.00 96.94 809 PHE A CA 1
ATOM 6406 C C . PHE A 1 809 ? 4.795 0.728 -0.275 1.00 96.94 809 PHE A C 1
ATOM 6408 O O . PHE A 1 809 ? 5.157 -0.129 -1.077 1.00 96.94 809 PHE A O 1
ATOM 6415 N N . GLU A 1 810 ? 4.584 0.453 1.013 1.00 89.25 810 GLU A N 1
ATOM 6416 C CA . GLU A 1 810 ? 4.757 -0.870 1.632 1.00 89.25 810 GLU A CA 1
ATOM 6417 C C . GLU A 1 810 ? 3.400 -1.404 2.123 1.00 89.25 810 GLU A C 1
ATOM 6419 O O . GLU A 1 810 ? 2.734 -0.746 2.924 1.00 89.25 810 GLU A O 1
ATOM 6424 N N . ARG A 1 811 ? 2.971 -2.591 1.663 1.00 90.44 811 ARG A N 1
ATOM 6425 C CA . ARG A 1 811 ? 1.651 -3.179 1.992 1.00 90.44 811 ARG A CA 1
ATOM 6426 C C . ARG A 1 811 ? 0.459 -2.244 1.704 1.00 90.44 811 ARG A C 1
ATOM 6428 O O . ARG A 1 811 ? -0.572 -2.314 2.366 1.00 90.44 811 ARG A O 1
ATOM 6435 N N . CYS A 1 812 ? 0.593 -1.348 0.726 1.00 95.44 812 CYS A N 1
ATOM 6436 C CA . CYS A 1 812 ? -0.464 -0.407 0.355 1.00 95.44 812 CYS A CA 1
ATOM 6437 C C . CYS A 1 812 ? -1.512 -1.047 -0.570 1.00 95.44 812 CYS A C 1
ATOM 6439 O O . CYS A 1 812 ? -1.190 -1.855 -1.445 1.00 95.44 812 CYS A O 1
ATOM 6441 N N . LEU A 1 813 ? -2.764 -0.617 -0.415 1.00 98.12 813 LEU A N 1
ATOM 6442 C CA . LEU A 1 813 ? -3.875 -0.948 -1.302 1.00 98.12 813 LEU A CA 1
ATOM 6443 C C . LEU A 1 813 ? -4.012 0.153 -2.366 1.00 98.12 813 LEU A C 1
ATOM 6445 O O . LEU A 1 813 ? -4.156 1.332 -2.048 1.00 98.12 813 LEU A O 1
ATOM 6449 N N . ILE A 1 814 ? -3.936 -0.218 -3.638 1.00 98.69 814 ILE A N 1
ATOM 6450 C CA . ILE A 1 814 ? -3.906 0.705 -4.775 1.00 98.69 814 ILE A CA 1
ATOM 6451 C C . ILE A 1 814 ? -5.143 0.430 -5.631 1.00 98.69 814 ILE A C 1
ATOM 6453 O O . ILE A 1 814 ? -5.254 -0.619 -6.268 1.00 98.69 814 ILE A O 1
ATOM 6457 N N . LEU A 1 815 ? -6.087 1.372 -5.603 1.00 98.38 815 LEU A N 1
ATOM 6458 C CA . LEU A 1 815 ? -7.435 1.227 -6.147 1.00 98.38 815 LEU A CA 1
ATOM 6459 C C . LEU A 1 815 ? -7.617 2.113 -7.376 1.00 98.38 815 LEU A C 1
ATOM 6461 O O . LEU A 1 815 ? -7.882 3.313 -7.290 1.00 98.38 815 LEU A O 1
ATOM 6465 N N . VAL A 1 816 ? -7.470 1.491 -8.540 1.00 97.94 816 VAL A N 1
ATOM 6466 C CA . VAL A 1 816 ? -7.615 2.155 -9.833 1.00 97.94 816 VAL A CA 1
ATOM 6467 C C . VAL A 1 816 ? -9.094 2.412 -10.102 1.00 97.94 816 VAL A C 1
ATOM 6469 O O . VAL A 1 816 ? -9.889 1.479 -10.218 1.00 97.94 816 VAL A O 1
ATOM 6472 N N . ARG A 1 817 ? -9.461 3.685 -10.192 1.00 96.50 817 ARG A N 1
ATOM 6473 C CA . ARG A 1 817 ? -10.839 4.137 -10.384 1.00 96.50 817 ARG A CA 1
ATOM 6474 C C . ARG A 1 817 ? -11.256 4.097 -11.849 1.00 96.50 817 ARG A C 1
ATOM 6476 O O . ARG A 1 817 ? -10.424 3.981 -12.754 1.00 96.50 817 ARG A O 1
ATOM 6483 N N . LYS A 1 818 ? -12.560 4.231 -12.084 1.00 93.94 818 LYS A N 1
ATOM 6484 C CA . LYS A 1 818 ? -13.116 4.336 -13.435 1.00 93.94 818 LYS A CA 1
ATOM 6485 C C . LYS A 1 818 ? -12.668 5.643 -14.121 1.00 93.94 818 LYS A C 1
ATOM 6487 O O . LYS A 1 818 ? -12.920 6.718 -13.574 1.00 93.94 818 LYS A O 1
ATOM 6492 N N . PRO A 1 819 ? -12.028 5.581 -15.303 1.00 92.06 819 PRO A N 1
ATOM 6493 C CA . PRO A 1 819 ? -11.664 6.760 -16.084 1.00 92.06 819 PRO A CA 1
ATOM 6494 C C . PRO A 1 819 ? -12.842 7.251 -16.941 1.00 92.06 819 PRO A C 1
ATOM 6496 O O . PRO A 1 819 ? -13.855 6.566 -17.102 1.00 92.06 819 PRO A O 1
ATOM 6499 N N . ILE A 1 820 ? -12.702 8.442 -17.529 1.00 91.38 820 ILE A N 1
ATOM 6500 C CA . ILE A 1 820 ? -13.640 8.935 -18.554 1.00 91.38 820 ILE A CA 1
ATOM 6501 C C . ILE A 1 820 ? -13.343 8.328 -19.933 1.00 91.38 820 ILE A C 1
ATOM 6503 O O . ILE A 1 820 ? -12.232 7.876 -20.204 1.00 91.38 820 ILE A O 1
ATOM 6507 N N . ALA A 1 821 ? -14.332 8.335 -20.832 1.00 89.25 821 ALA A N 1
ATOM 6508 C CA . ALA A 1 821 ? -14.189 7.811 -22.192 1.00 89.25 821 ALA A CA 1
ATOM 6509 C C . ALA A 1 821 ? -12.953 8.394 -22.913 1.00 89.25 821 ALA A C 1
ATOM 6511 O O . ALA A 1 821 ? -12.778 9.610 -22.980 1.00 89.25 821 ALA A O 1
ATOM 6512 N N . GLY A 1 822 ? -12.090 7.521 -23.446 1.00 83.88 822 GLY A N 1
ATOM 6513 C CA . GLY A 1 822 ? -10.837 7.902 -24.118 1.00 83.88 822 GLY A CA 1
ATOM 6514 C C . GLY A 1 822 ? -9.641 8.192 -23.194 1.00 83.88 822 GLY A C 1
ATOM 6515 O O . GLY A 1 822 ? -8.531 8.382 -23.689 1.00 83.88 822 GLY A O 1
ATOM 6516 N N . GLN A 1 823 ? -9.821 8.193 -21.870 1.00 88.88 823 GLN A N 1
ATOM 6517 C CA . GLN A 1 823 ? -8.732 8.290 -20.894 1.00 88.88 823 GLN A CA 1
ATOM 6518 C C . GLN A 1 823 ? -8.221 6.886 -20.523 1.00 88.88 823 GLN A C 1
ATOM 6520 O O . GLN A 1 823 ? -9.003 5.978 -20.260 1.00 88.88 823 GLN A O 1
ATOM 6525 N N . LYS A 1 824 ? -6.894 6.709 -20.484 1.00 92.25 824 LYS A N 1
ATOM 6526 C CA . LYS A 1 824 ? -6.233 5.491 -19.978 1.00 92.25 824 LYS A CA 1
ATOM 6527 C C . LYS A 1 824 ? -5.869 5.647 -18.505 1.00 92.25 824 LYS A C 1
ATOM 6529 O O . LYS A 1 824 ? -5.462 6.737 -18.106 1.00 92.25 824 LYS A O 1
ATOM 6534 N N . ASN A 1 825 ? -5.921 4.566 -17.734 1.00 96.69 825 ASN A N 1
ATOM 6535 C CA . ASN A 1 825 ? -5.467 4.582 -16.346 1.00 96.69 825 ASN A CA 1
ATOM 6536 C C . ASN A 1 825 ? -3.950 4.376 -16.251 1.00 96.69 825 ASN A C 1
ATOM 6538 O O . ASN A 1 825 ? -3.352 3.610 -17.011 1.00 96.69 825 ASN A O 1
ATOM 6542 N N . VAL A 1 826 ? -3.314 5.071 -15.311 1.00 97.25 826 VAL A N 1
ATOM 6543 C CA . VAL A 1 826 ? -1.862 5.069 -15.105 1.00 97.25 826 VAL A CA 1
ATOM 6544 C C . VAL A 1 826 ? -1.577 5.227 -13.614 1.00 97.25 826 VAL A C 1
ATOM 6546 O O . VAL A 1 826 ? -1.882 6.269 -13.036 1.00 97.25 826 VAL A O 1
ATOM 6549 N N . ILE A 1 827 ? -0.976 4.210 -12.996 1.00 98.50 827 ILE A N 1
ATOM 6550 C CA . ILE A 1 827 ? -0.735 4.197 -11.547 1.00 98.50 827 ILE A CA 1
ATOM 6551 C C . ILE A 1 827 ? 0.438 5.111 -11.176 1.00 98.50 827 ILE A C 1
ATOM 6553 O O . ILE A 1 827 ? 0.271 6.001 -10.345 1.00 98.50 827 ILE A O 1
ATOM 6557 N N . THR A 1 828 ? 1.610 4.928 -11.799 1.00 98.50 828 THR A N 1
ATOM 6558 C CA . THR A 1 828 ? 2.823 5.700 -11.466 1.00 98.50 828 THR A CA 1
ATOM 6559 C C . THR A 1 828 ? 3.328 6.612 -12.591 1.00 98.50 828 THR A C 1
ATOM 6561 O O . THR A 1 828 ? 3.379 6.219 -13.759 1.00 98.50 828 THR A O 1
ATOM 6564 N N . ALA A 1 829 ? 3.773 7.822 -12.240 1.00 96.69 829 ALA A N 1
ATOM 6565 C CA . ALA A 1 829 ? 4.448 8.744 -13.161 1.00 96.69 829 ALA A CA 1
ATOM 6566 C C . ALA A 1 829 ? 5.677 9.394 -12.501 1.00 96.69 829 ALA A C 1
ATOM 6568 O O . ALA A 1 829 ? 5.596 10.426 -11.832 1.00 96.69 829 ALA A O 1
ATOM 6569 N N . GLN A 1 830 ? 6.839 8.758 -12.662 1.00 96.31 830 GLN A N 1
ATOM 6570 C CA . GLN A 1 830 ? 8.059 9.157 -11.960 1.00 96.31 830 GLN A CA 1
ATOM 6571 C C . GLN A 1 830 ? 8.897 10.153 -12.790 1.00 96.31 830 GLN A C 1
ATOM 6573 O O . GLN A 1 830 ? 9.068 10.003 -14.002 1.00 96.31 830 GLN A O 1
ATOM 6578 N N . GLY A 1 831 ? 9.355 11.225 -12.135 1.00 93.44 831 GLY A N 1
ATOM 6579 C CA . GLY A 1 831 ? 9.928 12.427 -12.756 1.00 93.44 831 GLY A CA 1
ATOM 6580 C C . GLY A 1 831 ? 11.434 12.635 -12.557 1.00 93.44 831 GLY A C 1
ATOM 6581 O O . GLY A 1 831 ? 11.894 13.773 -12.644 1.00 93.44 831 GLY A O 1
ATOM 6582 N N . ARG A 1 832 ? 12.208 11.585 -12.254 1.00 94.12 832 ARG A N 1
ATOM 6583 C CA . ARG A 1 832 ? 13.681 11.655 -12.164 1.00 94.12 832 ARG A CA 1
ATOM 6584 C C . ARG A 1 832 ? 14.276 12.104 -13.492 1.00 94.12 832 ARG A C 1
ATOM 6586 O O . ARG A 1 832 ? 13.799 11.667 -14.529 1.00 94.12 832 ARG A O 1
ATOM 6593 N N . LEU A 1 833 ? 15.282 12.984 -13.443 1.00 90.38 833 LEU A N 1
ATOM 6594 C CA . LEU A 1 833 ? 15.856 13.653 -14.625 1.00 90.38 833 LEU A CA 1
ATOM 6595 C C . LEU A 1 833 ? 17.386 13.493 -14.755 1.00 90.38 833 LEU A C 1
ATOM 6597 O O . LEU A 1 833 ? 17.957 13.831 -15.791 1.00 90.38 833 LEU A O 1
ATOM 6601 N N . ASP A 1 834 ? 18.064 12.982 -13.724 1.00 93.12 834 ASP A N 1
ATOM 6602 C CA . ASP A 1 834 ? 19.521 12.788 -13.702 1.00 93.12 834 ASP A CA 1
ATOM 6603 C C . ASP A 1 834 ? 19.873 11.432 -13.054 1.00 93.12 834 ASP A C 1
ATOM 6605 O O . ASP A 1 834 ? 19.332 11.108 -11.990 1.00 93.12 834 ASP A O 1
ATOM 6609 N N . PRO A 1 835 ? 20.784 10.630 -13.644 1.00 92.06 835 PRO A N 1
ATOM 6610 C CA . PRO A 1 835 ? 21.129 9.299 -13.141 1.00 92.06 835 PRO A CA 1
ATOM 6611 C C . PRO A 1 835 ? 21.838 9.322 -11.775 1.00 92.06 835 PRO A C 1
ATOM 6613 O O . PRO A 1 835 ? 21.930 8.286 -11.117 1.00 92.06 835 PRO A O 1
ATOM 6616 N N . ASN A 1 836 ? 22.314 10.483 -11.320 1.00 92.50 836 ASN A N 1
ATOM 6617 C CA . ASN A 1 836 ? 22.942 10.669 -10.013 1.00 92.50 836 ASN A CA 1
ATOM 6618 C C . ASN A 1 836 ? 21.931 11.040 -8.908 1.00 92.50 836 ASN A C 1
ATOM 6620 O O . ASN A 1 836 ? 22.299 10.991 -7.732 1.00 92.50 836 ASN A O 1
ATOM 6624 N N . GLN A 1 837 ? 20.670 11.367 -9.242 1.00 93.06 837 GLN A N 1
ATOM 6625 C CA . GLN A 1 837 ? 19.599 11.431 -8.238 1.00 93.06 837 GLN A CA 1
ATOM 6626 C C . GLN A 1 837 ? 19.331 10.026 -7.674 1.00 93.06 837 GLN A C 1
ATOM 6628 O O . GLN A 1 837 ? 19.276 9.045 -8.426 1.00 93.06 837 GLN A O 1
ATOM 6633 N N . ASN A 1 838 ? 19.113 9.937 -6.361 1.00 90.38 838 ASN A N 1
ATOM 6634 C CA . ASN A 1 838 ? 18.752 8.708 -5.639 1.00 90.38 838 ASN A CA 1
ATOM 6635 C C . ASN A 1 838 ? 17.228 8.539 -5.439 1.00 90.38 838 ASN A C 1
ATOM 6637 O O . ASN A 1 838 ? 16.789 7.747 -4.615 1.00 90.38 838 ASN A O 1
ATOM 6641 N N . THR A 1 839 ? 16.430 9.266 -6.220 1.00 94.69 839 THR A N 1
ATOM 6642 C CA . THR A 1 839 ? 14.961 9.280 -6.202 1.00 94.69 839 THR A CA 1
ATOM 6643 C C . THR A 1 839 ? 14.349 8.142 -7.032 1.00 94.69 839 THR A C 1
ATOM 6645 O O . THR A 1 839 ? 15.047 7.479 -7.800 1.00 94.69 839 THR A O 1
ATOM 6648 N N . GLY A 1 840 ? 13.043 7.903 -6.879 1.00 95.75 840 GLY A N 1
ATOM 6649 C CA . GLY A 1 840 ? 12.283 6.846 -7.561 1.00 95.75 840 GLY A CA 1
ATOM 6650 C C . GLY A 1 840 ? 11.030 6.441 -6.774 1.00 95.75 840 GLY A C 1
ATOM 6651 O O . GLY A 1 840 ? 10.879 6.825 -5.613 1.00 95.75 840 GLY A O 1
ATOM 6652 N N . ILE A 1 841 ? 10.143 5.659 -7.396 1.00 98.06 841 ILE A N 1
ATOM 6653 C CA . ILE A 1 841 ? 8.951 5.081 -6.746 1.00 98.06 841 ILE A CA 1
ATOM 6654 C C . ILE A 1 841 ? 9.149 3.571 -6.573 1.00 98.06 841 ILE A C 1
ATOM 6656 O O . ILE A 1 841 ? 9.578 2.884 -7.501 1.00 98.06 841 ILE A O 1
ATOM 6660 N N . SER A 1 842 ? 8.830 3.045 -5.391 1.00 96.12 842 SER A N 1
ATOM 6661 C CA . SER A 1 842 ? 8.939 1.620 -5.075 1.00 96.12 842 SER A CA 1
ATOM 6662 C C . SER A 1 842 ? 7.660 1.098 -4.424 1.00 96.12 842 SER A C 1
ATOM 6664 O O . SER A 1 842 ? 7.312 1.522 -3.324 1.00 96.12 842 SER A O 1
ATOM 6666 N N . LEU A 1 843 ? 6.962 0.185 -5.104 1.00 97.19 843 LEU A N 1
ATOM 6667 C CA . LEU A 1 843 ? 5.773 -0.505 -4.594 1.00 97.19 843 LEU A CA 1
ATOM 6668 C C . LEU A 1 843 ? 6.186 -1.900 -4.093 1.00 97.19 843 LEU A C 1
ATOM 6670 O O . LEU A 1 843 ? 6.794 -2.668 -4.841 1.00 97.19 843 LEU A O 1
ATOM 6674 N N . GLN A 1 844 ? 5.901 -2.210 -2.827 1.00 91.44 844 GLN A N 1
ATOM 6675 C CA . GLN A 1 844 ? 6.404 -3.392 -2.115 1.00 91.44 844 GLN A CA 1
ATOM 6676 C C . GLN A 1 844 ? 5.258 -4.077 -1.368 1.00 91.44 844 GLN A C 1
ATOM 6678 O O . GLN A 1 844 ? 4.572 -3.424 -0.581 1.00 91.44 844 GLN A O 1
ATOM 6683 N N . ASP A 1 845 ? 5.042 -5.374 -1.604 1.00 91.62 845 ASP A N 1
ATOM 6684 C CA . ASP A 1 845 ? 3.949 -6.148 -0.981 1.00 91.62 845 ASP A CA 1
ATOM 6685 C C . ASP A 1 845 ? 2.554 -5.502 -1.158 1.00 91.62 845 ASP A C 1
ATOM 6687 O O . ASP A 1 845 ? 1.664 -5.676 -0.329 1.00 91.62 845 ASP A O 1
ATOM 6691 N N . CYS A 1 846 ? 2.372 -4.696 -2.209 1.00 95.19 846 CYS A N 1
ATOM 6692 C CA . CYS A 1 846 ? 1.153 -3.928 -2.450 1.00 95.19 846 CYS A CA 1
ATOM 6693 C C . CYS A 1 846 ? 0.079 -4.771 -3.146 1.00 95.19 846 CYS A C 1
ATOM 6695 O O . CYS A 1 846 ? 0.381 -5.741 -3.842 1.00 95.19 846 CYS A O 1
ATOM 6697 N N . THR A 1 847 ? -1.173 -4.335 -3.039 1.00 97.69 847 THR A N 1
ATOM 6698 C CA . THR A 1 847 ? -2.305 -4.930 -3.760 1.00 97.69 847 THR A CA 1
ATOM 6699 C C . THR A 1 847 ? -2.865 -3.905 -4.736 1.00 97.69 847 THR A C 1
ATOM 6701 O O . THR A 1 847 ? -3.448 -2.908 -4.318 1.00 97.69 847 THR A O 1
ATOM 6704 N N . ILE A 1 848 ? -2.685 -4.138 -6.036 1.00 98.31 848 ILE A N 1
ATOM 6705 C CA . ILE A 1 848 ? -3.203 -3.296 -7.120 1.00 98.31 848 ILE A CA 1
ATOM 6706 C C . ILE A 1 848 ? -4.462 -3.952 -7.691 1.00 98.31 848 ILE A C 1
ATOM 6708 O O . ILE A 1 848 ? -4.399 -5.065 -8.214 1.00 98.31 848 ILE A O 1
ATOM 6712 N N . MET A 1 849 ? -5.604 -3.267 -7.621 1.00 97.00 849 MET A N 1
ATOM 6713 C CA . MET A 1 849 ? -6.864 -3.735 -8.212 1.00 97.00 849 MET A CA 1
ATOM 6714 C C . MET A 1 849 ? -7.764 -2.573 -8.658 1.00 97.00 849 MET A C 1
ATOM 6716 O O . MET A 1 849 ? -7.486 -1.405 -8.386 1.00 97.00 849 MET A O 1
ATOM 6720 N N . ALA A 1 850 ? -8.858 -2.895 -9.346 1.00 96.19 850 ALA A N 1
ATOM 6721 C CA . ALA A 1 850 ? -9.913 -1.936 -9.655 1.00 96.19 850 ALA A CA 1
ATOM 6722 C C . ALA A 1 850 ? -10.666 -1.497 -8.384 1.00 96.19 850 ALA A C 1
ATOM 6724 O O . ALA A 1 850 ? -10.961 -2.314 -7.511 1.00 96.19 850 ALA A O 1
ATOM 6725 N N . ALA A 1 851 ? -11.018 -0.217 -8.301 1.00 94.44 851 ALA A N 1
ATOM 6726 C CA . ALA A 1 851 ? -11.900 0.320 -7.273 1.00 94.44 851 ALA A CA 1
ATOM 6727 C C . ALA A 1 851 ? -13.362 -0.139 -7.488 1.00 94.44 851 ALA A C 1
ATOM 6729 O O . ALA A 1 851 ? -13.730 -0.513 -8.605 1.00 94.44 851 ALA A O 1
ATOM 6730 N N . PRO A 1 852 ? -14.238 -0.053 -6.465 1.00 91.44 852 PRO A N 1
ATOM 6731 C CA . PRO A 1 852 ? -15.654 -0.415 -6.599 1.00 91.44 852 PRO A CA 1
ATOM 6732 C C . PRO A 1 852 ? -16.435 0.388 -7.653 1.00 91.44 852 PRO A C 1
ATOM 6734 O O . PRO A 1 852 ? -17.466 -0.084 -8.120 1.00 91.44 852 PRO A O 1
ATOM 6737 N N . ASP A 1 853 ? -15.954 1.574 -8.047 1.00 91.19 853 ASP A N 1
ATOM 6738 C CA . ASP A 1 853 ? -16.553 2.376 -9.124 1.00 91.19 853 ASP A CA 1
ATOM 6739 C C . ASP A 1 853 ? -16.160 1.915 -10.544 1.00 91.19 853 ASP A C 1
ATOM 6741 O O . ASP A 1 853 ? -16.719 2.423 -11.517 1.00 91.19 853 ASP A O 1
ATOM 6745 N N . PHE A 1 854 ? -15.264 0.924 -10.675 1.00 93.19 854 PHE A N 1
ATOM 6746 C CA . PHE A 1 854 ? -14.769 0.386 -11.946 1.00 93.19 854 PHE A CA 1
ATOM 6747 C C . PHE A 1 854 ? -15.167 -1.100 -12.142 1.00 93.19 854 PHE A C 1
ATOM 6749 O O . PHE A 1 854 ? -14.378 -2.022 -11.871 1.00 93.19 854 PHE A O 1
ATOM 6756 N N . PRO A 1 855 ? -16.411 -1.373 -12.589 1.00 89.75 855 PRO A N 1
ATOM 6757 C CA . PRO A 1 855 ? -16.956 -2.726 -12.697 1.00 89.75 855 PRO A CA 1
ATOM 6758 C C . PRO A 1 855 ? -16.305 -3.535 -13.826 1.00 89.75 855 PRO A C 1
ATOM 6760 O O . PRO A 1 855 ? -15.889 -2.981 -14.841 1.00 89.75 855 PRO A O 1
ATOM 6763 N N . VAL A 1 856 ? -16.268 -4.865 -13.667 1.00 90.25 856 VAL A N 1
ATOM 6764 C CA . VAL A 1 856 ? -15.619 -5.810 -14.605 1.00 90.25 856 VAL A CA 1
ATOM 6765 C C . VAL A 1 856 ? -16.054 -5.580 -16.055 1.00 90.25 856 VAL A C 1
ATOM 6767 O O . VAL A 1 856 ? -15.206 -5.457 -16.929 1.00 90.25 856 VAL A O 1
ATOM 6770 N N . ALA A 1 857 ? -17.362 -5.432 -16.292 1.00 88.75 857 ALA A N 1
ATOM 6771 C CA . ALA A 1 857 ? -17.957 -5.269 -17.622 1.00 88.75 857 ALA A CA 1
ATOM 6772 C C . ALA A 1 857 ? -17.542 -3.987 -18.376 1.00 88.75 857 ALA A C 1
ATOM 6774 O O . ALA A 1 857 ? -17.916 -3.818 -19.534 1.00 88.75 857 ALA A O 1
ATOM 6775 N N . GLU A 1 858 ? -16.797 -3.077 -17.740 1.00 87.06 858 GLU A N 1
ATOM 6776 C CA . GLU A 1 858 ? -16.257 -1.876 -18.383 1.00 87.06 858 GLU A CA 1
ATOM 6777 C C . GLU A 1 858 ? -14.724 -1.865 -18.478 1.00 87.06 858 GLU A C 1
ATOM 6779 O O . GLU A 1 858 ? -14.183 -0.959 -19.109 1.00 87.06 858 GLU A O 1
ATOM 6784 N N . ARG A 1 859 ? -14.010 -2.839 -17.887 1.00 88.31 859 ARG A N 1
ATOM 6785 C CA . ARG A 1 859 ? -12.532 -2.846 -17.829 1.00 88.31 859 ARG A CA 1
ATOM 6786 C C . ARG A 1 859 ? -11.895 -2.990 -19.206 1.00 88.31 859 ARG A C 1
ATOM 6788 O O . ARG A 1 859 ? -10.973 -2.243 -19.517 1.00 88.31 859 ARG A O 1
ATOM 6795 N N . ASP A 1 860 ? -12.460 -3.846 -20.052 1.00 86.56 860 ASP A N 1
ATOM 6796 C CA . ASP A 1 860 ? -11.969 -4.112 -21.412 1.00 86.56 860 ASP A CA 1
ATOM 6797 C C . ASP A 1 860 ? -11.990 -2.869 -22.329 1.00 86.56 860 ASP A C 1
ATOM 6799 O O . ASP A 1 860 ? -11.315 -2.839 -23.355 1.00 86.56 860 ASP A O 1
ATOM 6803 N N . ASN A 1 861 ? -12.722 -1.812 -21.950 1.00 90.50 861 ASN A N 1
ATOM 6804 C CA . ASN A 1 861 ? -12.758 -0.541 -22.678 1.00 90.50 861 ASN A CA 1
ATOM 6805 C C . ASN A 1 861 ? -11.571 0.394 -22.352 1.00 90.50 861 ASN A C 1
ATOM 6807 O O . ASN A 1 861 ? -11.425 1.428 -23.009 1.00 90.50 861 ASN A O 1
ATOM 6811 N N . PHE A 1 862 ? -10.746 0.087 -21.338 1.00 93.69 862 PHE A N 1
ATOM 6812 C CA . PHE A 1 862 ? -9.727 1.004 -20.812 1.00 93.69 862 PHE A CA 1
ATOM 6813 C C . PHE A 1 862 ? -8.424 0.303 -20.386 1.00 93.69 862 PHE A C 1
ATOM 6815 O O . PHE A 1 862 ? -8.355 -0.326 -19.330 1.00 93.69 862 PHE A O 1
ATOM 6822 N N . SER A 1 863 ? -7.331 0.525 -21.125 1.00 95.25 863 SER A N 1
ATOM 6823 C CA . SER A 1 863 ? -5.992 0.114 -20.674 1.00 95.25 863 SER A CA 1
ATOM 6824 C C . SER A 1 863 ? -5.618 0.753 -19.328 1.00 95.25 863 SER A C 1
ATOM 6826 O O . SER A 1 863 ? -5.654 1.981 -19.179 1.00 95.25 863 SER A O 1
ATOM 6828 N N . THR A 1 864 ? -5.174 -0.073 -18.376 1.00 97.31 864 THR A N 1
ATOM 6829 C CA . THR A 1 864 ? -4.547 0.364 -17.118 1.00 97.31 864 THR A CA 1
ATOM 6830 C C . THR A 1 864 ? -3.075 -0.028 -17.099 1.00 97.31 864 THR A C 1
ATOM 6832 O O . THR A 1 864 ? -2.743 -1.201 -17.244 1.00 97.31 864 THR A O 1
ATOM 6835 N N . PHE A 1 865 ? -2.187 0.936 -16.859 1.00 98.19 865 PHE A N 1
ATOM 6836 C CA . PHE A 1 865 ? -0.743 0.707 -16.791 1.00 98.19 865 PHE A CA 1
ATOM 6837 C C . PHE A 1 865 ? -0.203 0.896 -15.369 1.00 98.19 865 PHE A C 1
ATOM 6839 O O . PHE A 1 865 ? -0.581 1.838 -14.667 1.00 98.19 865 PHE A O 1
ATOM 6846 N N . LEU A 1 866 ? 0.767 0.062 -14.984 1.00 98.12 866 LEU A N 1
ATOM 6847 C CA . LEU A 1 866 ? 1.575 0.210 -13.767 1.00 98.12 866 LEU A CA 1
ATOM 6848 C C . LEU A 1 866 ? 2.276 1.579 -13.719 1.00 98.12 866 LEU A C 1
ATOM 6850 O O . LEU A 1 866 ? 2.494 2.135 -12.642 1.00 98.12 866 LEU A O 1
ATOM 6854 N N . GLY A 1 867 ? 2.580 2.164 -14.882 1.00 96.69 867 GLY A N 1
ATOM 6855 C CA . GLY A 1 867 ? 3.052 3.540 -14.974 1.00 96.69 867 GLY A CA 1
ATOM 6856 C C . GLY A 1 867 ? 3.607 3.968 -16.327 1.00 96.69 867 GLY A C 1
ATOM 6857 O O . GLY A 1 867 ? 3.458 3.279 -17.343 1.00 96.69 867 GLY A O 1
ATOM 6858 N N . ARG A 1 868 ? 4.267 5.132 -16.312 1.00 94.88 868 ARG A N 1
ATOM 6859 C CA . ARG A 1 868 ? 4.966 5.732 -17.458 1.00 94.88 868 ARG A CA 1
ATOM 6860 C C . ARG A 1 868 ? 6.121 6.658 -17.049 1.00 94.88 868 ARG A C 1
ATOM 6862 O O . ARG A 1 868 ? 6.047 7.286 -15.991 1.00 94.88 868 ARG A O 1
ATOM 6869 N N . PRO A 1 869 ? 7.174 6.789 -17.877 1.00 94.19 869 PRO A N 1
ATOM 6870 C CA . PRO A 1 869 ? 8.299 7.671 -17.586 1.00 94.19 869 PRO A CA 1
ATOM 6871 C C . PRO A 1 869 ? 7.962 9.130 -17.905 1.00 94.19 869 PRO A C 1
ATOM 6873 O O . PRO A 1 869 ? 7.866 9.510 -19.068 1.00 94.19 869 PRO A O 1
ATOM 6876 N N . TRP A 1 870 ? 7.810 9.973 -16.881 1.00 90.19 870 TRP A N 1
ATOM 6877 C CA . TRP A 1 870 ? 7.554 11.408 -17.076 1.00 90.19 870 TRP A CA 1
ATOM 6878 C C . TRP A 1 870 ? 8.809 12.145 -17.590 1.00 90.19 870 TRP A C 1
ATOM 6880 O O . TRP A 1 870 ? 8.706 13.145 -18.307 1.00 90.19 870 TRP A O 1
ATOM 6890 N N . ARG A 1 871 ? 10.006 11.625 -17.270 1.00 89.75 871 ARG A N 1
ATOM 6891 C CA . ARG A 1 871 ? 11.326 12.198 -17.597 1.00 89.75 871 ARG A CA 1
ATOM 6892 C C . ARG A 1 871 ? 12.374 11.119 -17.951 1.00 89.75 871 ARG A C 1
ATOM 6894 O O . ARG A 1 871 ? 12.170 9.932 -17.703 1.00 89.75 871 ARG A O 1
ATOM 6901 N N . ASN A 1 872 ? 13.493 11.531 -18.560 1.00 86.62 872 ASN A N 1
ATOM 6902 C CA . ASN A 1 872 ? 14.672 10.672 -18.797 1.00 86.62 872 ASN A CA 1
ATOM 6903 C C . ASN A 1 872 ? 15.273 10.213 -17.462 1.00 86.62 872 ASN A C 1
ATOM 6905 O O . ASN A 1 872 ? 15.444 11.049 -16.588 1.00 86.62 872 ASN A O 1
ATOM 6909 N N . TYR A 1 873 ? 15.687 8.951 -17.327 1.00 92.19 873 TYR A N 1
ATOM 6910 C CA . TYR A 1 873 ? 16.117 8.352 -16.046 1.00 92.19 873 TYR A CA 1
ATOM 6911 C C . TYR A 1 873 ? 15.006 8.151 -14.998 1.00 92.19 873 TYR A C 1
ATOM 6913 O O . TYR A 1 873 ? 15.314 7.845 -13.840 1.00 92.19 873 TYR A O 1
ATOM 6921 N N . SER A 1 874 ? 13.731 8.256 -15.404 1.00 94.94 874 SER A N 1
ATOM 6922 C CA . SER A 1 874 ? 12.574 7.833 -14.601 1.00 94.94 874 SER A CA 1
ATOM 6923 C C . SER A 1 874 ? 12.756 6.411 -14.067 1.00 94.94 874 SER A C 1
ATOM 6925 O O . SER A 1 874 ? 13.136 5.507 -14.818 1.00 94.94 874 SER A O 1
ATOM 6927 N N . ARG A 1 875 ? 12.474 6.220 -12.775 1.00 94.75 875 ARG A N 1
ATOM 6928 C CA . ARG A 1 875 ? 12.778 4.992 -12.028 1.00 94.75 875 ARG A CA 1
ATOM 6929 C C . ARG A 1 875 ? 11.573 4.518 -11.219 1.00 94.75 875 ARG A C 1
ATOM 6931 O O . ARG A 1 875 ? 11.146 5.216 -10.298 1.00 94.75 875 ARG A O 1
ATOM 6938 N N . THR A 1 876 ? 11.062 3.325 -11.521 1.00 96.00 876 THR A N 1
ATOM 6939 C CA . THR A 1 876 ? 9.939 2.702 -10.797 1.00 96.00 876 THR A CA 1
ATOM 6940 C C . THR A 1 876 ? 10.153 1.198 -10.632 1.00 96.00 876 THR A C 1
ATOM 6942 O O . THR A 1 876 ? 10.492 0.512 -11.591 1.00 96.00 876 THR A O 1
ATOM 6945 N N . ILE A 1 877 ? 9.899 0.665 -9.436 1.00 95.25 877 ILE A N 1
ATOM 6946 C CA . ILE A 1 877 ? 9.852 -0.782 -9.181 1.00 95.25 877 ILE A CA 1
ATOM 6947 C C . ILE A 1 877 ? 8.504 -1.189 -8.585 1.00 95.25 877 ILE A C 1
ATOM 6949 O O . ILE A 1 877 ? 7.964 -0.500 -7.718 1.00 95.25 877 ILE A O 1
ATOM 6953 N N . VAL A 1 878 ? 7.993 -2.338 -9.023 1.00 96.44 878 VAL A N 1
ATOM 6954 C CA . VAL A 1 878 ? 6.847 -3.031 -8.423 1.00 96.44 878 VAL A CA 1
ATOM 6955 C C . VAL A 1 878 ? 7.313 -4.428 -8.047 1.00 96.44 878 VAL A C 1
ATOM 6957 O O . VAL A 1 878 ? 7.696 -5.204 -8.926 1.00 96.44 878 VAL A O 1
ATOM 6960 N N . MET A 1 879 ? 7.330 -4.742 -6.752 1.00 93.00 879 MET A N 1
ATOM 6961 C CA . MET A 1 879 ? 7.848 -6.018 -6.267 1.00 93.00 879 MET A CA 1
ATOM 6962 C C . MET A 1 879 ? 6.977 -6.686 -5.205 1.00 93.00 879 MET A C 1
ATOM 6964 O O . MET A 1 879 ? 6.358 -6.018 -4.371 1.00 93.00 879 MET A O 1
ATOM 6968 N N . ARG A 1 880 ? 6.956 -8.025 -5.234 1.00 91.69 880 ARG A N 1
ATOM 6969 C CA . ARG A 1 880 ? 6.187 -8.904 -4.330 1.00 91.69 880 ARG A CA 1
ATOM 6970 C C . ARG A 1 880 ? 4.698 -8.532 -4.228 1.00 91.69 880 ARG A C 1
ATOM 6972 O O . ARG A 1 880 ? 4.057 -8.812 -3.224 1.00 91.69 880 ARG A O 1
ATOM 6979 N N . SER A 1 881 ? 4.157 -7.868 -5.250 1.00 92.88 881 SER A N 1
ATOM 6980 C CA . SER A 1 881 ? 2.836 -7.233 -5.217 1.00 92.88 881 SER A CA 1
ATOM 6981 C C . SER A 1 881 ? 1.792 -8.044 -5.992 1.00 92.88 881 SER A C 1
ATOM 6983 O O . SER A 1 881 ? 2.113 -8.671 -7.007 1.00 92.88 881 SER A O 1
ATOM 6985 N N . TYR A 1 882 ? 0.537 -8.006 -5.536 1.00 96.62 882 TYR A N 1
ATOM 6986 C CA . TYR A 1 882 ? -0.603 -8.556 -6.271 1.00 96.62 882 TYR A CA 1
ATOM 6987 C C . TYR A 1 882 ? -1.049 -7.582 -7.366 1.00 96.62 882 TYR A C 1
ATOM 6989 O O . TYR A 1 882 ? -1.311 -6.410 -7.086 1.00 96.62 882 TYR A O 1
ATOM 6997 N N . LEU A 1 883 ? -1.178 -8.078 -8.595 1.00 97.56 883 LEU A N 1
ATOM 6998 C CA . LEU A 1 883 ? -1.627 -7.338 -9.770 1.00 97.56 883 LEU A CA 1
ATOM 6999 C C . LEU A 1 883 ? -2.966 -7.904 -10.262 1.00 97.56 883 LEU A C 1
ATOM 7001 O O . LEU A 1 883 ? -3.048 -9.051 -10.707 1.00 97.56 883 LEU A O 1
ATOM 7005 N N . GLY A 1 884 ? -4.016 -7.088 -10.169 1.00 93.31 884 GLY A N 1
ATOM 7006 C CA . GLY A 1 884 ? -5.371 -7.417 -10.606 1.00 93.31 884 GLY A CA 1
ATOM 7007 C C . GLY A 1 884 ? -5.536 -7.578 -12.121 1.00 93.31 884 GLY A C 1
ATOM 7008 O O . GLY A 1 884 ? -4.626 -7.332 -12.907 1.00 93.31 884 GLY A O 1
ATOM 7009 N N . ASP A 1 885 ? -6.738 -7.990 -12.512 1.00 92.44 885 ASP A N 1
ATOM 7010 C CA . ASP A 1 885 ? -7.156 -8.330 -13.879 1.00 92.44 885 ASP A CA 1
ATOM 7011 C C . ASP A 1 885 ? -7.067 -7.165 -14.876 1.00 92.44 885 ASP A C 1
ATOM 7013 O O . ASP A 1 885 ? -6.773 -7.373 -16.045 1.00 92.44 885 ASP A O 1
ATOM 7017 N N . LEU A 1 886 ? -7.276 -5.940 -14.397 1.00 94.62 886 LEU A N 1
ATOM 7018 C CA . LEU A 1 886 ? -7.284 -4.708 -15.189 1.00 94.62 886 LEU A CA 1
ATOM 7019 C C . LEU A 1 886 ? -5.949 -4.305 -15.849 1.00 94.62 886 LEU A C 1
ATOM 7021 O O . LEU A 1 886 ? -5.945 -3.362 -16.640 1.00 94.62 886 LEU A O 1
ATOM 7025 N N . ILE A 1 887 ? -4.814 -4.908 -15.475 1.00 97.00 887 ILE A N 1
ATOM 7026 C CA . ILE A 1 887 ? -3.492 -4.465 -15.948 1.00 97.00 887 ILE A CA 1
ATOM 7027 C C . ILE A 1 887 ? -3.288 -4.869 -17.412 1.00 97.00 887 ILE A C 1
ATOM 7029 O O . ILE A 1 887 ? -3.276 -6.051 -17.747 1.00 97.00 887 ILE A O 1
ATOM 7033 N N . ASP A 1 888 ? -3.074 -3.869 -18.272 1.00 96.50 888 ASP A N 1
ATOM 7034 C CA . ASP A 1 888 ? -2.766 -4.045 -19.693 1.00 96.50 888 ASP A CA 1
ATOM 7035 C C . ASP A 1 888 ? -1.541 -4.971 -19.853 1.00 96.50 888 ASP A C 1
ATOM 7037 O O . ASP A 1 888 ? -0.548 -4.766 -19.146 1.00 96.50 888 ASP A O 1
ATOM 7041 N N . PRO A 1 889 ? -1.544 -5.964 -20.765 1.00 95.75 889 PRO A N 1
ATOM 7042 C CA . PRO A 1 889 ? -0.438 -6.916 -20.904 1.00 95.75 889 PRO A CA 1
ATOM 7043 C C . PRO A 1 889 ? 0.942 -6.271 -21.134 1.00 95.75 889 PRO A C 1
ATOM 7045 O O . PRO A 1 889 ? 1.954 -6.827 -20.696 1.00 95.75 889 PRO A O 1
ATOM 7048 N N . GLN A 1 890 ? 0.994 -5.071 -21.729 1.00 95.75 890 GLN A N 1
ATOM 7049 C CA . GLN A 1 890 ? 2.227 -4.284 -21.888 1.00 95.75 890 GLN A CA 1
ATOM 7050 C C . GLN A 1 890 ? 2.826 -3.832 -20.544 1.00 95.75 890 GLN A C 1
ATOM 7052 O O . GLN A 1 890 ? 4.030 -3.572 -20.460 1.00 95.75 890 GLN A O 1
ATOM 7057 N N . GLY A 1 891 ? 2.003 -3.739 -19.493 1.00 96.25 891 GLY A N 1
ATOM 7058 C CA . GLY A 1 891 ? 2.319 -3.321 -18.121 1.00 96.25 891 GLY A CA 1
ATOM 7059 C C . GLY A 1 891 ? 2.606 -1.827 -17.977 1.00 96.25 891 GLY A C 1
ATOM 7060 O O . GLY A 1 891 ? 2.148 -1.183 -17.036 1.00 96.25 891 GLY A O 1
ATOM 7061 N N . TRP A 1 892 ? 3.318 -1.253 -18.940 1.00 95.75 892 TRP A N 1
ATOM 7062 C CA . TRP A 1 892 ? 3.858 0.101 -18.913 1.00 95.75 892 TRP A CA 1
ATOM 7063 C C . TRP A 1 892 ? 3.544 0.816 -20.227 1.00 95.75 892 TRP A C 1
ATOM 7065 O O . TRP A 1 892 ? 3.439 0.180 -21.273 1.00 95.75 892 TRP A O 1
ATOM 7075 N N . CYS A 1 893 ? 3.409 2.144 -20.205 1.00 93.81 893 CYS A N 1
ATOM 7076 C CA . CYS A 1 893 ? 3.169 2.919 -21.426 1.00 93.81 893 CYS A CA 1
ATOM 7077 C C . CYS A 1 893 ? 4.132 4.101 -21.568 1.00 93.81 893 CYS A C 1
ATOM 7079 O O . CYS A 1 893 ? 4.607 4.666 -20.586 1.00 93.81 893 CYS A O 1
ATOM 7081 N N . ALA A 1 894 ? 4.435 4.496 -22.803 1.00 90.12 894 ALA A N 1
ATOM 7082 C CA . ALA A 1 894 ? 5.340 5.610 -23.065 1.00 90.12 894 ALA A CA 1
ATOM 7083 C C . ALA A 1 894 ? 4.653 6.982 -22.871 1.00 90.12 894 ALA A C 1
ATOM 7085 O O . ALA A 1 894 ? 3.432 7.120 -23.022 1.00 90.12 894 ALA A O 1
ATOM 7086 N N . TRP A 1 895 ? 5.446 8.013 -22.546 1.00 81.38 895 TRP A N 1
ATOM 7087 C CA . TRP A 1 895 ? 4.981 9.409 -22.451 1.00 81.38 895 TRP A CA 1
ATOM 7088 C C . TRP A 1 895 ? 5.078 10.169 -23.785 1.00 81.38 895 TRP A C 1
ATOM 7090 O O . TRP A 1 895 ? 4.344 11.130 -24.002 1.00 81.38 895 TRP A O 1
ATOM 7100 N N . ASN A 1 896 ? 5.977 9.753 -24.683 1.00 62.91 896 ASN A N 1
ATOM 7101 C CA . ASN A 1 896 ? 6.248 10.295 -26.029 1.00 62.91 896 ASN A CA 1
ATOM 7102 C C . ASN A 1 896 ? 6.682 11.780 -26.133 1.00 62.91 896 ASN A C 1
ATOM 7104 O O . ASN A 1 896 ? 7.361 12.126 -27.093 1.00 62.91 896 ASN A O 1
ATOM 7108 N N . LYS A 1 897 ? 6.357 12.658 -25.168 1.00 63.78 897 LYS A N 1
ATOM 7109 C CA . LYS A 1 897 ? 6.690 14.106 -25.195 1.00 63.78 897 LYS A CA 1
ATOM 7110 C C . LYS A 1 897 ? 8.049 14.464 -24.554 1.00 63.78 897 LYS A C 1
ATOM 7112 O O . LYS A 1 897 ? 8.623 15.482 -24.927 1.00 63.78 897 LYS A O 1
ATOM 7117 N N . TYR A 1 898 ? 8.562 13.679 -23.590 1.00 61.72 898 TYR A N 1
ATOM 7118 C CA . TYR A 1 898 ? 9.661 14.121 -22.695 1.00 61.72 898 TYR A CA 1
ATOM 7119 C C . TYR A 1 898 ? 10.704 13.066 -22.261 1.00 61.72 89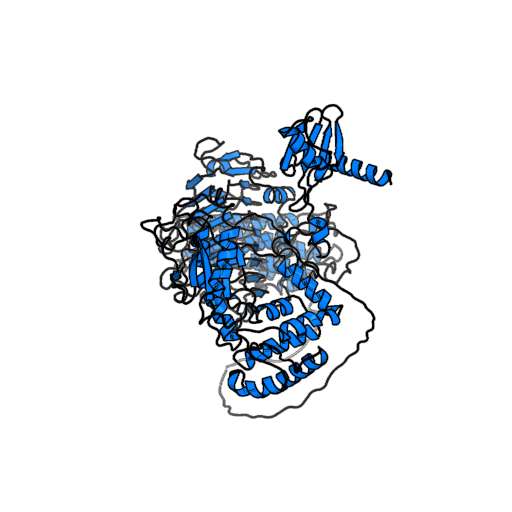8 TYR A C 1
ATOM 7121 O O . TYR A 1 898 ? 11.597 13.404 -21.481 1.00 61.72 898 TYR A O 1
ATOM 7129 N N . SER A 1 899 ? 10.608 11.815 -22.717 1.00 65.00 899 SER A N 1
ATOM 7130 C CA . SER A 1 899 ? 11.396 10.691 -22.183 1.00 65.00 899 SER A CA 1
ATOM 7131 C C . SER A 1 899 ? 11.921 9.759 -23.283 1.00 65.00 899 SER A C 1
ATOM 7133 O O . SER A 1 899 ? 11.125 9.235 -24.064 1.00 65.00 899 SER A O 1
ATOM 7135 N N . SER A 1 900 ? 13.228 9.493 -23.297 1.00 70.69 900 SER A N 1
ATOM 7136 C CA . SER A 1 900 ? 13.844 8.366 -24.012 1.00 70.69 900 SER A CA 1
ATOM 7137 C C . SER A 1 900 ? 13.704 7.093 -23.173 1.00 70.69 900 SER A C 1
ATOM 7139 O O . SER A 1 900 ? 14.036 7.078 -21.984 1.00 70.69 900 SER A O 1
ATOM 7141 N N . LEU A 1 901 ? 13.225 6.024 -23.810 1.00 79.94 901 LEU A N 1
ATOM 7142 C CA . LEU A 1 901 ? 12.966 4.712 -23.201 1.00 79.94 901 LEU A CA 1
ATOM 7143 C C . LEU A 1 901 ? 14.260 3.904 -22.964 1.00 79.94 901 LEU A C 1
ATOM 7145 O O . LEU A 1 901 ? 14.237 2.834 -22.360 1.00 79.94 901 LEU A O 1
ATOM 7149 N N . ASP A 1 902 ? 15.392 4.446 -23.412 1.00 80.50 902 ASP A N 1
ATOM 7150 C CA . ASP A 1 902 ? 16.736 3.871 -23.307 1.00 80.50 902 ASP A CA 1
ATOM 7151 C C . ASP A 1 902 ? 17.418 4.215 -21.971 1.00 80.50 902 ASP A C 1
ATOM 7153 O O . ASP A 1 902 ? 18.429 3.621 -21.611 1.00 80.50 902 ASP A O 1
ATOM 7157 N N . THR A 1 903 ? 16.884 5.210 -21.250 1.00 87.06 903 THR A N 1
ATOM 7158 C CA . THR A 1 903 ? 17.486 5.769 -20.022 1.00 87.06 903 THR A CA 1
ATOM 7159 C C . THR A 1 903 ? 16.755 5.399 -18.736 1.00 87.06 903 THR A C 1
ATOM 7161 O O . THR A 1 903 ? 17.249 5.705 -17.653 1.00 87.06 903 THR A O 1
ATOM 7164 N N . VAL A 1 904 ? 15.560 4.818 -18.847 1.00 91.44 904 VAL A N 1
ATOM 7165 C CA . VAL A 1 904 ? 14.651 4.558 -17.722 1.00 91.44 904 VAL A CA 1
ATOM 7166 C C . VAL A 1 904 ? 15.056 3.309 -16.933 1.00 91.44 904 VAL A C 1
ATOM 7168 O O . VAL A 1 904 ? 15.919 2.552 -17.361 1.00 91.44 904 VAL A O 1
ATOM 7171 N N . GLU A 1 905 ? 14.430 3.088 -15.779 1.00 91.69 905 GLU A N 1
ATOM 7172 C CA . GLU A 1 905 ? 14.709 1.938 -14.911 1.00 91.69 905 GLU A CA 1
ATOM 7173 C C . GLU A 1 905 ? 13.393 1.424 -14.309 1.00 91.69 905 GLU A C 1
ATOM 7175 O O . GLU A 1 905 ? 12.911 1.923 -13.289 1.00 91.69 905 GLU A O 1
ATOM 7180 N N . TYR A 1 906 ? 12.770 0.478 -15.012 1.00 93.56 906 TYR A N 1
ATOM 7181 C CA . TYR A 1 906 ? 11.437 -0.060 -14.739 1.00 93.56 906 TYR A CA 1
ATOM 7182 C C . TYR A 1 906 ? 11.527 -1.545 -14.406 1.00 93.56 906 TYR A C 1
ATOM 7184 O O . TYR A 1 906 ? 11.896 -2.351 -15.258 1.00 93.56 906 TYR A O 1
ATOM 7192 N N . ILE A 1 907 ? 11.210 -1.900 -13.161 1.00 93.25 907 ILE A N 1
ATOM 7193 C CA . ILE A 1 907 ? 11.498 -3.228 -12.611 1.00 93.25 907 ILE A CA 1
ATOM 7194 C C . ILE A 1 907 ? 10.213 -3.904 -12.116 1.00 93.25 907 ILE A C 1
ATOM 7196 O O . ILE A 1 907 ? 9.464 -3.333 -11.323 1.00 93.25 907 ILE A O 1
ATOM 7200 N N . GLU A 1 908 ? 9.995 -5.151 -12.531 1.00 94.25 908 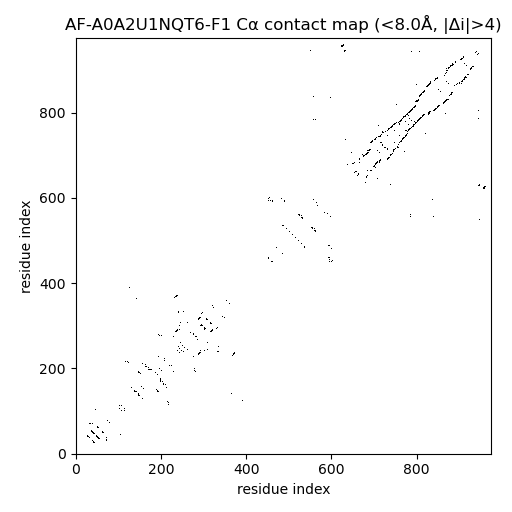GLU A N 1
ATOM 7201 C CA . GLU A 1 908 ? 8.993 -6.055 -11.948 1.00 94.25 908 GLU A CA 1
ATOM 7202 C C . GLU A 1 908 ? 9.701 -7.258 -11.312 1.00 94.25 908 GLU A C 1
ATOM 7204 O O . GLU A 1 908 ? 10.546 -7.881 -11.951 1.00 94.25 908 GLU A O 1
ATOM 7209 N N . TYR A 1 909 ? 9.391 -7.591 -10.053 1.00 92.88 909 TYR A N 1
ATOM 7210 C CA . TYR A 1 909 ? 10.076 -8.672 -9.327 1.00 92.88 909 TYR A CA 1
ATOM 7211 C C . TYR A 1 909 ? 9.129 -9.446 -8.402 1.00 92.88 909 TYR A C 1
ATOM 7213 O O . TYR A 1 909 ? 8.572 -8.882 -7.462 1.00 92.88 909 TYR A O 1
ATOM 7221 N N . MET A 1 910 ? 8.970 -10.754 -8.636 1.00 90.81 910 MET A N 1
ATOM 7222 C CA . MET A 1 910 ? 8.099 -11.644 -7.843 1.00 90.81 910 MET A CA 1
ATOM 7223 C C . MET A 1 910 ? 6.647 -11.142 -7.650 1.00 90.81 910 MET A C 1
ATOM 7225 O O . MET A 1 910 ? 6.028 -11.408 -6.621 1.00 90.81 910 MET A O 1
ATOM 7229 N N . ASN A 1 911 ? 6.095 -10.412 -8.623 1.00 92.19 911 ASN A N 1
ATOM 7230 C CA . ASN A 1 911 ? 4.677 -10.040 -8.622 1.00 92.19 911 ASN A CA 1
ATOM 7231 C C . ASN A 1 911 ? 3.794 -11.252 -8.965 1.00 92.19 911 ASN A C 1
ATOM 7233 O O . ASN A 1 911 ? 4.248 -12.191 -9.619 1.00 92.19 911 ASN A O 1
ATOM 7237 N N . PHE A 1 912 ? 2.537 -11.235 -8.523 1.00 93.06 912 PHE A N 1
ATOM 7238 C CA . PHE A 1 912 ? 1.593 -12.346 -8.689 1.00 93.06 912 PHE A CA 1
ATOM 7239 C C . PHE A 1 912 ? 0.162 -11.847 -8.939 1.00 93.06 912 PHE A C 1
ATOM 7241 O O . PHE A 1 912 ? -0.115 -10.659 -8.812 1.00 93.06 912 PHE A O 1
ATOM 7248 N N . GLY A 1 913 ? -0.757 -12.746 -9.299 1.00 95.56 913 GLY A N 1
ATOM 7249 C CA . GLY A 1 913 ? -2.118 -12.389 -9.725 1.00 95.56 913 GLY A CA 1
ATOM 7250 C C . GLY A 1 913 ? -2.264 -12.269 -11.251 1.00 95.56 913 GLY A C 1
ATOM 7251 O O . GLY A 1 913 ? -1.270 -12.373 -11.972 1.00 95.56 913 GLY A O 1
ATOM 7252 N N . PRO A 1 914 ? -3.494 -12.099 -11.767 1.00 93.50 914 PRO A N 1
ATOM 7253 C CA . PRO A 1 914 ? -3.781 -12.145 -13.205 1.00 93.50 914 PRO A CA 1
ATOM 7254 C C . PRO A 1 914 ? -3.047 -11.075 -14.033 1.00 93.50 914 PRO A C 1
ATOM 7256 O O . PRO A 1 914 ? -2.626 -11.367 -15.148 1.00 93.50 914 PRO A O 1
ATOM 7259 N N . GLY A 1 915 ? -2.805 -9.880 -13.485 1.00 93.25 915 GLY A N 1
ATOM 7260 C CA . GLY A 1 915 ? -2.048 -8.813 -14.154 1.00 93.25 915 GLY A CA 1
ATOM 7261 C C . GLY A 1 915 ? -0.523 -8.998 -14.160 1.00 93.25 915 GLY A C 1
ATOM 7262 O O . GLY A 1 915 ? 0.197 -8.161 -14.711 1.00 93.25 915 GLY A O 1
ATOM 7263 N N . ALA A 1 916 ? -0.007 -10.060 -13.531 1.00 95.12 916 ALA A N 1
ATOM 7264 C CA . ALA A 1 916 ? 1.427 -10.326 -13.396 1.00 95.12 916 ALA A CA 1
ATOM 7265 C C . ALA A 1 916 ? 2.028 -11.189 -14.522 1.00 95.12 916 ALA A C 1
ATOM 7267 O O . ALA A 1 916 ? 3.224 -11.479 -14.485 1.00 95.12 916 ALA A O 1
ATOM 7268 N N . ASP A 1 917 ? 1.246 -11.575 -15.538 1.00 92.06 917 ASP A N 1
ATOM 7269 C CA . ASP A 1 917 ? 1.812 -12.163 -16.756 1.00 92.06 917 ASP A CA 1
ATOM 7270 C C . ASP A 1 917 ? 2.698 -11.133 -17.468 1.00 92.06 917 ASP A C 1
ATOM 7272 O O . ASP A 1 917 ? 2.241 -10.068 -17.885 1.00 92.06 917 ASP A O 1
ATOM 7276 N N . THR A 1 918 ? 3.983 -11.457 -17.598 1.00 93.06 918 THR A N 1
ATOM 7277 C CA . THR A 1 918 ? 5.001 -10.570 -18.167 1.00 93.06 918 THR A CA 1
ATOM 7278 C C . THR A 1 918 ? 5.346 -10.880 -19.630 1.00 93.06 918 THR A C 1
ATOM 7280 O O . THR A 1 918 ? 6.157 -10.167 -20.222 1.00 93.06 918 THR A O 1
ATOM 7283 N N . ARG A 1 919 ? 4.719 -11.891 -20.258 1.00 91.75 919 ARG A N 1
ATOM 7284 C CA . ARG A 1 919 ? 5.044 -12.345 -21.631 1.00 91.75 919 ARG A CA 1
ATOM 7285 C C . ARG A 1 919 ? 4.900 -11.260 -22.704 1.00 91.75 919 ARG A C 1
ATOM 7287 O O . ARG A 1 919 ? 5.680 -11.241 -23.649 1.00 91.75 919 ARG A O 1
ATOM 7294 N N . ASN A 1 920 ? 3.938 -10.351 -22.539 1.00 94.00 920 ASN A N 1
ATOM 7295 C CA . ASN A 1 920 ? 3.603 -9.300 -23.510 1.00 94.00 920 ASN A CA 1
ATOM 7296 C C . ASN A 1 920 ? 4.102 -7.898 -23.098 1.00 94.00 920 ASN A C 1
ATOM 7298 O O . ASN A 1 920 ? 3.638 -6.893 -23.638 1.00 94.00 920 ASN A O 1
ATOM 7302 N N . ARG A 1 921 ? 5.022 -7.812 -22.126 1.00 94.50 921 ARG A N 1
ATOM 7303 C CA . ARG A 1 921 ? 5.522 -6.540 -21.582 1.00 94.50 921 ARG A CA 1
ATOM 7304 C C . ARG A 1 921 ? 6.346 -5.743 -22.592 1.00 94.50 921 ARG A C 1
ATOM 7306 O O . ARG A 1 921 ? 6.919 -6.285 -23.541 1.00 94.50 921 ARG A O 1
ATOM 7313 N N . VAL A 1 922 ? 6.434 -4.435 -22.351 1.00 93.06 922 VAL A N 1
ATOM 7314 C CA . VAL A 1 922 ? 7.238 -3.510 -23.161 1.00 93.06 922 VAL A CA 1
ATOM 7315 C C . VAL A 1 922 ? 8.699 -3.950 -23.312 1.00 93.06 922 VAL A C 1
ATOM 7317 O O . VAL A 1 922 ? 9.366 -4.325 -22.354 1.00 93.06 922 VAL A O 1
ATOM 7320 N N . GLN A 1 923 ? 9.226 -3.827 -24.529 1.00 91.25 923 GLN A N 1
ATOM 7321 C CA . GLN A 1 923 ? 10.606 -4.187 -24.876 1.00 91.25 923 GLN A CA 1
ATOM 7322 C C . GLN A 1 923 ? 11.552 -2.975 -24.762 1.00 91.25 923 GLN A C 1
ATOM 7324 O O . GLN A 1 923 ? 12.289 -2.649 -25.691 1.00 91.25 923 GLN A O 1
ATOM 7329 N N . TRP A 1 924 ? 11.477 -2.234 -23.651 1.00 90.56 924 TRP A N 1
ATOM 7330 C CA . TRP A 1 924 ? 12.355 -1.081 -23.403 1.00 90.56 924 TRP A CA 1
ATOM 7331 C C . TRP A 1 924 ? 13.719 -1.551 -22.885 1.00 90.56 924 TRP A C 1
ATOM 7333 O O . TRP A 1 924 ? 13.781 -2.452 -22.054 1.00 90.56 924 TRP A O 1
ATOM 7343 N N . VAL A 1 925 ? 14.812 -0.896 -23.291 1.00 88.00 925 VAL A N 1
ATOM 7344 C CA . VAL A 1 925 ? 16.170 -1.208 -22.787 1.00 88.00 925 VAL A CA 1
ATOM 7345 C C . VAL A 1 925 ? 16.247 -1.045 -21.261 1.00 88.00 925 VAL A C 1
ATOM 7347 O O . VAL A 1 925 ? 16.918 -1.817 -20.582 1.00 88.00 925 VAL A O 1
ATOM 7350 N N . GLY A 1 926 ? 15.511 -0.067 -20.724 1.00 86.94 926 GLY A N 1
ATOM 7351 C CA . GLY A 1 926 ? 15.364 0.178 -19.291 1.00 86.94 926 GLY A CA 1
ATOM 7352 C C . GLY A 1 926 ? 14.304 -0.665 -18.568 1.00 86.94 926 GLY A C 1
ATOM 7353 O O . GLY A 1 926 ? 13.958 -0.324 -17.439 1.00 86.94 926 GLY A O 1
ATOM 7354 N N . TYR A 1 927 ? 13.731 -1.701 -19.195 1.00 91.31 927 TYR A N 1
ATOM 7355 C CA . TYR A 1 927 ? 12.783 -2.617 -18.547 1.00 91.31 927 TYR A CA 1
ATOM 7356 C C . TYR A 1 927 ? 13.478 -3.903 -18.083 1.00 91.31 927 TYR A C 1
ATOM 7358 O O . TYR A 1 927 ? 14.221 -4.534 -18.840 1.00 91.31 927 TYR A O 1
ATOM 7366 N N . HIS A 1 928 ? 13.243 -4.304 -16.832 1.00 88.75 928 HIS A N 1
ATOM 7367 C CA . HIS A 1 928 ? 13.895 -5.450 -16.201 1.00 88.75 928 HIS A CA 1
ATOM 7368 C C . HIS A 1 928 ? 12.867 -6.330 -15.473 1.00 88.75 928 HIS A C 1
ATOM 7370 O O . HIS A 1 928 ? 12.285 -5.939 -14.461 1.00 88.75 928 HIS A O 1
ATOM 7376 N N . ASN A 1 929 ? 12.673 -7.550 -15.972 1.00 84.50 929 ASN A N 1
ATOM 7377 C CA . ASN A 1 929 ? 11.774 -8.542 -15.386 1.00 84.50 929 ASN A CA 1
ATOM 7378 C C . ASN A 1 929 ? 12.559 -9.556 -14.539 1.00 84.50 929 ASN A C 1
ATOM 7380 O O . ASN A 1 929 ? 13.505 -10.175 -15.023 1.00 84.50 929 ASN A O 1
ATOM 7384 N N . ASN A 1 930 ? 12.161 -9.716 -13.277 1.00 70.69 930 ASN A N 1
ATOM 7385 C CA . ASN A 1 930 ? 12.645 -10.703 -12.310 1.00 70.69 930 ASN A CA 1
ATOM 7386 C C . ASN A 1 930 ? 14.181 -10.763 -12.118 1.00 70.69 930 ASN A C 1
ATOM 7388 O O . ASN A 1 930 ? 14.720 -11.779 -11.679 1.00 70.69 930 ASN A O 1
ATOM 7392 N N . SER A 1 931 ? 14.887 -9.663 -12.414 1.00 64.62 931 SER A N 1
ATOM 7393 C CA . SER A 1 931 ? 16.318 -9.499 -12.124 1.00 64.62 931 SER A CA 1
ATOM 7394 C C . SER A 1 931 ? 16.558 -9.619 -10.622 1.00 64.62 931 SER A C 1
ATOM 7396 O O . SER A 1 931 ? 16.068 -8.799 -9.852 1.00 64.62 931 SER A O 1
ATOM 7398 N N . THR A 1 932 ? 17.341 -10.608 -10.195 1.00 58.16 932 THR A N 1
ATOM 7399 C CA . THR A 1 932 ? 17.729 -10.775 -8.784 1.00 58.16 932 THR A CA 1
ATOM 7400 C C . THR A 1 932 ? 18.772 -9.751 -8.338 1.00 58.16 932 THR A C 1
ATOM 7402 O O . THR A 1 932 ? 18.828 -9.385 -7.160 1.00 58.16 932 THR A O 1
ATOM 7405 N N . THR A 1 933 ? 19.584 -9.258 -9.274 1.00 53.69 933 THR A N 1
ATOM 7406 C CA . THR A 1 933 ? 20.507 -8.146 -9.056 1.00 53.69 933 THR A CA 1
ATOM 7407 C C . THR A 1 933 ? 19.757 -6.835 -8.824 1.00 53.69 933 THR A C 1
ATOM 7409 O O . THR A 1 933 ? 18.771 -6.536 -9.496 1.00 53.69 933 THR A O 1
ATOM 7412 N N . ASP A 1 934 ? 20.273 -6.051 -7.877 1.00 63.34 934 ASP A N 1
ATOM 7413 C CA . ASP A 1 934 ? 19.893 -4.679 -7.513 1.00 63.34 934 ASP A CA 1
ATOM 7414 C C . ASP A 1 934 ? 18.544 -4.421 -6.821 1.00 63.34 934 ASP A C 1
ATOM 7416 O O . ASP A 1 934 ? 18.399 -3.358 -6.216 1.00 63.34 934 ASP A O 1
ATOM 7420 N N . VAL A 1 935 ? 17.617 -5.382 -6.747 1.00 75.56 935 VAL A N 1
ATOM 7421 C CA . VAL A 1 935 ? 16.320 -5.209 -6.043 1.00 75.56 935 VAL A CA 1
ATOM 7422 C C . VAL A 1 935 ? 16.481 -4.807 -4.564 1.00 75.56 935 VAL A C 1
ATOM 7424 O O . VAL A 1 935 ? 15.706 -3.999 -4.050 1.00 75.56 935 VAL A O 1
ATOM 7427 N N . GLU A 1 936 ? 17.537 -5.268 -3.882 1.00 77.38 936 GLU A N 1
ATOM 7428 C CA . GLU A 1 936 ? 17.834 -4.884 -2.489 1.00 77.38 936 GLU A CA 1
ATOM 7429 C C . GLU A 1 936 ? 18.017 -3.375 -2.289 1.00 77.38 936 GLU A C 1
ATOM 7431 O O . GLU A 1 936 ? 17.679 -2.861 -1.218 1.00 77.38 936 GLU A O 1
ATOM 7436 N N . LYS A 1 937 ? 18.473 -2.653 -3.323 1.00 79.56 937 LYS A N 1
ATOM 7437 C CA . LYS A 1 937 ? 18.684 -1.195 -3.303 1.00 79.56 937 LYS A CA 1
ATOM 7438 C C . LYS A 1 937 ? 17.375 -0.407 -3.186 1.00 79.56 937 LYS A C 1
ATOM 7440 O O . LYS A 1 937 ? 17.423 0.762 -2.822 1.00 79.56 937 LYS A O 1
ATOM 7445 N N . PHE A 1 938 ? 16.233 -1.041 -3.462 1.00 83.56 938 PHE A N 1
ATOM 7446 C CA . PHE A 1 938 ? 14.904 -0.426 -3.450 1.00 83.56 938 PHE A CA 1
ATOM 7447 C C . PHE A 1 938 ? 14.103 -0.686 -2.163 1.00 83.56 938 PHE A C 1
ATOM 7449 O O . PHE A 1 938 ? 13.035 -0.112 -1.985 1.00 83.56 938 PHE A O 1
ATOM 7456 N N . THR A 1 939 ? 14.600 -1.521 -1.247 1.00 80.31 939 THR A N 1
ATOM 7457 C CA . THR A 1 939 ? 13.964 -1.768 0.065 1.00 80.31 939 THR A CA 1
ATOM 7458 C C . THR A 1 939 ? 13.997 -0.539 0.980 1.00 80.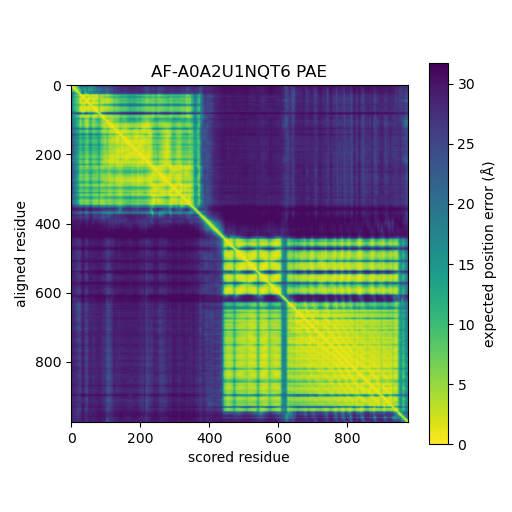31 939 THR A C 1
ATOM 7460 O O . THR A 1 939 ? 14.827 0.350 0.798 1.00 80.31 939 THR A O 1
ATOM 7463 N N . VAL A 1 940 ? 13.148 -0.508 2.018 1.00 71.12 940 VAL A N 1
ATOM 7464 C CA . VAL A 1 940 ? 13.105 0.593 3.008 1.00 71.12 940 VAL A CA 1
ATOM 7465 C C . VAL A 1 940 ? 14.483 0.919 3.595 1.00 71.12 940 VAL A C 1
ATOM 7467 O O . VAL A 1 940 ? 14.847 2.090 3.660 1.00 71.12 940 VAL A O 1
ATOM 7470 N N . GLN A 1 941 ? 15.270 -0.100 3.954 1.00 66.44 941 GLN A N 1
ATOM 7471 C CA . GLN A 1 941 ? 16.592 0.067 4.568 1.00 66.44 941 GLN A CA 1
ATOM 7472 C C . GLN A 1 941 ? 17.631 0.694 3.615 1.00 66.44 941 GLN A C 1
ATOM 7474 O O . GLN A 1 941 ? 18.443 1.519 4.040 1.00 66.44 941 GLN A O 1
ATOM 7479 N N . SER A 1 942 ? 17.610 0.304 2.336 1.00 73.19 942 SER A N 1
ATOM 7480 C CA . SER A 1 942 ? 18.636 0.674 1.347 1.00 73.19 942 SER A CA 1
ATOM 7481 C C . SER A 1 942 ? 18.287 1.907 0.513 1.00 73.19 942 SER A C 1
ATOM 7483 O O . SER A 1 942 ? 19.186 2.637 0.101 1.00 73.19 942 SER A O 1
ATOM 7485 N N . PHE A 1 943 ? 17.000 2.127 0.241 1.00 77.19 943 PHE A N 1
ATOM 7486 C CA . PHE A 1 943 ? 16.515 3.196 -0.633 1.00 77.19 943 PHE A CA 1
ATOM 7487 C C . PHE A 1 943 ? 16.353 4.509 0.138 1.00 77.19 943 PHE A C 1
ATOM 7489 O O . PHE A 1 943 ? 16.813 5.558 -0.309 1.00 77.19 943 PHE A O 1
ATOM 7496 N N . LEU A 1 944 ? 15.794 4.446 1.354 1.00 74.50 944 LEU A N 1
ATOM 7497 C CA . LEU A 1 944 ? 15.696 5.581 2.281 1.00 74.50 944 LEU A CA 1
ATOM 7498 C C . LEU A 1 944 ? 16.956 5.627 3.166 1.00 74.50 944 LEU A C 1
ATOM 7500 O O . LEU A 1 944 ? 16.906 5.462 4.386 1.00 74.50 944 LEU A O 1
ATOM 7504 N N . GLN A 1 945 ? 18.096 5.782 2.485 1.00 60.38 945 GLN A N 1
ATOM 7505 C CA . GLN A 1 945 ? 19.464 5.569 2.970 1.00 60.38 945 GLN A CA 1
ATOM 7506 C C . GLN A 1 945 ? 19.757 6.130 4.375 1.00 60.38 945 GLN A C 1
ATOM 7508 O O . GLN A 1 945 ? 19.346 7.236 4.726 1.00 60.38 945 GLN A O 1
ATOM 7513 N N . GLY A 1 946 ? 20.549 5.380 5.155 1.00 50.12 946 GLY A N 1
ATOM 7514 C CA . GLY A 1 946 ? 21.080 5.803 6.464 1.00 50.12 946 GLY A CA 1
ATOM 7515 C C . GLY A 1 946 ? 20.641 4.961 7.671 1.00 50.12 946 GLY A C 1
ATOM 7516 O O . GLY A 1 946 ? 20.912 5.342 8.803 1.00 50.12 946 GLY A O 1
ATOM 7517 N N . ALA A 1 947 ? 19.969 3.822 7.469 1.00 39.50 947 ALA A N 1
ATOM 7518 C CA . ALA A 1 947 ? 19.406 3.009 8.558 1.00 39.50 947 ALA A CA 1
ATOM 7519 C C . ALA A 1 947 ? 20.426 2.516 9.616 1.00 39.50 947 ALA A C 1
ATOM 7521 O O . ALA A 1 947 ? 20.052 2.234 10.754 1.00 39.50 947 ALA A O 1
ATOM 7522 N N . ASN A 1 948 ? 21.713 2.429 9.262 1.00 38.44 948 ASN A N 1
ATOM 7523 C CA . ASN A 1 948 ? 22.723 1.704 10.039 1.00 38.44 948 ASN A CA 1
ATOM 7524 C C . ASN A 1 948 ? 23.366 2.490 11.204 1.00 38.44 948 ASN A C 1
ATOM 7526 O O . ASN A 1 948 ? 24.164 1.910 11.938 1.00 38.44 948 ASN A O 1
ATOM 7530 N N . GLU A 1 949 ? 23.053 3.774 11.413 1.00 38.72 949 GLU A N 1
ATOM 7531 C CA . GLU A 1 949 ? 23.628 4.535 12.544 1.00 38.72 949 GLU A CA 1
ATOM 7532 C C . GLU A 1 949 ? 22.901 4.285 13.876 1.00 38.72 949 GLU A C 1
ATOM 7534 O O . GLU A 1 949 ? 23.526 4.303 14.935 1.00 38.72 949 GLU A O 1
ATOM 7539 N N . TRP A 1 950 ? 21.606 3.950 13.836 1.00 37.22 950 TRP A N 1
ATOM 7540 C CA . TRP A 1 950 ? 20.840 3.532 15.022 1.00 37.22 950 TRP A CA 1
ATOM 7541 C C . TRP A 1 950 ? 21.260 2.141 15.537 1.00 37.22 950 TRP A C 1
ATOM 7543 O O . TRP A 1 950 ? 21.214 1.868 16.733 1.00 37.22 950 TRP A O 1
ATOM 7553 N N . LEU A 1 951 ? 21.778 1.303 14.634 1.00 35.69 951 LEU A N 1
ATOM 7554 C CA . LEU A 1 951 ? 22.229 -0.081 14.843 1.00 35.69 951 LEU A CA 1
ATOM 7555 C C . LEU A 1 951 ? 23.390 -0.254 15.851 1.00 35.69 951 LEU A C 1
ATOM 7557 O O . LEU A 1 951 ? 23.828 -1.376 16.087 1.00 35.69 951 LEU A O 1
ATOM 7561 N N . LYS A 1 952 ? 23.919 0.842 16.416 1.00 32.81 952 LYS A N 1
ATOM 7562 C CA . LYS A 1 952 ? 25.028 0.857 17.390 1.00 32.81 952 LYS A CA 1
ATOM 7563 C C . LYS A 1 952 ? 24.639 1.322 18.800 1.00 32.81 952 LYS A C 1
ATOM 7565 O O . LYS A 1 952 ? 25.501 1.313 19.673 1.00 32.81 952 LYS A O 1
ATOM 7570 N N . SER A 1 953 ? 23.400 1.768 19.030 1.00 29.91 953 SER A N 1
ATOM 7571 C CA . SER A 1 953 ? 22.965 2.343 20.321 1.00 29.91 953 SER A CA 1
ATOM 7572 C C . SER A 1 953 ? 21.777 1.627 20.970 1.00 29.91 953 SER A C 1
ATOM 7574 O O . SER A 1 953 ? 21.243 2.094 21.976 1.00 29.91 953 SER A O 1
ATOM 7576 N N . THR A 1 954 ? 21.386 0.471 20.434 1.00 31.00 954 THR A N 1
ATOM 7577 C CA . THR A 1 954 ? 20.410 -0.432 21.047 1.00 31.00 954 THR A CA 1
ATOM 7578 C C . THR A 1 954 ? 20.961 -1.851 21.064 1.00 31.00 954 THR A C 1
ATOM 7580 O O . THR A 1 954 ? 21.209 -2.403 19.993 1.00 31.00 954 THR A O 1
ATOM 7583 N N . ASP A 1 955 ? 21.055 -2.472 22.244 1.00 26.25 955 ASP A N 1
ATOM 7584 C CA . ASP A 1 955 ? 21.301 -3.916 22.422 1.00 26.25 955 ASP A CA 1
ATOM 7585 C C . ASP A 1 955 ? 20.051 -4.745 22.056 1.00 26.25 955 ASP A C 1
ATOM 7587 O O . ASP A 1 955 ? 19.550 -5.581 22.809 1.00 26.25 955 ASP A O 1
ATOM 7591 N N . LEU A 1 956 ? 19.505 -4.449 20.879 1.00 26.19 956 LEU A N 1
ATOM 7592 C CA . LEU A 1 956 ? 18.374 -5.102 20.247 1.00 26.19 956 LEU A CA 1
ATOM 7593 C C . LEU A 1 956 ? 18.799 -5.573 18.848 1.00 26.19 956 LEU A C 1
ATOM 7595 O O . LEU A 1 956 ? 19.740 -5.017 18.286 1.00 26.19 956 LEU A O 1
ATOM 7599 N N . PRO A 1 957 ? 18.177 -6.627 18.299 1.00 27.78 957 PRO A N 1
ATOM 7600 C CA . PRO A 1 957 ? 18.921 -7.552 17.448 1.00 27.78 957 PRO A CA 1
ATOM 7601 C C . PRO A 1 957 ? 18.263 -7.742 16.070 1.00 27.78 957 PRO A C 1
ATOM 7603 O O . PRO A 1 957 ? 17.073 -8.024 15.967 1.00 27.78 957 PRO A O 1
ATOM 7606 N N . LEU A 1 958 ? 19.028 -7.549 14.996 1.00 30.86 958 LEU A N 1
ATOM 7607 C CA . LEU A 1 958 ? 18.485 -7.125 13.696 1.00 30.86 958 LEU A CA 1
ATOM 7608 C C . LEU A 1 958 ? 18.650 -8.177 12.585 1.00 30.86 958 LEU A C 1
ATOM 7610 O O . LEU A 1 958 ? 19.464 -9.096 12.706 1.00 30.86 958 LEU A O 1
ATOM 7614 N N . CYS A 1 959 ? 17.864 -8.064 11.507 1.00 32.59 959 CYS A N 1
ATOM 7615 C CA . CYS A 1 959 ? 17.836 -9.024 10.392 1.00 32.59 959 CYS A CA 1
ATOM 7616 C C . CYS A 1 959 ? 17.509 -8.344 9.050 1.00 32.59 959 CYS A C 1
ATOM 7618 O O . CYS A 1 959 ? 16.402 -7.851 8.847 1.00 32.59 959 CYS A O 1
ATOM 7620 N N . SER A 1 960 ? 18.454 -8.390 8.107 1.00 32.72 960 SER A N 1
ATOM 7621 C CA . SER A 1 960 ? 18.414 -7.655 6.834 1.00 32.72 960 SER A CA 1
ATOM 7622 C C . SER A 1 960 ? 18.626 -8.537 5.587 1.00 32.72 960 SER A C 1
ATOM 7624 O O . SER A 1 960 ? 19.164 -9.643 5.670 1.00 32.72 960 SER A O 1
ATOM 7626 N N . GLY A 1 961 ? 18.227 -8.015 4.416 1.00 37.59 961 GLY A N 1
ATOM 7627 C CA . GLY A 1 961 ? 18.423 -8.619 3.083 1.00 37.59 961 GLY A CA 1
ATOM 7628 C C . GLY A 1 961 ? 17.173 -9.281 2.476 1.00 37.59 961 GLY A C 1
ATOM 7629 O O . GLY A 1 961 ? 16.330 -9.815 3.194 1.00 37.59 961 GLY A O 1
ATOM 7630 N N . LEU A 1 962 ? 17.052 -9.284 1.138 1.00 37.09 962 LEU A N 1
ATOM 7631 C CA . LEU A 1 962 ? 15.933 -9.935 0.420 1.00 37.09 962 LEU A CA 1
ATOM 7632 C C . LEU A 1 962 ? 16.021 -11.468 0.440 1.00 37.09 962 LEU A C 1
ATOM 7634 O O . LEU A 1 962 ? 15.016 -12.148 0.241 1.00 37.09 962 LEU A O 1
ATOM 7638 N N . TYR A 1 963 ? 17.225 -12.013 0.626 1.00 40.00 963 TYR A N 1
ATOM 7639 C CA . TYR A 1 963 ? 17.535 -13.423 0.367 1.00 40.00 963 TYR A CA 1
ATOM 7640 C C . TYR A 1 963 ? 17.771 -14.262 1.636 1.00 40.00 963 TYR A C 1
ATOM 7642 O O . TYR A 1 963 ? 18.370 -15.341 1.576 1.00 40.00 963 TYR A O 1
ATOM 7650 N N . ALA A 1 964 ? 17.277 -13.803 2.790 1.00 33.69 964 ALA A N 1
ATOM 7651 C CA . ALA A 1 964 ? 17.305 -14.558 4.040 1.00 33.69 964 ALA A CA 1
ATOM 7652 C C . ALA A 1 964 ? 16.430 -15.828 3.938 1.00 33.69 964 ALA A C 1
ATOM 7654 O O . ALA A 1 964 ? 15.204 -15.776 4.048 1.00 33.69 964 ALA A O 1
ATOM 7655 N N . LYS A 1 965 ? 17.061 -16.994 3.728 1.00 30.97 965 LYS A N 1
ATOM 7656 C CA . LYS A 1 965 ? 16.367 -18.269 3.443 1.00 30.97 965 LYS A CA 1
ATOM 7657 C C . LYS A 1 965 ? 15.424 -18.769 4.552 1.00 30.97 965 LYS A C 1
ATOM 7659 O O . LYS A 1 965 ? 14.548 -19.577 4.256 1.00 30.97 965 LYS A O 1
ATOM 7664 N N . ASP A 1 966 ? 15.537 -18.251 5.774 1.00 31.28 966 ASP A N 1
ATOM 7665 C CA . ASP A 1 966 ? 14.648 -18.574 6.900 1.00 31.28 966 ASP A CA 1
ATOM 7666 C C . ASP A 1 966 ? 13.429 -17.629 7.044 1.00 31.28 966 ASP A C 1
ATOM 7668 O O . ASP A 1 966 ? 12.525 -17.890 7.844 1.00 31.28 966 ASP A O 1
ATOM 7672 N N . CYS A 1 967 ? 13.339 -16.566 6.233 1.00 29.95 967 CYS A N 1
ATOM 7673 C CA . CYS A 1 967 ? 12.300 -15.529 6.321 1.00 29.95 967 CYS A CA 1
ATOM 7674 C C . CYS A 1 967 ? 11.019 -15.804 5.499 1.00 29.95 967 CYS A C 1
ATOM 7676 O O . CYS A 1 967 ? 10.240 -14.882 5.263 1.00 29.95 967 CYS A O 1
ATOM 7678 N N . LYS A 1 968 ? 10.714 -17.059 5.118 1.00 29.73 968 LYS A N 1
ATOM 7679 C CA . LYS A 1 968 ? 9.406 -17.464 4.525 1.00 29.73 968 LYS A CA 1
ATOM 7680 C C . LYS A 1 968 ? 8.265 -17.462 5.564 1.00 29.73 968 LYS A C 1
ATOM 7682 O O . LYS A 1 968 ? 7.663 -18.507 5.853 1.00 29.73 968 LYS A O 1
ATOM 7687 N N . LYS A 1 969 ? 8.079 -16.315 6.231 1.00 31.59 969 LYS A N 1
ATOM 7688 C CA . LYS A 1 969 ? 7.508 -16.248 7.581 1.00 31.59 969 LYS A CA 1
ATOM 7689 C C . LYS A 1 969 ? 7.033 -14.853 8.038 1.00 31.59 969 LYS A C 1
ATOM 7691 O O . LYS A 1 969 ? 7.084 -14.634 9.234 1.00 31.59 969 LYS A O 1
ATOM 7696 N N . ASP A 1 970 ? 6.562 -13.945 7.175 1.00 26.38 970 ASP A N 1
ATOM 7697 C CA . ASP A 1 970 ? 5.649 -12.821 7.553 1.00 26.38 970 ASP A CA 1
ATOM 7698 C C . ASP A 1 970 ? 4.967 -12.161 6.327 1.00 26.38 970 ASP A C 1
ATOM 7700 O O . ASP A 1 970 ? 4.709 -10.963 6.290 1.00 26.38 970 ASP A O 1
ATOM 7704 N N . SER A 1 971 ? 4.650 -12.958 5.302 1.00 27.69 971 SER A N 1
ATOM 7705 C CA . SER A 1 971 ? 3.943 -12.518 4.090 1.00 27.69 971 SER A CA 1
ATOM 7706 C C . SER A 1 971 ? 2.726 -13.413 3.823 1.00 27.69 971 SER A C 1
ATOM 7708 O O . SER A 1 971 ? 2.650 -14.088 2.797 1.00 27.69 971 SER A O 1
ATOM 7710 N N . ALA A 1 972 ? 1.813 -13.475 4.794 1.00 25.97 972 ALA A N 1
ATOM 7711 C CA . ALA A 1 972 ? 0.476 -14.038 4.607 1.00 25.97 972 ALA A CA 1
ATOM 7712 C C . ALA A 1 972 ? -0.478 -12.908 4.193 1.00 25.97 972 ALA A C 1
ATOM 7714 O O . ALA A 1 972 ? -0.343 -11.783 4.674 1.00 25.97 972 ALA A O 1
ATOM 7715 N N . GLN A 1 973 ? -1.389 -13.192 3.264 1.00 24.56 973 GLN A N 1
ATOM 7716 C CA . GLN A 1 973 ? -2.178 -12.165 2.584 1.00 24.56 973 GLN A CA 1
ATOM 7717 C C . GLN A 1 973 ? -3.200 -11.491 3.506 1.00 24.56 973 GLN A C 1
ATOM 7719 O O . GLN A 1 973 ? -3.828 -12.138 4.342 1.00 24.56 973 GLN A O 1
ATOM 7724 N N . VAL A 1 974 ? -3.403 -10.190 3.284 1.00 25.56 974 VAL A N 1
ATOM 7725 C CA . VAL A 1 974 ? -4.646 -9.514 3.664 1.00 25.56 974 VAL A CA 1
ATOM 7726 C C . VAL A 1 974 ? -5.722 -9.962 2.672 1.00 25.56 974 VAL A C 1
ATOM 7728 O O . VAL A 1 974 ? -5.592 -9.703 1.474 1.00 25.56 974 VAL A O 1
ATOM 7731 N N . TYR A 1 975 ? -6.750 -10.626 3.195 1.00 24.80 975 TYR A N 1
ATOM 7732 C CA . TYR A 1 975 ? -8.028 -10.935 2.551 1.00 24.80 975 TYR A CA 1
ATOM 7733 C C . TYR A 1 975 ? -9.150 -10.431 3.464 1.00 24.80 975 TYR A C 1
ATOM 7735 O O . TYR A 1 975 ? -8.986 -10.578 4.698 1.00 24.80 975 TYR A O 1
#

Foldseek 3Di:
DVVVVVVVQVVVVVCCVVCCVPPVPPFWPDWQDDPQKIKTWGHPDVPDTWIWIAGNVPRDIDTDDPVRSVVSVVCSPVNPPDDDPDDDDDDCCVVCVVPDDDPEPLCVVVVLLVVLQVLLVCCQADVVSCVVVVVCQALDDDQNDRAFFHPVQDDLVLLLVLLVVLLVVLVVDDQAAACVVCQVVCVVSTGHFQQFGGSNSNNLLSVLVNCSSPRGHSVSSCVNVVLGLFAQEEEEEDAAAQQADDDGDPPAVHHDLSVVVLVPPLVVQVVSVVSCVGRNHPGRGAYEYEYAQACPPPPGCSPPQWDARPNHDHYIYGHDFFADPVGTDRHHDHPVGCVVRVVVSVVVVVVVVCPPVVPNSGDPSRDHHYHYSDPDDDDDDDDDDDDDDDDDDDDDDDDDDDDDDDDDDDDDYDDDDDDDDDDDDDDDDDDDDDDDDPDPDPPLLVLQQVLLPQFPCSVLSCVQCVPDDDDPPDPDDVLLVLLSSLLSLLVVLLVLLVVLLVVLVVVPPDPDVLSVLLNVLSVLLNVLSVVLNVQSDDDPPPVVDHGPLVSSLQSLLLSLLSLVVSLVSCVVVCVDPVSVVSCVSRVSSSSSSSSSLSSSVVCVVPVDDPDPPDDDDPPDDDDADDDAAFQPQDPVNVVCLVDDLVPPDALWEADCVPPTPYVAPQVVLVPAQFPDPDAHEYEYEFDEHAAQDENAQRRANYEYGYPAAVGAEQEYAAAVQVPDDLQSLESYEYNHEAYEYERYEFDHAYAVVRARHERYAHSYHYEYERYEFDDAHCHYHLAGEEYEYECYEFEYFDQPAEYWYQYEYEQYEYAHEDHDQPGAGFRHEYARAHLSRLTAYEYYQYEYDHHPNQDPVCLVRHAHAPHEYPAFQHEYEHELYEDEPSHDQQRYDYPVPHYDLARYAYEYANYDYNNPNNPNHDPGNNYYYRDPPPPLCSGSDNSSDNSCPVVPVDPDDYDDDPVPVVPPDDSDDDD

Mean predicted aligned error: 19.79 Å

Secondary structure (DSSP, 8-state):
-HHHHHHHHHHHHHHHHHHHTTSTTTSEEEEEEETTEEEEEEEEETTEEEEEEEETTT--EEEE-H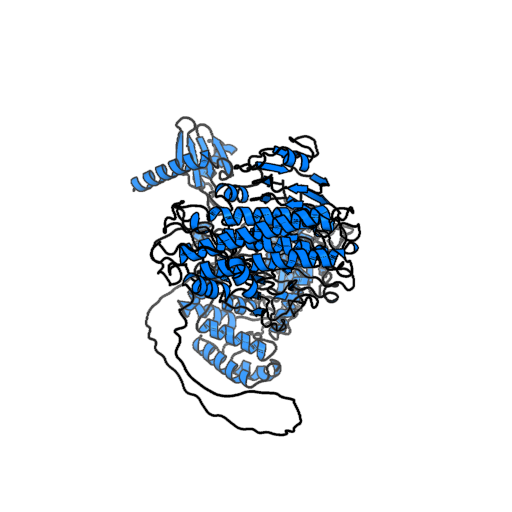HHHHHHHHHHHH-TT---S-------HHHHTTSPP--SGGGSS-HHHHHHHHHHHHHHH-GGGGHHHHHHHHH-EETTEE-SB-TT--SHHHHHHHHHHHHHHHTTS-TT-BHHHHHHHHHHHTB-S-S-SBHHHHHHHHHHHHHHHHS--HHHHHHHHHHS---SEEEEEE-SS---SSS-TTSTT-SHHHHHHHHHHHHHHHHHHHHHHHTT-----EEEEEEE--TT-TTSGGG-SEEEPTT-SSEEEEEE--EETTEE--S---TTT-GGGHHHHHHHHHHHHTT-TTTTTS-TTS--B--B--SS--------------------------------------------------------------PPPPHHHHHHHHHHHTSS-HHHHHHHHTT----TTS-S-HHHHHHHHHHHHHHHHHHHHHHHHHHHHTT--S--HHHHHHHHHHHHHHHHHHHHHGGGS-----TTS---HHHHHHHHHHHHHHHHHHHHTTTTTTTSHHHHHHHHHHHHHHHHHHHHHHHHHHHHHHH--SSSSS-----S--------S-TTS-HHHHHHTTS-GGGSPPSEEE-TTS-SSBS-HHHHHHHSPTT-SS-EEEEE-SEEE---EEE-TT-TTEEEEES-TTTEEEEE---TTTT--GGG--SEEE-STTEEEEEEEEEE---GGG-B--SEEEESSEEEEEEEEE-SBT-EEEEESEEEEES-EEEESSS-EEESSEEEEES-EEEEPPPPTTPPEEEEEE----TT---EEEEES-EEEE-TTS-HHHHTTS-EEEEEESSTT-EEEEES-EE-TTB-TT-B---SSS--TTS-EEEEES-BSGGG--TT----TTEEES--SSGGGGSHHHHS--GGGGGGS--------TT-TT--SS-PPP-

InterPro domains:
  IPR000070 Pectinesterase, catalytic [PF01095] (652-946)
  IPR000368 Sucrose synthase, first GT-B domain [PF00862] (220-360)
  IPR006501 Pectinesterase inhibitor domain [PF04043] (446-599)
  IPR006501 Pectinesterase inhibitor domain [SM00856] (443-599)
  IPR006501 Pectinesterase inhibitor domain [TIGR01614] (441-603)
  IPR011050 Pectin lyase fold/virulence factor [SSF51126] (648-957)
  IPR012334 Pectin lyase fold [G3DSA:2.160.20.10] (646-962)
  IPR012820 Sucrose synthase, plant/cyanobacteria [PTHR45839] (11-352)
  IPR033131 Pectinesterase, Asp active site [PS00503] (794-803)
  IPR035513 Invertase/pectin methylesterase inhibitor domain superfamily [G3DSA:1.20.140.40] (444-605)
  IPR035513 Invertase/pectin methylesterase inhibitor domain superfamily [SSF101148] (446-603)
  IPR056735 Sucrose synthase, N-terminal [PF24861] (25-74)
  IPR056736 Sucrose synthase, EPBD domain [PF24862] (110-197)

Organism: Artemisia annua (NCBI:txid35608)

Radius of gyration: 36.26 Å; Cα contacts (8 Å, |Δi|>4): 1666; chains: 1; bounding box: 109×96×107 Å

Sequence (975 aa):
MPERVLTRVHSLRERLDSTLVSHRNEILMEAIVLPPWVALAIRLRPGVWEYVRVNVNALVVEELSVPEYLHFKEELVNGTASNGNFVLELDFEPFTASFPRPTLTKSIGNGVEFLNRHLSAKMFHDKDSMHPLLDFLRTHQSKGKNMMLNDRIQNLNALQSVLRKASEYLSTLDAETPYSEFANKFQEIGLERGWGDKAEGVMEMIHMLLELLEAPDACTLEKFLGRIPMVFNVVILSPHGYFAQENVLGYPDTGGQVVYILDQVPALEREMRKRIKEQGLDIVPRILIVTRLLPDAVGTTCGQRLEKVFGSENCHILRVPFRTEKGILRKWISRFEVWPYIETFTERREKRLGKNPKETNNEITSPVTMESSSASASAADIRMNKSSSSSSRWSVVVTTVVPVVILLLLSPLLFHHHHHHHPHSSSSSTQPLSALTVTPPPPSHSFIKNTCTNTLYPSLCLRTLSSVRLNLHHPNNNHTKLHHVLQYSIHKTIKRVTKSRSRIIANRHNNNTWVDNCIELLDQTLYELQESIKPLYPPPYNLDSPPPYATIKNLLSAAMTNENTCIEGFSDNTETRLGHYFQKSLTPIMRMISNCLAIINYIETNISTPASTTTQRLLSKGAFGLDHVPSWMTAADRRLMQIPPKIIPPTVVVALDGSGNYTDITAAILDAPNRSTGRYVIQIKTGIYYENIVIPRQKANIMFVGEGMNSTIITGSKNFVDGYTTFTSATLTVIGNNFLARDLTIINTSGPEKHQAVALRVTSDAAFYHCQFISHQDTLYAHSLSQLYRECAIHGTVDFIFGNAAAIFERCLILVRKPIAGQKNVITAQGRLDPNQNTGISLQDCTIMAAPDFPVAERDNFSTFLGRPWRNYSRTIVMRSYLGDLIDPQGWCAWNKYSSLDTVEYIEYMNFGPGADTRNRVQWVGYHNNSTTDVEKFTVQSFLQGANEWLKSTDLPLCSGLYAKDCKKDSAQVY

Solvent-accessible surface area (backbone atoms only — not comparable to full-atom values): 55153 Å² total; per-residue (Å²): 116,67,66,66,52,53,56,48,54,52,53,48,46,56,46,44,62,58,40,50,75,71,46,56,78,78,34,52,78,51,76,45,83,56,89,64,36,35,39,38,40,33,42,86,43,81,96,44,76,48,37,34,37,35,30,75,86,76,74,47,76,44,83,42,55,70,69,62,54,48,48,58,55,48,38,75,75,60,39,93,84,65,78,69,102,76,70,91,79,88,82,63,64,80,82,45,66,88,51,91,75,79,94,46,63,85,44,60,92,46,52,66,62,54,47,33,50,49,49,18,53,45,42,61,76,31,72,73,66,43,50,65,56,55,51,47,40,44,68,37,43,56,81,90,36,69,24,47,25,37,88,79,52,84,48,71,69,54,44,54,54,40,48,50,55,49,49,60,53,48,75,76,53,58,57,79,43,47,40,83,80,51,43,68,67,36,46,75,67,22,37,41,57,40,49,18,34,25,39,45,48,29,44,54,47,46,48,44,51,50,43,50,76,73,66,29,43,36,66,53,50,51,53,49,64,70,58,49,84,60,74,50,47,40,43,36,49,50,68,54,44,54,71,54,94,55,83,26,82,76,41,77,78,21,49,70,68,50,54,51,52,64,62,43,52,39,54,50,50,52,53,44,52,47,55,33,44,55,17,48,42,96,64,86,55,42,37,37,40,38,25,48,29,25,71,69,44,78,86,38,61,32,50,49,53,69,43,76,44,78,91,42,90,53,37,29,40,39,35,46,58,38,54,57,96,94,40,73,50,40,69,88,68,55,77,90,66,47,70,92,29,50,64,62,42,50,58,52,46,55,71,48,66,75,62,45,93,88,68,60,91,44,75,94,72,51,61,68,54,71,50,69,86,62,86,90,79,91,81,88,86,87,85,86,84,88,78,91,83,89,80,90,84,86,88,86,88,87,89,83,88,90,88,90,84,90,82,90,87,88,87,87,91,89,88,88,84,88,91,83,93,88,91,81,89,81,89,87,78,90,83,83,89,78,95,73,84,79,72,77,74,60,76,66,56,57,54,50,49,61,64,22,65,80,26,94,44,35,75,57,40,48,63,68,51,71,78,65,83,77,79,81,87,63,82,95,54,67,63,67,55,50,50,52,52,45,45,51,47,48,55,54,41,48,57,50,47,54,60,40,49,58,53,52,60,75,63,66,84,61,100,45,67,54,58,52,53,29,51,54,27,48,51,50,26,48,48,30,49,54,61,45,43,50,77,72,64,79,80,86,79,53,86,91,60,73,66,67,57,65,60,32,44,42,26,47,34,29,26,39,43,31,52,46,57,36,47,56,65,27,54,94,42,46,92,38,79,61,25,49,48,50,44,70,59,44,54,63,49,47,52,45,43,48,34,43,33,31,42,52,52,50,42,63,74,72,64,63,65,89,74,88,81,64,94,75,78,95,81,78,86,85,61,77,62,90,72,77,58,50,41,89,59,47,78,66,55,56,48,67,76,66,53,62,66,94,72,59,79,61,73,42,36,28,18,82,85,61,86,35,81,28,61,44,66,66,58,55,59,69,68,50,60,72,63,36,91,56,80,44,29,40,29,36,46,63,44,80,42,84,44,70,41,71,38,51,64,53,41,22,27,38,30,45,36,24,73,26,45,95,40,12,34,38,30,30,63,45,18,35,72,84,73,36,47,60,89,69,8,27,12,37,34,39,34,13,36,60,27,36,39,29,25,22,23,34,28,13,73,43,53,66,91,32,43,36,15,11,8,37,32,34,54,22,36,32,40,37,37,42,28,35,39,33,30,22,21,36,11,31,31,43,41,19,33,44,35,41,36,30,52,23,40,43,29,17,20,30,35,21,40,20,34,35,10,32,34,38,32,38,50,21,40,36,27,40,39,60,62,58,94,95,48,59,34,22,44,28,25,25,46,31,72,50,86,58,44,74,49,29,43,30,38,32,52,20,41,39,36,69,25,94,78,35,52,76,96,56,42,92,81,39,57,24,24,67,22,34,39,56,20,32,35,10,26,40,38,44,27,54,20,41,27,30,76,62,40,34,52,38,39,52,47,85,61,83,81,58,39,57,58,74,52,28,44,39,38,42,33,74,46,36,59,73,33,43,58,63,91,59,39,62,92,41,80,21,48,43,76,61,58,80,74,69,56,62,51,63,37,52,45,51,44,40,53,60,43,70,70,63,71,76,80,49,106,67,32,70,80,80,75,90,76,52,88,84,63,92,73,85,86,76,82,92,126